Protein AF-0000000086234385 (afdb_homodimer)

Sequence (1162 aa):
MGDHVAEFNRILDYKDMLLQTNPGSTCVVKLKDSESGNGMKQFHSFYICFDAMKKGFQQGCRRCIGLDGCFLKGICRGQLLVAVAKDANNQMYPIAWAVIDTESKLTWKWFMTILKDDLNLGNGSQLTIISDMQKGLIAAVDELFPECEHRMCARHILANWSQNFRGLERRKKFWACARSTFEAQFKYNINALSKLGIGIVESLIKYNKETWCKAFIQTFSKCDSIDNNMAESFNSWILGPRNKTIVTMLEEIRVKVMSRVSKSRAFAETWTDGISPMAMMVFNTNVTRSMQCNIEWNGDVGFEVLEGVYKHTVNLGQQKCSCRSWELKGIPCAHGIAAMNHLNMDASQAISSWYRKDTYMKTYSHFIQPVPNMEMWPESRNPMVEPPEARQMPGRPPKNRRREIGEVRKAGKLPRMGTVMTCSLCKGPNHNKRNCPKNPKTKSTPTPTQESTTGKKRGRGHYERTSTSKTGTRRGAGSGYKKRPKVVGQGVFVADTGYTCINQGLSSRRRVNTGVVSSAHVTGDIGFKPTKGLKWKGKQAMTQRQLQVESVVRRIQTRSKADGIQTRSQAKGKSLSKKTSMGDHVAEFNRILDYKDMLLQTNPGSTCVVKLKDSESGNGMKQFHSFYICFDAMKKGFQQGCRRCIGLDGCFLKGICRGQLLVAVAKDANNQMYPIAWAVIDTESKLTWKWFMTILKDDLNLGNGSQLTIISDMQKGLIAAVDELFPECEHRMCARHILANWSQNFRGLERRKKFWACARSTFEAQFKYNINALSKLGIGIVESLIKYNKETWCKAFIQTFSKCDSIDNNMAESFNSWILGPRNKTIVTMLEEIRVKVMSRVSKSRAFAETWTDGISPMAMMVFNTNVTRSMQCNIEWNGDVGFEVLEGVYKHTVNLGQQKCSCRSWELKGIPCAHGIAAMNHLNMDASQAISSWYRKDTYMKTYSHFIQPVPNMEMWPESRNPMVEPPEARQMPGRPPKNRRREIGEVRKAGKLPRMGTVMTCSLCKGPNHNKRNCPKNPKTKSTPTPTQESTTGKKRGRGHYERTSTSKTGTRRGAGSGYKKRPKVVGQGVFVADTGYTCINQGLSSRRRVNTGVVSSAHVTGDIGFKPTKGLKWKGKQAMTQRQLQVESVVRRIQTRSKADGIQTRSQAKGKSLSKKTS

Foldseek 3Di:
DDDQQVCLQCVVLVQVLQCVQQPPKDKDWDWDPDADPVRFTAGFKIKTFGRLQLQLCLQFFFQEWEWDKDFQDADLGFIKIWIWTAALLRAIRTGMMMTGHYDALVVLLVRVVVVCVSNVCALAALHEYEYAPDPSNVVSCCVRRVRHQYAHALVNLCVVLCVVPPDDVLSVLSVQLLEQQADVSNVVSLVVNCVVDPCSSVSSCVVPSLRRHNRNDDQSRLASHRHSVNVVVVCVVLVPLSHDHDSSSVQVSLVVSQVVLVVLLVVLVVDDPQFHPNLVVQQVVLCVQLVQWDWDDPPDQWIWIDDPPDTKIAGNVVRDINSCNCSRNQARGNVRVNVCVVVPHDRVVSRDPSGGSVSNCSSSVDGRGDGDDPVPRDDDPDGTHGRDDDDPDPPDDPPPPPQDPPNPPPVVVPPPVVPQPQAPCVRHGDDHVVVPPPNPPPPCVVDDDDPDDDDDDDDPDDDDDDDDDDDDDDDYDYDDDDDDDDDDDDDDDDDPDDDDDDDDDDDDDDPPPPDPDPDDDPPDDPCPPPDDDDPCVPDDDPDPVVVVVVVVVVVVVVVVVVVVPPVVPPPVPPPPPPVPD/DDDQFVCLQCVVLVQVLQCVQQPLKDKDWDWDPDADPFRFTAGFKIKTFGRLQLQLCLQFFFQEWEWDKDFQDADQGFIKIWIWTAALLRAIRTGMMMTGHDDALVVLLVRVVVVCVSNVCALAALHEYEYAPDPSNVVSCCVRRVRHQYAHALVNLCVVLCVVPPDDVLSVLSVQLQAQQADVSNVVSLVVNCVVDPCSSVSSVVVPSLRRHNRNDDQSRLASHRHSVNVVVVCVVLVPLSHDHDSSSVQVSLVVSQVVLVVLLVVLVPDDPQFHPNLVVQLVVLCVQLVQWDWDDPPPQWIWIDDVPDIWIAGNVVRDINSCNCSNNQARGSRRVNVCVVVPHDRVVSRDPSGGSVSNCSSSVDGRGDGDDPVPRDDDPDGTHGRDDDDPDPPDPPPPPPDDPPNPPPCVVVPPPPDQDQAPCVRHGPDHVVVPPVNPPPPPPPPDPPPPPDPPDPDDDDDDDDDDDDDDDDDDDDDDDDPDCPPPCPPPPDDDDGDPDDDDDDDDDDDPPPPPPDDPPPVPVPDDDPDDDDDPPDDDPDDPVVVVVVVVVVVVVVVVVVVPVPPPVPVPDDDPPPPPD

Radius of gyration: 48.61 Å; Cα contacts (8 Å, |Δi|>4): 1582; chains: 2; bounding box: 159×156×109 Å

Secondary structure (DSSP, 8-state):
---HHHHHHTHHHHHHHHHHHSTT-EEEEEEEEEEPTTSPEEEEEEEEE-HHHHHHHHHHS-SEEEEEEEE--STT-SEEEEEEEE-TTS-EEEEEEEEESS--HHHHHHHHHHHHHHHT-TT-TT-EEEE---HHHHHHHHHH-TTSEEEEPHHHHHHHHTTTS--HHHHHHHHHHHT--SHHHHHHHHHHHHTTSTTHHHHHHTT-HHHH-GGGS-STT-----S-HHHHHHHHHTTTGGGS-HHHHHHHHHHHHHHHHHHHHHHHHT-SSSB-HHHHHHHHHHHHHHTT-EEEE-SSSEEEEEETTEEEEEETTTTEETT-HHHHHSS--HHHHHHHHHTT--GGGGS-GGGBHHHHHHHTSS-PPP---GGGSPPP-SPPEEPPP---------------TT----TTS--TTS---B-TTT--BT--GGG-TTS-----------------------------------------------------PPP-S----------------------------------S-----------HHHHHHHHHHHHHHHHHHHHHHHHHHHTTSGGGSTT--/---HHHHHHTHHHHHHHHHHHSTT-EEEEEEEEEEPTTSPEEEEEEEEE-HHHHHHHHHHS-SEEEEEEEE--SSS-SEEEEEEEE-TTS-EEEEEEEEESS--HHHHHHHHHHHHHHHT-TT-TT-EEEE---HHHHHHHHHH-TTSEEEEPHHHHHHHHTTTS--HHHHHHHHHHHT--SHHHHHHHHHHHHTTSTTHHHHHHTS-GGGT-GGGS-STT-----S-HHHHHHHHHTTTGGGS-HHHHHHHHHHHHHHHHHHHHHHHHT-SSSB-HHHHHHHHHHHHHHTT-EEEE-SSSEEEEEETTEEEEEETTTTEETT-HHHHHTS--HHHHHHHHHTT--GGGGS-GGGBHHHHHHHT-S-PPP---GGGSPPP-SPPEEPPP---------------TT----TTS--------B-TTT--BT--GGG-TTS--------------------------------------------------------SS----------------------------------------------HHHHHHHHHHHHHHHHHHHHHTSGGGGTTSSSTT-TT-

InterPro domains:
  IPR006564 Zinc finger, PMZ-type [SM00575] (319-346)
  IPR007527 Zinc finger, SWIM-type [PF04434] (312-344)
  IPR007527 Zinc finger, SWIM-type [PS50966] (312-344)
  IPR018289 MULE transposase domain [PF10551] (65-160)

pLDDT: mean 72.42, std 31.71, range [14.02, 98.69]

Organism: Solanum pennellii (NCBI:txid28526)

Structure (mmCIF, N/CA/C/O backbone):
data_AF-0000000086234385-model_v1
#
loop_
_entity.id
_entity.type
_entity.pdbx_description
1 polymer 'Uncharacterized protein LOC114078325'
#
loop_
_atom_site.group_PDB
_atom_site.id
_atom_site.type_symbol
_atom_site.label_atom_id
_atom_site.label_alt_id
_atom_site.label_comp_id
_atom_site.label_asym_id
_atom_site.label_entity_id
_atom_site.label_seq_id
_atom_site.pdbx_PDB_ins_code
_atom_site.Cartn_x
_atom_site.Cartn_y
_atom_site.Cartn_z
_atom_site.occupancy
_atom_site.B_iso_or_equiv
_atom_site.auth_seq_id
_atom_site.auth_comp_id
_atom_site.auth_asym_id
_atom_site.auth_atom_id
_atom_site.pdbx_PDB_model_num
ATOM 1 N N . MET A 1 1 ? -2.98 -50.375 -37.406 1 59.19 1 MET A N 1
ATOM 2 C CA . MET A 1 1 ? -3.236 -51 -36.094 1 59.19 1 MET A CA 1
ATOM 3 C C . MET A 1 1 ? -2.264 -52.156 -35.844 1 59.19 1 MET A C 1
ATOM 5 O O . MET A 1 1 ? -1.931 -52.906 -36.781 1 59.19 1 MET A O 1
ATOM 9 N N . GLY A 1 2 ? -1.442 -51.938 -34.875 1 65.94 2 GLY A N 1
ATOM 10 C CA . GLY A 1 2 ? -0.486 -53 -34.562 1 65.94 2 GLY A CA 1
ATOM 11 C C . GLY A 1 2 ? -1.134 -54.25 -34.031 1 65.94 2 GLY A C 1
ATOM 12 O O . GLY A 1 2 ? -2.361 -54.344 -33.969 1 65.94 2 GLY A O 1
ATOM 13 N N . ASP A 1 3 ? -0.429 -55.281 -33.969 1 78.75 3 ASP A N 1
ATOM 14 C CA . ASP A 1 3 ? -0.851 -56.531 -33.375 1 78.75 3 ASP A CA 1
ATOM 15 C C . ASP A 1 3 ? -0.828 -56.469 -31.859 1 78.75 3 ASP A C 1
ATOM 17 O O . ASP A 1 3 ? 0.237 -56.312 -31.25 1 78.75 3 ASP A O 1
ATOM 21 N N . HIS A 1 4 ? -2.002 -56.594 -31.266 1 86.25 4 HIS A N 1
ATOM 22 C CA . HIS A 1 4 ? -2.211 -56.406 -29.844 1 86.25 4 HIS A CA 1
ATOM 23 C C . HIS A 1 4 ? -1.374 -57.406 -29.031 1 86.25 4 HIS A C 1
ATOM 25 O O . HIS A 1 4 ? -0.632 -57 -28.125 1 86.25 4 HIS A O 1
ATOM 31 N N . VAL A 1 5 ? -1.44 -58.594 -29.344 1 86.5 5 VAL A N 1
ATOM 32 C CA . VAL A 1 5 ? -0.747 -59.625 -28.578 1 86.5 5 VAL A CA 1
ATOM 33 C C . VAL A 1 5 ? 0.755 -59.531 -28.844 1 86.5 5 VAL A C 1
ATOM 35 O O . VAL A 1 5 ? 1.561 -59.656 -27.922 1 86.5 5 VAL A O 1
ATOM 38 N N . ALA A 1 6 ? 1.081 -59.281 -30.078 1 89.31 6 ALA A N 1
ATOM 39 C CA . ALA A 1 6 ? 2.492 -59.219 -30.453 1 89.31 6 ALA A CA 1
ATOM 40 C C . ALA A 1 6 ? 3.176 -58.031 -29.75 1 89.31 6 ALA A C 1
ATOM 42 O O . ALA A 1 6 ? 4.344 -58.125 -29.359 1 89.31 6 ALA A O 1
ATOM 43 N N . GLU A 1 7 ? 2.506 -57.062 -29.609 1 91.94 7 GLU A N 1
ATOM 44 C CA . GLU A 1 7 ? 3.074 -55.844 -29 1 91.94 7 GLU A CA 1
ATOM 45 C C . GLU A 1 7 ? 3.291 -56.062 -27.5 1 91.94 7 GLU A C 1
ATOM 47 O O . GLU A 1 7 ? 4.305 -55.625 -26.953 1 91.94 7 GLU A O 1
ATOM 52 N N . PHE A 1 8 ? 2.383 -56.656 -26.844 1 91.81 8 PHE A N 1
ATOM 53 C CA . PHE A 1 8 ? 2.568 -56.938 -25.422 1 91.81 8 PHE A CA 1
ATOM 54 C C . PHE A 1 8 ? 3.727 -57.906 -25.203 1 91.81 8 PHE A C 1
ATOM 56 O O . PHE A 1 8 ? 4.465 -57.781 -24.219 1 91.81 8 PHE A O 1
ATOM 63 N N . ASN A 1 9 ? 3.822 -58.75 -26.141 1 92 9 ASN A N 1
ATOM 64 C CA . ASN A 1 9 ? 4.898 -59.75 -26.016 1 92 9 ASN A CA 1
ATOM 65 C C . ASN A 1 9 ? 6.27 -59.062 -26.062 1 92 9 ASN A C 1
ATOM 67 O O . ASN A 1 9 ? 7.23 -59.594 -25.484 1 92 9 ASN A O 1
ATOM 71 N N . ARG A 1 10 ? 6.324 -57.969 -26.656 1 93.88 10 ARG A N 1
ATOM 72 C CA . ARG A 1 10 ? 7.613 -57.312 -26.828 1 93.88 10 ARG A CA 1
ATOM 73 C C . ARG A 1 10 ? 7.664 -56 -26.031 1 93.88 10 ARG A C 1
ATOM 75 O O . ARG A 1 10 ? 8.445 -55.125 -26.359 1 93.88 10 ARG A O 1
ATOM 82 N N . ILE A 1 11 ? 6.863 -55.875 -25.016 1 94.56 11 ILE A N 1
ATOM 83 C CA . ILE A 1 11 ? 6.762 -54.625 -24.266 1 94.56 11 ILE A CA 1
ATOM 84 C C . ILE A 1 11 ? 8.07 -54.375 -23.531 1 94.56 11 ILE A C 1
ATOM 86 O O . ILE A 1 11 ? 8.477 -53.219 -23.391 1 94.56 11 ILE A O 1
ATOM 90 N N . LEU A 1 12 ? 8.719 -55.406 -23.047 1 96 12 LEU A N 1
ATOM 91 C CA . LEU A 1 12 ? 9.992 -55.25 -22.359 1 96 12 LEU A CA 1
ATOM 92 C C . LEU A 1 12 ? 11.094 -54.844 -23.328 1 96 12 LEU A C 1
ATOM 94 O O . LEU A 1 12 ? 12.016 -54.094 -22.969 1 96 12 LEU A O 1
ATOM 98 N N . ASP A 1 13 ? 11.023 -55.312 -24.516 1 96 13 ASP A N 1
ATOM 99 C CA . ASP A 1 13 ? 11.961 -54.875 -25.562 1 96 13 ASP A CA 1
ATOM 100 C C . ASP A 1 13 ? 11.773 -53.406 -25.891 1 96 13 ASP A C 1
ATOM 102 O O . ASP A 1 13 ? 12.742 -52.688 -26.172 1 96 13 ASP A O 1
ATOM 106 N N . TYR A 1 14 ? 10.516 -53.062 -25.938 1 96.25 14 TYR A N 1
ATOM 107 C CA . TYR A 1 14 ? 10.219 -51.656 -26.172 1 96.25 14 TYR A CA 1
ATOM 108 C C . TYR A 1 14 ? 10.852 -50.781 -25.094 1 96.25 14 TYR A C 1
ATOM 110 O O . TYR A 1 14 ? 11.453 -49.75 -25.406 1 96.25 14 TYR A O 1
ATOM 118 N N . LYS A 1 15 ? 10.641 -51.156 -23.859 1 97.06 15 LYS A N 1
ATOM 119 C CA . LYS A 1 15 ? 11.273 -50.469 -22.75 1 97.06 15 LYS A CA 1
ATOM 120 C C . LYS A 1 15 ? 12.773 -50.344 -22.953 1 97.06 15 LYS A C 1
ATOM 122 O O . LYS A 1 15 ? 13.344 -49.25 -22.797 1 97.06 15 LYS A O 1
ATOM 127 N N . ASP A 1 16 ? 13.422 -51.406 -23.297 1 96.12 16 ASP A N 1
ATOM 128 C CA . ASP A 1 16 ? 14.867 -51.406 -23.484 1 96.12 16 ASP A CA 1
ATOM 129 C C . ASP A 1 16 ? 15.281 -50.5 -24.625 1 96.12 16 ASP A C 1
ATOM 131 O O . ASP A 1 16 ? 16.297 -49.812 -24.562 1 96.12 16 ASP A O 1
ATOM 135 N N . MET A 1 17 ? 14.516 -50.531 -25.688 1 96.44 17 MET A N 1
ATOM 136 C CA . MET A 1 17 ? 14.812 -49.688 -26.844 1 96.44 17 MET A CA 1
ATOM 137 C C . MET A 1 17 ? 14.734 -48.188 -26.469 1 96.44 17 MET A C 1
ATOM 139 O O . MET A 1 17 ? 15.555 -47.406 -26.922 1 96.44 17 MET A O 1
ATOM 143 N N . LEU A 1 18 ? 13.711 -47.844 -25.688 1 97.06 18 LEU A N 1
ATOM 144 C CA . LEU A 1 18 ? 13.555 -46.469 -25.266 1 97.06 18 LEU A CA 1
ATOM 145 C C . LEU A 1 18 ? 14.742 -46.031 -24.422 1 97.06 18 LEU A C 1
ATOM 147 O O . LEU A 1 18 ? 15.25 -44.906 -24.594 1 97.06 18 LEU A O 1
ATOM 151 N N . LEU A 1 19 ? 15.172 -46.844 -23.5 1 97.19 19 LEU A N 1
ATOM 152 C CA . LEU A 1 19 ? 16.266 -46.5 -22.594 1 97.19 19 LEU A CA 1
ATOM 153 C C . LEU A 1 19 ? 17.594 -46.438 -23.344 1 97.19 19 LEU A C 1
ATOM 155 O O . LEU A 1 19 ? 18.469 -45.625 -23.016 1 97.19 19 LEU A O 1
ATOM 159 N N . GLN A 1 20 ? 17.734 -47.25 -24.297 1 95.94 20 GLN A N 1
ATOM 160 C CA . GLN A 1 20 ? 18.969 -47.25 -25.094 1 95.94 20 GLN A CA 1
ATOM 161 C C . GLN A 1 20 ? 19.094 -46 -25.953 1 95.94 20 GLN A C 1
ATOM 163 O O . GLN A 1 20 ? 20.172 -45.438 -26.078 1 95.94 20 GLN A O 1
ATOM 168 N N . THR A 1 21 ? 18.031 -45.656 -26.562 1 96.19 21 THR A N 1
ATOM 169 C CA . THR A 1 21 ? 18.047 -44.531 -27.484 1 96.19 21 THR A CA 1
ATOM 170 C C . THR A 1 21 ? 18 -43.219 -26.719 1 96.19 21 THR A C 1
ATOM 172 O O . THR A 1 21 ? 18.5 -42.188 -27.188 1 96.19 21 THR A O 1
ATOM 175 N N . ASN A 1 22 ? 17.328 -43.156 -25.656 1 97.44 22 ASN A N 1
ATOM 176 C CA . ASN A 1 22 ? 17.203 -41.969 -24.812 1 97.44 22 ASN A CA 1
ATOM 177 C C . ASN A 1 22 ? 17.75 -42.219 -23.406 1 97.44 22 ASN A C 1
ATOM 179 O O . ASN A 1 22 ? 17 -42.281 -22.438 1 97.44 22 ASN A O 1
ATOM 183 N N . PRO A 1 23 ? 19.062 -42.156 -23.328 1 96.06 23 PRO A N 1
ATOM 184 C CA . PRO A 1 23 ? 19.656 -42.406 -22.016 1 96.06 23 PRO A CA 1
ATOM 185 C C . PRO A 1 23 ? 19.266 -41.344 -20.969 1 96.06 23 PRO A C 1
ATOM 187 O O . PRO A 1 23 ? 19.141 -40.156 -21.297 1 96.06 23 PRO A O 1
ATOM 190 N N . GLY A 1 24 ? 19.047 -41.812 -19.766 1 95.62 24 GLY A N 1
ATOM 191 C CA . GLY A 1 24 ? 18.625 -40.906 -18.703 1 95.62 24 GLY A CA 1
ATOM 192 C C . GLY A 1 24 ? 17.125 -40.938 -18.469 1 95.62 24 GLY A C 1
ATOM 193 O O . GLY A 1 24 ? 16.641 -40.438 -17.453 1 95.62 24 GLY A O 1
ATOM 194 N N . SER A 1 25 ? 16.438 -41.438 -19.422 1 97.69 25 SER A N 1
ATOM 195 C CA . SER A 1 25 ? 15 -41.594 -19.297 1 97.69 25 SER A CA 1
ATOM 196 C C . SER A 1 25 ? 14.641 -42.656 -18.266 1 97.69 25 SER A C 1
ATOM 198 O O . SER A 1 25 ? 15.5 -43.438 -17.859 1 97.69 25 SER A O 1
ATOM 200 N N . THR A 1 26 ? 13.477 -42.594 -17.75 1 98.38 26 THR A N 1
ATOM 201 C CA . THR A 1 26 ? 12.969 -43.594 -16.812 1 98.38 26 THR A CA 1
ATOM 202 C C . THR A 1 26 ? 11.781 -44.344 -17.422 1 98.38 26 THR A C 1
ATOM 204 O O . THR A 1 26 ? 10.773 -43.719 -17.781 1 98.38 26 THR A O 1
ATOM 207 N N . CYS A 1 27 ? 11.93 -45.562 -17.578 1 97.81 27 CYS A N 1
ATOM 208 C CA . CYS A 1 27 ? 10.883 -46.5 -18.047 1 97.81 27 CYS A CA 1
ATOM 209 C C . CYS A 1 27 ? 10.734 -47.656 -17.094 1 97.81 27 CYS A C 1
ATOM 211 O O . CYS A 1 27 ? 11.672 -48.438 -16.922 1 97.81 27 CYS A O 1
ATOM 213 N N . VAL A 1 28 ? 9.531 -47.844 -16.531 1 97.62 28 VAL A N 1
ATOM 214 C CA . VAL A 1 28 ? 9.305 -48.906 -15.562 1 97.62 28 VAL A CA 1
ATOM 215 C C . VAL A 1 28 ? 8.07 -49.688 -15.953 1 97.62 28 VAL A C 1
ATOM 217 O O . VAL A 1 28 ? 6.973 -49.156 -16.078 1 97.62 28 VAL A O 1
ATOM 220 N N . VAL A 1 29 ? 8.281 -51 -16.141 1 95.75 29 VAL A N 1
ATOM 221 C CA . VAL A 1 29 ? 7.176 -51.906 -16.422 1 95.75 29 VAL A CA 1
ATOM 222 C C . VAL A 1 29 ? 6.914 -52.781 -15.195 1 95.75 29 VAL A C 1
ATOM 224 O O . VAL A 1 29 ? 7.84 -53.406 -14.641 1 95.75 29 VAL A O 1
ATOM 227 N N . LYS A 1 30 ? 5.707 -52.781 -14.797 1 93.44 30 LYS A N 1
ATOM 228 C CA . LYS A 1 30 ? 5.289 -53.688 -13.719 1 93.44 30 LYS A CA 1
ATOM 229 C C . LYS A 1 30 ? 4.41 -54.812 -14.242 1 93.44 30 LYS A C 1
ATOM 231 O O . LYS A 1 30 ? 3.484 -54.562 -15.016 1 93.44 30 LYS A O 1
ATOM 236 N N . LEU A 1 31 ? 4.781 -56 -13.82 1 91.75 31 LEU A N 1
ATOM 237 C CA . LEU A 1 31 ? 4.02 -57.188 -14.211 1 91.75 31 LEU A CA 1
ATOM 238 C C . LEU A 1 31 ? 3.25 -57.75 -13.016 1 91.75 31 LEU A C 1
ATOM 240 O O . LEU A 1 31 ? 3.652 -57.562 -11.867 1 91.75 31 LEU A O 1
ATOM 244 N N . LYS A 1 32 ? 2.205 -58.375 -13.328 1 88.12 32 LYS A N 1
ATOM 245 C CA . LYS A 1 32 ? 1.436 -59 -12.266 1 88.12 32 LYS A CA 1
ATOM 246 C C . LYS A 1 32 ? 2.164 -60.219 -11.719 1 88.12 32 LYS A C 1
ATOM 248 O O . LYS A 1 32 ? 2.889 -60.906 -12.453 1 88.12 32 LYS A O 1
ATOM 253 N N . ASP A 1 33 ? 2.031 -60.5 -10.445 1 80.69 33 ASP A N 1
ATOM 254 C CA . ASP A 1 33 ? 2.717 -61.625 -9.812 1 80.69 33 ASP A CA 1
ATOM 255 C C . ASP A 1 33 ? 2.129 -62.969 -10.266 1 80.69 33 ASP A C 1
ATOM 257 O O . ASP A 1 33 ? 2.838 -63.969 -10.336 1 80.69 33 ASP A O 1
ATOM 261 N N . SER A 1 34 ? 0.874 -62.969 -10.609 1 73.75 34 SER A N 1
ATOM 262 C CA . SER A 1 34 ? 0.233 -64.25 -10.969 1 73.75 34 SER A CA 1
ATOM 263 C C . SER A 1 34 ? 0.581 -64.688 -12.391 1 73.75 34 SER A C 1
ATOM 265 O O . SER A 1 34 ? 0.567 -63.844 -13.305 1 73.75 34 SER A O 1
ATOM 267 N N . GLU A 1 35 ? 1.198 -65.75 -12.578 1 70.19 35 GLU A N 1
ATOM 268 C CA . GLU A 1 35 ? 1.502 -66.312 -13.906 1 70.19 35 GLU A CA 1
ATOM 269 C C . GLU A 1 35 ? 0.248 -66.812 -14.578 1 70.19 35 GLU A C 1
ATOM 271 O O . GLU A 1 35 ? -0.635 -67.375 -13.914 1 70.19 35 GLU A O 1
ATOM 276 N N . SER A 1 36 ? 0.123 -66.375 -15.719 1 68.31 36 SER A N 1
ATOM 277 C CA . SER A 1 36 ? -0.973 -67 -16.484 1 68.31 36 SER A CA 1
ATOM 278 C C . SER A 1 36 ? -0.75 -68.438 -16.703 1 68.31 36 SER A C 1
ATOM 280 O O . SER A 1 36 ? 0.323 -69 -16.406 1 68.31 36 SER A O 1
ATOM 282 N N . GLY A 1 37 ? -1.761 -69.25 -17.062 1 61.47 37 GLY A N 1
ATOM 283 C CA . GLY A 1 37 ? -1.72 -70.688 -17.297 1 61.47 37 GLY A CA 1
ATOM 284 C C . GLY A 1 37 ? -0.572 -71.062 -18.203 1 61.47 37 GLY A C 1
ATOM 285 O O . GLY A 1 37 ? -0.07 -72.188 -18.094 1 61.47 37 GLY A O 1
ATOM 286 N N . ASN A 1 38 ? -0.065 -70.25 -19.016 1 68.69 38 ASN A N 1
ATOM 287 C CA . ASN A 1 38 ? 0.964 -70.562 -19.984 1 68.69 38 ASN A CA 1
ATOM 288 C C . ASN A 1 38 ? 2.357 -70.188 -19.484 1 68.69 38 ASN A C 1
ATOM 290 O O . ASN A 1 38 ? 3.32 -70.25 -20.266 1 68.69 38 ASN A O 1
ATOM 294 N N . GLY A 1 39 ? 2.479 -69.75 -18.219 1 74.06 39 GLY A N 1
ATOM 295 C CA . GLY A 1 39 ? 3.777 -69.438 -17.641 1 74.06 39 GLY A CA 1
ATOM 296 C C . GLY A 1 39 ? 4.234 -68.062 -17.906 1 74.06 39 GLY A C 1
ATOM 297 O O . GLY A 1 39 ? 5.328 -67.625 -17.484 1 74.06 39 GLY A O 1
ATOM 298 N N . MET A 1 40 ? 3.375 -67.375 -18.562 1 83 40 MET A N 1
ATOM 299 C CA . MET A 1 40 ? 3.746 -66 -18.891 1 83 40 MET A CA 1
ATOM 300 C C . MET A 1 40 ? 3.152 -65 -17.875 1 83 40 MET A C 1
ATOM 302 O O . MET A 1 40 ? 2.092 -65.25 -17.297 1 83 40 MET A O 1
ATOM 306 N N . LYS A 1 41 ? 3.934 -63.969 -17.609 1 88.81 41 LYS A N 1
ATOM 307 C CA . LYS A 1 41 ? 3.447 -62.938 -16.703 1 88.81 41 LYS A CA 1
ATOM 308 C C . LYS A 1 41 ? 2.535 -61.969 -17.438 1 88.81 41 LYS A C 1
ATOM 310 O O . LYS A 1 41 ? 2.709 -61.719 -18.625 1 88.81 41 LYS A O 1
ATOM 315 N N . GLN A 1 42 ? 1.656 -61.406 -16.688 1 89.94 42 GLN A N 1
ATOM 316 C CA . GLN A 1 42 ? 0.682 -60.469 -17.266 1 89.94 42 GLN A CA 1
ATOM 317 C C . GLN A 1 42 ? 1.1 -59.031 -17.047 1 89.94 42 GLN A C 1
ATOM 319 O O . GLN A 1 42 ? 1.685 -58.688 -16.016 1 89.94 42 GLN A O 1
ATOM 324 N N . PHE A 1 43 ? 0.696 -58.219 -17.969 1 91.62 43 PHE A N 1
ATOM 325 C CA . PHE A 1 43 ? 1.009 -56.812 -17.922 1 91.62 43 PHE A CA 1
ATOM 326 C C . PHE A 1 43 ? 0.202 -56.125 -16.828 1 91.62 43 PHE A C 1
ATOM 328 O O . PHE A 1 43 ? -0.981 -56.406 -16.641 1 91.62 43 PHE A O 1
ATOM 335 N N . HIS A 1 44 ? 0.88 -55.156 -16.109 1 91.94 44 HIS A N 1
ATOM 336 C CA . HIS A 1 44 ? 0.18 -54.375 -15.086 1 91.94 44 HIS A CA 1
ATOM 337 C C . HIS A 1 44 ? 0.28 -52.875 -15.375 1 91.94 44 HIS A C 1
ATOM 339 O O . HIS A 1 44 ? -0.738 -52.188 -15.469 1 91.94 44 HIS A O 1
ATOM 345 N N . SER A 1 45 ? 1.447 -52.438 -15.5 1 94.88 45 SER A N 1
ATOM 346 C CA . SER A 1 45 ? 1.612 -51 -15.711 1 94.88 45 SER A CA 1
ATOM 347 C C . SER A 1 45 ? 2.93 -50.688 -16.406 1 94.88 45 SER A C 1
ATOM 349 O O . SER A 1 45 ? 3.85 -51.5 -16.406 1 94.88 45 SER A O 1
ATOM 351 N N . PHE A 1 46 ? 3.008 -49.5 -17.078 1 97 46 PHE A N 1
ATOM 352 C CA . PHE A 1 46 ? 4.188 -49.031 -17.797 1 97 46 PHE A CA 1
ATOM 353 C C . PHE A 1 46 ? 4.348 -47.531 -17.672 1 97 46 PHE A C 1
ATOM 355 O O . PHE A 1 46 ? 3.557 -46.75 -18.234 1 97 46 PHE A O 1
ATOM 362 N N . TYR A 1 47 ? 5.383 -47.062 -16.953 1 98.31 47 TYR A N 1
ATOM 363 C CA . TYR A 1 47 ? 5.711 -45.688 -16.719 1 98.31 47 TYR A CA 1
ATOM 364 C C . TYR A 1 47 ? 6.801 -45.188 -17.672 1 98.31 47 TYR A C 1
ATOM 366 O O . TYR A 1 47 ? 7.82 -45.875 -17.844 1 98.31 47 TYR A O 1
ATOM 374 N N . ILE A 1 48 ? 6.566 -44 -18.281 1 98.44 48 ILE A N 1
ATOM 375 C CA . ILE A 1 48 ? 7.547 -43.438 -19.203 1 98.44 48 ILE A CA 1
ATOM 376 C C . ILE A 1 48 ? 7.781 -41.969 -18.875 1 98.44 48 ILE A C 1
ATOM 378 O O . ILE A 1 48 ? 6.832 -41.188 -18.766 1 98.44 48 ILE A O 1
ATOM 382 N N . CYS A 1 49 ? 8.938 -41.594 -18.656 1 98.56 49 CYS A N 1
ATOM 383 C CA . CYS A 1 49 ? 9.406 -40.219 -18.531 1 98.56 49 CYS A CA 1
ATOM 384 C C . CYS A 1 49 ? 10.742 -40.031 -19.234 1 98.56 49 CYS A C 1
ATOM 386 O O . CYS A 1 49 ? 11.758 -40.562 -18.797 1 98.56 49 CYS A O 1
ATOM 388 N N . PHE A 1 50 ? 10.742 -39.281 -20.281 1 98.19 50 PHE A N 1
ATOM 389 C CA . PHE A 1 50 ? 11.953 -39.062 -21.062 1 98.19 50 PHE A CA 1
ATOM 390 C C . PHE A 1 50 ? 12.875 -38.062 -20.359 1 98.19 50 PHE A C 1
ATOM 392 O O . PHE A 1 50 ? 12.398 -37.125 -19.734 1 98.19 50 PHE A O 1
ATOM 399 N N . ASP A 1 51 ? 14.102 -38.25 -20.562 1 97.69 51 ASP A N 1
ATOM 400 C CA . ASP A 1 51 ? 15.102 -37.375 -19.953 1 97.69 51 ASP A CA 1
ATOM 401 C C . ASP A 1 51 ? 14.93 -35.938 -20.406 1 97.69 51 ASP A C 1
ATOM 403 O O . ASP A 1 51 ? 15.094 -35 -19.625 1 97.69 51 ASP A O 1
ATOM 407 N N . ALA A 1 52 ? 14.664 -35.75 -21.641 1 97.38 52 ALA A N 1
ATOM 408 C CA . ALA A 1 52 ? 14.469 -34.406 -22.188 1 97.38 52 ALA A CA 1
ATOM 409 C C . ALA A 1 52 ? 13.336 -33.656 -21.469 1 97.38 52 ALA A C 1
ATOM 411 O O . ALA A 1 52 ? 13.445 -32.469 -21.203 1 97.38 52 ALA A O 1
ATOM 412 N N . MET A 1 53 ? 12.305 -34.375 -21.156 1 97.56 53 MET A N 1
ATOM 413 C CA . MET A 1 53 ? 11.148 -33.75 -20.5 1 97.56 53 MET A CA 1
ATOM 414 C C . MET A 1 53 ? 11.445 -33.5 -19.031 1 97.56 53 MET A C 1
ATOM 416 O O . MET A 1 53 ? 10.977 -32.5 -18.469 1 97.56 53 MET A O 1
ATOM 420 N N . LYS A 1 54 ? 12.25 -34.375 -18.406 1 96.88 54 LYS A N 1
ATOM 421 C CA . LYS A 1 54 ? 12.68 -34.156 -17.016 1 96.88 54 LYS A CA 1
ATOM 422 C C . LYS A 1 54 ? 13.469 -32.875 -16.875 1 96.88 54 LYS A C 1
ATOM 424 O O . LYS A 1 54 ? 13.141 -32.031 -16.031 1 96.88 54 LYS A O 1
ATOM 429 N N . LYS A 1 55 ? 14.359 -32.75 -17.688 1 97 55 LYS A N 1
ATOM 430 C CA . LYS A 1 55 ? 15.258 -31.594 -17.625 1 97 55 LYS A CA 1
ATOM 431 C C . LYS A 1 55 ? 14.516 -30.312 -18 1 97 55 LYS A C 1
ATOM 433 O O . LYS A 1 55 ? 14.781 -29.25 -17.438 1 97 55 LYS A O 1
ATOM 438 N N . GLY A 1 56 ? 13.656 -30.438 -18.969 1 97.38 56 GLY A N 1
ATOM 439 C CA . GLY A 1 56 ? 12.867 -29.281 -19.344 1 97.38 56 GLY A CA 1
ATOM 440 C C . GLY A 1 56 ? 12.016 -28.75 -18.203 1 97.38 56 GLY A C 1
ATOM 441 O O . GLY A 1 56 ? 11.922 -27.531 -18 1 97.38 56 GLY A O 1
ATOM 442 N N . PHE A 1 57 ? 11.383 -29.594 -17.516 1 97.5 57 PHE A N 1
ATOM 443 C CA . PHE A 1 57 ? 10.578 -29.188 -16.375 1 97.5 57 PHE A CA 1
ATOM 444 C C . PHE A 1 57 ? 11.438 -28.547 -15.305 1 97.5 57 PHE A C 1
ATOM 446 O O . PHE A 1 57 ? 11.094 -27.484 -14.773 1 97.5 57 PHE A O 1
ATOM 453 N N . GLN A 1 58 ? 12.539 -29.109 -14.969 1 95.81 58 GLN A N 1
ATOM 454 C CA . GLN A 1 58 ? 13.414 -28.672 -13.891 1 95.81 58 GLN A CA 1
ATOM 455 C C . GLN A 1 58 ? 14.039 -27.312 -14.203 1 95.81 58 GLN A C 1
ATOM 457 O O . GLN A 1 58 ? 14.242 -26.484 -13.305 1 95.81 58 GLN A O 1
ATOM 462 N N . GLN A 1 59 ? 14.18 -27.078 -15.469 1 94.88 59 GLN A N 1
ATOM 463 C CA . GLN A 1 59 ? 14.945 -25.891 -15.844 1 94.88 59 GLN A CA 1
ATOM 464 C C . GLN A 1 59 ? 14.016 -24.734 -16.203 1 94.88 59 GLN A C 1
ATOM 466 O O . GLN A 1 59 ? 14.375 -23.562 -16.031 1 94.88 59 GLN A O 1
ATOM 471 N N . GLY A 1 60 ? 12.859 -25.125 -16.609 1 95.25 60 GLY A N 1
ATOM 472 C CA . GLY A 1 60 ? 12.141 -24.016 -17.203 1 95.25 60 GLY A CA 1
ATOM 473 C C . GLY A 1 60 ? 10.68 -23.953 -16.797 1 95.25 60 GLY A C 1
ATOM 474 O O . GLY A 1 60 ? 9.992 -22.969 -17.094 1 95.25 60 GLY A O 1
ATOM 475 N N . CYS A 1 61 ? 10.164 -24.922 -16.234 1 96 61 CYS A N 1
ATOM 476 C CA . CYS A 1 61 ? 8.742 -24.906 -15.883 1 96 61 CYS A CA 1
ATOM 477 C C . CYS A 1 61 ? 8.539 -24.5 -14.43 1 96 61 CYS A C 1
ATOM 479 O O . CYS A 1 61 ? 9.383 -24.781 -13.578 1 96 61 CYS A O 1
ATOM 481 N N . ARG A 1 62 ? 7.449 -23.859 -14.297 1 94.5 62 ARG A N 1
ATOM 482 C CA . ARG A 1 62 ? 7.031 -23.578 -12.922 1 94.5 62 ARG A CA 1
ATOM 483 C C . ARG A 1 62 ? 6.633 -24.875 -12.203 1 94.5 62 ARG A C 1
ATOM 485 O O . ARG A 1 62 ? 6.23 -25.844 -12.844 1 94.5 62 ARG A O 1
ATOM 492 N N . ARG A 1 63 ? 6.691 -24.797 -10.922 1 94.81 63 ARG A N 1
ATOM 493 C CA . ARG A 1 63 ? 6.445 -26 -10.133 1 94.81 63 ARG A CA 1
ATOM 494 C C . ARG A 1 63 ? 4.953 -26.203 -9.891 1 94.81 63 ARG A C 1
ATOM 496 O O . ARG A 1 63 ? 4.492 -26.188 -8.75 1 94.81 63 ARG A O 1
ATOM 503 N N . CYS A 1 64 ? 4.27 -26.328 -10.93 1 96.44 64 CYS A N 1
ATOM 504 C CA . CYS A 1 64 ? 2.844 -26.625 -10.977 1 96.44 64 CYS A CA 1
ATOM 505 C C . CYS A 1 64 ? 2.559 -27.812 -11.891 1 96.44 64 CYS A C 1
ATOM 507 O O . CYS A 1 64 ? 2.865 -27.766 -13.086 1 96.44 64 CYS A O 1
ATOM 509 N N . ILE A 1 65 ? 1.972 -28.828 -11.305 1 97.69 65 ILE A N 1
ATOM 510 C CA . ILE A 1 65 ? 1.772 -30.047 -12.055 1 97.69 65 ILE A CA 1
ATOM 511 C C . ILE A 1 65 ? 0.295 -30.438 -12.031 1 97.69 65 ILE A C 1
ATOM 513 O O . ILE A 1 65 ? -0.335 -30.438 -10.977 1 97.69 65 ILE A O 1
ATOM 517 N N . GLY A 1 66 ? -0.202 -30.688 -13.164 1 97.12 66 GLY A N 1
ATOM 518 C CA . GLY A 1 66 ? -1.536 -31.25 -13.289 1 97.12 66 GLY A CA 1
ATOM 519 C C . GLY A 1 66 ? -1.533 -32.75 -13.438 1 97.12 66 GLY A C 1
ATOM 520 O O . GLY A 1 66 ? -0.741 -33.312 -14.203 1 97.12 66 GLY A O 1
ATOM 521 N N . LEU A 1 67 ? -2.375 -33.438 -12.664 1 96.94 67 LEU A N 1
ATOM 522 C CA . LEU A 1 67 ? -2.51 -34.906 -12.734 1 96.94 67 LEU A CA 1
ATOM 523 C C . LEU A 1 67 ? -3.916 -35.312 -13.164 1 96.94 67 LEU A C 1
ATOM 525 O O . LEU A 1 67 ? -4.902 -34.719 -12.703 1 96.94 67 LEU A O 1
ATOM 529 N N . ASP A 1 68 ? -3.928 -36.156 -14.102 1 94.56 68 ASP A N 1
ATOM 530 C CA . ASP A 1 68 ? -5.223 -36.656 -14.562 1 94.56 68 ASP A CA 1
ATOM 531 C C . ASP A 1 68 ? -5.09 -38.031 -15.18 1 94.56 68 ASP A C 1
ATOM 533 O O . ASP A 1 68 ? -3.986 -38.469 -15.5 1 94.56 68 ASP A O 1
ATOM 537 N N . GLY A 1 69 ? -6.172 -38.781 -15.148 1 92.19 69 GLY A N 1
ATOM 538 C CA . GLY A 1 69 ? -6.277 -40.062 -15.82 1 92.19 69 GLY A CA 1
ATOM 539 C C . GLY A 1 69 ? -7.379 -40.094 -16.859 1 92.19 69 GLY A C 1
ATOM 540 O O . GLY A 1 69 ? -8.445 -39.5 -16.672 1 92.19 69 GLY A O 1
ATOM 541 N N . CYS A 1 70 ? -7.047 -40.781 -17.969 1 90.56 70 CYS A N 1
ATOM 542 C CA . CYS A 1 70 ? -8.078 -40.938 -19 1 90.56 70 CYS A CA 1
ATOM 543 C C . CYS A 1 70 ? -8.219 -42.375 -19.422 1 90.56 70 CYS A C 1
ATOM 545 O O . CYS A 1 70 ? -7.258 -43.156 -19.359 1 90.56 70 CYS A O 1
ATOM 547 N N . PHE A 1 71 ? -9.352 -42.719 -19.906 1 89.31 71 PHE A N 1
ATOM 548 C CA . PHE A 1 71 ? -9.633 -44.062 -20.344 1 89.31 71 PHE A CA 1
ATOM 549 C C . PHE A 1 71 ? -9.07 -44.312 -21.734 1 89.31 71 PHE A C 1
ATOM 551 O O . PHE A 1 71 ? -9.125 -43.438 -22.594 1 89.31 71 PHE A O 1
ATOM 558 N N . LEU A 1 72 ? -8.594 -45.5 -21.828 1 89.88 72 LEU A N 1
ATOM 559 C CA . LEU A 1 72 ? -8.164 -45.906 -23.156 1 89.88 72 LEU A CA 1
ATOM 560 C C . LEU A 1 72 ? -9.32 -46.531 -23.922 1 89.88 72 LEU A C 1
ATOM 562 O O . LEU A 1 72 ? -10.109 -47.312 -23.359 1 89.88 72 LEU A O 1
ATOM 566 N N . LYS A 1 73 ? -9.781 -46.188 -25.141 1 79.12 73 LYS A N 1
ATOM 567 C CA . LYS A 1 73 ? -10.992 -46.562 -25.875 1 79.12 73 LYS A CA 1
ATOM 568 C C . LYS A 1 73 ? -10.734 -47.75 -26.812 1 79.12 73 LYS A C 1
ATOM 570 O O . LYS A 1 73 ? -11.648 -48.531 -27.094 1 79.12 73 LYS A O 1
ATOM 575 N N . GLY A 1 74 ? -9.656 -48.344 -27.078 1 74.31 74 GLY A N 1
ATOM 576 C CA . GLY A 1 74 ? -9.328 -49.375 -28.047 1 74.31 74 GLY A CA 1
ATOM 577 C C . GLY A 1 74 ? -9.133 -50.75 -27.391 1 74.31 74 GLY A C 1
ATOM 578 O O . GLY A 1 74 ? -9.805 -51.094 -26.422 1 74.31 74 GLY A O 1
ATOM 579 N N . ILE A 1 75 ? -8.414 -51.469 -28.062 1 74.38 75 ILE A N 1
ATOM 580 C CA . ILE A 1 75 ? -8.18 -52.875 -27.703 1 74.38 75 ILE A CA 1
ATOM 581 C C . ILE A 1 75 ? -7.395 -52.938 -26.391 1 74.38 75 ILE A C 1
ATOM 583 O O . ILE A 1 75 ? -7.523 -53.906 -25.641 1 74.38 75 ILE A O 1
ATOM 587 N N . CYS A 1 76 ? -6.449 -52.094 -26.109 1 71.56 76 CYS A N 1
ATOM 588 C CA . CYS A 1 76 ? -5.582 -52.094 -24.938 1 71.56 76 CYS A CA 1
ATOM 589 C C . CYS A 1 76 ? -6.391 -51.906 -23.656 1 71.56 76 CYS A C 1
ATOM 591 O O . CYS A 1 76 ? -6.008 -52.406 -22.594 1 71.56 76 CYS A O 1
ATOM 593 N N . ARG A 1 77 ? -7.574 -51.812 -23.594 1 77.44 77 ARG A N 1
ATOM 594 C CA . ARG A 1 77 ? -8.406 -51.531 -22.422 1 77.44 77 ARG A CA 1
ATOM 595 C C . ARG A 1 77 ? -7.566 -51 -21.266 1 77.44 77 ARG A C 1
ATOM 597 O O . ARG A 1 77 ? -6.348 -51.188 -21.234 1 77.44 77 ARG A O 1
ATOM 604 N N . GLY A 1 78 ? -7.941 -50.062 -20.391 1 88.12 78 GLY A N 1
ATOM 605 C CA . GLY A 1 78 ? -7.215 -49.469 -19.281 1 88.12 78 GLY A CA 1
ATOM 606 C C . GLY A 1 78 ? -7.301 -47.969 -19.234 1 88.12 78 GLY A C 1
ATOM 607 O O . GLY A 1 78 ? -8.258 -47.375 -19.75 1 88.12 78 GLY A O 1
ATOM 608 N N . GLN A 1 79 ? -6.246 -47.5 -18.422 1 93.38 79 GLN A N 1
ATOM 609 C CA . GLN A 1 79 ? -6.238 -46.062 -18.25 1 93.38 79 GLN A CA 1
ATOM 610 C C . GLN A 1 79 ? -4.832 -45.5 -18.422 1 93.38 79 GLN A C 1
ATOM 612 O O . GLN A 1 79 ? -3.844 -46.219 -18.312 1 93.38 79 GLN A O 1
ATOM 617 N N . LEU A 1 80 ? -4.809 -44.312 -18.859 1 95.56 80 LEU A N 1
ATOM 618 C CA . LEU A 1 80 ? -3.549 -43.594 -19.016 1 95.56 80 LEU A CA 1
ATOM 619 C C . LEU A 1 80 ? -3.449 -42.438 -18 1 95.56 80 LEU A C 1
ATOM 621 O O . LEU A 1 80 ? -4.309 -41.562 -17.953 1 95.56 80 LEU A O 1
ATOM 625 N N . LEU A 1 81 ? -2.443 -42.5 -17.094 1 96.19 81 LEU A N 1
ATOM 626 C CA . LEU A 1 81 ? -2.139 -41.438 -16.172 1 96.19 81 LEU A CA 1
ATOM 627 C C . LEU A 1 81 ? -1.141 -40.438 -16.781 1 96.19 81 LEU A C 1
ATOM 629 O O . LEU A 1 81 ? -0.234 -40.875 -17.516 1 96.19 81 LEU A O 1
ATOM 633 N N . VAL A 1 82 ? -1.39 -39.188 -16.453 1 96.88 82 VAL A N 1
ATOM 634 C CA . VAL A 1 82 ? -0.48 -38.219 -17.062 1 96.88 82 VAL A CA 1
ATOM 635 C C . VAL A 1 82 ? -0.132 -37.125 -16.031 1 96.88 82 VAL A C 1
ATOM 637 O O . VAL A 1 82 ? -0.948 -36.812 -15.172 1 96.88 82 VAL A O 1
ATOM 640 N N . ALA A 1 83 ? 1.089 -36.656 -16.031 1 97.94 83 ALA A N 1
ATOM 641 C CA . ALA A 1 83 ? 1.572 -35.469 -15.344 1 97.94 83 ALA A CA 1
ATOM 642 C C . ALA A 1 83 ? 1.954 -34.375 -16.344 1 97.94 83 ALA A C 1
ATOM 644 O O . ALA A 1 83 ? 2.799 -34.594 -17.219 1 97.94 83 ALA A O 1
ATOM 645 N N . VAL A 1 84 ? 1.261 -33.281 -16.203 1 97.94 84 VAL A N 1
ATOM 646 C CA . VAL A 1 84 ? 1.455 -32.219 -17.172 1 97.94 84 VAL A CA 1
ATOM 647 C C . VAL A 1 84 ? 1.792 -30.906 -16.453 1 97.94 84 VAL A C 1
ATOM 649 O O . VAL A 1 84 ? 1.213 -30.594 -15.398 1 97.94 84 VAL A O 1
ATOM 652 N N . ALA A 1 85 ? 2.752 -30.172 -16.984 1 97.25 85 ALA A N 1
ATOM 653 C CA . ALA A 1 85 ? 3.115 -28.859 -16.453 1 97.25 85 ALA A CA 1
ATOM 654 C C . ALA A 1 85 ? 2.781 -27.75 -17.469 1 97.25 85 ALA A C 1
ATOM 656 O O . ALA A 1 85 ? 2.104 -28 -18.469 1 97.25 85 ALA A O 1
ATOM 657 N N . LYS A 1 86 ? 3.125 -26.531 -17.078 1 95.19 86 LYS A N 1
ATOM 658 C CA . LYS A 1 86 ? 2.953 -25.375 -17.953 1 95.19 86 LYS A CA 1
ATOM 659 C C . LYS A 1 86 ? 4.301 -24.75 -18.312 1 95.19 86 LYS A C 1
ATOM 661 O O . LYS A 1 86 ? 5.168 -24.609 -17.453 1 95.19 86 LYS A O 1
ATOM 666 N N . ASP A 1 87 ? 4.398 -24.484 -19.562 1 95.81 87 ASP A N 1
ATOM 667 C CA . ASP A 1 87 ? 5.621 -23.812 -19.984 1 95.81 87 ASP A CA 1
ATOM 668 C C . ASP A 1 87 ? 5.512 -22.297 -19.797 1 95.81 87 ASP A C 1
ATOM 670 O O . ASP A 1 87 ? 4.551 -21.812 -19.188 1 95.81 87 ASP A O 1
ATOM 674 N N . ALA A 1 88 ? 6.434 -21.578 -20.281 1 95.69 88 ALA A N 1
ATOM 675 C CA . ALA A 1 88 ? 6.516 -20.141 -20.047 1 95.69 88 ALA A CA 1
ATOM 676 C C . ALA A 1 88 ? 5.402 -19.406 -20.797 1 95.69 88 ALA A C 1
ATOM 678 O O . ALA A 1 88 ? 5.129 -18.234 -20.5 1 95.69 88 ALA A O 1
ATOM 679 N N . ASN A 1 89 ? 4.844 -20 -21.781 1 95.31 89 ASN A N 1
ATOM 680 C CA . ASN A 1 89 ? 3.711 -19.406 -22.484 1 95.31 89 ASN A CA 1
ATOM 681 C C . ASN A 1 89 ? 2.385 -20 -22.016 1 95.31 89 ASN A C 1
ATOM 683 O O . ASN A 1 89 ? 1.374 -19.906 -22.719 1 95.31 89 ASN A O 1
ATOM 687 N N . ASN A 1 90 ? 2.375 -20.703 -20.922 1 94.25 90 ASN A N 1
ATOM 688 C CA . ASN A 1 90 ? 1.205 -21.297 -20.281 1 94.25 90 ASN A CA 1
ATOM 689 C C . ASN A 1 90 ? 0.566 -22.359 -21.156 1 94.25 90 ASN A C 1
ATOM 691 O O . ASN A 1 90 ? -0.653 -22.531 -21.141 1 94.25 90 ASN A O 1
ATOM 695 N N . GLN A 1 91 ? 1.317 -22.938 -21.922 1 93.88 91 GLN A N 1
ATOM 696 C CA . GLN A 1 91 ? 0.874 -24.109 -22.672 1 93.88 91 GLN A CA 1
ATOM 697 C C . GLN A 1 91 ? 1.273 -25.406 -21.969 1 93.88 91 GLN A C 1
ATOM 699 O O . GLN A 1 91 ? 2.18 -25.406 -21.141 1 93.88 91 GLN A O 1
ATOM 704 N N . MET A 1 92 ? 0.591 -26.422 -22.344 1 95.25 92 MET A N 1
ATOM 705 C CA . MET A 1 92 ? 0.822 -27.688 -21.656 1 95.25 92 MET A CA 1
ATOM 706 C C . MET A 1 92 ? 2.205 -28.234 -21.969 1 95.25 92 MET A C 1
ATOM 708 O O . MET A 1 92 ? 2.686 -28.094 -23.094 1 95.25 92 MET A O 1
ATOM 712 N N . TYR A 1 93 ? 2.859 -28.766 -21.047 1 97.56 93 TYR A N 1
ATOM 713 C CA . TYR A 1 93 ? 4.137 -29.469 -21.125 1 97.56 93 TYR A CA 1
ATOM 714 C C . TYR A 1 93 ? 4.035 -30.859 -20.5 1 97.56 93 TYR A C 1
ATOM 716 O O . TYR A 1 93 ? 4.09 -31 -19.281 1 97.56 93 TYR A O 1
ATOM 724 N N . PRO A 1 94 ? 3.891 -31.891 -21.344 1 97.69 94 PRO A N 1
ATOM 725 C CA . PRO A 1 94 ? 3.801 -33.25 -20.797 1 97.69 94 PRO A CA 1
ATOM 726 C C . PRO A 1 94 ? 5.109 -33.719 -20.156 1 97.69 94 PRO A C 1
ATOM 728 O O . PRO A 1 94 ? 6.156 -33.719 -20.812 1 97.69 94 PRO A O 1
ATOM 731 N N . ILE A 1 95 ? 5.02 -34.156 -18.969 1 98.06 95 ILE A N 1
ATOM 732 C CA . ILE A 1 95 ? 6.211 -34.562 -18.234 1 98.06 95 ILE A CA 1
ATOM 733 C C . ILE A 1 95 ? 6.355 -36.094 -18.328 1 98.06 95 ILE A C 1
ATOM 735 O O . ILE A 1 95 ? 7.395 -36.594 -18.766 1 98.06 95 ILE A O 1
ATOM 739 N N . ALA A 1 96 ? 5.352 -36.75 -17.875 1 98.38 96 ALA A N 1
ATOM 740 C CA . ALA A 1 96 ? 5.363 -38.219 -17.797 1 98.38 96 ALA A CA 1
ATOM 741 C C . ALA A 1 96 ? 3.961 -38.781 -17.984 1 98.38 96 ALA A C 1
ATOM 743 O O . ALA A 1 96 ? 2.967 -38.094 -17.766 1 98.38 96 ALA A O 1
ATOM 744 N N . TRP A 1 97 ? 3.904 -40 -18.438 1 98 97 TRP A N 1
ATOM 745 C CA . TRP A 1 97 ? 2.633 -40.719 -18.562 1 98 97 TRP A CA 1
ATOM 746 C C . TRP A 1 97 ? 2.805 -42.188 -18.266 1 98 97 TRP A C 1
ATOM 748 O O . TRP A 1 97 ? 3.92 -42.719 -18.312 1 98 97 TRP A O 1
ATOM 758 N N . ALA A 1 98 ? 1.714 -42.844 -17.906 1 97.5 98 ALA A N 1
ATOM 759 C CA . ALA A 1 98 ? 1.759 -44.25 -17.547 1 97.5 98 ALA A CA 1
ATOM 760 C C . ALA A 1 98 ? 0.463 -44.969 -17.938 1 97.5 98 ALA A C 1
ATOM 762 O O . ALA A 1 98 ? -0.629 -44.438 -17.719 1 97.5 98 ALA A O 1
ATOM 763 N N . VAL A 1 99 ? 0.654 -46.094 -18.516 1 95.88 99 VAL A N 1
ATOM 764 C CA . VAL A 1 99 ? -0.488 -46.969 -18.797 1 95.88 99 VAL A CA 1
ATOM 765 C C . VAL A 1 99 ? -0.727 -47.906 -17.594 1 95.88 99 VAL A C 1
ATOM 767 O O . VAL A 1 99 ? 0.205 -48.531 -17.109 1 95.88 99 VAL A O 1
ATOM 770 N N . ILE A 1 100 ? -1.972 -47.875 -17.188 1 93.69 100 ILE A N 1
ATOM 771 C CA . ILE A 1 100 ? -2.322 -48.75 -16.062 1 93.69 100 ILE A CA 1
ATOM 772 C C . ILE A 1 100 ? -3.615 -49.5 -16.359 1 93.69 100 ILE A C 1
ATOM 774 O O . ILE A 1 100 ? -4.332 -49.156 -17.312 1 93.69 100 ILE A O 1
ATOM 778 N N . ASP A 1 101 ? -3.824 -50.438 -15.492 1 86.25 101 ASP A N 1
ATOM 779 C CA . ASP A 1 101 ? -5.055 -51.219 -15.648 1 86.25 101 ASP A CA 1
ATOM 780 C C . ASP A 1 101 ? -6.254 -50.438 -15.086 1 86.25 101 ASP A C 1
ATOM 782 O O . ASP A 1 101 ? -7.203 -50.156 -15.812 1 86.25 101 ASP A O 1
ATOM 786 N N . THR A 1 102 ? -6.129 -50.125 -13.805 1 86.19 102 THR A N 1
ATOM 787 C CA . THR A 1 102 ? -7.207 -49.375 -13.148 1 86.19 102 THR A CA 1
ATOM 788 C C . THR A 1 102 ? -6.645 -48.312 -12.211 1 86.19 102 THR A C 1
ATOM 790 O O . THR A 1 102 ? -5.656 -48.562 -11.516 1 86.19 102 THR A O 1
ATOM 793 N N . GLU A 1 103 ? -7.441 -47.25 -12.281 1 87.25 103 GLU A N 1
ATOM 794 C CA . GLU A 1 103 ? -7.055 -46.156 -11.391 1 87.25 103 GLU A CA 1
ATOM 795 C C . GLU A 1 103 ? -7.391 -46.5 -9.938 1 87.25 103 GLU A C 1
ATOM 797 O O . GLU A 1 103 ? -8.539 -46.781 -9.609 1 87.25 103 GLU A O 1
ATOM 802 N N . SER A 1 104 ? -6.41 -46.531 -9.141 1 89.81 104 SER A N 1
ATOM 803 C CA . SER A 1 104 ? -6.547 -46.781 -7.711 1 89.81 104 SER A CA 1
ATOM 804 C C . SER A 1 104 ? -5.496 -46 -6.918 1 89.81 104 SER A C 1
ATOM 806 O O . SER A 1 104 ? -4.605 -45.375 -7.5 1 89.81 104 SER A O 1
ATOM 808 N N . LYS A 1 105 ? -5.742 -46.031 -5.645 1 93 105 LYS A N 1
ATOM 809 C CA . LYS A 1 105 ? -4.75 -45.375 -4.781 1 93 105 LYS A CA 1
ATOM 810 C C . LYS A 1 105 ? -3.369 -46 -4.988 1 93 105 LYS A C 1
ATOM 812 O O . LYS A 1 105 ? -2.367 -45.281 -5.039 1 93 105 LYS A O 1
ATOM 817 N N . LEU A 1 106 ? -3.344 -47.219 -5.215 1 93 106 LEU A N 1
ATOM 818 C CA . LEU A 1 106 ? -2.08 -47.938 -5.348 1 93 106 LEU A CA 1
ATOM 819 C C . LEU A 1 106 ? -1.378 -47.562 -6.652 1 93 106 LEU A C 1
ATOM 821 O O . LEU A 1 106 ? -0.162 -47.375 -6.668 1 93 106 LEU A O 1
ATOM 825 N N . THR A 1 107 ? -2.158 -47.531 -7.691 1 94.06 107 THR A N 1
ATOM 826 C CA . THR A 1 107 ? -1.556 -47.219 -8.984 1 94.06 107 THR A CA 1
ATOM 827 C C . THR A 1 107 ? -1.078 -45.75 -9.016 1 94.06 107 THR A C 1
ATOM 829 O O . THR A 1 107 ? -0.022 -45.469 -9.578 1 94.06 107 THR A O 1
ATOM 832 N N . TRP A 1 108 ? -1.863 -44.906 -8.391 1 95.94 108 TRP A N 1
ATOM 833 C CA . TRP A 1 108 ? -1.443 -43.5 -8.305 1 95.94 108 TRP A CA 1
ATOM 834 C C . TRP A 1 108 ? -0.198 -43.375 -7.438 1 95.94 108 TRP A C 1
ATOM 836 O O . TRP A 1 108 ? 0.72 -42.625 -7.777 1 95.94 108 TRP A O 1
ATOM 846 N N . LYS A 1 109 ? -0.209 -44.062 -6.324 1 96.44 109 LYS A N 1
ATOM 847 C CA . LYS A 1 109 ? 0.963 -44.031 -5.453 1 96.44 109 LYS A CA 1
ATOM 848 C C . LYS A 1 109 ? 2.209 -44.5 -6.191 1 96.44 109 LYS A C 1
ATOM 850 O O . LYS A 1 109 ? 3.279 -43.906 -6.066 1 96.44 109 LYS A O 1
ATOM 855 N N . TRP A 1 110 ? 2.004 -45.562 -6.922 1 96.81 110 TRP A N 1
ATOM 856 C CA . TRP A 1 110 ? 3.105 -46.094 -7.723 1 96.81 110 TRP A CA 1
ATOM 857 C C . TRP A 1 110 ? 3.598 -45.031 -8.719 1 96.81 110 TRP A C 1
ATOM 859 O O . TRP A 1 110 ? 4.797 -44.75 -8.797 1 96.81 110 TRP A O 1
ATOM 869 N N . PHE A 1 111 ? 2.748 -44.438 -9.453 1 97.12 111 PHE A N 1
ATOM 870 C CA . PHE A 1 111 ? 3.059 -43.438 -10.469 1 97.12 111 PHE A CA 1
ATOM 871 C C . PHE A 1 111 ? 3.77 -42.25 -9.844 1 97.12 111 PHE A C 1
ATOM 873 O O . PHE A 1 111 ? 4.812 -41.812 -10.336 1 97.12 111 PHE A O 1
ATOM 880 N N . MET A 1 112 ? 3.264 -41.781 -8.75 1 97.25 112 MET A N 1
ATOM 881 C CA . MET A 1 112 ? 3.756 -40.562 -8.125 1 97.25 112 MET A CA 1
ATOM 882 C C . MET A 1 112 ? 5.078 -40.812 -7.406 1 97.25 112 MET A C 1
ATOM 884 O O . MET A 1 112 ? 5.914 -39.906 -7.309 1 97.25 112 MET A O 1
ATOM 888 N N . THR A 1 113 ? 5.246 -42.031 -6.93 1 97.56 113 THR A N 1
ATOM 889 C CA . THR A 1 113 ? 6.52 -42.344 -6.297 1 97.56 113 THR A CA 1
ATOM 890 C C . THR A 1 113 ? 7.664 -42.25 -7.301 1 97.56 113 THR A C 1
ATOM 892 O O . THR A 1 113 ? 8.719 -41.688 -6.996 1 97.56 113 THR A O 1
ATOM 895 N N . ILE A 1 114 ? 7.434 -42.781 -8.484 1 97.5 114 ILE A N 1
ATOM 896 C CA . ILE A 1 114 ? 8.453 -42.719 -9.523 1 97.5 114 ILE A CA 1
ATOM 897 C C . ILE A 1 114 ? 8.656 -41.281 -9.969 1 97.5 114 ILE A C 1
ATOM 899 O O . ILE A 1 114 ? 9.797 -40.812 -10.125 1 97.5 114 ILE A O 1
ATOM 903 N N . LEU A 1 115 ? 7.555 -40.594 -10.125 1 97.56 115 LEU A N 1
ATOM 904 C CA . LEU A 1 115 ? 7.598 -39.219 -10.547 1 97.56 115 LEU A CA 1
ATOM 905 C C . LEU A 1 115 ? 8.375 -38.375 -9.539 1 97.56 115 LEU A C 1
ATOM 907 O O . LEU A 1 115 ? 9.164 -37.5 -9.93 1 97.56 115 LEU A O 1
ATOM 911 N N . LYS A 1 116 ? 8.102 -38.562 -8.289 1 97.19 116 LYS A N 1
ATOM 912 C CA . LYS A 1 116 ? 8.766 -37.844 -7.195 1 97.19 116 LYS A CA 1
ATOM 913 C C . LYS A 1 116 ? 10.281 -38 -7.293 1 97.19 116 LYS A C 1
ATOM 915 O O . LYS A 1 116 ? 11.023 -37.031 -7.152 1 97.19 116 LYS A O 1
ATOM 920 N N . ASP A 1 117 ? 10.719 -39.156 -7.598 1 95.81 117 ASP A N 1
ATOM 921 C CA . ASP A 1 117 ? 12.148 -39.438 -7.699 1 95.81 117 ASP A CA 1
ATOM 922 C C . ASP A 1 117 ? 12.727 -38.844 -8.984 1 95.81 117 ASP A C 1
ATOM 924 O O . ASP A 1 117 ? 13.844 -38.312 -8.984 1 95.81 117 ASP A O 1
ATOM 928 N N . ASP A 1 118 ? 12.008 -38.969 -10.016 1 95.44 118 ASP A N 1
ATOM 929 C CA . ASP A 1 118 ? 12.461 -38.469 -11.32 1 95.44 118 ASP A CA 1
ATOM 930 C C . ASP A 1 118 ? 12.68 -36.969 -11.305 1 95.44 118 ASP A C 1
ATOM 932 O O . ASP A 1 118 ? 13.648 -36.469 -11.883 1 95.44 118 ASP A O 1
ATOM 936 N N . LEU A 1 119 ? 11.734 -36.281 -10.641 1 96.19 119 LEU A N 1
ATOM 937 C CA . LEU A 1 119 ? 11.758 -34.812 -10.688 1 96.19 119 LEU A CA 1
ATOM 938 C C . LEU A 1 119 ? 12.344 -34.25 -9.406 1 96.19 119 LEU A C 1
ATOM 940 O O . LEU A 1 119 ? 12.422 -33 -9.258 1 96.19 119 LEU A O 1
ATOM 944 N N . ASN A 1 120 ? 12.734 -35.031 -8.523 1 93.81 120 ASN A N 1
ATOM 945 C CA . ASN A 1 120 ? 13.281 -34.594 -7.25 1 93.81 120 ASN A CA 1
ATOM 946 C C . ASN A 1 120 ? 12.344 -33.594 -6.555 1 93.81 120 ASN A C 1
ATOM 948 O O . ASN A 1 120 ? 12.758 -32.5 -6.188 1 93.81 120 ASN A O 1
ATOM 952 N N . LEU A 1 121 ? 11.164 -33.969 -6.344 1 95.56 121 LEU A N 1
ATOM 953 C CA . LEU A 1 121 ? 10.133 -33.094 -5.805 1 95.56 121 LEU A CA 1
ATOM 954 C C . LEU A 1 121 ? 10.164 -33.094 -4.281 1 95.56 121 LEU A C 1
ATOM 956 O O . LEU A 1 121 ? 9.523 -32.25 -3.645 1 95.56 121 LEU A O 1
ATOM 960 N N . GLY A 1 122 ? 10.883 -33.938 -3.664 1 93.44 122 GLY A N 1
ATOM 961 C CA . GLY A 1 122 ? 10.945 -33.969 -2.211 1 93.44 122 GLY A CA 1
ATOM 962 C C . GLY A 1 122 ? 9.594 -34.188 -1.563 1 93.44 122 GLY A C 1
ATOM 963 O O . GLY A 1 122 ? 8.797 -35.031 -2.029 1 93.44 122 GLY A O 1
ATOM 964 N N . ASN A 1 123 ? 9.305 -33.438 -0.521 1 94.25 123 ASN A N 1
ATOM 965 C CA . ASN A 1 123 ? 8.039 -33.562 0.185 1 94.25 123 ASN A CA 1
ATOM 966 C C . ASN A 1 123 ? 6.957 -32.688 -0.424 1 94.25 123 ASN A C 1
ATOM 968 O O . ASN A 1 123 ? 5.852 -32.594 0.112 1 94.25 123 ASN A O 1
ATOM 972 N N . GLY A 1 124 ? 7.332 -32.062 -1.478 1 94.81 124 GLY A N 1
ATOM 973 C CA . GLY A 1 124 ? 6.363 -31.25 -2.182 1 94.81 124 GLY A CA 1
ATOM 974 C C . GLY A 1 124 ? 6.363 -29.812 -1.728 1 94.81 124 GLY A C 1
ATOM 975 O O . GLY A 1 124 ? 5.367 -29.094 -1.886 1 94.81 124 GLY A O 1
ATOM 976 N N . SER A 1 125 ? 7.449 -29.344 -1.136 1 94.88 125 SER A N 1
ATOM 977 C CA . SER A 1 125 ? 7.555 -27.953 -0.718 1 94.88 125 SER A CA 1
ATOM 978 C C . SER A 1 125 ? 7.555 -27.016 -1.92 1 94.88 125 SER A C 1
ATOM 980 O O . SER A 1 125 ? 8.273 -27.25 -2.895 1 94.88 125 SER A O 1
ATOM 982 N N . GLN A 1 126 ? 6.703 -26.047 -1.901 1 94.81 126 GLN A N 1
ATOM 983 C CA . GLN A 1 126 ? 6.562 -25.062 -2.967 1 94.81 126 GLN A CA 1
ATOM 984 C C . GLN A 1 126 ? 6.117 -25.719 -4.27 1 94.81 126 GLN A C 1
ATOM 986 O O . GLN A 1 126 ? 6.594 -25.359 -5.348 1 94.81 126 GLN A O 1
ATOM 991 N N . LEU A 1 127 ? 5.398 -26.766 -4.121 1 97 127 LEU A N 1
ATOM 992 C CA . LEU A 1 127 ? 4.836 -27.484 -5.262 1 97 127 LEU A CA 1
ATOM 993 C C . LEU A 1 127 ? 3.316 -27.375 -5.27 1 97 127 LEU A C 1
ATOM 995 O O . LEU A 1 127 ? 2.674 -27.5 -4.227 1 97 127 LEU A O 1
ATOM 999 N N . THR A 1 128 ? 2.818 -27.062 -6.422 1 97.38 128 THR A N 1
ATOM 1000 C CA . THR A 1 128 ? 1.371 -27.062 -6.602 1 97.38 128 THR A CA 1
ATOM 1001 C C . THR A 1 128 ? 0.924 -28.234 -7.473 1 97.38 128 THR A C 1
ATOM 1003 O O . THR A 1 128 ? 1.45 -28.438 -8.57 1 97.38 128 THR A O 1
ATOM 1006 N N . ILE A 1 129 ? 0.027 -28.984 -6.961 1 97.5 129 ILE A N 1
ATOM 1007 C CA . ILE A 1 129 ? -0.561 -30.094 -7.707 1 97.5 129 ILE A CA 1
ATOM 1008 C C . ILE A 1 129 ? -2.051 -29.828 -7.922 1 97.5 129 ILE A C 1
ATOM 1010 O O . ILE A 1 129 ? -2.768 -29.484 -6.98 1 97.5 129 ILE A O 1
ATOM 1014 N N . ILE A 1 130 ? -2.451 -29.922 -9.117 1 96.94 130 ILE A N 1
ATOM 1015 C CA . ILE A 1 130 ? -3.863 -29.766 -9.453 1 96.94 130 ILE A CA 1
ATOM 1016 C C . ILE A 1 130 ? -4.426 -31.094 -9.953 1 96.94 130 ILE A C 1
ATOM 1018 O O . ILE A 1 130 ? -3.844 -31.719 -10.836 1 96.94 130 ILE A O 1
ATOM 1022 N N . SER A 1 131 ? -5.461 -31.547 -9.375 1 95 131 SER A N 1
ATOM 1023 C CA . SER A 1 131 ? -6.051 -32.844 -9.766 1 95 131 SER A CA 1
ATOM 1024 C C . SER A 1 131 ? -7.574 -32.781 -9.719 1 95 131 SER A C 1
ATOM 1026 O O . SER A 1 131 ? -8.148 -31.734 -9.391 1 95 131 SER A O 1
ATOM 1028 N N . ASP A 1 132 ? -8.078 -33.844 -10.164 1 90 132 ASP A N 1
ATOM 1029 C CA . ASP A 1 132 ? -9.523 -34 -10.016 1 90 132 ASP A CA 1
ATOM 1030 C C . ASP A 1 132 ? -9.891 -34.531 -8.641 1 90 132 ASP A C 1
ATOM 1032 O O . ASP A 1 132 ? -9.016 -34.812 -7.82 1 90 132 ASP A O 1
ATOM 1036 N N . MET A 1 133 ? -10.992 -34.656 -8.18 1 85.75 133 MET A N 1
ATOM 1037 C CA . MET A 1 133 ? -11.453 -34.969 -6.836 1 85.75 133 MET A CA 1
ATOM 1038 C C . MET A 1 133 ? -11.555 -36.5 -6.664 1 85.75 133 MET A C 1
ATOM 1040 O O . MET A 1 133 ? -12.406 -37 -5.926 1 85.75 133 MET A O 1
ATOM 1044 N N . GLN A 1 134 ? -10.578 -37.156 -7.316 1 87.88 134 GLN A N 1
ATOM 1045 C CA . GLN A 1 134 ? -10.617 -38.625 -7.117 1 87.88 134 GLN A CA 1
ATOM 1046 C C . GLN A 1 134 ? -10.008 -39 -5.773 1 87.88 134 GLN A C 1
ATOM 1048 O O . GLN A 1 134 ? -8.914 -38.562 -5.43 1 87.88 134 GLN A O 1
ATOM 1053 N N . LYS A 1 135 ? -10.648 -39.781 -5.035 1 87.38 135 LYS A N 1
ATOM 1054 C CA . LYS A 1 135 ? -10.273 -40.125 -3.67 1 87.38 135 LYS A CA 1
ATOM 1055 C C . LYS A 1 135 ? -8.898 -40.812 -3.629 1 87.38 135 LYS A C 1
ATOM 1057 O O . LYS A 1 135 ? -8.078 -40.469 -2.77 1 87.38 135 LYS A O 1
ATOM 1062 N N . GLY A 1 136 ? -8.711 -41.781 -4.547 1 89.44 136 GLY A N 1
ATOM 1063 C CA . GLY A 1 136 ? -7.422 -42.438 -4.586 1 89.44 136 GLY A CA 1
ATOM 1064 C C . GLY A 1 136 ? -6.262 -41.5 -4.867 1 89.44 136 GLY A C 1
ATOM 1065 O O . GLY A 1 136 ? -5.188 -41.656 -4.281 1 89.44 136 GLY A O 1
ATOM 1066 N N . LEU A 1 137 ? -6.508 -40.594 -5.68 1 92.38 137 LEU A N 1
ATOM 1067 C CA . LEU A 1 137 ? -5.492 -39.625 -6.051 1 92.38 137 LEU A CA 1
ATOM 1068 C C . LEU A 1 137 ? -5.195 -38.688 -4.887 1 92.38 137 LEU A C 1
ATOM 1070 O O . LEU A 1 137 ? -4.031 -38.375 -4.602 1 92.38 137 LEU A O 1
ATOM 1074 N N . ILE A 1 138 ? -6.184 -38.219 -4.172 1 92.81 138 ILE A N 1
ATOM 1075 C CA . ILE A 1 138 ? -6.043 -37.281 -3.045 1 92.81 138 ILE A CA 1
ATOM 1076 C C . ILE A 1 138 ? -5.227 -37.969 -1.938 1 92.81 138 ILE A C 1
ATOM 1078 O O . ILE A 1 138 ? -4.305 -37.344 -1.389 1 92.81 138 ILE A O 1
ATOM 1082 N N . ALA A 1 139 ? -5.543 -39.188 -1.721 1 94.44 139 ALA A N 1
ATOM 1083 C CA . ALA A 1 139 ? -4.852 -39.938 -0.673 1 94.44 139 ALA A CA 1
ATOM 1084 C C . ALA A 1 139 ? -3.377 -40.125 -1.023 1 94.44 139 ALA A C 1
ATOM 1086 O O . ALA A 1 139 ? -2.508 -40.031 -0.155 1 94.44 139 ALA A O 1
ATOM 1087 N N . ALA A 1 140 ? -3.172 -40.438 -2.242 1 95.88 140 ALA A N 1
ATOM 1088 C CA . ALA A 1 140 ? -1.797 -40.625 -2.691 1 95.88 140 ALA A CA 1
ATOM 1089 C C . ALA A 1 140 ? -0.983 -39.344 -2.57 1 95.88 140 ALA A C 1
ATOM 1091 O O . ALA A 1 140 ? 0.17 -39.375 -2.131 1 95.88 140 ALA A O 1
ATOM 1092 N N . VAL A 1 141 ? -1.573 -38.219 -2.889 1 96.19 141 VAL A N 1
ATOM 1093 C CA . VAL A 1 141 ? -0.885 -36.938 -2.818 1 96.19 141 VAL A CA 1
ATOM 1094 C C . VAL A 1 141 ? -0.592 -36.594 -1.362 1 96.19 141 VAL A C 1
ATOM 1096 O O . VAL A 1 141 ? 0.503 -36.125 -1.036 1 96.19 141 VAL A O 1
ATOM 1099 N N . ASP A 1 142 ? -1.504 -36.781 -0.516 1 95 142 ASP A N 1
ATOM 1100 C CA . ASP A 1 142 ? -1.35 -36.469 0.9 1 95 142 ASP A CA 1
ATOM 1101 C C . ASP A 1 142 ? -0.221 -37.281 1.525 1 95 142 ASP A C 1
ATOM 1103 O O . ASP A 1 142 ? 0.494 -36.812 2.402 1 95 142 ASP A O 1
ATOM 1107 N N . GLU A 1 143 ? -0.119 -38.438 1.036 1 96.19 143 GLU A N 1
ATOM 1108 C CA . GLU A 1 143 ? 0.893 -39.344 1.589 1 96.19 143 GLU A CA 1
ATOM 1109 C C . GLU A 1 143 ? 2.281 -39 1.055 1 96.19 143 GLU A C 1
ATOM 1111 O O . GLU A 1 143 ? 3.25 -38.969 1.814 1 96.19 143 GLU A O 1
ATOM 1116 N N . LEU A 1 144 ? 2.377 -38.75 -0.155 1 96.81 144 LEU A N 1
ATOM 1117 C CA . LEU A 1 144 ? 3.68 -38.594 -0.797 1 96.81 144 LEU A CA 1
ATOM 1118 C C . LEU A 1 144 ? 4.152 -37.156 -0.767 1 96.81 144 LEU A C 1
ATOM 1120 O O . LEU A 1 144 ? 5.355 -36.875 -0.746 1 96.81 144 LEU A O 1
ATOM 1124 N N . PHE A 1 145 ? 3.217 -36.219 -0.812 1 97.25 145 PHE A N 1
ATOM 1125 C CA . PHE A 1 145 ? 3.539 -34.781 -0.857 1 97.25 145 PHE A CA 1
ATOM 1126 C C . PHE A 1 145 ? 2.793 -34.031 0.233 1 97.25 145 PHE A C 1
ATOM 1128 O O . PHE A 1 145 ? 1.979 -33.156 -0.061 1 97.25 145 PHE A O 1
ATOM 1135 N N . PRO A 1 146 ? 3.156 -34.125 1.406 1 95.75 146 PRO A N 1
ATOM 1136 C CA . PRO A 1 146 ? 2.404 -33.531 2.504 1 95.75 146 PRO A CA 1
ATOM 1137 C C . PRO A 1 146 ? 2.527 -32 2.531 1 95.75 146 PRO A C 1
ATOM 1139 O O . PRO A 1 146 ? 1.636 -31.312 3.037 1 95.75 146 PRO A O 1
ATOM 1142 N N . GLU A 1 147 ? 3.529 -31.453 1.933 1 96 147 GLU A N 1
ATOM 1143 C CA . GLU A 1 147 ? 3.758 -30 2.018 1 96 147 GLU A CA 1
ATOM 1144 C C . GLU A 1 147 ? 3.303 -29.297 0.744 1 96 147 GLU A C 1
ATOM 1146 O O . GLU A 1 147 ? 3.408 -28.078 0.635 1 96 147 GLU A O 1
ATOM 1151 N N . CYS A 1 148 ? 2.789 -30.062 -0.138 1 96.56 148 CYS A N 1
ATOM 1152 C CA . CYS A 1 148 ? 2.396 -29.438 -1.401 1 96.56 148 CYS A CA 1
ATOM 1153 C C . CYS A 1 148 ? 1.052 -28.734 -1.271 1 96.56 148 CYS A C 1
ATOM 1155 O O . CYS A 1 148 ? 0.293 -29 -0.339 1 96.56 148 CYS A O 1
ATOM 1157 N N . GLU A 1 149 ? 0.835 -27.734 -2.076 1 96.81 149 GLU A N 1
ATOM 1158 C CA . GLU A 1 149 ? -0.511 -27.203 -2.254 1 96.81 149 GLU A CA 1
ATOM 1159 C C . GLU A 1 149 ? -1.318 -28.047 -3.232 1 96.81 149 GLU A C 1
ATOM 1161 O O . GLU A 1 149 ? -0.998 -28.109 -4.422 1 96.81 149 GLU A O 1
ATOM 1166 N N . HIS A 1 150 ? -2.275 -28.688 -2.715 1 96.69 150 HIS A N 1
ATOM 1167 C CA . HIS A 1 150 ? -3.109 -29.531 -3.557 1 96.69 150 HIS A CA 1
ATOM 1168 C C . HIS A 1 150 ? -4.422 -28.844 -3.91 1 96.69 150 HIS A C 1
ATOM 1170 O O . HIS A 1 150 ? -5.258 -28.609 -3.037 1 96.69 150 HIS A O 1
ATOM 1176 N N . ARG A 1 151 ? -4.574 -28.594 -5.152 1 96.75 151 ARG A N 1
ATOM 1177 C CA . ARG A 1 151 ? -5.785 -27.938 -5.633 1 96.75 151 ARG A CA 1
ATOM 1178 C C . ARG A 1 151 ? -6.723 -28.938 -6.301 1 96.75 151 ARG A C 1
ATOM 1180 O O . ARG A 1 151 ? -6.27 -29.859 -6.965 1 96.75 151 ARG A O 1
ATOM 1187 N N . MET A 1 152 ? -7.949 -28.656 -6.082 1 95.56 152 MET A N 1
ATOM 1188 C CA . MET A 1 152 ? -8.984 -29.438 -6.75 1 95.56 152 MET A CA 1
ATOM 1189 C C . MET A 1 152 ? -9.555 -28.688 -7.945 1 95.56 152 MET A C 1
ATOM 1191 O O . MET A 1 152 ? -9.836 -27.484 -7.855 1 95.56 152 MET A O 1
ATOM 1195 N N . CYS A 1 153 ? -9.633 -29.359 -9.031 1 95.31 153 CYS A N 1
ATOM 1196 C CA . CYS A 1 153 ? -10.125 -28.734 -10.258 1 95.31 153 CYS A CA 1
ATOM 1197 C C . CYS A 1 153 ? -11.523 -28.172 -10.055 1 95.31 153 CYS A C 1
ATOM 1199 O O . CYS A 1 153 ? -12.469 -28.922 -9.789 1 95.31 153 CYS A O 1
ATOM 1201 N N . ALA A 1 154 ? -11.648 -26.906 -10.305 1 95.38 154 ALA A N 1
ATOM 1202 C CA . ALA A 1 154 ? -12.914 -26.219 -10.086 1 95.38 154 ALA A CA 1
ATOM 1203 C C . ALA A 1 154 ? -13.984 -26.719 -11.055 1 95.38 154 ALA A C 1
ATOM 1205 O O . ALA A 1 154 ? -15.172 -26.75 -10.711 1 95.38 154 ALA A O 1
ATOM 1206 N N . ARG A 1 155 ? -13.625 -27.109 -12.211 1 92.88 155 ARG A N 1
ATOM 1207 C CA . ARG A 1 155 ? -14.586 -27.625 -13.18 1 92.88 155 ARG A CA 1
ATOM 1208 C C . ARG A 1 155 ? -15.258 -28.891 -12.672 1 92.88 155 ARG A C 1
ATOM 1210 O O . ARG A 1 155 ? -16.469 -29.078 -12.859 1 92.88 155 ARG A O 1
ATOM 1217 N N . HIS A 1 156 ? -14.5 -29.719 -12.055 1 91.38 156 HIS A N 1
ATOM 1218 C CA . HIS A 1 156 ? -15.039 -30.953 -11.508 1 91.38 156 HIS A CA 1
ATOM 1219 C C . HIS A 1 156 ? -15.914 -30.672 -10.289 1 91.38 156 HIS A C 1
ATOM 1221 O O . HIS A 1 156 ? -16.938 -31.328 -10.086 1 91.38 156 HIS A O 1
ATOM 1227 N N . ILE A 1 157 ? -15.492 -29.734 -9.516 1 93.69 157 ILE A N 1
ATOM 1228 C CA . ILE A 1 157 ? -16.312 -29.344 -8.383 1 93.69 157 ILE A CA 1
ATOM 1229 C C . ILE A 1 157 ? -17.656 -28.797 -8.875 1 93.69 157 ILE A C 1
ATOM 1231 O O . ILE A 1 157 ? -18.703 -29.156 -8.344 1 93.69 157 ILE A O 1
ATOM 1235 N N . LEU A 1 158 ? -17.547 -27.969 -9.859 1 93.75 158 LEU A N 1
ATOM 1236 C CA . LEU A 1 158 ? -18.766 -27.422 -10.445 1 93.75 158 LEU A CA 1
ATOM 1237 C C . LEU A 1 158 ? -19.672 -28.531 -10.945 1 93.75 158 LEU A C 1
ATOM 1239 O O . LEU A 1 158 ? -20.891 -28.5 -10.719 1 93.75 158 LEU A O 1
ATOM 1243 N N . ALA A 1 159 ? -19.094 -29.531 -11.648 1 91.12 159 ALA A N 1
ATOM 1244 C CA . ALA A 1 159 ? -19.891 -30.625 -12.195 1 91.12 159 ALA A CA 1
ATOM 1245 C C . ALA A 1 159 ? -20.594 -31.391 -11.086 1 91.12 159 ALA A C 1
ATOM 1247 O O . ALA A 1 159 ? -21.766 -31.75 -11.219 1 91.12 159 ALA A O 1
ATOM 1248 N N . ASN A 1 160 ? -19.922 -31.594 -9.969 1 89.19 160 ASN A N 1
ATOM 1249 C CA . ASN A 1 160 ? -20.516 -32.312 -8.836 1 89.19 160 ASN A CA 1
ATOM 1250 C C . ASN A 1 160 ? -21.531 -31.453 -8.109 1 89.19 160 ASN A C 1
ATOM 1252 O O . ASN A 1 160 ? -22.609 -31.922 -7.738 1 89.19 160 ASN A O 1
ATOM 1256 N N . TRP A 1 161 ? -21.141 -30.25 -7.934 1 91.31 161 TRP A N 1
ATOM 1257 C CA . TRP A 1 161 ? -21.984 -29.297 -7.211 1 91.31 161 TRP A CA 1
ATOM 1258 C C . TRP A 1 161 ? -23.25 -28.969 -8.008 1 91.31 161 TRP A C 1
ATOM 1260 O O . TRP A 1 161 ? -24.344 -28.844 -7.434 1 91.31 161 TRP A O 1
ATOM 1270 N N . SER A 1 162 ? -23.156 -28.969 -9.297 1 90.31 162 SER A N 1
ATOM 1271 C CA . SER A 1 162 ? -24.266 -28.594 -10.164 1 90.31 162 SER A CA 1
ATOM 1272 C C . SER A 1 162 ? -25.297 -29.719 -10.281 1 90.31 162 SER A C 1
ATOM 1274 O O . SER A 1 162 ? -26.375 -29.516 -10.836 1 90.31 162 SER A O 1
ATOM 1276 N N . GLN A 1 163 ? -24.922 -30.859 -9.852 1 89.25 163 GLN A N 1
ATOM 1277 C CA . GLN A 1 163 ? -25.906 -31.938 -9.836 1 89.25 163 GLN A CA 1
ATOM 1278 C C . GLN A 1 163 ? -27.094 -31.578 -8.953 1 89.25 163 GLN A C 1
ATOM 1280 O O . GLN A 1 163 ? -28.234 -31.953 -9.258 1 89.25 163 GLN A O 1
ATOM 1285 N N . ASN A 1 164 ? -26.875 -30.812 -7.961 1 86.62 164 ASN A N 1
ATOM 1286 C CA . ASN A 1 164 ? -27.922 -30.406 -7.023 1 86.62 164 ASN A CA 1
ATOM 1287 C C . ASN A 1 164 ? -28.422 -28.984 -7.316 1 86.62 164 ASN A C 1
ATOM 1289 O O . ASN A 1 164 ? -29.547 -28.641 -6.949 1 86.62 164 ASN A O 1
ATOM 1293 N N . PHE A 1 165 ? -27.578 -28.234 -7.84 1 88.5 165 PHE A N 1
ATOM 1294 C CA . PHE A 1 165 ? -27.906 -26.844 -8.102 1 88.5 165 PHE A CA 1
ATOM 1295 C C . PHE A 1 165 ? -27.688 -26.5 -9.57 1 88.5 165 PHE A C 1
ATOM 1297 O O . PHE A 1 165 ? -26.656 -25.922 -9.93 1 88.5 165 PHE A O 1
ATOM 1304 N N . ARG A 1 166 ? -28.688 -26.672 -10.305 1 85.31 166 ARG A N 1
ATOM 1305 C CA . ARG A 1 166 ? -28.594 -26.469 -11.75 1 85.31 166 ARG A CA 1
ATOM 1306 C C . ARG A 1 166 ? -28.969 -25.047 -12.133 1 85.31 166 ARG A C 1
ATOM 1308 O O . ARG A 1 166 ? -29.656 -24.359 -11.375 1 85.31 166 ARG A O 1
ATOM 1315 N N . GLY A 1 167 ? -28.359 -24.516 -13.266 1 89.19 167 GLY A N 1
ATOM 1316 C CA . GLY A 1 167 ? -28.688 -23.188 -13.758 1 89.19 167 GLY A CA 1
ATOM 1317 C C . GLY A 1 167 ? -27.469 -22.391 -14.203 1 89.19 167 GLY A C 1
ATOM 1318 O O . GLY A 1 167 ? -26.391 -22.516 -13.609 1 89.19 167 GLY A O 1
ATOM 1319 N N . LEU A 1 168 ? -27.719 -21.641 -15.133 1 90.5 168 LEU A N 1
ATOM 1320 C CA . LEU A 1 168 ? -26.641 -20.859 -15.727 1 90.5 168 LEU A CA 1
ATOM 1321 C C . LEU A 1 168 ? -26.172 -19.766 -14.766 1 90.5 168 LEU A C 1
ATOM 1323 O O . LEU A 1 168 ? -24.969 -19.5 -14.664 1 90.5 168 LEU A O 1
ATOM 1327 N N . GLU A 1 169 ? -27.094 -19.141 -14.133 1 92.31 169 GLU A N 1
ATOM 1328 C CA . GLU A 1 169 ? -26.734 -18.062 -13.211 1 92.31 169 GLU A CA 1
ATOM 1329 C C . GLU A 1 169 ? -25.922 -18.594 -12.031 1 92.31 169 GLU A C 1
ATOM 1331 O O . GLU A 1 169 ? -24.984 -17.922 -11.57 1 92.31 169 GLU A O 1
ATOM 1336 N N . ARG A 1 170 ? -26.328 -19.688 -11.578 1 93.19 170 ARG A N 1
ATOM 1337 C CA . ARG A 1 170 ? -25.594 -20.312 -10.484 1 93.19 170 ARG A CA 1
ATOM 1338 C C . ARG A 1 170 ? -24.188 -20.688 -10.914 1 93.19 170 ARG A C 1
ATOM 1340 O O . ARG A 1 170 ? -23.234 -20.531 -10.148 1 93.19 170 ARG A O 1
ATOM 1347 N N . ARG A 1 171 ? -24.047 -21.172 -12.133 1 94.38 171 ARG A N 1
ATOM 1348 C CA . ARG A 1 171 ? -22.734 -21.516 -12.672 1 94.38 171 ARG A CA 1
ATOM 1349 C C . ARG A 1 171 ? -21.844 -20.297 -12.781 1 94.38 171 ARG A C 1
ATOM 1351 O O . ARG A 1 171 ? -20.672 -20.344 -12.43 1 94.38 171 ARG A O 1
ATOM 1358 N N . LYS A 1 172 ? -22.422 -19.266 -13.273 1 95.44 172 LYS A N 1
ATOM 1359 C CA . LYS A 1 172 ? -21.672 -18.016 -13.406 1 95.44 172 LYS A CA 1
ATOM 1360 C C . LYS A 1 172 ? -21.188 -17.516 -12.047 1 95.44 172 LYS A C 1
ATOM 1362 O O . LYS A 1 172 ? -20.031 -17.094 -11.914 1 95.44 172 LYS A O 1
ATOM 1367 N N . LYS A 1 173 ? -22.047 -17.578 -11.102 1 95.31 173 LYS A N 1
ATOM 1368 C CA . LYS A 1 173 ? -21.688 -17.109 -9.766 1 95.31 173 LYS A CA 1
ATOM 1369 C C . LYS A 1 173 ? -20.672 -18.031 -9.109 1 95.31 173 LYS A C 1
ATOM 1371 O O . LYS A 1 173 ? -19.812 -17.578 -8.344 1 95.31 173 LYS A O 1
ATOM 1376 N N . PHE A 1 174 ? -20.797 -19.328 -9.414 1 95.88 174 PHE A N 1
ATOM 1377 C CA . PHE A 1 174 ? -19.781 -20.25 -8.93 1 95.88 174 PHE A CA 1
ATOM 1378 C C . PHE A 1 174 ? -18.391 -19.844 -9.422 1 95.88 174 PHE A C 1
ATOM 1380 O O . PHE A 1 174 ? -17.453 -19.734 -8.633 1 95.88 174 PHE A O 1
ATOM 1387 N N . TRP A 1 175 ? -18.344 -19.594 -10.688 1 96.62 175 TRP A N 1
ATOM 1388 C CA . TRP A 1 175 ? -17.062 -19.219 -11.266 1 96.62 175 TRP A CA 1
ATOM 1389 C C . TRP A 1 175 ? -16.594 -17.859 -10.734 1 96.62 175 TRP A C 1
ATOM 1391 O O . TRP A 1 175 ? -15.391 -17.656 -10.547 1 96.62 175 TRP A O 1
ATOM 1401 N N . ALA A 1 176 ? -17.484 -16.984 -10.539 1 96.88 176 ALA A N 1
ATOM 1402 C CA . ALA A 1 176 ? -17.109 -15.703 -9.93 1 96.88 176 ALA A CA 1
ATOM 1403 C C . ALA A 1 176 ? -16.5 -15.906 -8.555 1 96.88 176 ALA A C 1
ATOM 1405 O O . ALA A 1 176 ? -15.523 -15.242 -8.195 1 96.88 176 ALA A O 1
ATOM 1406 N N . CYS A 1 177 ? -17.047 -16.812 -7.832 1 96.56 177 CYS A N 1
ATOM 1407 C CA . CYS A 1 177 ? -16.484 -17.141 -6.523 1 96.56 177 CYS A CA 1
ATOM 1408 C C . CYS A 1 177 ? -15.109 -17.781 -6.656 1 96.56 177 CYS A C 1
ATOM 1410 O O . CYS A 1 177 ? -14.164 -17.375 -5.977 1 96.56 177 CYS A O 1
ATOM 1412 N N . ALA A 1 178 ? -15.039 -18.703 -7.594 1 96.88 178 ALA A N 1
ATOM 1413 C CA . ALA A 1 178 ? -13.789 -19.438 -7.773 1 96.88 178 ALA A CA 1
ATOM 1414 C C . ALA A 1 178 ? -12.672 -18.531 -8.258 1 96.88 178 ALA A C 1
ATOM 1416 O O . ALA A 1 178 ? -11.508 -18.703 -7.895 1 96.88 178 ALA A O 1
ATOM 1417 N N . ARG A 1 179 ? -13.047 -17.562 -9.039 1 97 179 ARG A N 1
ATOM 1418 C CA . ARG A 1 179 ? -12.055 -16.703 -9.688 1 97 179 ARG A CA 1
ATOM 1419 C C . ARG A 1 179 ? -11.781 -15.453 -8.867 1 97 179 ARG A C 1
ATOM 1421 O O . ARG A 1 179 ? -10.977 -14.609 -9.258 1 97 179 ARG A O 1
ATOM 1428 N N . SER A 1 180 ? -12.398 -15.297 -7.734 1 97 180 SER A N 1
ATOM 1429 C CA . SER A 1 180 ? -12.086 -14.18 -6.844 1 97 180 SER A CA 1
ATOM 1430 C C . SER A 1 180 ? -10.648 -14.25 -6.348 1 97 180 SER A C 1
ATOM 1432 O O . SER A 1 180 ? -10.195 -15.289 -5.875 1 97 180 SER A O 1
ATOM 1434 N N . THR A 1 181 ? -9.922 -13.172 -6.438 1 96.94 181 THR A N 1
ATOM 1435 C CA . THR A 1 181 ? -8.5 -13.188 -6.113 1 96.94 181 THR A CA 1
ATOM 1436 C C . THR A 1 181 ? -8.273 -12.719 -4.68 1 96.94 181 THR A C 1
ATOM 1438 O O . THR A 1 181 ? -7.195 -12.938 -4.117 1 96.94 181 THR A O 1
ATOM 1441 N N . PHE A 1 182 ? -9.141 -12.023 -4.082 1 95.38 182 PHE A N 1
ATOM 1442 C CA . PHE A 1 182 ? -9.008 -11.57 -2.705 1 95.38 182 PHE A CA 1
ATOM 1443 C C . PHE A 1 182 ? -10.297 -11.805 -1.926 1 95.38 182 PHE A C 1
ATOM 1445 O O . PHE A 1 182 ? -11.352 -12.016 -2.52 1 95.38 182 PHE A O 1
ATOM 1452 N N . GLU A 1 183 ? -10.273 -11.766 -0.681 1 94.75 183 GLU A N 1
ATOM 1453 C CA . GLU A 1 183 ? -11.328 -12.25 0.206 1 94.75 183 GLU A CA 1
ATOM 1454 C C . GLU A 1 183 ? -12.586 -11.391 0.094 1 94.75 183 GLU A C 1
ATOM 1456 O O . GLU A 1 183 ? -13.703 -11.914 0.092 1 94.75 183 GLU A O 1
ATOM 1461 N N . ALA A 1 184 ? -12.43 -10.078 0.019 1 94.06 184 ALA A N 1
ATOM 1462 C CA . ALA A 1 184 ? -13.586 -9.195 -0.08 1 94.06 184 ALA A CA 1
ATOM 1463 C C . ALA A 1 184 ? -14.414 -9.508 -1.325 1 94.06 184 ALA A C 1
ATOM 1465 O O . ALA A 1 184 ? -15.648 -9.516 -1.273 1 94.06 184 ALA A O 1
ATOM 1466 N N . GLN A 1 185 ? -13.742 -9.742 -2.369 1 95.06 185 GLN A N 1
ATOM 1467 C CA . GLN A 1 185 ? -14.43 -10.094 -3.607 1 95.06 185 GLN A CA 1
ATOM 1468 C C . GLN A 1 185 ? -15.133 -11.445 -3.477 1 95.06 185 GLN A C 1
ATOM 1470 O O . GLN A 1 185 ? -16.25 -11.609 -3.959 1 95.06 185 GLN A O 1
ATOM 1475 N N . PHE A 1 186 ? -14.477 -12.414 -2.805 1 96.19 186 PHE A N 1
ATOM 1476 C CA . PHE A 1 186 ? -15.078 -13.719 -2.564 1 96.19 186 PHE A CA 1
ATOM 1477 C C . PHE A 1 186 ? -16.344 -13.578 -1.732 1 96.19 186 PHE A C 1
ATOM 1479 O O . PHE A 1 186 ? -17.375 -14.164 -2.064 1 96.19 186 PHE A O 1
ATOM 1486 N N . LYS A 1 187 ? -16.281 -12.797 -0.731 1 93.31 187 LYS A N 1
ATOM 1487 C CA . LYS A 1 187 ? -17.438 -12.578 0.138 1 93.31 187 LYS A CA 1
ATOM 1488 C C . LYS A 1 187 ? -18.594 -11.938 -0.629 1 93.31 187 LYS A C 1
ATOM 1490 O O . LYS A 1 187 ? -19.75 -12.336 -0.46 1 93.31 187 LYS A O 1
ATOM 1495 N N . TYR A 1 188 ? -18.25 -11.008 -1.43 1 93.75 188 TYR A N 1
ATOM 1496 C CA . TYR A 1 188 ? -19.266 -10.359 -2.25 1 93.75 188 TYR A CA 1
ATOM 1497 C C . TYR A 1 188 ? -19.953 -11.367 -3.16 1 93.75 188 TYR A C 1
ATOM 1499 O O . TYR A 1 188 ? -21.188 -11.406 -3.234 1 93.75 188 TYR A O 1
ATOM 1507 N N . ASN A 1 189 ? -19.156 -12.211 -3.783 1 95.56 189 ASN A N 1
ATOM 1508 C CA . ASN A 1 189 ? -19.703 -13.18 -4.734 1 95.56 189 ASN A CA 1
ATOM 1509 C C . ASN A 1 189 ? -20.453 -14.305 -4.023 1 95.56 189 ASN A C 1
ATOM 1511 O O . ASN A 1 189 ? -21.453 -14.805 -4.531 1 95.56 189 ASN A O 1
ATOM 1515 N N . ILE A 1 190 ? -19.969 -14.703 -2.9 1 94.38 190 ILE A N 1
ATOM 1516 C CA . ILE A 1 190 ? -20.641 -15.75 -2.127 1 94.38 190 ILE A CA 1
ATOM 1517 C C . ILE A 1 190 ? -22 -15.25 -1.65 1 94.38 190 ILE A C 1
ATOM 1519 O O . ILE A 1 190 ? -22.969 -16.016 -1.627 1 94.38 190 ILE A O 1
ATOM 1523 N N . ASN A 1 191 ? -22.062 -13.961 -1.2 1 93.25 191 ASN A N 1
ATOM 1524 C CA . ASN A 1 191 ? -23.328 -13.367 -0.794 1 93.25 191 ASN A CA 1
ATOM 1525 C C . ASN A 1 191 ? -24.312 -13.297 -1.96 1 93.25 191 ASN A C 1
ATOM 1527 O O . ASN A 1 191 ? -25.5 -13.547 -1.786 1 93.25 191 ASN A O 1
ATOM 1531 N N . ALA A 1 192 ? -23.781 -12.984 -3.084 1 94.19 192 ALA A N 1
ATOM 1532 C CA . ALA A 1 192 ? -24.625 -12.969 -4.277 1 94.19 192 ALA A CA 1
ATOM 1533 C C . ALA A 1 192 ? -25.141 -14.367 -4.598 1 94.19 192 ALA A C 1
ATOM 1535 O O . ALA A 1 192 ? -26.281 -14.523 -5.031 1 94.19 192 ALA A O 1
ATOM 1536 N N . LEU A 1 193 ? -24.281 -15.406 -4.375 1 94.06 193 LEU A N 1
ATOM 1537 C CA . LEU A 1 193 ? -24.672 -16.797 -4.609 1 94.06 193 LEU A CA 1
ATOM 1538 C C . LEU A 1 193 ? -25.719 -17.25 -3.604 1 94.06 193 LEU A C 1
ATOM 1540 O O . LEU A 1 193 ? -26.641 -18 -3.947 1 94.06 193 LEU A O 1
ATOM 1544 N N . SER A 1 194 ? -25.609 -16.719 -2.389 1 93.12 194 SER A N 1
ATOM 1545 C CA . SER A 1 194 ? -26.547 -17.094 -1.331 1 93.12 194 SER A CA 1
ATOM 1546 C C . SER A 1 194 ? -27.969 -16.656 -1.676 1 93.12 194 SER A C 1
ATOM 1548 O O . SER A 1 194 ? -28.938 -17.297 -1.253 1 93.12 194 SER A O 1
ATOM 1550 N N . LYS A 1 195 ? -28.109 -15.672 -2.445 1 92.5 195 LYS A N 1
ATOM 1551 C CA . LYS A 1 195 ? -29.422 -15.141 -2.814 1 92.5 195 LYS A CA 1
ATOM 1552 C C . LYS A 1 195 ? -30.094 -16.031 -3.859 1 92.5 195 LYS A C 1
ATOM 1554 O O . LYS A 1 195 ? -31.297 -15.906 -4.09 1 92.5 195 LYS A O 1
ATOM 1559 N N . LEU A 1 196 ? -29.391 -16.938 -4.41 1 91.56 196 LEU A N 1
ATOM 1560 C CA . LEU A 1 196 ? -29.922 -17.734 -5.512 1 91.56 196 LEU A CA 1
ATOM 1561 C C . LEU A 1 196 ? -30.516 -19.047 -5 1 91.56 196 LEU A C 1
ATOM 1563 O O . LEU A 1 196 ? -31.141 -19.781 -5.762 1 91.56 196 LEU A O 1
ATOM 1567 N N . GLY A 1 197 ? -30.328 -19.359 -3.771 1 88.19 197 GLY A N 1
ATOM 1568 C CA . GLY A 1 197 ? -30.906 -20.609 -3.271 1 88.19 197 GLY A CA 1
ATOM 1569 C C . GLY A 1 197 ? -30.578 -20.859 -1.812 1 88.19 197 GLY A C 1
ATOM 1570 O O . GLY A 1 197 ? -29.547 -20.422 -1.31 1 88.19 197 GLY A O 1
ATOM 1571 N N . ILE A 1 198 ? -31.453 -21.609 -1.204 1 87.81 198 ILE A N 1
ATOM 1572 C CA . ILE A 1 198 ? -31.281 -21.953 0.203 1 87.81 198 ILE A CA 1
ATOM 1573 C C . ILE A 1 198 ? -30.25 -23.062 0.339 1 87.81 198 ILE A C 1
ATOM 1575 O O . ILE A 1 198 ? -30.328 -24.094 -0.352 1 87.81 198 ILE A O 1
ATOM 1579 N N . GLY A 1 199 ? -29.234 -22.938 1.077 1 89.38 199 GLY A N 1
ATOM 1580 C CA . GLY A 1 199 ? -28.234 -23.953 1.357 1 89.38 199 GLY A CA 1
ATOM 1581 C C . GLY A 1 199 ? -27.172 -24.047 0.287 1 89.38 199 GLY A C 1
ATOM 1582 O O . GLY A 1 199 ? -26.344 -24.969 0.306 1 89.38 199 GLY A O 1
ATOM 1583 N N . ILE A 1 200 ? -27.266 -23.188 -0.692 1 91.56 200 ILE A N 1
ATOM 1584 C CA . ILE A 1 200 ? -26.375 -23.234 -1.837 1 91.56 200 ILE A CA 1
ATOM 1585 C C . ILE A 1 200 ? -24.938 -22.969 -1.378 1 91.56 200 ILE A C 1
ATOM 1587 O O . ILE A 1 200 ? -24 -23.672 -1.792 1 91.56 200 ILE A O 1
ATOM 1591 N N . VAL A 1 201 ? -24.766 -22.031 -0.48 1 91.75 201 VAL A N 1
ATOM 1592 C CA . VAL A 1 201 ? -23.438 -21.672 -0.005 1 91.75 201 VAL A CA 1
ATOM 1593 C C . VAL A 1 201 ? -22.906 -22.75 0.917 1 91.75 201 VAL A C 1
ATOM 1595 O O . VAL A 1 201 ? -21.719 -23.109 0.837 1 91.75 201 VAL A O 1
ATOM 1598 N N . GLU A 1 202 ? -23.688 -23.297 1.708 1 90.5 202 GLU A N 1
ATOM 1599 C CA . GLU A 1 202 ? -23.266 -24.359 2.615 1 90.5 202 GLU A CA 1
ATOM 1600 C C . GLU A 1 202 ? -22.781 -25.594 1.845 1 90.5 202 GLU A C 1
ATOM 1602 O O . GLU A 1 202 ? -21.812 -26.234 2.242 1 90.5 202 GLU A O 1
ATOM 1607 N N . SER A 1 203 ? -23.438 -25.906 0.803 1 91.38 203 SER A N 1
ATOM 1608 C CA . SER A 1 203 ? -23.047 -27.047 -0.024 1 91.38 203 SER A CA 1
ATOM 1609 C C . SER A 1 203 ? -21.703 -26.797 -0.708 1 91.38 203 SER A C 1
ATOM 1611 O O . SER A 1 203 ? -20.922 -27.734 -0.901 1 91.38 203 SER A O 1
ATOM 1613 N N . LEU A 1 204 ? -21.484 -25.609 -1.045 1 91.25 204 LEU A N 1
ATOM 1614 C CA . LEU A 1 204 ? -20.25 -25.266 -1.736 1 91.25 204 LEU A CA 1
ATOM 1615 C C . LEU A 1 204 ? -19.078 -25.234 -0.765 1 91.25 204 LEU A C 1
ATOM 1617 O O . LEU A 1 204 ? -17.969 -25.656 -1.113 1 91.25 204 LEU A O 1
ATOM 1621 N N . ILE A 1 205 ? -19.281 -24.781 0.385 1 87.25 205 ILE A N 1
ATOM 1622 C CA . ILE A 1 205 ? -18.234 -24.641 1.389 1 87.25 205 ILE A CA 1
ATOM 1623 C C . ILE A 1 205 ? -17.734 -26.016 1.812 1 87.25 205 ILE A C 1
ATOM 1625 O O . ILE A 1 205 ? -16.609 -26.172 2.264 1 87.25 205 ILE A O 1
ATOM 1629 N N . LYS A 1 206 ? -18.516 -27 1.549 1 88 206 LYS A N 1
ATOM 1630 C CA . LYS A 1 206 ? -18.109 -28.375 1.859 1 88 206 LYS A CA 1
ATOM 1631 C C . LYS A 1 206 ? -16.891 -28.797 1.044 1 88 206 LYS A C 1
ATOM 1633 O O . LYS A 1 206 ? -16.141 -29.688 1.449 1 88 206 LYS A O 1
ATOM 1638 N N . TYR A 1 207 ? -16.688 -28.203 -0.144 1 89.88 207 TYR A N 1
ATOM 1639 C CA . TYR A 1 207 ? -15.547 -28.5 -0.992 1 89.88 207 TYR A CA 1
ATOM 1640 C C . TYR A 1 207 ? -14.312 -27.719 -0.54 1 89.88 207 TYR A C 1
ATOM 1642 O O . TYR A 1 207 ? -13.281 -27.734 -1.209 1 89.88 207 TYR A O 1
ATOM 1650 N N . ASN A 1 208 ? -14.148 -27.297 0.571 1 90.5 208 ASN A N 1
ATOM 1651 C CA . ASN A 1 208 ? -13.023 -26.547 1.115 1 90.5 208 ASN A CA 1
ATOM 1652 C C . ASN A 1 208 ? -12.609 -25.391 0.194 1 90.5 208 ASN A C 1
ATOM 1654 O O . ASN A 1 208 ? -11.867 -25.594 -0.766 1 90.5 208 ASN A O 1
ATOM 1658 N N . LYS A 1 209 ? -12.836 -24.312 0.42 1 91.5 209 LYS A N 1
ATOM 1659 C CA . LYS A 1 209 ? -12.633 -23.125 -0.411 1 91.5 209 LYS A CA 1
ATOM 1660 C C . LYS A 1 209 ? -11.148 -22.875 -0.648 1 91.5 209 LYS A C 1
ATOM 1662 O O . LYS A 1 209 ? -10.773 -22.219 -1.626 1 91.5 209 LYS A O 1
ATOM 1667 N N . GLU A 1 210 ? -10.242 -23.375 0.114 1 93.38 210 GLU A N 1
ATOM 1668 C CA . GLU A 1 210 ? -8.805 -23.172 0.017 1 93.38 210 GLU A CA 1
ATOM 1669 C C . GLU A 1 210 ? -8.211 -23.938 -1.154 1 93.38 210 GLU A C 1
ATOM 1671 O O . GLU A 1 210 ? -7.082 -23.672 -1.579 1 93.38 210 GLU A O 1
ATOM 1676 N N . THR A 1 211 ? -9.008 -24.828 -1.715 1 93.75 211 THR A N 1
ATOM 1677 C CA . THR A 1 211 ? -8.453 -25.703 -2.744 1 93.75 211 THR A CA 1
ATOM 1678 C C . THR A 1 211 ? -8.922 -25.281 -4.129 1 93.75 211 THR A C 1
ATOM 1680 O O . THR A 1 211 ? -8.359 -25.703 -5.141 1 93.75 211 THR A O 1
ATOM 1683 N N . TRP A 1 212 ? -9.969 -24.453 -4.156 1 94.75 212 TRP A N 1
ATOM 1684 C CA . TRP A 1 212 ? -10.492 -24.219 -5.496 1 94.75 212 TRP A CA 1
ATOM 1685 C C . TRP A 1 212 ? -10.734 -22.734 -5.734 1 94.75 212 TRP A C 1
ATOM 1687 O O . TRP A 1 212 ? -11.18 -22.328 -6.812 1 94.75 212 TRP A O 1
ATOM 1697 N N . CYS A 1 213 ? -10.453 -21.891 -4.766 1 96.44 213 CYS A N 1
ATOM 1698 C CA . CYS A 1 213 ? -10.641 -20.453 -4.91 1 96.44 213 CYS A CA 1
ATOM 1699 C C . CYS A 1 213 ? -9.305 -19.734 -4.938 1 96.44 213 CYS A C 1
ATOM 1701 O O . CYS A 1 213 ? -8.461 -19.938 -4.07 1 96.44 213 CYS A O 1
ATOM 1703 N N . LYS A 1 214 ? -9.203 -18.766 -5.867 1 97.5 214 LYS A N 1
ATOM 1704 C CA . LYS A 1 214 ? -7.938 -18.047 -6.078 1 97.5 214 LYS A CA 1
ATOM 1705 C C . LYS A 1 214 ? -7.578 -17.188 -4.871 1 97.5 214 LYS A C 1
ATOM 1707 O O . LYS A 1 214 ? -6.402 -16.938 -4.617 1 97.5 214 LYS A O 1
ATOM 1712 N N . ALA A 1 215 ? -8.555 -16.734 -4.141 1 96.31 215 ALA A N 1
ATOM 1713 C CA . ALA A 1 215 ? -8.328 -15.844 -3 1 96.31 215 ALA A CA 1
ATOM 1714 C C . ALA A 1 215 ? -7.539 -16.547 -1.902 1 96.31 215 ALA A C 1
ATOM 1716 O O . ALA A 1 215 ? -6.902 -15.906 -1.067 1 96.31 215 ALA A O 1
ATOM 1717 N N . PHE A 1 216 ? -7.523 -17.891 -1.929 1 96.06 216 PHE A N 1
ATOM 1718 C CA . PHE A 1 216 ? -6.973 -18.609 -0.783 1 96.06 216 PHE A CA 1
ATOM 1719 C C . PHE A 1 216 ? -5.809 -19.5 -1.206 1 96.06 216 PHE A C 1
ATOM 1721 O O . PHE A 1 216 ? -5.25 -20.234 -0.387 1 96.06 216 PHE A O 1
ATOM 1728 N N . ILE A 1 217 ? -5.445 -19.469 -2.447 1 96.25 217 ILE A N 1
ATOM 1729 C CA . ILE A 1 217 ? -4.332 -20.297 -2.896 1 96.25 217 ILE A CA 1
ATOM 1730 C C . ILE A 1 217 ? -3.016 -19.547 -2.684 1 96.25 217 ILE A C 1
ATOM 1732 O O . ILE A 1 217 ? -3.002 -18.328 -2.537 1 96.25 217 ILE A O 1
ATOM 1736 N N . GLN A 1 218 ? -1.996 -20.266 -2.715 1 95.94 218 GLN A N 1
ATOM 1737 C CA . GLN A 1 218 ? -0.671 -19.703 -2.469 1 95.94 218 GLN A CA 1
ATOM 1738 C C . GLN A 1 218 ? -0.096 -19.078 -3.734 1 95.94 218 GLN A C 1
ATOM 1740 O O . GLN A 1 218 ? -0.583 -19.328 -4.836 1 95.94 218 GLN A O 1
ATOM 1745 N N . THR A 1 219 ? 0.976 -18.281 -3.508 1 95.25 219 THR A N 1
ATOM 1746 C CA . THR A 1 219 ? 1.444 -17.469 -4.629 1 95.25 219 THR A CA 1
ATOM 1747 C C . THR A 1 219 ? 2.85 -17.891 -5.051 1 95.25 219 THR A C 1
ATOM 1749 O O . THR A 1 219 ? 3.43 -17.312 -5.969 1 95.25 219 THR A O 1
ATOM 1752 N N . PHE A 1 220 ? 3.412 -18.953 -4.547 1 94.25 220 PHE A N 1
ATOM 1753 C CA . PHE A 1 220 ? 4.809 -19.281 -4.805 1 94.25 220 PHE A CA 1
ATOM 1754 C C . PHE A 1 220 ? 4.984 -19.844 -6.207 1 94.25 220 PHE A C 1
ATOM 1756 O O . PHE A 1 220 ? 6.043 -19.688 -6.82 1 94.25 220 PHE A O 1
ATOM 1763 N N . SER A 1 221 ? 3.949 -20.484 -6.777 1 93.25 221 SER A N 1
ATOM 1764 C CA . SER A 1 221 ? 4.09 -21.141 -8.07 1 93.25 221 SER A CA 1
ATOM 1765 C C . SER A 1 221 ? 3.816 -20.188 -9.219 1 93.25 221 SER A C 1
ATOM 1767 O O . SER A 1 221 ? 4.027 -20.516 -10.383 1 93.25 221 SER A O 1
ATOM 1769 N N . LYS A 1 222 ? 3.369 -18.969 -8.977 1 94.88 222 LYS A N 1
ATOM 1770 C CA . LYS A 1 222 ? 3.035 -17.969 -9.992 1 94.88 222 LYS A CA 1
ATOM 1771 C C . LYS A 1 222 ? 2.072 -18.547 -11.023 1 94.88 222 LYS A C 1
ATOM 1773 O O . LYS A 1 222 ? 2.24 -18.312 -12.227 1 94.88 222 LYS A O 1
ATOM 1778 N N . CYS A 1 223 ? 1.213 -19.375 -10.531 1 94.31 223 CYS A N 1
ATOM 1779 C CA . CYS A 1 223 ? 0.157 -20 -11.328 1 94.31 223 CYS A CA 1
ATOM 1780 C C . CYS A 1 223 ? -1.202 -19.812 -10.664 1 94.31 223 CYS A C 1
ATOM 1782 O O . CYS A 1 223 ? -1.425 -20.312 -9.555 1 94.31 223 CYS A O 1
ATOM 1784 N N . ASP A 1 224 ? -2.074 -19.141 -11.328 1 94.5 224 ASP A N 1
ATOM 1785 C CA . ASP A 1 224 ? -3.375 -18.891 -10.711 1 94.5 224 ASP A CA 1
ATOM 1786 C C . ASP A 1 224 ? -4.43 -19.859 -11.242 1 94.5 224 ASP A C 1
ATOM 1788 O O . ASP A 1 224 ? -5.629 -19.625 -11.07 1 94.5 224 ASP A O 1
ATOM 1792 N N . SER A 1 225 ? -4.016 -20.906 -11.852 1 94.31 225 SER A N 1
ATOM 1793 C CA . SER A 1 225 ? -4.965 -21.875 -12.406 1 94.31 225 SER A CA 1
ATOM 1794 C C . SER A 1 225 ? -5.723 -22.609 -11.305 1 94.31 225 SER A C 1
ATOM 1796 O O . SER A 1 225 ? -5.125 -23.047 -10.312 1 94.31 225 SER A O 1
ATOM 1798 N N . ILE A 1 226 ? -6.984 -22.656 -11.484 1 94.88 226 ILE A N 1
ATOM 1799 C CA . ILE A 1 226 ? -7.816 -23.406 -10.547 1 94.88 226 ILE A CA 1
ATOM 1800 C C . ILE A 1 226 ? -8.5 -24.547 -11.273 1 94.88 226 ILE A C 1
ATOM 1802 O O . ILE A 1 226 ? -9.242 -25.328 -10.656 1 94.88 226 ILE A O 1
ATOM 1806 N N . ASP A 1 227 ? -8.258 -24.578 -12.516 1 93.12 227 ASP A N 1
ATOM 1807 C CA . ASP A 1 227 ? -8.727 -25.719 -13.297 1 93.12 227 ASP A CA 1
ATOM 1808 C C . ASP A 1 227 ? -7.555 -26.547 -13.82 1 93.12 227 ASP A C 1
ATOM 1810 O O . ASP A 1 227 ? -6.41 -26.078 -13.805 1 93.12 227 ASP A O 1
ATOM 1814 N N . ASN A 1 228 ? -7.805 -27.781 -14.094 1 93.94 228 ASN A N 1
ATOM 1815 C CA . ASN A 1 228 ? -6.789 -28.688 -14.617 1 93.94 228 ASN A CA 1
ATOM 1816 C C . ASN A 1 228 ? -6.785 -28.703 -16.141 1 93.94 228 ASN A C 1
ATOM 1818 O O . ASN A 1 228 ? -6.785 -29.766 -16.766 1 93.94 228 ASN A O 1
ATOM 1822 N N . ASN A 1 229 ? -6.777 -27.531 -16.672 1 88.75 229 ASN A N 1
ATOM 1823 C CA . ASN A 1 229 ? -6.863 -27.375 -18.109 1 88.75 229 ASN A CA 1
ATOM 1824 C C . ASN A 1 229 ? -5.656 -27.969 -18.812 1 88.75 229 ASN A C 1
ATOM 1826 O O . ASN A 1 229 ? -5.762 -28.438 -19.953 1 88.75 229 ASN A O 1
ATOM 1830 N N . MET A 1 230 ? -4.559 -28 -18.219 1 91.25 230 MET A N 1
ATOM 1831 C CA . MET A 1 230 ? -3.359 -28.547 -18.844 1 91.25 230 ME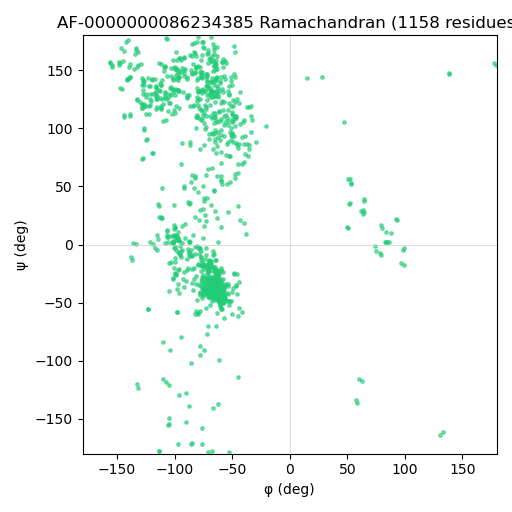T A CA 1
ATOM 1832 C C . MET A 1 230 ? -3.498 -30.031 -19.094 1 91.25 230 MET A C 1
ATOM 1834 O O . MET A 1 230 ? -3.199 -30.516 -20.188 1 91.25 230 MET A O 1
ATOM 1838 N N . ALA A 1 231 ? -3.996 -30.703 -18.125 1 92 231 ALA A N 1
ATOM 1839 C CA . ALA A 1 231 ? -4.184 -32.125 -18.297 1 92 231 ALA A CA 1
ATOM 1840 C C . ALA A 1 231 ? -5.301 -32.438 -19.281 1 92 231 ALA A C 1
ATOM 1842 O O . ALA A 1 231 ? -5.199 -33.375 -20.078 1 92 231 ALA A O 1
ATOM 1843 N N . GLU A 1 232 ? -6.312 -31.625 -19.234 1 88.88 232 GLU A N 1
ATOM 1844 C CA . GLU A 1 232 ? -7.418 -31.781 -20.172 1 88.88 232 GLU A CA 1
ATOM 1845 C C . GLU A 1 232 ? -6.957 -31.531 -21.609 1 88.88 232 GLU A C 1
ATOM 1847 O O . GLU A 1 232 ? -7.398 -32.219 -22.531 1 88.88 232 GLU A O 1
ATOM 1852 N N . SER A 1 233 ? -6.172 -30.609 -21.766 1 91.94 233 SER A N 1
ATOM 1853 C CA . SER A 1 233 ? -5.617 -30.312 -23.094 1 91.94 233 SER A CA 1
ATOM 1854 C C . SER A 1 233 ? -4.785 -31.484 -23.609 1 91.94 233 SER A C 1
ATOM 1856 O O . SER A 1 233 ? -4.867 -31.844 -24.781 1 91.94 233 SER A O 1
ATOM 1858 N N . PHE A 1 234 ? -3.992 -32.031 -22.766 1 95 234 PHE A N 1
ATOM 1859 C CA . PHE A 1 234 ? -3.195 -33.188 -23.141 1 95 234 PHE A CA 1
ATOM 1860 C C . PHE A 1 234 ? -4.094 -34.375 -23.562 1 95 234 PHE A C 1
ATOM 1862 O O . PHE A 1 234 ? -3.869 -35 -24.594 1 95 234 PHE A O 1
ATOM 1869 N N . ASN A 1 235 ? -5.082 -34.625 -22.75 1 91.44 235 ASN A N 1
ATOM 1870 C CA . ASN A 1 235 ? -5.988 -35.719 -23.031 1 91.44 235 ASN A CA 1
ATOM 1871 C C . ASN A 1 235 ? -6.688 -35.562 -24.375 1 91.44 235 ASN A C 1
ATOM 1873 O O . ASN A 1 235 ? -6.93 -36.531 -25.094 1 91.44 235 ASN A O 1
ATOM 1877 N N . SER A 1 236 ? -7.027 -34.344 -24.656 1 91.75 236 SER A N 1
ATOM 1878 C CA . SER A 1 236 ? -7.625 -34.031 -25.953 1 91.75 236 SER A CA 1
ATOM 1879 C C . SER A 1 236 ? -6.613 -34.188 -27.078 1 91.75 236 SER A C 1
ATOM 1881 O O . SER A 1 236 ? -6.969 -34.625 -28.188 1 91.75 236 SER A O 1
ATOM 1883 N N . TRP A 1 237 ? -5.43 -33.906 -26.75 1 92.94 237 TRP A N 1
ATOM 1884 C CA . TRP A 1 237 ? -4.328 -33.938 -27.703 1 92.94 237 TRP A CA 1
ATOM 1885 C C . TRP A 1 237 ? -3.98 -35.375 -28.109 1 92.94 237 TRP A C 1
ATOM 1887 O O . TRP A 1 237 ? -3.496 -35.594 -29.219 1 92.94 237 TRP A O 1
ATOM 1897 N N . ILE A 1 238 ? -4.293 -36.344 -27.266 1 93.75 238 ILE A N 1
ATOM 1898 C CA . ILE A 1 238 ? -3.898 -37.719 -27.547 1 93.75 238 ILE A CA 1
ATOM 1899 C C . ILE A 1 238 ? -5.137 -38.562 -27.844 1 93.75 238 ILE A C 1
ATOM 1901 O O . ILE A 1 238 ? -5.117 -39.781 -27.688 1 93.75 238 ILE A O 1
ATOM 1905 N N . LEU A 1 239 ? -6.168 -38.031 -28.234 1 90.62 239 LEU A N 1
ATOM 1906 C CA . LEU A 1 239 ? -7.398 -38.75 -28.531 1 90.62 239 LEU A CA 1
ATOM 1907 C C . LEU A 1 239 ? -7.16 -39.781 -29.625 1 90.62 239 LEU A C 1
ATOM 1909 O O . LEU A 1 239 ? -7.656 -40.906 -29.531 1 90.62 239 LEU A O 1
ATOM 1913 N N . GLY A 1 240 ? -6.438 -39.438 -30.688 1 88.75 240 GLY A N 1
ATOM 1914 C CA . GLY A 1 240 ? -6.113 -40.375 -31.766 1 88.75 240 GLY A CA 1
ATOM 1915 C C . GLY A 1 240 ? -5.34 -41.594 -31.297 1 88.75 240 GLY A C 1
ATOM 1916 O O . GLY A 1 240 ? -5.816 -42.719 -31.422 1 88.75 240 GLY A O 1
ATOM 1917 N N . PRO A 1 241 ? -4.266 -41.312 -30.672 1 91.88 241 PRO A N 1
ATOM 1918 C CA . PRO A 1 241 ? -3.43 -42.406 -30.188 1 91.88 241 PRO A CA 1
ATOM 1919 C C . PRO A 1 241 ? -4.16 -43.312 -29.188 1 91.88 241 PRO A C 1
ATOM 1921 O O . PRO A 1 241 ? -3.867 -44.5 -29.109 1 91.88 241 PRO A O 1
ATOM 1924 N N . ARG A 1 242 ? -5.055 -42.938 -28.422 1 89.81 242 ARG A N 1
ATOM 1925 C CA . ARG A 1 242 ? -5.719 -43.656 -27.359 1 89.81 242 ARG A CA 1
ATOM 1926 C C . ARG A 1 242 ? -6.523 -44.844 -27.922 1 89.81 242 ARG A C 1
ATOM 1928 O O . ARG A 1 242 ? -6.93 -45.719 -27.172 1 89.81 242 ARG A O 1
ATOM 1935 N N . ASN A 1 243 ? -6.715 -44.875 -29.188 1 88.5 243 ASN A N 1
ATOM 1936 C CA . ASN A 1 243 ? -7.508 -45.906 -29.812 1 88.5 243 ASN A CA 1
ATOM 1937 C C . ASN A 1 243 ? -6.621 -47 -30.406 1 88.5 243 ASN A C 1
ATOM 1939 O O . ASN A 1 243 ? -7.121 -47.969 -31 1 88.5 243 ASN A O 1
ATOM 1943 N N . LYS A 1 244 ? -5.414 -46.938 -30.203 1 91.31 244 LYS A N 1
ATOM 1944 C CA . LYS A 1 244 ? -4.477 -47.875 -30.844 1 91.31 244 LYS A CA 1
ATOM 1945 C C . LYS A 1 244 ? -3.93 -48.875 -29.828 1 91.31 244 LYS A C 1
ATOM 1947 O O . LYS A 1 244 ? -4.312 -48.844 -28.656 1 91.31 244 LYS A O 1
ATOM 1952 N N . THR A 1 245 ? -3.131 -49.75 -30.406 1 91.88 245 THR A N 1
ATOM 1953 C CA . THR A 1 245 ? -2.496 -50.781 -29.562 1 91.88 245 THR A CA 1
ATOM 1954 C C . THR A 1 245 ? -1.414 -50.156 -28.688 1 91.88 245 THR A C 1
ATOM 1956 O O . THR A 1 245 ? -0.993 -49 -28.938 1 91.88 245 THR A O 1
ATOM 1959 N N . ILE A 1 246 ? -0.978 -50.781 -27.703 1 92.38 246 ILE A N 1
ATOM 1960 C CA . ILE A 1 246 ? -0.213 -50.219 -26.594 1 92.38 246 ILE A CA 1
ATOM 1961 C C . ILE A 1 246 ? 1.081 -49.594 -27.141 1 92.38 246 ILE A C 1
ATOM 1963 O O . ILE A 1 246 ? 1.393 -48.438 -26.844 1 92.38 246 ILE A O 1
ATOM 1967 N N . VAL A 1 247 ? 1.883 -50.344 -27.875 1 94.38 247 VAL A N 1
ATOM 1968 C CA . VAL A 1 247 ? 3.162 -49.812 -28.359 1 94.38 247 VAL A CA 1
ATOM 1969 C C . VAL A 1 247 ? 2.926 -48.719 -29.406 1 94.38 247 VAL A C 1
ATOM 1971 O O . VAL A 1 247 ? 3.605 -47.719 -29.406 1 94.38 247 VAL A O 1
ATOM 1974 N N . THR A 1 248 ? 1.989 -49 -30.281 1 93.88 248 THR A N 1
ATOM 1975 C CA . THR A 1 248 ? 1.658 -48.031 -31.297 1 93.88 248 THR A CA 1
ATOM 1976 C C . THR A 1 248 ? 1.173 -46.719 -30.672 1 93.88 248 THR A C 1
ATOM 1978 O O . THR A 1 248 ? 1.529 -45.625 -31.125 1 93.88 248 THR A O 1
ATOM 1981 N N . MET A 1 249 ? 0.355 -46.844 -29.672 1 94.69 249 MET A N 1
ATOM 1982 C CA . MET A 1 249 ? -0.141 -45.688 -28.953 1 94.69 249 MET A CA 1
ATOM 1983 C C . MET A 1 249 ? 1.008 -44.906 -28.312 1 94.69 249 MET A C 1
ATOM 1985 O O . MET A 1 249 ? 1.122 -43.688 -28.5 1 94.69 249 MET A O 1
ATOM 1989 N N . LEU A 1 250 ? 1.846 -45.594 -27.609 1 96.38 250 LEU A N 1
ATOM 1990 C CA . LEU A 1 250 ? 2.945 -44.969 -26.891 1 96.38 250 LEU A CA 1
ATOM 1991 C C . LEU A 1 250 ? 3.943 -44.344 -27.859 1 96.38 250 LEU A C 1
ATOM 1993 O O . LEU A 1 250 ? 4.504 -43.281 -27.578 1 96.38 250 LEU A O 1
ATOM 1997 N N . GLU A 1 251 ? 4.145 -44.938 -29 1 96.06 251 GLU A N 1
ATOM 1998 C CA . GLU A 1 251 ? 5.035 -44.406 -30.016 1 96.06 251 GLU A CA 1
ATOM 1999 C C . GLU A 1 251 ? 4.457 -43.125 -30.625 1 96.06 251 GLU A C 1
ATOM 2001 O O . GLU A 1 251 ? 5.188 -42.188 -30.891 1 96.06 251 GLU A O 1
ATOM 2006 N N . GLU A 1 252 ? 3.242 -43.156 -30.828 1 96 252 GLU A N 1
ATOM 2007 C CA . GLU A 1 252 ? 2.619 -41.969 -31.375 1 96 252 GLU A CA 1
ATOM 2008 C C . GLU A 1 252 ? 2.684 -40.812 -30.391 1 96 252 GLU A C 1
ATOM 2010 O O . GLU A 1 252 ? 2.885 -39.656 -30.797 1 96 252 GLU A O 1
ATOM 2015 N N . ILE A 1 253 ? 2.426 -41.094 -29.125 1 96.88 253 ILE A N 1
ATOM 2016 C CA . ILE A 1 253 ? 2.539 -40.062 -28.094 1 96.88 253 ILE A CA 1
ATOM 2017 C C . ILE A 1 253 ? 3.971 -39.531 -28.062 1 96.88 253 ILE A C 1
ATOM 2019 O O . ILE A 1 253 ? 4.191 -38.344 -28.016 1 96.88 253 ILE A O 1
ATOM 2023 N N . ARG A 1 254 ? 4.93 -40.438 -28.094 1 97.5 254 ARG A N 1
ATOM 2024 C CA . ARG A 1 254 ? 6.336 -40.062 -28.078 1 97.5 254 ARG A CA 1
ATOM 2025 C C . ARG A 1 254 ? 6.66 -39.156 -29.25 1 97.5 254 ARG A C 1
ATOM 2027 O O . ARG A 1 254 ? 7.324 -38.125 -29.094 1 97.5 254 ARG A O 1
ATOM 2034 N N . VAL A 1 255 ? 6.246 -39.5 -30.391 1 97.38 255 VAL A N 1
ATOM 2035 C CA . VAL A 1 255 ? 6.535 -38.75 -31.609 1 97.38 255 VAL A CA 1
ATOM 2036 C C . VAL A 1 255 ? 5.879 -37.375 -31.516 1 97.38 255 VAL A C 1
ATOM 2038 O O . VAL A 1 255 ? 6.469 -36.375 -31.938 1 97.38 255 VAL A O 1
ATOM 2041 N N . LYS A 1 256 ? 4.668 -37.375 -31.062 1 97.12 256 LYS A N 1
ATOM 2042 C CA . LYS A 1 256 ? 3.98 -36.094 -30.891 1 97.12 256 LYS A CA 1
ATOM 2043 C C . LYS A 1 256 ? 4.758 -35.188 -29.938 1 97.12 256 LYS A C 1
ATOM 2045 O O . LYS A 1 256 ? 4.914 -34 -30.219 1 97.12 256 LYS A O 1
ATOM 2050 N N . VAL A 1 257 ? 5.234 -35.719 -28.859 1 97.5 257 VAL A N 1
ATOM 2051 C CA . VAL A 1 257 ? 5.984 -34.938 -27.891 1 97.5 257 VAL A CA 1
ATOM 2052 C C . VAL A 1 257 ? 7.324 -34.5 -28.484 1 97.5 257 VAL A C 1
ATOM 2054 O O . VAL A 1 257 ? 7.762 -33.375 -28.312 1 97.5 257 VAL A O 1
ATOM 2057 N N . MET A 1 258 ? 7.973 -35.406 -29.188 1 97.62 258 MET A N 1
ATOM 2058 C CA . MET A 1 258 ? 9.234 -35.125 -29.859 1 97.62 258 MET A CA 1
ATOM 2059 C C . MET A 1 258 ? 9.07 -33.969 -30.844 1 97.62 258 MET A C 1
ATOM 2061 O O . MET A 1 258 ? 9.867 -33.031 -30.844 1 97.62 258 MET A O 1
ATOM 2065 N N . SER A 1 259 ? 8.008 -34.031 -31.625 1 96.75 259 SER A N 1
ATOM 2066 C CA . SER A 1 259 ? 7.746 -32.969 -32.625 1 96.75 259 SER A CA 1
ATOM 2067 C C . SER A 1 259 ? 7.398 -31.656 -31.938 1 96.75 259 SER A C 1
ATOM 2069 O O . SER A 1 259 ? 7.703 -30.578 -32.469 1 96.75 259 SER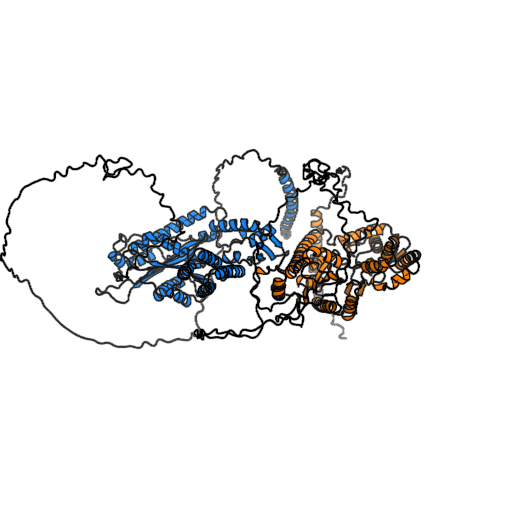 A O 1
ATOM 2071 N N . ARG A 1 260 ? 6.727 -31.734 -30.844 1 95.81 260 ARG A N 1
ATOM 2072 C CA . ARG A 1 260 ? 6.328 -30.531 -30.109 1 95.81 260 ARG A CA 1
ATOM 2073 C C . ARG A 1 260 ? 7.547 -29.75 -29.656 1 95.81 260 ARG A C 1
ATOM 2075 O O . ARG A 1 260 ? 7.523 -28.516 -29.625 1 95.81 260 ARG A O 1
ATOM 2082 N N . VAL A 1 261 ? 8.609 -30.375 -29.328 1 96.31 261 VAL A N 1
ATOM 2083 C CA . VAL A 1 261 ? 9.828 -29.703 -28.875 1 96.31 261 VAL A CA 1
ATOM 2084 C C . VAL A 1 261 ? 10.383 -28.828 -29.984 1 96.31 261 VAL A C 1
ATOM 2086 O O . VAL A 1 261 ? 10.695 -27.656 -29.75 1 96.31 261 VAL A O 1
ATOM 2089 N N . SER A 1 262 ? 10.453 -29.375 -31.156 1 95 262 SER A N 1
ATOM 2090 C CA . SER A 1 262 ? 10.977 -28.609 -32.281 1 95 262 SER A CA 1
ATOM 2091 C C . SER A 1 262 ? 10.039 -27.453 -32.656 1 95 262 SER A C 1
ATOM 2093 O O . SER A 1 262 ? 10.5 -26.344 -32.938 1 95 262 SER A O 1
ATOM 2095 N N . LYS A 1 263 ? 8.812 -27.719 -32.656 1 95.69 263 LYS A N 1
ATOM 2096 C CA . LYS A 1 263 ? 7.828 -26.703 -33 1 95.69 263 LYS A CA 1
ATOM 2097 C C . LYS A 1 263 ? 7.852 -25.562 -31.953 1 95.69 263 LYS A C 1
ATOM 2099 O O . LYS A 1 263 ? 7.699 -24.391 -32.312 1 95.69 263 LYS A O 1
ATOM 2104 N N . SER A 1 264 ? 8.016 -25.922 -30.688 1 96.5 264 SER A N 1
ATOM 2105 C CA . SER A 1 264 ? 8.039 -24.938 -29.609 1 96.5 264 SER A CA 1
ATOM 2106 C C . SER A 1 264 ? 9.281 -24.062 -29.703 1 96.5 264 SER A C 1
ATOM 2108 O O . SER A 1 264 ? 9.219 -22.859 -29.438 1 96.5 264 SER A O 1
ATOM 2110 N N . ARG A 1 265 ? 10.375 -24.578 -30.062 1 95.69 265 ARG A N 1
ATOM 2111 C CA . ARG A 1 265 ? 11.594 -23.797 -30.25 1 95.69 265 ARG A CA 1
ATOM 2112 C C . ARG A 1 265 ? 11.445 -22.812 -31.406 1 95.69 265 ARG A C 1
ATOM 2114 O O . ARG A 1 265 ? 11.852 -21.656 -31.297 1 95.69 265 ARG A O 1
ATOM 2121 N N . ALA A 1 266 ? 10.867 -23.297 -32.469 1 95.38 266 ALA A N 1
ATOM 2122 C CA . ALA A 1 266 ? 10.602 -22.422 -33.625 1 95.38 266 ALA A CA 1
ATOM 2123 C C . ALA A 1 266 ? 9.641 -21.297 -33.219 1 95.38 266 ALA A C 1
ATOM 2125 O O . ALA A 1 266 ? 9.789 -20.172 -33.688 1 95.38 266 ALA A O 1
ATOM 2126 N N . PHE A 1 267 ? 8.695 -21.656 -32.438 1 95.69 267 PHE A N 1
ATOM 2127 C CA . PHE A 1 267 ? 7.719 -20.688 -31.938 1 95.69 267 PHE A CA 1
ATOM 2128 C C . PHE A 1 267 ? 8.398 -19.594 -31.125 1 95.69 267 PHE A C 1
ATOM 2130 O O . PHE A 1 267 ? 8.039 -18.422 -31.234 1 95.69 267 PHE A O 1
ATOM 2137 N N . ALA A 1 268 ? 9.359 -19.906 -30.359 1 94.94 268 ALA A N 1
ATOM 2138 C CA . ALA A 1 268 ? 10.07 -18.953 -29.516 1 94.94 268 ALA A CA 1
ATOM 2139 C C . ALA A 1 268 ? 10.812 -17.922 -30.359 1 94.94 268 ALA A C 1
ATOM 2141 O O . ALA A 1 268 ? 10.992 -16.781 -29.922 1 94.94 268 ALA A O 1
ATOM 2142 N N . GLU A 1 269 ? 11.195 -18.297 -31.484 1 92.38 269 GLU A N 1
ATOM 2143 C CA . GLU A 1 269 ? 11.93 -17.406 -32.375 1 92.38 269 GLU A CA 1
ATOM 2144 C C . GLU A 1 269 ? 11.039 -16.297 -32.906 1 92.38 269 GLU A C 1
ATOM 2146 O O . GLU A 1 269 ? 11.531 -15.234 -33.312 1 92.38 269 GLU A O 1
ATOM 2151 N N . THR A 1 270 ? 9.836 -16.5 -32.844 1 92.88 270 THR A N 1
ATOM 2152 C CA . THR A 1 270 ? 8.891 -15.516 -33.375 1 92.88 270 THR A CA 1
ATOM 2153 C C . THR A 1 270 ? 8.617 -14.438 -32.312 1 92.88 270 THR A C 1
ATOM 2155 O O . THR A 1 270 ? 7.984 -13.422 -32.625 1 92.88 270 THR A O 1
ATOM 2158 N N . TRP A 1 271 ? 9.109 -14.695 -31.094 1 93.12 271 TRP A N 1
ATOM 2159 C CA . TRP A 1 271 ? 8.852 -13.727 -30.031 1 93.12 271 TRP A CA 1
ATOM 2160 C C . TRP A 1 271 ? 9.602 -12.422 -30.297 1 93.12 271 TRP A C 1
ATOM 2162 O O . TRP A 1 271 ? 10.797 -12.438 -30.609 1 93.12 271 TRP A O 1
ATOM 2172 N N . THR A 1 272 ? 8.969 -11.25 -30.172 1 86.25 272 THR A N 1
ATOM 2173 C CA . THR A 1 272 ? 9.594 -9.969 -30.469 1 86.25 272 THR A CA 1
ATOM 2174 C C . THR A 1 272 ? 10.102 -9.297 -29.203 1 86.25 272 THR A C 1
ATOM 2176 O O . THR A 1 272 ? 11.18 -8.703 -29.203 1 86.25 272 THR A O 1
ATOM 2179 N N . ASP A 1 273 ? 9.477 -9.328 -28.062 1 84.19 273 ASP A N 1
ATOM 2180 C CA . ASP A 1 273 ? 9.789 -8.539 -26.875 1 84.19 273 ASP A CA 1
ATOM 2181 C C . ASP A 1 273 ? 10.453 -9.398 -25.812 1 84.19 273 ASP A C 1
ATOM 2183 O O . ASP A 1 273 ? 10.672 -8.938 -24.688 1 84.19 273 ASP A O 1
ATOM 2187 N N . GLY A 1 274 ? 10.781 -10.68 -26.109 1 92.88 274 GLY A N 1
ATOM 2188 C CA . GLY A 1 274 ? 11.414 -11.562 -25.141 1 92.88 274 GLY A CA 1
ATOM 2189 C C . GLY A 1 274 ? 10.461 -12.047 -24.062 1 92.88 274 GLY A C 1
ATOM 2190 O O . GLY A 1 274 ? 10.883 -12.688 -23.109 1 92.88 274 GLY A O 1
ATOM 2191 N N . ILE A 1 275 ? 9.266 -11.609 -24.141 1 96.19 275 ILE A N 1
ATOM 2192 C CA . ILE A 1 275 ? 8.211 -12.047 -23.219 1 96.19 275 ILE A CA 1
ATOM 2193 C C . ILE A 1 275 ? 7.195 -12.898 -23.984 1 96.19 275 ILE A C 1
ATOM 2195 O O . ILE A 1 275 ? 6.922 -12.648 -25.156 1 96.19 275 ILE A O 1
ATOM 2199 N N . SER A 1 276 ? 6.727 -13.898 -23.359 1 96.19 276 SER A N 1
ATOM 2200 C CA . SER A 1 276 ? 5.785 -14.82 -24 1 96.19 276 SER A CA 1
ATOM 2201 C C . SER A 1 276 ? 4.527 -14.086 -24.453 1 96.19 276 SER A C 1
ATOM 2203 O O . SER A 1 276 ? 4.047 -13.18 -23.781 1 96.19 276 SER A O 1
ATOM 2205 N N . PRO A 1 277 ? 3.961 -14.461 -25.547 1 95.12 277 PRO A N 1
ATOM 2206 C CA . PRO A 1 277 ? 2.771 -13.797 -26.094 1 95.12 277 PRO A CA 1
ATOM 2207 C C . PRO A 1 277 ? 1.575 -13.867 -25.156 1 95.12 277 PRO A C 1
ATOM 2209 O O . PRO A 1 277 ? 0.821 -12.898 -25.031 1 95.12 277 PRO A O 1
ATOM 2212 N N . MET A 1 278 ? 1.378 -14.953 -24.516 1 95 278 MET A N 1
ATOM 2213 C CA . MET A 1 278 ? 0.248 -15.078 -23.594 1 95 278 MET A CA 1
ATOM 2214 C C . MET A 1 278 ? 0.413 -14.141 -22.406 1 95 278 MET A C 1
ATOM 2216 O O . MET A 1 278 ? -0.556 -13.531 -21.953 1 95 278 MET A O 1
ATOM 2220 N N . ALA A 1 279 ? 1.567 -14.102 -21.859 1 96.06 279 ALA A N 1
ATOM 2221 C CA . ALA A 1 279 ? 1.84 -13.18 -20.766 1 96.06 279 ALA A CA 1
ATOM 2222 C C . ALA A 1 279 ? 1.645 -11.734 -21.203 1 96.06 279 ALA A C 1
ATOM 2224 O O . ALA A 1 279 ? 1.12 -10.906 -20.453 1 96.06 279 ALA A O 1
ATOM 2225 N N . MET A 1 280 ? 2.041 -11.414 -22.453 1 96.12 280 MET A N 1
ATOM 2226 C CA . MET A 1 280 ? 1.889 -10.07 -23 1 96.12 280 MET A CA 1
ATOM 2227 C C . MET A 1 280 ? 0.415 -9.719 -23.172 1 96.12 280 MET A C 1
ATOM 2229 O O . MET A 1 280 ? 0.02 -8.562 -22.984 1 96.12 280 MET A O 1
ATOM 2233 N N . MET A 1 281 ? -0.28 -10.68 -23.547 1 96.06 281 MET A N 1
ATOM 2234 C CA . MET A 1 281 ? -1.716 -10.453 -23.688 1 96.06 281 MET A CA 1
ATOM 2235 C C . MET A 1 281 ? -2.34 -10.07 -22.359 1 96.06 281 MET A C 1
ATOM 2237 O O . MET A 1 281 ? -3.113 -9.117 -22.266 1 96.06 281 MET A O 1
ATOM 2241 N N . VAL A 1 282 ? -2.012 -10.82 -21.359 1 97.06 282 VAL A N 1
ATOM 2242 C CA . VAL A 1 282 ? -2.514 -10.516 -20.031 1 97.06 282 VAL A CA 1
ATOM 2243 C C . VAL A 1 282 ? -2.012 -9.148 -19.578 1 97.06 282 VAL A C 1
ATOM 2245 O O . VAL A 1 282 ? -2.779 -8.344 -19.047 1 97.06 282 VAL A O 1
ATOM 2248 N N . PHE A 1 283 ? -0.786 -8.891 -19.797 1 97.69 283 PHE A N 1
ATOM 2249 C CA . PHE A 1 283 ? -0.164 -7.625 -19.438 1 97.69 283 PHE A CA 1
ATOM 2250 C C . PHE A 1 283 ? -0.885 -6.461 -20.109 1 97.69 283 PHE A C 1
ATOM 2252 O O . PHE A 1 283 ? -1.221 -5.473 -19.453 1 97.69 283 PHE A O 1
ATOM 2259 N N . ASN A 1 284 ? -1.161 -6.586 -21.375 1 96.94 284 ASN A N 1
ATOM 2260 C CA . ASN A 1 284 ? -1.818 -5.52 -22.125 1 96.94 284 ASN A CA 1
ATOM 2261 C C . ASN A 1 284 ? -3.246 -5.289 -21.641 1 96.94 284 ASN A C 1
ATOM 2263 O O . ASN A 1 284 ? -3.723 -4.152 -21.609 1 96.94 284 ASN A O 1
ATOM 2267 N N . THR A 1 285 ? -3.834 -6.34 -21.344 1 97.31 285 THR A N 1
ATOM 2268 C CA . THR A 1 285 ? -5.172 -6.203 -20.781 1 97.31 285 THR A CA 1
ATOM 2269 C C . THR A 1 285 ? -5.121 -5.422 -19.469 1 97.31 285 THR A C 1
ATOM 2271 O O . THR A 1 285 ? -5.977 -4.566 -19.219 1 97.31 285 THR A O 1
ATOM 2274 N N . ASN A 1 286 ? -4.152 -5.707 -18.656 1 97.94 286 ASN A N 1
ATOM 2275 C CA . ASN A 1 286 ? -3.992 -5.004 -17.375 1 97.94 286 ASN A CA 1
ATOM 2276 C C . ASN A 1 286 ? -3.629 -3.539 -17.594 1 97.94 286 ASN A C 1
ATOM 2278 O O . ASN A 1 286 ? -4.016 -2.678 -16.797 1 97.94 286 ASN A O 1
ATOM 2282 N N . VAL A 1 287 ? -2.904 -3.252 -18.641 1 97.44 287 VAL A N 1
ATOM 2283 C CA . VAL A 1 287 ? -2.551 -1.875 -18.969 1 97.44 287 VAL A CA 1
ATOM 2284 C C . VAL A 1 287 ? -3.814 -1.078 -19.281 1 97.44 287 VAL A C 1
ATOM 2286 O O . VAL A 1 287 ? -3.984 0.044 -18.797 1 97.44 287 VAL A O 1
ATOM 2289 N N . THR A 1 288 ? -4.656 -1.698 -20.047 1 96.62 288 THR A N 1
ATOM 2290 C CA . THR A 1 288 ? -5.906 -1.032 -20.406 1 96.62 288 THR A CA 1
ATOM 2291 C C . THR A 1 288 ? -6.742 -0.767 -19.156 1 96.62 288 THR A C 1
ATOM 2293 O O . THR A 1 288 ? -7.301 0.321 -18.984 1 96.62 288 THR A O 1
ATOM 2296 N N . ARG A 1 289 ? -6.77 -1.667 -18.266 1 96.31 289 ARG A N 1
ATOM 2297 C CA . ARG A 1 289 ? -7.523 -1.532 -17.031 1 96.31 289 ARG A CA 1
ATOM 2298 C C . ARG A 1 289 ? -6.891 -0.489 -16.109 1 96.31 289 ARG A C 1
ATOM 2300 O O . ARG A 1 289 ? -7.59 0.181 -15.344 1 96.31 289 ARG A O 1
ATOM 2307 N N . SER A 1 290 ? -5.609 -0.402 -16.125 1 96.94 290 SER A N 1
ATOM 2308 C CA . SER A 1 290 ? -4.879 0.517 -15.258 1 96.94 290 SER A CA 1
ATOM 2309 C C . SER A 1 290 ? -5.227 1.968 -15.578 1 96.94 290 SER A C 1
ATOM 2311 O O . SER A 1 290 ? -5.113 2.842 -14.711 1 96.94 290 SER A O 1
ATOM 2313 N N . MET A 1 291 ? -5.68 2.199 -16.75 1 94.12 291 MET A N 1
ATOM 2314 C CA . MET A 1 291 ? -6 3.557 -17.188 1 94.12 291 MET A CA 1
ATOM 2315 C C . MET A 1 291 ? -7.254 4.07 -16.484 1 94.12 291 MET A C 1
ATOM 2317 O O . MET A 1 291 ? -7.488 5.277 -16.438 1 94.12 291 MET A O 1
ATOM 2321 N N . GLN A 1 292 ? -7.98 3.164 -15.953 1 92.75 292 GLN A N 1
ATOM 2322 C CA . GLN A 1 292 ? -9.227 3.541 -15.289 1 92.75 292 GLN A CA 1
ATOM 2323 C C . GLN A 1 292 ? -9.039 3.66 -13.781 1 92.75 292 GLN A C 1
ATOM 2325 O O . GLN A 1 292 ? -9.992 3.912 -13.047 1 92.75 292 GLN A O 1
ATOM 2330 N N . CYS A 1 293 ? -7.859 3.572 -13.336 1 94.81 293 CYS A N 1
ATOM 2331 C CA . CYS A 1 293 ? -7.605 3.564 -11.898 1 94.81 293 CYS A CA 1
ATOM 2332 C C . CYS A 1 293 ? -7.223 4.953 -11.406 1 94.81 293 CYS A C 1
ATOM 2334 O O . CYS A 1 293 ? -6.566 5.711 -12.117 1 94.81 293 CYS A O 1
ATOM 2336 N N . ASN A 1 294 ? -7.73 5.309 -10.18 1 94.69 294 ASN A N 1
ATOM 2337 C CA . ASN A 1 294 ? -7.293 6.512 -9.477 1 94.69 294 ASN A CA 1
ATOM 2338 C C . ASN A 1 294 ? -6.223 6.199 -8.438 1 94.69 294 ASN A C 1
ATOM 2340 O O . ASN A 1 294 ? -6.383 5.273 -7.637 1 94.69 294 ASN A O 1
ATOM 2344 N N . ILE A 1 295 ? -5.215 7.008 -8.484 1 95 295 ILE A N 1
ATOM 2345 C CA . ILE A 1 295 ? -4.047 6.637 -7.695 1 95 295 ILE A CA 1
ATOM 2346 C C . ILE A 1 295 ? -3.734 7.746 -6.691 1 95 295 ILE A C 1
ATOM 2348 O O . ILE A 1 295 ? -3.863 8.93 -7.004 1 95 295 ILE A O 1
ATOM 2352 N N . GLU A 1 296 ? -3.43 7.336 -5.449 1 95.25 296 GLU A N 1
ATOM 2353 C CA . GLU A 1 296 ? -2.852 8.188 -4.418 1 95.25 296 GLU A CA 1
ATOM 2354 C C . GLU A 1 296 ? -1.51 7.645 -3.938 1 95.25 296 GLU A C 1
ATOM 2356 O O . GLU A 1 296 ? -1.422 6.496 -3.496 1 95.25 296 GLU A O 1
ATOM 2361 N N . TRP A 1 297 ? -0.533 8.508 -4.051 1 95.75 297 TRP A N 1
ATOM 2362 C CA . TRP A 1 297 ? 0.839 8.102 -3.764 1 95.75 297 TRP A CA 1
ATOM 2363 C C . TRP A 1 297 ? 1.282 8.609 -2.398 1 95.75 297 TRP A C 1
ATOM 2365 O O . TRP A 1 297 ? 1.01 9.758 -2.039 1 95.75 297 TRP A O 1
ATOM 2375 N N . ASN A 1 298 ? 1.934 7.777 -1.591 1 94.19 298 ASN A N 1
ATOM 2376 C CA . ASN A 1 298 ? 2.336 8.172 -0.245 1 94.19 298 ASN A CA 1
ATOM 2377 C C . ASN A 1 298 ? 3.713 8.828 -0.241 1 94.19 298 ASN A C 1
ATOM 2379 O O . ASN A 1 298 ? 4.199 9.258 0.808 1 94.19 298 ASN A O 1
ATOM 2383 N N . GLY A 1 299 ? 4.406 8.875 -1.449 1 92.12 299 GLY A N 1
ATOM 2384 C CA . GLY A 1 299 ? 5.711 9.516 -1.54 1 92.12 299 GLY A CA 1
ATOM 2385 C C . GLY A 1 299 ? 6.863 8.531 -1.48 1 92.12 299 GLY A C 1
ATOM 2386 O O . GLY A 1 299 ? 8.023 8.922 -1.614 1 92.12 299 GLY A O 1
ATOM 2387 N N . ASP A 1 300 ? 6.539 7.281 -1.265 1 93.56 300 ASP A N 1
ATOM 2388 C CA . ASP A 1 300 ? 7.535 6.223 -1.18 1 93.56 300 ASP A CA 1
ATOM 2389 C C . ASP A 1 300 ? 7.137 5.023 -2.037 1 93.56 300 ASP A C 1
ATOM 2391 O O . ASP A 1 300 ? 6.906 5.164 -3.24 1 93.56 300 ASP A O 1
ATOM 2395 N N . VAL A 1 301 ? 7.066 3.904 -1.409 1 93.75 301 VAL A N 1
ATOM 2396 C CA . VAL A 1 301 ? 6.805 2.695 -2.182 1 93.75 301 VAL A CA 1
ATOM 2397 C C . VAL A 1 301 ? 5.32 2.354 -2.121 1 93.75 301 VAL A C 1
ATOM 2399 O O . VAL A 1 301 ? 4.84 1.497 -2.869 1 93.75 301 VAL A O 1
ATOM 2402 N N . GLY A 1 302 ? 4.566 3.072 -1.318 1 95.94 302 GLY A N 1
ATOM 2403 C CA . GLY A 1 302 ? 3.176 2.721 -1.087 1 95.94 302 GLY A CA 1
ATOM 2404 C C . GLY A 1 302 ? 2.207 3.529 -1.929 1 95.94 302 GLY A C 1
ATOM 2405 O O . GLY A 1 302 ? 2.416 4.727 -2.148 1 95.94 302 GLY A O 1
ATOM 2406 N N . PHE A 1 303 ? 1.118 2.885 -2.406 1 97.38 303 PHE A N 1
ATOM 2407 C CA . PHE A 1 303 ? 0.09 3.516 -3.227 1 97.38 303 PHE A CA 1
ATOM 2408 C C . PHE A 1 303 ? -1.299 3.049 -2.805 1 97.38 303 PHE A C 1
ATOM 2410 O O . PHE A 1 303 ? -1.469 1.916 -2.352 1 97.38 303 PHE A O 1
ATOM 2417 N N . GLU A 1 304 ? -2.219 3.906 -2.857 1 97.25 304 GLU A N 1
ATOM 2418 C CA . GLU A 1 304 ? -3.639 3.566 -2.84 1 97.25 304 GLU A CA 1
ATOM 2419 C C . GLU A 1 304 ? -4.254 3.686 -4.23 1 97.25 304 GLU A C 1
ATOM 2421 O O . GLU A 1 304 ? -4.172 4.742 -4.863 1 97.25 304 GLU A O 1
ATOM 2426 N N . VAL A 1 305 ? -4.805 2.602 -4.711 1 97.5 305 VAL A N 1
ATOM 2427 C CA . VAL A 1 305 ? -5.359 2.576 -6.059 1 97.5 305 VAL A CA 1
ATOM 2428 C C . VAL A 1 305 ? -6.84 2.195 -6 1 97.5 305 VAL A C 1
ATOM 2430 O O . VAL A 1 305 ? -7.188 1.105 -5.543 1 97.5 305 VAL A O 1
ATOM 2433 N N . LEU A 1 306 ? -7.648 3.086 -6.457 1 95.75 306 LEU A N 1
ATOM 2434 C CA . LEU A 1 306 ? -9.086 2.867 -6.465 1 95.75 306 LEU A CA 1
ATOM 2435 C C . LEU A 1 306 ? -9.555 2.357 -7.824 1 95.75 306 LEU A C 1
ATOM 2437 O O . LEU A 1 306 ? -9.336 3.012 -8.844 1 95.75 306 LEU A O 1
ATOM 2441 N N . GLU A 1 307 ? -10.086 1.198 -7.848 1 93.62 307 GLU A N 1
ATOM 2442 C CA . GLU A 1 307 ? -10.734 0.611 -9.016 1 93.62 307 GLU A CA 1
ATOM 2443 C C . GLU A 1 307 ? -12.18 0.231 -8.703 1 93.62 307 GLU A C 1
ATOM 2445 O O . GLU A 1 307 ? -12.438 -0.719 -7.961 1 93.62 307 GLU A O 1
ATOM 2450 N N . GLY A 1 308 ? -13.062 0.916 -9.297 1 90.44 308 GLY A N 1
ATOM 2451 C CA . GLY A 1 308 ? -14.445 0.648 -8.945 1 90.44 308 GLY A CA 1
ATOM 2452 C C . GLY A 1 308 ? -14.766 0.944 -7.488 1 90.44 308 GLY A C 1
ATOM 2453 O O . GLY A 1 308 ? -14.547 2.062 -7.02 1 90.44 308 GLY A O 1
ATOM 2454 N N . VAL A 1 309 ? -15.148 -0.129 -6.777 1 90.94 309 VAL A N 1
ATOM 2455 C CA . VAL A 1 309 ? -15.555 0.052 -5.387 1 90.94 309 VAL A CA 1
ATOM 2456 C C . VAL A 1 309 ? -14.398 -0.32 -4.457 1 90.94 309 VAL A C 1
ATOM 2458 O O . VAL A 1 309 ? -14.391 0.054 -3.283 1 90.94 309 VAL A O 1
ATOM 2461 N N . TYR A 1 310 ? -13.43 -0.989 -5.023 1 94.44 310 TYR A N 1
ATOM 2462 C CA . TYR A 1 310 ? -12.352 -1.503 -4.188 1 94.44 310 TYR A CA 1
ATOM 2463 C C . TYR A 1 310 ? -11.133 -0.592 -4.25 1 94.44 310 TYR A C 1
ATOM 2465 O O . TYR A 1 310 ? -10.703 -0.192 -5.336 1 94.44 310 TYR A O 1
ATOM 2473 N N . LYS A 1 311 ? -10.633 -0.208 -3.078 1 96.06 311 LYS A N 1
ATOM 2474 C CA . LYS A 1 311 ? -9.367 0.512 -2.977 1 96.06 311 LYS A CA 1
ATOM 2475 C C . LYS A 1 311 ? -8.242 -0.417 -2.537 1 96.06 311 LYS A C 1
ATOM 2477 O O . LYS A 1 311 ? -8.195 -0.838 -1.38 1 96.06 311 LYS A O 1
ATOM 2482 N N . HIS A 1 312 ? -7.355 -0.61 -3.467 1 97.25 312 HIS A N 1
ATOM 2483 C CA . HIS A 1 312 ? -6.266 -1.544 -3.209 1 97.25 312 HIS A CA 1
ATOM 2484 C C . HIS A 1 312 ? -5 -0.809 -2.777 1 97.25 312 HIS A C 1
ATOM 2486 O O . HIS A 1 312 ? -4.828 0.374 -3.082 1 97.25 312 HIS A O 1
ATOM 2492 N N . THR A 1 313 ? -4.199 -1.476 -1.997 1 97.62 313 THR A N 1
ATOM 2493 C CA . THR A 1 313 ? -2.883 -0.979 -1.617 1 97.62 313 THR A CA 1
ATOM 2494 C C . THR A 1 313 ? -1.788 -1.698 -2.402 1 97.62 313 THR A C 1
ATOM 2496 O O . THR A 1 313 ? -1.826 -2.922 -2.551 1 97.62 313 THR A O 1
ATOM 2499 N N . VAL A 1 314 ? -0.941 -0.918 -2.982 1 98.06 314 VAL A N 1
ATOM 2500 C CA . VAL A 1 314 ? 0.164 -1.468 -3.76 1 98.06 314 VAL A CA 1
ATOM 2501 C C . VAL A 1 314 ? 1.492 -1.102 -3.102 1 98.06 314 VAL A C 1
ATOM 2503 O O . VAL A 1 314 ? 1.694 0.044 -2.691 1 98.06 314 VAL A O 1
ATOM 2506 N N . ASN A 1 315 ? 2.303 -2.031 -2.875 1 97.5 315 ASN A N 1
ATOM 2507 C CA . ASN A 1 315 ? 3.676 -1.836 -2.424 1 97.5 315 ASN A CA 1
ATOM 2508 C C . ASN A 1 315 ? 4.68 -2.188 -3.518 1 97.5 315 ASN A C 1
ATOM 2510 O O . ASN A 1 315 ? 4.902 -3.363 -3.807 1 97.5 315 ASN A O 1
ATOM 2514 N N . LEU A 1 316 ? 5.309 -1.247 -4.137 1 96.12 316 LEU A N 1
ATOM 2515 C CA . LEU A 1 316 ? 6.199 -1.459 -5.273 1 96.12 316 LEU A CA 1
ATOM 2516 C C . LEU A 1 316 ? 7.512 -2.094 -4.82 1 96.12 316 LEU A C 1
ATOM 2518 O O . LEU A 1 316 ? 8.148 -2.82 -5.586 1 96.12 316 LEU A O 1
ATOM 2522 N N . GLY A 1 317 ? 7.898 -1.826 -3.594 1 93.56 317 GLY A N 1
ATOM 2523 C CA . GLY A 1 317 ? 9.117 -2.426 -3.082 1 93.56 317 GLY A CA 1
ATOM 2524 C C . GLY A 1 317 ? 9.047 -3.938 -2.984 1 93.56 317 GLY A C 1
ATOM 2525 O O . GLY A 1 317 ? 10 -4.633 -3.34 1 93.56 317 GLY A O 1
ATOM 2526 N N . GLN A 1 318 ? 7.945 -4.434 -2.6 1 94.5 318 GLN A N 1
ATOM 2527 C CA . GLN A 1 318 ? 7.746 -5.871 -2.438 1 94.5 318 GLN A CA 1
ATOM 2528 C C . GLN A 1 318 ? 7.02 -6.469 -3.639 1 94.5 318 GLN A C 1
ATOM 2530 O O . GLN A 1 318 ? 6.82 -7.68 -3.709 1 94.5 318 GLN A O 1
ATOM 2535 N N . GLN A 1 319 ? 6.652 -5.672 -4.566 1 95.44 319 GLN A N 1
ATOM 2536 C CA . GLN A 1 319 ? 5.879 -6.094 -5.73 1 95.44 319 GLN A CA 1
ATOM 2537 C C . GLN A 1 319 ? 4.621 -6.852 -5.312 1 95.44 319 GLN A C 1
ATOM 2539 O O . GLN A 1 319 ? 4.371 -7.957 -5.797 1 95.44 319 GLN A O 1
ATOM 2544 N N . LYS A 1 320 ? 3.881 -6.195 -4.414 1 96.69 320 LYS A N 1
ATOM 2545 C CA . LYS A 1 320 ? 2.666 -6.797 -3.871 1 96.69 320 LYS A CA 1
ATOM 2546 C C . LYS A 1 320 ? 1.471 -5.863 -4.027 1 96.69 320 LYS A C 1
ATOM 2548 O O . LYS A 1 320 ? 1.616 -4.641 -3.949 1 96.69 320 LYS A O 1
ATOM 2553 N N . CYS A 1 321 ? 0.414 -6.391 -4.324 1 97.75 321 CYS A N 1
ATOM 2554 C CA . CYS A 1 321 ? -0.867 -5.699 -4.414 1 97.75 321 CYS A CA 1
ATOM 2555 C C . CYS A 1 321 ? -1.935 -6.418 -3.6 1 97.75 321 CYS A C 1
ATOM 2557 O O . CYS A 1 321 ? -1.971 -7.648 -3.568 1 97.75 321 CYS A O 1
ATOM 2559 N N . SER A 1 322 ? -2.818 -5.703 -2.979 1 96.69 322 SER A N 1
ATOM 2560 C CA . SER A 1 322 ? -3.848 -6.309 -2.141 1 96.69 322 SER A CA 1
ATOM 2561 C C . SER A 1 322 ? -4.859 -7.082 -2.982 1 96.69 322 SER A C 1
ATOM 2563 O O . SER A 1 322 ? -5.648 -7.863 -2.449 1 96.69 322 SER A O 1
ATOM 2565 N N . CYS A 1 323 ? -4.855 -6.875 -4.312 1 96.94 323 CYS A N 1
ATOM 2566 C CA . CYS A 1 323 ? -5.727 -7.676 -5.168 1 96.94 323 CYS A CA 1
ATOM 2567 C C . CYS A 1 323 ? -5.152 -9.07 -5.375 1 96.94 323 CYS A C 1
ATOM 2569 O O . CYS A 1 323 ? -5.863 -9.977 -5.82 1 96.94 323 CYS A O 1
ATOM 2571 N N . ARG A 1 324 ? -3.861 -9.305 -5.215 1 97.56 324 ARG A N 1
ATOM 2572 C CA . ARG A 1 324 ? -3.131 -10.57 -5.184 1 97.56 324 ARG A CA 1
ATOM 2573 C C . ARG A 1 324 ? -2.895 -11.102 -6.594 1 97.56 324 ARG A C 1
ATOM 2575 O O . ARG A 1 324 ? -2.174 -12.086 -6.777 1 97.56 324 ARG A O 1
ATOM 2582 N N . SER A 1 325 ? -3.502 -10.5 -7.605 1 97.38 325 SER A N 1
ATOM 2583 C CA . SER A 1 325 ? -3.348 -10.984 -8.977 1 97.38 325 SER A CA 1
ATOM 2584 C C . SER A 1 325 ? -1.89 -10.93 -9.414 1 97.38 325 SER A C 1
ATOM 2586 O O . SER A 1 325 ? -1.419 -11.82 -10.125 1 97.38 325 SER A O 1
ATOM 2588 N N . TRP A 1 326 ? -1.241 -9.891 -8.984 1 97.69 326 TRP A N 1
ATOM 2589 C CA . TRP A 1 326 ? 0.167 -9.719 -9.328 1 97.69 326 TRP A CA 1
ATOM 2590 C C . TRP A 1 326 ? 1 -10.875 -8.789 1 97.69 326 TRP A C 1
ATOM 2592 O O . TRP A 1 326 ? 1.747 -11.516 -9.531 1 97.69 326 TRP A O 1
ATOM 2602 N N . GLU A 1 327 ? 0.807 -11.258 -7.562 1 96.94 327 GLU A N 1
ATOM 2603 C CA . GLU A 1 327 ? 1.571 -12.32 -6.91 1 96.94 327 GLU A CA 1
ATOM 2604 C C . GLU A 1 327 ? 1.155 -13.695 -7.418 1 96.94 327 GLU A C 1
ATOM 2606 O O . GLU A 1 327 ? 1.981 -14.609 -7.508 1 96.94 327 GLU A O 1
ATOM 2611 N N . LEU A 1 328 ? -0.064 -13.812 -7.742 1 97.38 328 LEU A N 1
ATOM 2612 C CA . LEU A 1 328 ? -0.594 -15.094 -8.18 1 97.38 328 LEU A CA 1
ATOM 2613 C C . LEU A 1 328 ? -0.045 -15.477 -9.547 1 97.38 328 LEU A C 1
ATOM 2615 O O . LEU A 1 328 ? 0.348 -16.625 -9.773 1 97.38 328 LEU A O 1
ATOM 2619 N N . LYS A 1 329 ? 0.02 -14.555 -10.461 1 96.56 329 LYS A N 1
ATOM 2620 C CA . LYS A 1 329 ? 0.397 -14.844 -11.844 1 96.56 329 LYS A CA 1
ATOM 2621 C C . LYS A 1 329 ? 1.867 -14.516 -12.094 1 96.56 329 LYS A C 1
ATOM 2623 O O . LYS A 1 329 ? 2.475 -15.039 -13.031 1 96.56 329 LYS A O 1
ATOM 2628 N N . GLY A 1 330 ? 2.418 -13.648 -11.367 1 96.94 330 GLY A N 1
ATOM 2629 C CA . GLY A 1 330 ? 3.752 -13.141 -11.641 1 96.94 330 GLY A CA 1
ATOM 2630 C C . GLY A 1 330 ? 3.773 -12.086 -12.727 1 96.94 330 GLY A C 1
ATOM 2631 O O . GLY A 1 330 ? 4.812 -11.844 -13.344 1 96.94 330 GLY A O 1
ATOM 2632 N N . ILE A 1 331 ? 2.654 -11.578 -13.055 1 97.94 331 ILE A N 1
ATOM 2633 C CA . ILE A 1 331 ? 2.461 -10.492 -14.008 1 97.94 331 ILE A CA 1
ATOM 2634 C C . ILE A 1 331 ? 1.825 -9.297 -13.312 1 97.94 331 ILE A C 1
ATOM 2636 O O . ILE A 1 331 ? 0.824 -9.438 -12.602 1 97.94 331 ILE A O 1
ATOM 2640 N N . PRO A 1 332 ? 2.422 -8.156 -13.492 1 98 332 PRO A N 1
ATOM 2641 C CA . PRO A 1 332 ? 1.861 -6.992 -12.805 1 98 332 PRO A CA 1
ATOM 2642 C C . PRO A 1 332 ? 0.37 -6.805 -13.07 1 98 332 PRO A C 1
ATOM 2644 O O . PRO A 1 332 ? -0.067 -6.891 -14.227 1 98 332 PRO A O 1
ATOM 2647 N N . CYS A 1 333 ? -0.353 -6.648 -12.016 1 98.12 333 CYS A N 1
ATOM 2648 C CA . CYS A 1 333 ? -1.784 -6.395 -12.148 1 98.12 333 CYS A CA 1
ATOM 2649 C C . CYS A 1 333 ? -2.047 -4.961 -12.586 1 98.12 333 CYS A C 1
ATOM 2651 O O . CYS A 1 333 ? -1.117 -4.16 -12.688 1 98.12 333 CYS A O 1
ATOM 2653 N N . ALA A 1 334 ? -3.297 -4.625 -12.852 1 98.19 334 ALA A N 1
ATOM 2654 C CA . ALA A 1 334 ? -3.672 -3.277 -13.281 1 98.19 334 ALA A CA 1
ATOM 2655 C C . ALA A 1 334 ? -3.268 -2.238 -12.242 1 98.19 334 ALA A C 1
ATOM 2657 O O . ALA A 1 334 ? -2.807 -1.148 -12.586 1 98.19 334 ALA A O 1
ATOM 2658 N N . HIS A 1 335 ? -3.414 -2.516 -10.969 1 98.44 335 HIS A N 1
ATOM 2659 C CA . HIS A 1 335 ? -3.074 -1.606 -9.875 1 98.44 335 HIS A CA 1
ATOM 2660 C C . HIS A 1 335 ? -1.572 -1.354 -9.82 1 98.44 335 HIS A C 1
ATOM 2662 O O . HIS A 1 335 ? -1.137 -0.207 -9.695 1 98.44 335 HIS A O 1
ATOM 2668 N N . GLY A 1 336 ? -0.818 -2.473 -9.945 1 98.25 336 GLY A N 1
ATOM 2669 C CA . GLY A 1 336 ? 0.629 -2.33 -9.977 1 98.25 336 GLY A CA 1
ATOM 2670 C C . GLY A 1 336 ? 1.124 -1.514 -11.156 1 98.25 336 GLY A C 1
ATOM 2671 O O . GLY A 1 336 ? 2.031 -0.691 -11.008 1 98.25 336 GLY A O 1
ATOM 2672 N N . ILE A 1 337 ? 0.544 -1.729 -12.281 1 98.44 337 ILE A N 1
ATOM 2673 C CA . ILE A 1 337 ? 0.934 -1.006 -13.484 1 98.44 337 ILE A CA 1
ATOM 2674 C C . ILE A 1 337 ? 0.617 0.479 -13.32 1 98.44 337 ILE A C 1
ATOM 2676 O O . ILE A 1 337 ? 1.428 1.336 -13.68 1 98.44 337 ILE A O 1
ATOM 2680 N N . ALA A 1 338 ? -0.56 0.789 -12.781 1 98 338 ALA A N 1
ATOM 2681 C CA . ALA A 1 338 ? -0.932 2.18 -12.531 1 98 338 ALA A CA 1
ATOM 2682 C C . ALA A 1 338 ? 0.086 2.865 -11.625 1 98 338 ALA A C 1
ATOM 2684 O O . ALA A 1 338 ? 0.487 4.004 -11.875 1 98 338 ALA A O 1
ATOM 2685 N N . ALA A 1 339 ? 0.456 2.209 -10.602 1 97.81 339 ALA A N 1
ATOM 2686 C CA . ALA A 1 339 ? 1.436 2.748 -9.664 1 97.81 339 ALA A CA 1
ATOM 2687 C C . ALA A 1 339 ? 2.781 2.98 -10.344 1 97.81 339 ALA A C 1
ATOM 2689 O O . ALA A 1 339 ? 3.395 4.039 -10.18 1 97.81 339 ALA A O 1
ATOM 2690 N N . MET A 1 340 ? 3.25 1.977 -11.109 1 97.5 340 MET A N 1
ATOM 2691 C CA . MET A 1 340 ? 4.539 2.086 -11.789 1 97.5 340 MET A CA 1
ATOM 2692 C C . MET A 1 340 ? 4.512 3.186 -12.844 1 97.5 340 MET A C 1
ATOM 2694 O O . MET A 1 340 ? 5.488 3.916 -13.016 1 97.5 340 MET A O 1
ATOM 2698 N N . ASN A 1 341 ? 3.416 3.287 -13.523 1 96 341 ASN A N 1
ATOM 2699 C CA . ASN A 1 341 ? 3.275 4.352 -14.508 1 96 341 ASN A CA 1
ATOM 2700 C C . ASN A 1 341 ? 3.359 5.73 -13.859 1 96 341 ASN A C 1
ATOM 2702 O O . ASN A 1 341 ? 3.91 6.664 -14.453 1 96 341 ASN A O 1
ATOM 2706 N N . HIS A 1 342 ? 2.74 5.836 -12.688 1 94.94 342 HIS A N 1
ATOM 2707 C CA . HIS A 1 342 ? 2.793 7.098 -11.961 1 94.94 342 HIS A CA 1
ATOM 2708 C C . HIS A 1 342 ? 4.234 7.539 -11.727 1 94.94 342 HIS A C 1
ATOM 2710 O O . HIS A 1 342 ? 4.531 8.734 -11.75 1 94.94 342 HIS A O 1
ATOM 2716 N N . LEU A 1 343 ? 5.086 6.676 -11.547 1 94.56 343 LEU A N 1
ATOM 2717 C CA . LEU A 1 343 ? 6.492 6.973 -11.305 1 94.56 343 LEU A CA 1
ATOM 2718 C C . LEU A 1 343 ? 7.301 6.895 -12.594 1 94.56 343 LEU A C 1
ATOM 2720 O O . LEU A 1 343 ? 8.531 6.875 -12.562 1 94.56 343 LEU A O 1
ATOM 2724 N N . ASN A 1 344 ? 6.68 6.637 -13.742 1 94.06 344 ASN A N 1
ATOM 2725 C CA . ASN A 1 344 ? 7.301 6.535 -15.062 1 94.06 344 ASN A CA 1
ATOM 2726 C C . ASN A 1 344 ? 8.266 5.355 -15.141 1 94.06 344 ASN A C 1
ATOM 2728 O O . ASN A 1 344 ? 9.359 5.477 -15.688 1 94.06 344 ASN A O 1
ATOM 2732 N N . MET A 1 345 ? 7.855 4.293 -14.516 1 94.88 345 MET A N 1
ATOM 2733 C CA . MET A 1 345 ? 8.609 3.043 -14.57 1 94.88 345 MET A CA 1
ATOM 2734 C C . MET A 1 345 ? 8.047 2.121 -15.656 1 94.88 345 MET A C 1
ATOM 2736 O O . MET A 1 345 ? 6.844 2.119 -15.914 1 94.88 345 MET A O 1
ATOM 2740 N N . ASP A 1 346 ? 8.891 1.331 -16.219 1 94.81 346 ASP A N 1
ATOM 2741 C CA . ASP A 1 346 ? 8.445 0.341 -17.188 1 94.81 346 ASP A CA 1
ATOM 2742 C C . ASP A 1 346 ? 7.887 -0.899 -16.5 1 94.81 346 ASP A C 1
ATOM 2744 O O . ASP A 1 346 ? 8.641 -1.731 -15.992 1 94.81 346 ASP A O 1
ATOM 2748 N N . ALA A 1 347 ? 6.66 -1.059 -16.594 1 96.5 347 ALA A N 1
ATOM 2749 C CA . ALA A 1 347 ? 5.969 -2.123 -15.875 1 96.5 347 ALA A CA 1
ATOM 2750 C C . ALA A 1 347 ? 6.305 -3.492 -16.453 1 96.5 347 ALA A C 1
ATOM 2752 O O . ALA A 1 347 ? 6.145 -4.516 -15.789 1 96.5 347 ALA A O 1
ATOM 2753 N N . SER A 1 348 ? 6.742 -3.635 -17.703 1 94.88 348 SER A N 1
ATOM 2754 C CA . SER A 1 348 ? 7.059 -4.902 -18.344 1 94.88 348 SER A CA 1
ATOM 2755 C C . SER A 1 348 ? 8.273 -5.566 -17.688 1 94.88 348 SER A C 1
ATOM 2757 O O . SER A 1 348 ? 8.422 -6.785 -17.75 1 94.88 348 SER A O 1
ATOM 2759 N N . GLN A 1 349 ? 9.039 -4.781 -17.062 1 94.5 349 GLN A N 1
ATOM 2760 C CA . GLN A 1 349 ? 10.234 -5.305 -16.406 1 94.5 349 GLN A CA 1
ATOM 2761 C C . GLN A 1 349 ? 9.883 -6.062 -15.125 1 94.5 349 GLN A C 1
ATOM 2763 O O . GLN A 1 349 ? 10.68 -6.848 -14.625 1 94.5 349 GLN A O 1
ATOM 2768 N N . ALA A 1 350 ? 8.711 -5.785 -14.664 1 96.62 350 ALA A N 1
ATOM 2769 C CA . ALA A 1 350 ? 8.297 -6.43 -13.422 1 96.62 350 ALA A CA 1
ATOM 2770 C C . ALA A 1 350 ? 7.641 -7.781 -13.695 1 96.62 350 ALA A C 1
ATOM 2772 O O . ALA A 1 350 ? 7.23 -8.477 -12.766 1 96.62 350 ALA A O 1
ATOM 2773 N N . ILE A 1 351 ? 7.574 -8.203 -14.945 1 97.12 351 ILE A N 1
ATOM 2774 C CA . ILE A 1 351 ? 7.059 -9.523 -15.297 1 97.12 351 ILE A CA 1
ATOM 2775 C C . ILE A 1 351 ? 8.055 -10.602 -14.852 1 97.12 351 ILE A C 1
ATOM 2777 O O . ILE A 1 351 ? 9.258 -10.461 -15.062 1 97.12 351 ILE A O 1
ATOM 2781 N N . SER A 1 352 ? 7.586 -11.633 -14.289 1 96.5 352 SER A N 1
ATOM 2782 C CA . SER A 1 352 ? 8.414 -12.695 -13.727 1 96.5 352 SER A CA 1
ATOM 2783 C C . SER A 1 352 ? 9.312 -13.312 -14.789 1 96.5 352 SER A C 1
ATOM 2785 O O . SER A 1 352 ? 8.977 -13.32 -15.969 1 96.5 352 SER A O 1
ATOM 2787 N N . SER A 1 353 ? 10.391 -13.922 -14.367 1 95.62 353 SER A N 1
ATOM 2788 C CA . SER A 1 353 ? 11.352 -14.57 -15.25 1 95.62 353 SER A CA 1
ATOM 2789 C C . SER A 1 353 ? 10.766 -15.836 -15.867 1 95.62 353 SER A C 1
ATOM 2791 O O . SER A 1 353 ? 11.227 -16.297 -16.906 1 95.62 353 SER A O 1
ATOM 2793 N N . TRP A 1 354 ? 9.695 -16.281 -15.32 1 96.19 354 TRP A N 1
ATOM 2794 C CA . TRP A 1 354 ? 9.07 -17.516 -15.789 1 96.19 354 TRP A CA 1
ATOM 2795 C C . TRP A 1 354 ? 8.445 -17.328 -17.172 1 96.19 354 TRP A C 1
ATOM 2797 O O . TRP A 1 354 ? 8.18 -18.297 -17.875 1 96.19 354 TRP A O 1
ATOM 2807 N N . TYR A 1 355 ? 8.242 -16.094 -17.516 1 96.94 355 TYR A N 1
ATOM 2808 C CA . TYR A 1 355 ? 7.547 -15.82 -18.766 1 96.94 355 TYR A CA 1
ATOM 2809 C C . TYR A 1 355 ? 8.508 -15.312 -19.828 1 96.94 355 TYR A C 1
ATOM 2811 O O . TYR A 1 355 ? 8.086 -14.883 -20.906 1 96.94 355 TYR A O 1
ATOM 2819 N N . ARG A 1 356 ? 9.758 -15.398 -19.609 1 96.62 356 ARG A N 1
ATOM 2820 C CA . ARG A 1 356 ? 10.758 -14.852 -20.531 1 96.62 356 ARG A CA 1
ATOM 2821 C C . ARG A 1 356 ? 11.203 -15.898 -21.531 1 96.62 356 ARG A C 1
ATOM 2823 O O . ARG A 1 356 ? 11.086 -17.109 -21.281 1 96.62 356 ARG A O 1
ATOM 2830 N N . LYS A 1 357 ? 11.781 -15.453 -22.594 1 96.44 357 LYS A N 1
ATOM 2831 C CA . LYS A 1 357 ? 12.211 -16.312 -23.688 1 96.44 357 LYS A CA 1
ATOM 2832 C C . LYS A 1 357 ? 13.328 -17.25 -23.25 1 96.44 357 LYS A C 1
ATOM 2834 O O . LYS A 1 357 ? 13.352 -18.422 -23.641 1 96.44 357 LYS A O 1
ATOM 2839 N N . ASP A 1 358 ? 14.188 -16.703 -22.484 1 95.19 358 ASP A N 1
ATOM 2840 C CA . ASP A 1 358 ? 15.281 -17.531 -22 1 95.19 358 ASP A CA 1
ATOM 2841 C C . ASP A 1 358 ? 14.758 -18.75 -21.234 1 95.19 358 ASP A C 1
ATOM 2843 O O . ASP A 1 358 ? 15.25 -19.859 -21.422 1 95.19 358 ASP A O 1
ATOM 2847 N N . THR A 1 359 ? 13.812 -18.547 -20.406 1 96.62 359 THR A N 1
ATOM 2848 C CA . THR A 1 359 ? 13.211 -19.625 -19.625 1 96.62 359 THR A CA 1
ATOM 2849 C C . THR A 1 359 ? 12.484 -20.609 -20.531 1 96.62 359 THR A C 1
ATOM 2851 O O . THR A 1 359 ? 12.562 -21.828 -20.344 1 96.62 359 THR A O 1
ATOM 2854 N N . TYR A 1 360 ? 11.773 -20.078 -21.484 1 97.5 360 TYR A N 1
ATOM 2855 C CA . TYR A 1 360 ? 11.078 -20.906 -22.469 1 97.5 360 TYR A CA 1
ATOM 2856 C C . TYR A 1 360 ? 12.062 -21.797 -23.234 1 97.5 360 TYR A C 1
ATOM 2858 O O . TYR A 1 360 ? 11.805 -22.984 -23.438 1 97.5 360 TYR A O 1
ATOM 2866 N N . MET A 1 361 ? 13.141 -21.25 -23.578 1 96.62 361 MET A N 1
ATOM 2867 C CA . MET A 1 361 ? 14.148 -21.984 -24.344 1 96.62 361 MET A CA 1
ATOM 2868 C C . MET A 1 361 ? 14.828 -23.031 -23.484 1 96.62 361 MET A C 1
ATOM 2870 O O . MET A 1 361 ? 15.203 -24.094 -23.984 1 96.62 361 MET A O 1
ATOM 2874 N N . LYS A 1 362 ? 14.914 -22.781 -22.25 1 96.69 362 LYS A N 1
ATOM 2875 C CA . LYS A 1 362 ? 15.469 -23.781 -21.344 1 96.69 362 LYS A CA 1
ATOM 2876 C C . LYS A 1 362 ? 14.547 -24.984 -21.234 1 96.69 362 LYS A C 1
ATOM 2878 O O . LYS A 1 362 ? 15.023 -26.125 -21.094 1 96.69 362 LYS A O 1
ATOM 2883 N N . THR A 1 363 ? 13.281 -24.75 -21.25 1 97.5 363 THR A N 1
ATOM 2884 C CA . THR A 1 363 ? 12.297 -25.828 -21.172 1 97.5 363 THR A CA 1
ATOM 2885 C C . THR A 1 363 ? 12.477 -26.797 -22.344 1 97.5 363 THR A C 1
ATOM 2887 O O . THR A 1 363 ? 12.305 -28.016 -22.188 1 97.5 363 THR A O 1
ATOM 2890 N N . TYR A 1 364 ? 12.836 -26.25 -23.484 1 97.38 364 TYR A N 1
ATOM 2891 C CA . TYR A 1 364 ? 12.906 -27.062 -24.688 1 97.38 364 TYR A CA 1
ATOM 2892 C C . TYR A 1 364 ? 14.344 -27.172 -25.188 1 97.38 364 TYR A C 1
ATOM 2894 O O . TYR A 1 364 ? 14.586 -27.219 -26.391 1 97.38 364 TYR A O 1
ATOM 2902 N N . SER A 1 365 ? 15.266 -27.219 -24.328 1 95.81 365 SER A N 1
ATOM 2903 C CA . SER A 1 365 ? 16.672 -27.266 -24.688 1 95.81 365 SER A CA 1
ATOM 2904 C C . SER A 1 365 ? 17.125 -28.688 -24.969 1 95.81 365 SER A C 1
ATOM 2906 O O . SER A 1 365 ? 18.156 -28.906 -25.609 1 95.81 365 SER A O 1
ATOM 2908 N N . HIS A 1 366 ? 16.422 -29.672 -24.484 1 96.44 366 HIS A N 1
ATOM 2909 C CA . HIS A 1 366 ? 16.781 -31.078 -24.672 1 96.44 366 HIS A CA 1
ATOM 2910 C C . HIS A 1 366 ? 15.805 -31.766 -25.641 1 96.44 366 HIS A C 1
ATOM 2912 O O . HIS A 1 366 ? 14.625 -31.391 -25.703 1 96.44 366 HIS A O 1
ATOM 2918 N N . PHE A 1 367 ? 16.312 -32.812 -26.328 1 96.56 367 PHE A N 1
ATOM 2919 C CA . PHE A 1 367 ? 15.531 -33.406 -27.406 1 96.56 367 PHE A CA 1
ATOM 2920 C C . PHE A 1 367 ? 15.312 -34.906 -27.141 1 96.56 367 PHE A C 1
ATOM 2922 O O . PHE A 1 367 ? 16.188 -35.562 -26.594 1 96.56 367 PHE A O 1
ATOM 2929 N N . ILE A 1 368 ? 14.148 -35.312 -27.516 1 97.31 368 ILE A N 1
ATOM 2930 C CA . ILE A 1 368 ? 13.859 -36.75 -27.531 1 97.31 368 ILE A CA 1
ATOM 2931 C C . ILE A 1 368 ? 14.453 -37.375 -28.797 1 97.31 368 ILE A C 1
ATOM 2933 O O . ILE A 1 368 ? 14.258 -36.875 -29.906 1 97.31 368 ILE A O 1
ATOM 2937 N N . GLN A 1 369 ? 15.141 -38.469 -28.562 1 96.81 369 GLN A N 1
ATOM 2938 C CA . GLN A 1 369 ? 15.789 -39.125 -29.688 1 96.81 369 GLN A CA 1
ATOM 2939 C C . GLN A 1 369 ? 14.82 -40.062 -30.406 1 96.81 369 GLN A C 1
ATOM 2941 O O . GLN A 1 369 ? 13.961 -40.688 -29.781 1 96.81 369 GLN A O 1
ATOM 2946 N N . PRO A 1 370 ? 14.977 -40.188 -31.734 1 95.88 370 PRO A N 1
ATOM 2947 C CA . PRO A 1 370 ? 14.117 -41.094 -32.5 1 95.88 370 PRO A CA 1
ATOM 2948 C C . PRO A 1 370 ? 14.312 -42.562 -32.094 1 95.88 370 PRO A C 1
ATOM 2950 O O . PRO A 1 370 ? 15.391 -42.938 -31.625 1 95.88 370 PRO A O 1
ATOM 2953 N N . VAL A 1 371 ? 13.273 -43.344 -32.281 1 96.19 371 VAL A N 1
ATOM 2954 C CA . VAL A 1 371 ? 13.266 -44.781 -31.953 1 96.19 371 VAL A CA 1
ATOM 2955 C C . VAL A 1 371 ? 12.82 -45.594 -33.156 1 96.19 371 VAL A C 1
ATOM 2957 O O . VAL A 1 371 ? 11.852 -45.219 -33.844 1 96.19 371 VAL A O 1
ATOM 2960 N N . PRO A 1 372 ? 13.531 -46.656 -33.469 1 94.5 372 PRO A N 1
ATOM 2961 C CA . PRO A 1 372 ? 13.094 -47.5 -34.562 1 94.5 372 PRO A CA 1
ATOM 2962 C C . PRO A 1 372 ? 11.82 -48.281 -34.25 1 94.5 372 PRO A C 1
ATOM 2964 O O . PRO A 1 372 ? 11.445 -48.406 -33.094 1 94.5 372 PRO A O 1
ATOM 2967 N N . ASN A 1 373 ? 11.195 -48.719 -35.312 1 91.75 373 ASN A N 1
ATOM 2968 C CA . ASN A 1 373 ? 9.969 -49.5 -35.125 1 91.75 373 ASN A CA 1
ATOM 2969 C C . ASN A 1 373 ? 10.266 -50.906 -34.656 1 91.75 373 ASN A C 1
ATOM 2971 O O . ASN A 1 373 ? 11.422 -51.344 -34.625 1 91.75 373 ASN A O 1
ATOM 2975 N N . MET A 1 374 ? 9.242 -51.562 -34.281 1 90.69 374 MET A N 1
ATOM 2976 C CA . MET A 1 374 ? 9.336 -52.875 -33.688 1 90.69 374 MET A CA 1
ATOM 2977 C C . MET A 1 374 ? 10.016 -53.875 -34.594 1 90.69 374 MET A C 1
ATOM 2979 O O . MET A 1 374 ? 10.758 -54.75 -34.156 1 90.69 374 MET A O 1
ATOM 2983 N N . GLU A 1 375 ? 9.805 -53.688 -35.906 1 89.31 375 GLU A N 1
ATOM 2984 C CA . GLU A 1 375 ? 10.367 -54.594 -36.906 1 89.31 375 GLU A CA 1
ATOM 2985 C C . GLU A 1 375 ? 11.891 -54.531 -36.906 1 89.31 375 GLU A C 1
ATOM 2987 O O . GLU A 1 375 ? 12.555 -55.5 -37.312 1 89.31 375 GLU A O 1
ATOM 2992 N N . MET A 1 376 ? 12.344 -53.469 -36.469 1 93.25 376 MET A N 1
ATOM 2993 C CA . MET A 1 376 ? 13.781 -53.25 -36.531 1 93.25 376 MET A CA 1
ATOM 2994 C C . MET A 1 376 ? 14.453 -53.594 -35.219 1 93.25 376 MET A C 1
ATOM 2996 O O . MET A 1 376 ? 15.68 -53.5 -35.094 1 93.25 376 MET A O 1
ATOM 3000 N N . TRP A 1 377 ? 13.703 -54.125 -34.219 1 93.19 377 TRP A N 1
ATOM 3001 C CA . TRP A 1 377 ? 14.273 -54.406 -32.906 1 93.19 377 TRP A CA 1
ATOM 3002 C C . TRP A 1 377 ? 15.086 -55.688 -32.938 1 93.19 377 TRP A C 1
ATOM 3004 O O . TRP A 1 377 ? 14.789 -56.594 -33.719 1 93.19 377 TRP A O 1
ATOM 3014 N N . PRO A 1 378 ? 16.078 -55.812 -32.188 1 91.12 378 PRO A N 1
ATOM 3015 C CA . PRO A 1 378 ? 16.844 -57.062 -32.125 1 91.12 378 PRO A CA 1
ATOM 3016 C C . PRO A 1 378 ? 16.016 -58.219 -31.547 1 91.12 378 PRO A C 1
ATOM 3018 O O . PRO A 1 378 ? 14.922 -58 -31.031 1 91.12 378 PRO A O 1
ATOM 3021 N N . GLU A 1 379 ? 16.625 -59.406 -31.688 1 90.06 379 GLU A N 1
ATOM 3022 C CA . GLU A 1 379 ? 15.953 -60.562 -31.125 1 90.06 379 GLU A CA 1
ATOM 3023 C C . GLU A 1 379 ? 15.781 -60.406 -29.609 1 90.06 379 GLU A C 1
ATOM 3025 O O . GLU A 1 379 ? 16.688 -59.938 -28.922 1 90.06 379 GLU A O 1
ATOM 3030 N N . SER A 1 380 ? 14.648 -60.812 -29.234 1 87.44 380 SER A N 1
ATOM 3031 C CA . SER A 1 380 ? 14.273 -60.562 -27.844 1 87.44 380 SER A CA 1
ATOM 3032 C C . SER A 1 380 ? 15.023 -61.5 -26.891 1 87.44 380 SER A C 1
ATOM 3034 O O . SER A 1 380 ? 15.156 -62.688 -27.172 1 87.44 380 SER A O 1
ATOM 3036 N N . ARG A 1 381 ? 15.562 -60.969 -25.891 1 89.5 381 ARG A N 1
ATOM 3037 C CA . ARG A 1 381 ? 16.156 -61.719 -24.797 1 89.5 381 ARG A CA 1
ATOM 3038 C C . ARG A 1 381 ? 15.273 -61.688 -23.547 1 89.5 381 ARG A C 1
ATOM 3040 O O . ARG A 1 381 ? 15.609 -62.281 -22.531 1 89.5 381 ARG A O 1
ATOM 3047 N N . ASN A 1 382 ? 14.141 -61.031 -23.734 1 91.94 382 ASN A N 1
ATOM 3048 C CA . ASN A 1 382 ? 13.227 -60.812 -22.609 1 91.94 382 ASN A CA 1
ATOM 3049 C C . ASN A 1 382 ? 12.07 -61.812 -22.656 1 91.94 382 ASN A C 1
ATOM 3051 O O . ASN A 1 382 ? 11.711 -62.312 -23.719 1 91.94 382 ASN A O 1
ATOM 3055 N N . PRO A 1 383 ? 11.555 -62.094 -21.453 1 90.62 383 PRO A N 1
ATOM 3056 C CA . PRO A 1 383 ? 10.367 -62.938 -21.438 1 90.62 383 PRO A CA 1
ATOM 3057 C C . PRO A 1 383 ? 9.156 -62.281 -22.094 1 90.62 383 PRO A C 1
ATOM 3059 O O . PRO A 1 383 ? 9.008 -61.062 -22.031 1 90.62 383 PRO A O 1
ATOM 3062 N N . MET A 1 384 ? 8.336 -63.125 -22.641 1 90.75 384 MET A N 1
ATOM 3063 C CA . MET A 1 384 ? 7.113 -62.594 -23.25 1 90.75 384 MET A CA 1
ATOM 3064 C C . MET A 1 384 ? 6.098 -62.219 -22.172 1 90.75 384 MET A C 1
ATOM 3066 O O . MET A 1 384 ? 6.008 -62.844 -21.125 1 90.75 384 MET A O 1
ATOM 3070 N N . VAL A 1 385 ? 5.406 -61.125 -22.469 1 91.38 385 VAL A N 1
ATOM 3071 C CA . VAL A 1 385 ? 4.406 -60.625 -21.531 1 91.38 385 VAL A CA 1
ATOM 3072 C C . VAL A 1 385 ? 3.014 -60.781 -22.141 1 91.38 385 VAL A C 1
ATOM 3074 O O . VAL A 1 385 ? 2.809 -60.469 -23.312 1 91.38 385 VAL A O 1
ATOM 3077 N N . GLU A 1 386 ? 2.035 -61.188 -21.328 1 89.25 386 GLU A N 1
ATOM 3078 C CA . GLU A 1 386 ? 0.655 -61.344 -21.766 1 89.25 386 GLU A CA 1
ATOM 3079 C C . GLU A 1 386 ? -0.154 -60.062 -21.531 1 89.25 386 GLU A C 1
ATOM 3081 O O . GLU A 1 386 ? 0.042 -59.406 -20.516 1 89.25 386 GLU A O 1
ATOM 3086 N N . PRO A 1 387 ? -1.095 -59.812 -22.469 1 87.69 387 PRO A N 1
ATOM 3087 C CA . PRO A 1 387 ? -1.979 -58.688 -22.25 1 87.69 387 PRO A CA 1
ATOM 3088 C C . PRO A 1 387 ? -2.867 -58.844 -21.016 1 87.69 387 PRO A C 1
ATOM 3090 O O . PRO A 1 387 ? -3.098 -59.969 -20.562 1 87.69 387 PRO A O 1
ATOM 3093 N N . PRO A 1 388 ? -3.277 -57.719 -20.516 1 82.19 388 PRO A N 1
ATOM 3094 C CA . PRO A 1 388 ? -4.164 -57.812 -19.359 1 82.19 388 PRO A CA 1
ATOM 3095 C C . PRO A 1 388 ? -5.508 -58.469 -19.688 1 82.19 388 PRO A C 1
ATOM 3097 O O . PRO A 1 388 ? -5.941 -58.438 -20.844 1 82.19 388 PRO A O 1
ATOM 3100 N N . GLU A 1 389 ? -6.141 -59.031 -18.625 1 72.81 389 GLU A N 1
ATOM 3101 C CA . GLU A 1 389 ? -7.418 -59.719 -18.812 1 72.81 389 GLU A CA 1
ATOM 3102 C C . GLU A 1 389 ? -8.547 -58.719 -19.062 1 72.81 389 GLU A C 1
ATOM 3104 O O . GLU A 1 389 ? -8.562 -57.625 -18.484 1 72.81 389 GLU A O 1
ATOM 3109 N N . ALA A 1 390 ? -9.133 -58.75 -20.141 1 58.75 390 ALA A N 1
ATOM 3110 C CA . ALA A 1 390 ? -10.219 -57.844 -20.516 1 58.75 390 ALA A CA 1
ATOM 3111 C C . ALA A 1 390 ? -11.305 -57.812 -19.453 1 58.75 390 ALA A C 1
ATOM 3113 O O . ALA A 1 390 ? -11.891 -58.844 -19.109 1 58.75 390 ALA A O 1
ATOM 3114 N N . ARG A 1 391 ? -11.219 -56.906 -18.609 1 54.19 391 ARG A N 1
ATOM 3115 C CA . ARG A 1 391 ? -12.383 -56.781 -17.75 1 54.19 391 ARG A CA 1
ATOM 3116 C C . ARG A 1 391 ? -13.547 -56.125 -18.484 1 54.19 391 ARG A C 1
ATOM 3118 O O . ARG A 1 391 ? -13.367 -55.125 -19.172 1 54.19 391 ARG A O 1
ATOM 3125 N N . GLN A 1 392 ? -14.602 -56.875 -18.75 1 45.91 392 GLN A N 1
ATOM 3126 C CA . GLN A 1 392 ? -15.836 -56.344 -19.312 1 45.91 392 GLN A CA 1
ATOM 3127 C C . GLN A 1 392 ? -16.438 -55.281 -18.391 1 45.91 392 GLN A C 1
ATOM 3129 O O . GLN A 1 392 ? -16.844 -55.562 -17.266 1 45.91 392 GLN A O 1
ATOM 3134 N N . MET A 1 393 ? -15.953 -54.156 -18.438 1 49.03 393 MET A N 1
ATOM 3135 C CA . MET A 1 393 ? -16.656 -53.188 -17.625 1 49.03 393 MET A CA 1
ATOM 3136 C C . MET A 1 393 ? -18.094 -53 -18.094 1 49.03 393 MET A C 1
ATOM 3138 O O . MET A 1 393 ? -18.375 -53.062 -19.281 1 49.03 393 MET A O 1
ATOM 3142 N N . PRO A 1 394 ? -19.156 -53.094 -17.234 1 42.88 394 PRO A N 1
ATOM 3143 C CA . PRO A 1 394 ? -20.5 -52.781 -17.688 1 42.88 394 PRO A CA 1
ATOM 3144 C C . PRO A 1 394 ? -20.594 -51.438 -18.422 1 42.88 394 PRO A C 1
ATOM 3146 O O . PRO A 1 394 ? -19.891 -50.5 -18.062 1 42.88 394 PRO A O 1
ATOM 3149 N N . GLY A 1 395 ? -20.75 -51.469 -19.75 1 40.91 395 GLY A N 1
ATOM 3150 C CA . GLY A 1 395 ? -20.922 -50.25 -20.531 1 40.91 395 GLY A CA 1
ATOM 3151 C C . GLY A 1 395 ? -21.719 -49.188 -19.812 1 40.91 395 GLY A C 1
ATOM 3152 O O . GLY A 1 395 ? -22.609 -49.5 -19.016 1 40.91 395 GLY A O 1
ATOM 3153 N N . ARG A 1 396 ? -21.188 -48.125 -19.562 1 40.91 396 ARG A N 1
ATOM 3154 C CA . ARG A 1 396 ? -22.016 -47.031 -19.078 1 40.91 396 ARG A CA 1
ATOM 3155 C C . ARG A 1 396 ? -23.25 -46.844 -19.953 1 40.91 396 ARG A C 1
ATOM 3157 O O . ARG A 1 396 ? -23.141 -46.906 -21.188 1 40.91 396 ARG A O 1
ATOM 3164 N N . PRO A 1 397 ? -24.406 -46.969 -19.5 1 41.44 397 PRO A N 1
ATOM 3165 C CA . PRO A 1 397 ? -25.547 -46.625 -20.359 1 41.44 397 PRO A CA 1
ATOM 3166 C C . PRO A 1 397 ? -25.344 -45.312 -21.125 1 41.44 397 PRO A C 1
ATOM 3168 O O . PRO A 1 397 ? -24.656 -44.406 -20.641 1 41.44 397 PRO A O 1
ATOM 3171 N N . PRO A 1 398 ? -25.406 -45.312 -22.5 1 35.31 398 PRO A N 1
ATOM 3172 C CA . PRO A 1 398 ? -25.203 -44.125 -23.297 1 35.31 398 PRO A CA 1
ATOM 3173 C C . PRO A 1 398 ? -25.844 -42.875 -22.672 1 35.31 398 PRO A C 1
ATOM 3175 O O . PRO A 1 398 ? -27.031 -42.906 -22.344 1 35.31 398 PRO A O 1
ATOM 3178 N N . LYS A 1 399 ? -25.172 -42.188 -21.797 1 38.25 399 LYS A N 1
ATOM 3179 C CA . LYS A 1 399 ? -25.797 -40.906 -21.391 1 38.25 399 LYS A CA 1
ATOM 3180 C C . LYS A 1 399 ? -25.859 -39.938 -22.562 1 38.25 399 LYS A C 1
ATOM 3182 O O . LYS A 1 399 ? -24.859 -39.688 -23.234 1 38.25 399 LYS A O 1
ATOM 3187 N N . ASN A 1 400 ? -27.016 -39.969 -23.359 1 34.72 400 ASN A N 1
ATOM 3188 C CA . ASN A 1 400 ? -27.281 -38.906 -24.312 1 34.72 400 ASN A CA 1
ATOM 3189 C C . ASN A 1 400 ? -26.891 -37.531 -23.75 1 34.72 400 ASN A C 1
ATOM 3191 O O . ASN A 1 400 ? -27.297 -37.188 -22.641 1 34.72 400 ASN A O 1
ATOM 3195 N N . ARG A 1 401 ? -25.781 -37.188 -24.047 1 36.44 401 ARG A N 1
ATOM 3196 C CA . ARG A 1 401 ? -25.391 -35.812 -23.672 1 36.44 401 ARG A CA 1
ATOM 3197 C C . ARG A 1 401 ? -26.562 -34.875 -23.844 1 36.44 401 ARG A C 1
ATOM 3199 O O . ARG A 1 401 ? -27.031 -34.656 -24.969 1 36.44 401 ARG A O 1
ATOM 3206 N N . ARG A 1 402 ? -27.406 -34.719 -22.922 1 36.34 402 ARG A N 1
ATOM 3207 C CA . ARG A 1 402 ? -28.375 -33.625 -22.984 1 36.34 402 ARG A CA 1
ATOM 3208 C C . ARG A 1 402 ? -27.672 -32.281 -23.047 1 36.34 402 ARG A C 1
ATOM 3210 O O . ARG A 1 402 ? -26.828 -31.969 -22.203 1 36.34 402 ARG A O 1
ATOM 3217 N N . ARG A 1 403 ? -27.562 -31.75 -24.25 1 38.44 403 ARG A N 1
ATOM 3218 C CA . ARG A 1 403 ? -27.078 -30.406 -24.516 1 38.44 403 ARG A CA 1
ATOM 3219 C C . ARG A 1 403 ? -27.766 -29.391 -23.594 1 38.44 403 ARG A C 1
ATOM 3221 O O . ARG A 1 403 ? -28.953 -29.531 -23.281 1 38.44 403 ARG A O 1
ATOM 3228 N N . GLU A 1 404 ? -27.078 -28.891 -22.703 1 33.62 404 GLU A N 1
ATOM 3229 C CA . GLU A 1 404 ? -27.75 -27.844 -21.938 1 33.62 404 GLU A CA 1
ATOM 3230 C C . GLU A 1 404 ? -28.438 -26.844 -22.875 1 33.62 404 GLU A C 1
ATOM 3232 O O . GLU A 1 404 ? -28.016 -26.672 -24.016 1 33.62 404 GLU A O 1
ATOM 3237 N N . ILE A 1 405 ? -29.531 -26.312 -22.594 1 35.09 405 ILE A N 1
ATOM 3238 C CA . ILE A 1 405 ? -30.391 -25.484 -23.438 1 35.09 405 ILE A CA 1
ATOM 3239 C C . ILE A 1 405 ? -29.547 -24.469 -24.188 1 35.09 405 ILE A C 1
ATOM 3241 O O . ILE A 1 405 ? -29.75 -24.234 -25.375 1 35.09 405 ILE A O 1
ATOM 3245 N N . GLY A 1 406 ? -28.75 -23.672 -23.438 1 35.66 406 GLY A N 1
ATOM 3246 C CA . GLY A 1 406 ? -28.078 -22.531 -24.016 1 35.66 406 GLY A CA 1
ATOM 3247 C C . GLY A 1 406 ? -26.828 -22.891 -24.781 1 35.66 406 GLY A C 1
ATOM 3248 O O . GLY A 1 406 ? -26.078 -22.016 -25.219 1 35.66 406 GLY A O 1
ATOM 3249 N N . GLU A 1 407 ? -26.422 -24.062 -24.453 1 38.78 407 GLU A N 1
ATOM 3250 C CA . GLU A 1 407 ? -25.234 -24.438 -25.203 1 38.78 407 GLU A CA 1
ATOM 3251 C C . GLU A 1 407 ? -25.516 -24.469 -26.703 1 38.78 407 GLU A C 1
ATOM 3253 O O . GLU A 1 407 ? -26.344 -25.25 -27.172 1 38.78 407 GLU A O 1
ATOM 3258 N N . VAL A 1 408 ? -25.281 -23.266 -27.234 1 34.75 408 VAL A N 1
ATOM 3259 C CA . VAL A 1 408 ? -25.422 -23.156 -28.688 1 34.75 408 VAL A CA 1
ATOM 3260 C C . VAL A 1 408 ? -24.641 -24.266 -29.375 1 34.75 408 VAL A C 1
ATOM 3262 O O . VAL A 1 408 ? -23.547 -24.625 -28.922 1 34.75 408 VAL A O 1
ATOM 3265 N N . ARG A 1 409 ? -25.172 -25.125 -29.953 1 33.5 409 ARG A N 1
ATOM 3266 C CA . ARG A 1 409 ? -24.531 -26.031 -30.906 1 33.5 409 ARG A CA 1
ATOM 3267 C C . ARG A 1 409 ? -23.359 -25.359 -31.609 1 33.5 409 ARG A C 1
ATOM 3269 O O . ARG A 1 409 ? -23.484 -24.25 -32.125 1 33.5 409 ARG A O 1
ATOM 3276 N N . LYS A 1 410 ? -22.156 -25.453 -30.984 1 32.38 410 LYS A N 1
ATOM 3277 C CA . LYS A 1 410 ? -21.172 -24.984 -31.938 1 32.38 410 LYS A CA 1
ATOM 3278 C C . LYS A 1 410 ? -21.547 -25.375 -33.375 1 32.38 410 LYS A C 1
ATOM 3280 O O . LYS A 1 410 ? -21.75 -26.562 -33.656 1 32.38 410 LYS A O 1
ATOM 3285 N N . ALA A 1 411 ? -22.453 -24.516 -33.969 1 33.16 411 ALA A N 1
ATOM 3286 C CA . ALA A 1 411 ? -22.891 -24.609 -35.344 1 33.16 411 ALA A CA 1
ATOM 3287 C C . ALA A 1 411 ? -21.734 -24.969 -36.281 1 33.16 411 ALA A C 1
ATOM 3289 O O . ALA A 1 411 ? -21.125 -24.094 -36.875 1 33.16 411 ALA A O 1
ATOM 3290 N N . GLY A 1 412 ? -20.641 -25.516 -35.688 1 31.53 412 GLY A N 1
ATOM 3291 C CA . GLY A 1 412 ? -19.688 -25.672 -36.75 1 31.53 412 GLY A CA 1
ATOM 3292 C C . GLY A 1 412 ? -20.281 -26.281 -38 1 31.53 412 GLY A C 1
ATOM 3293 O O . GLY A 1 412 ? -19.609 -26.422 -39.031 1 31.53 412 GLY A O 1
ATOM 3294 N N . LYS A 1 413 ? -21.109 -27.312 -37.688 1 33 413 LYS A N 1
ATOM 3295 C CA . LYS A 1 413 ? -21.484 -27.859 -39 1 33 413 LYS A CA 1
ATOM 3296 C C . LYS A 1 413 ? -22.391 -26.906 -39.75 1 33 413 LYS A C 1
ATOM 3298 O O . LYS A 1 413 ? -23.375 -26.391 -39.188 1 33 413 LYS A O 1
ATOM 3303 N N . LEU A 1 414 ? -21.766 -26.078 -40.625 1 33.28 414 LEU A N 1
ATOM 3304 C CA . LEU A 1 414 ? -22.453 -25.234 -41.594 1 33.28 414 LEU A CA 1
ATOM 3305 C C . LEU A 1 414 ? -23.734 -25.906 -42.094 1 33.28 414 LEU A C 1
ATOM 3307 O O . LEU A 1 414 ? -23.734 -27.094 -42.375 1 33.28 414 LEU A O 1
ATOM 3311 N N . PRO A 1 415 ? -24.844 -25.453 -41.688 1 32.69 415 PRO A N 1
ATOM 3312 C CA . PRO A 1 415 ? -26.016 -26.047 -42.344 1 32.69 415 PRO A CA 1
ATOM 3313 C C . PRO A 1 415 ? -25.812 -26.281 -43.844 1 32.69 415 PRO A C 1
ATOM 3315 O O . PRO A 1 415 ? -25.172 -25.469 -44.5 1 32.69 415 PRO A O 1
ATOM 3318 N N . ARG A 1 416 ? -25.641 -27.531 -44.281 1 37.84 416 ARG A N 1
ATOM 3319 C CA . ARG A 1 416 ? -25.578 -27.984 -45.656 1 37.84 416 ARG A CA 1
ATOM 3320 C C . ARG A 1 416 ? -26.641 -27.312 -46.5 1 37.84 416 ARG A C 1
ATOM 3322 O O . ARG A 1 416 ? -27.625 -27.953 -46.906 1 37.84 416 ARG A O 1
ATOM 3329 N N . MET A 1 417 ? -27.172 -26.234 -46.156 1 36.12 417 MET A N 1
ATOM 3330 C CA . MET A 1 417 ? -28.266 -25.75 -47 1 36.12 417 MET A CA 1
ATOM 3331 C C . MET A 1 417 ? -27.844 -25.719 -48.469 1 36.12 417 MET A C 1
ATOM 3333 O O . MET A 1 417 ? -28.703 -25.812 -49.344 1 36.12 417 MET A O 1
ATOM 3337 N N . GLY A 1 418 ? -26.766 -25.188 -48.781 1 38.78 418 GLY A N 1
ATOM 3338 C CA . GLY A 1 418 ? -26.578 -24.859 -50.219 1 38.78 418 GLY A CA 1
ATOM 3339 C C . GLY A 1 418 ? -26.234 -26.078 -51.062 1 38.78 418 GLY A C 1
ATOM 3340 O O . GLY A 1 418 ? -25.781 -25.938 -52.188 1 38.78 418 GLY A O 1
ATOM 3341 N N . THR A 1 419 ? -26.047 -27.172 -50.375 1 39.03 419 THR A N 1
ATOM 3342 C CA . THR A 1 419 ? -25.562 -28.25 -51.25 1 39.03 419 THR A CA 1
ATOM 3343 C C . THR A 1 419 ? -26.703 -28.797 -52.125 1 39.03 419 THR A C 1
ATOM 3345 O O . THR A 1 419 ? -27.781 -29.109 -51.594 1 39.03 419 THR A O 1
ATOM 3348 N N . VAL A 1 420 ? -26.688 -28.406 -53.469 1 49.16 420 VAL A N 1
ATOM 3349 C CA . VAL A 1 420 ? -27.547 -28.922 -54.5 1 49.16 420 VAL A CA 1
ATOM 3350 C C . VAL A 1 420 ? -27.516 -30.453 -54.5 1 49.16 420 VAL A C 1
ATOM 3352 O O . VAL A 1 420 ? -26.453 -31.062 -54.562 1 49.16 420 VAL A O 1
ATOM 3355 N N . MET A 1 421 ? -28.359 -31.047 -53.781 1 52.28 421 MET A N 1
ATOM 3356 C CA . MET A 1 421 ? -28.438 -32.5 -53.75 1 52.28 421 MET A CA 1
ATOM 3357 C C . MET A 1 421 ? -28.438 -33.094 -55.156 1 52.28 421 MET A C 1
ATOM 3359 O O . MET A 1 421 ? -29.188 -32.625 -56 1 52.28 421 MET A O 1
ATOM 3363 N N . THR A 1 422 ? -27.406 -33.594 -55.625 1 61.19 422 THR A N 1
ATOM 3364 C CA . THR A 1 422 ? -27.312 -34.219 -56.938 1 61.19 422 THR A CA 1
ATOM 3365 C C . THR A 1 422 ? -27.766 -35.656 -56.906 1 61.19 422 THR A C 1
ATOM 3367 O O . THR A 1 422 ? -27.453 -36.375 -55.969 1 61.19 422 THR A O 1
ATOM 3370 N N . CYS A 1 423 ? -28.734 -36.062 -57.594 1 62.66 423 CYS A N 1
ATOM 3371 C CA . CYS A 1 423 ? -29.266 -37.438 -57.719 1 62.66 423 CYS A CA 1
ATOM 3372 C C . CYS A 1 423 ? -28.156 -38.438 -58.031 1 62.66 423 CYS A C 1
ATOM 3374 O O . CYS A 1 423 ? -27.312 -38.156 -58.875 1 62.66 423 CYS A O 1
ATOM 3376 N N . SER A 1 424 ? -27.859 -39.312 -57.188 1 71.5 424 SER A N 1
ATOM 3377 C CA . SER A 1 424 ? -26.766 -40.25 -57.344 1 71.5 424 SER A CA 1
ATOM 3378 C C . SER A 1 424 ? -26.953 -41.094 -58.594 1 71.5 424 SER A C 1
ATOM 3380 O O . SER A 1 424 ? -25.984 -41.688 -59.094 1 71.5 424 SER A O 1
ATOM 3382 N N . LEU A 1 425 ? -28.188 -41.219 -59.062 1 68.88 425 LEU A N 1
ATOM 3383 C CA . LEU A 1 425 ? -28.484 -42.031 -60.25 1 68.88 425 LEU A CA 1
ATOM 3384 C C . LEU A 1 425 ? -28.203 -41.219 -61.531 1 68.88 425 LEU A C 1
ATOM 3386 O O . LEU A 1 425 ? -27.5 -41.688 -62.406 1 68.88 425 LEU A O 1
ATOM 3390 N N . CYS A 1 426 ? -28.844 -40.062 -61.781 1 67 426 CYS A N 1
ATOM 3391 C CA . CYS A 1 426 ? -28.719 -39.281 -62.969 1 67 426 CYS A CA 1
ATOM 3392 C C . CYS A 1 426 ? -27.797 -38.094 -62.781 1 67 426 CYS A C 1
ATOM 3394 O O . CYS A 1 426 ? -27.547 -37.312 -63.688 1 67 426 CYS A O 1
ATOM 3396 N N . LYS A 1 427 ? -27.031 -37.938 -61.594 1 72.19 427 LYS A N 1
ATOM 3397 C CA . LYS A 1 427 ? -26.078 -36.938 -61.156 1 72.19 427 LYS A CA 1
ATOM 3398 C C . LYS A 1 427 ? -26.656 -35.531 -61.344 1 72.19 427 LYS A C 1
ATOM 3400 O O . LYS A 1 427 ? -25.906 -34.531 -61.344 1 72.19 427 LYS A O 1
ATOM 3405 N N . GLY A 1 428 ? -27.953 -35.375 -61.562 1 66.19 428 GLY A N 1
ATOM 3406 C CA . GLY A 1 428 ? -28.609 -34.094 -61.719 1 66.19 428 GLY A CA 1
ATOM 3407 C C . GLY A 1 428 ? -28.938 -33.406 -60.406 1 66.19 428 GLY A C 1
ATOM 3408 O O . GLY A 1 428 ? -29 -34.094 -59.344 1 66.19 428 GLY A O 1
ATOM 3409 N N . PRO A 1 429 ? -28.938 -32.094 -60.281 1 71.06 429 PRO A N 1
ATOM 3410 C CA . PRO A 1 429 ? -29.125 -31.375 -59 1 71.06 429 PRO A CA 1
ATOM 3411 C C . PRO A 1 429 ? -30.578 -31.359 -58.562 1 71.06 429 PRO A C 1
ATOM 3413 O O . PRO A 1 429 ? -31.5 -31.516 -59.375 1 71.06 429 PRO A O 1
ATOM 3416 N N . ASN A 1 430 ? -30.891 -31.453 -57.25 1 68.94 430 ASN A N 1
ATOM 3417 C CA . ASN A 1 430 ? -32.156 -31.125 -56.594 1 68.94 430 ASN A CA 1
ATOM 3418 C C . ASN A 1 430 ? -33.094 -32.312 -56.594 1 68.94 430 ASN A C 1
ATOM 3420 O O . ASN A 1 430 ? -34.312 -32.125 -56.5 1 68.94 430 ASN A O 1
ATOM 3424 N N . HIS A 1 431 ? -32.531 -33.5 -57 1 70.75 431 HIS A N 1
ATOM 3425 C CA . HIS A 1 431 ? -33.375 -34.688 -56.812 1 70.75 431 HIS A CA 1
ATOM 3426 C C . HIS A 1 431 ? -32.594 -35.875 -56.312 1 70.75 431 HIS A C 1
ATOM 3428 O O . HIS A 1 431 ? -31.344 -35.875 -56.375 1 70.75 431 HIS A O 1
ATOM 3434 N N . ASN A 1 432 ? -33.125 -36.906 -55.625 1 70.44 432 ASN A N 1
ATOM 3435 C CA . ASN A 1 432 ? -32.469 -38.094 -55.125 1 70.44 432 ASN A CA 1
ATOM 3436 C C . ASN A 1 432 ? -32.75 -39.312 -56.031 1 70.44 432 ASN A C 1
ATOM 3438 O O . ASN A 1 432 ? -33.656 -39.25 -56.875 1 70.44 432 ASN A O 1
ATOM 3442 N N . LYS A 1 433 ? -31.938 -40.344 -56 1 70.25 433 LYS A N 1
ATOM 3443 C CA . LYS A 1 433 ? -31.969 -41.562 -56.812 1 70.25 433 LYS A CA 1
ATOM 3444 C C . LYS A 1 433 ? -33.375 -42.156 -56.875 1 70.25 433 LYS A C 1
ATOM 3446 O O . LYS A 1 433 ? -33.781 -42.656 -57.906 1 70.25 433 LYS A O 1
ATOM 3451 N N . ARG A 1 434 ? -34.188 -42.062 -55.75 1 72.25 434 ARG A N 1
ATOM 3452 C CA . ARG A 1 434 ? -35.5 -42.688 -55.656 1 72.25 434 ARG A CA 1
ATOM 3453 C C . ARG A 1 434 ? -36.5 -42 -56.562 1 72.25 434 ARG A C 1
ATOM 3455 O O . ARG A 1 434 ? -37.375 -42.625 -57.156 1 72.25 434 ARG A O 1
ATOM 3462 N N . ASN A 1 435 ? -36.344 -40.656 -56.656 1 67.88 435 ASN A N 1
ATOM 3463 C CA . ASN A 1 435 ? -37.281 -39.906 -57.469 1 67.88 435 ASN A CA 1
ATOM 3464 C C . ASN A 1 435 ? -36.625 -39.438 -58.781 1 67.88 435 ASN A C 1
ATOM 3466 O O . ASN A 1 435 ? -37.094 -38.469 -59.406 1 67.88 435 ASN A O 1
ATOM 3470 N N . CYS A 1 436 ? -35.344 -39.906 -59.125 1 62.88 436 CYS A N 1
ATOM 3471 C CA . CYS A 1 436 ? -34.594 -39.594 -60.344 1 62.88 436 CYS A CA 1
ATOM 3472 C C . CYS A 1 436 ? -35.344 -40.062 -61.594 1 62.88 436 CYS A C 1
ATOM 3474 O O . CYS A 1 436 ? -35.75 -41.219 -61.656 1 62.88 436 CYS A O 1
ATOM 3476 N N . PRO A 1 437 ? -35.906 -39.094 -62.312 1 68.12 437 PRO A N 1
ATOM 3477 C CA . PRO A 1 437 ? -36.719 -39.469 -63.469 1 68.12 437 PRO A CA 1
ATOM 3478 C C . PRO A 1 437 ? -36.062 -40.562 -64.312 1 68.12 437 PRO A C 1
ATOM 3480 O O . PRO A 1 437 ? -36.688 -41.188 -65.188 1 68.12 437 PRO A O 1
ATOM 3483 N N . LYS A 1 438 ? -34.594 -40.5 -64.312 1 58.41 438 LYS A N 1
ATOM 3484 C CA . LYS A 1 438 ? -33.938 -41.5 -65.125 1 58.41 438 LYS A CA 1
ATOM 3485 C C . LYS A 1 438 ? -33.875 -42.844 -64.438 1 58.41 438 LYS A C 1
ATOM 3487 O O . LYS A 1 438 ? -33.062 -43.719 -64.812 1 58.41 438 LYS A O 1
ATOM 3492 N N . ASN A 1 439 ? -34.344 -42.875 -63.188 1 53.5 439 ASN A N 1
ATOM 3493 C CA . ASN A 1 439 ? -34.438 -44.156 -62.5 1 53.5 439 ASN A CA 1
ATOM 3494 C C . ASN A 1 439 ? -35.156 -45.188 -63.344 1 53.5 439 ASN A C 1
ATOM 3496 O O . ASN A 1 439 ? -36.312 -45 -63.719 1 53.5 439 ASN A O 1
ATOM 3500 N N . PRO A 1 440 ? -34.344 -46 -64.062 1 48.44 440 PRO A N 1
ATOM 3501 C CA . PRO A 1 440 ? -35.062 -47 -64.938 1 48.44 440 PRO A CA 1
ATOM 3502 C C . PRO A 1 440 ? -36.125 -47.75 -64.188 1 48.44 440 PRO A C 1
ATOM 3504 O O . PRO A 1 440 ? -35.875 -48.281 -63.094 1 48.44 440 PRO A O 1
ATOM 3507 N N . LYS A 1 441 ? -37.344 -47.125 -64.188 1 40.34 441 LYS A N 1
ATOM 3508 C CA . LYS A 1 441 ? -38.469 -47.875 -63.656 1 40.34 441 LYS A CA 1
ATOM 3509 C C . LYS A 1 441 ? -38.406 -49.344 -64.125 1 40.34 441 LYS A C 1
ATOM 3511 O O . LYS A 1 441 ? -38.531 -49.625 -65.312 1 40.34 441 LYS A O 1
ATOM 3516 N N . THR A 1 442 ? -37.375 -50.031 -63.562 1 31.44 442 THR A N 1
ATOM 3517 C CA . THR A 1 442 ? -37.406 -51.438 -64 1 31.44 442 THR A CA 1
ATOM 3518 C C . THR A 1 442 ? -38.812 -52 -63.844 1 31.44 442 THR A C 1
ATOM 3520 O O . THR A 1 442 ? -39.438 -51.906 -62.812 1 31.44 442 THR A O 1
ATOM 3523 N N . LYS A 1 443 ? -39.531 -51.875 -65 1 29.62 443 LYS A N 1
ATOM 3524 C CA . LYS A 1 443 ? -40.781 -52.594 -65.188 1 29.62 443 LYS A CA 1
ATOM 3525 C C . LYS A 1 443 ? -40.75 -53.969 -64.562 1 29.62 443 LYS A C 1
ATOM 3527 O O . LYS A 1 443 ? -39.938 -54.812 -64.938 1 29.62 443 LYS A O 1
ATOM 3532 N N . SER A 1 444 ? -40.875 -54.062 -63.125 1 25.77 444 SER A N 1
ATOM 3533 C CA . SER A 1 444 ? -40.938 -55.406 -62.562 1 25.77 444 SER A CA 1
ATOM 3534 C C . SER A 1 444 ? -41.875 -56.312 -63.344 1 25.77 444 SER A C 1
ATOM 3536 O O . SER A 1 444 ? -43.062 -56.031 -63.406 1 25.77 444 SER A O 1
ATOM 3538 N N . THR A 1 445 ? -41.562 -56.531 -64.625 1 24.72 445 THR A N 1
ATOM 3539 C CA . THR A 1 445 ? -42.5 -57.469 -65.25 1 24.72 445 THR A CA 1
ATOM 3540 C C . THR A 1 445 ? -42.781 -58.656 -64.375 1 24.72 445 THR A C 1
ATOM 3542 O O . THR A 1 445 ? -41.875 -59.406 -64 1 24.72 445 THR A O 1
ATOM 3545 N N . PRO A 1 446 ? -43.719 -58.375 -63.469 1 27.83 446 PRO A N 1
ATOM 3546 C CA . PRO A 1 446 ? -43.969 -59.531 -62.594 1 27.83 446 PRO A CA 1
ATOM 3547 C C . PRO A 1 446 ? -44.25 -60.812 -63.344 1 27.83 446 PRO A C 1
ATOM 3549 O O . PRO A 1 446 ? -45.094 -60.844 -64.25 1 27.83 446 PRO A O 1
ATOM 3552 N N . THR A 1 447 ? -43.188 -61.406 -63.875 1 24.19 447 THR A N 1
ATOM 3553 C CA . THR A 1 447 ? -43.188 -62.719 -64.562 1 24.19 447 THR A CA 1
ATOM 3554 C C . THR A 1 447 ? -44.156 -63.688 -63.875 1 24.19 447 THR A C 1
ATOM 3556 O O . THR A 1 447 ? -44.125 -63.844 -62.656 1 24.19 447 THR A O 1
ATOM 3559 N N . PRO A 1 448 ? -45.188 -64.125 -64.688 1 22.22 448 PRO A N 1
ATOM 3560 C CA . PRO A 1 448 ? -46.375 -64.938 -64.438 1 22.22 448 PRO A CA 1
ATOM 3561 C C . PRO A 1 448 ? -46.062 -66.188 -63.594 1 22.22 448 PRO A C 1
ATOM 3563 O O . PRO A 1 448 ? -46.719 -66.375 -62.594 1 22.22 448 PRO A O 1
ATOM 3566 N N . THR A 1 449 ? -46.25 -67.375 -64.312 1 20.25 449 THR A N 1
ATOM 3567 C CA . THR A 1 449 ? -47.094 -68.562 -64.312 1 20.25 449 THR A CA 1
ATOM 3568 C C . THR A 1 449 ? -46.438 -69.688 -63.562 1 20.25 449 THR A C 1
ATOM 3570 O O . THR A 1 449 ? -47.125 -70.375 -62.781 1 20.25 449 THR A O 1
ATOM 3573 N N . GLN A 1 450 ? -45.438 -70.438 -64.188 1 19.98 450 GLN A N 1
ATOM 3574 C CA . GLN A 1 450 ? -45.594 -71.875 -64.188 1 19.98 450 GLN A CA 1
ATOM 3575 C C . GLN A 1 450 ? -45.531 -72.5 -62.812 1 19.98 450 GLN A C 1
ATOM 3577 O O . GLN A 1 450 ? -44.875 -71.875 -61.938 1 19.98 450 GLN A O 1
ATOM 3582 N N . GLU A 1 451 ? -46.438 -73.625 -62.438 1 19.75 451 GLU A N 1
ATOM 3583 C CA . GLU A 1 451 ? -47.031 -74.562 -61.5 1 19.75 451 GLU A CA 1
ATOM 3584 C C . GLU A 1 451 ? -46 -75.5 -60.906 1 19.75 451 GLU A C 1
ATOM 3586 O O . GLU A 1 451 ? -46.281 -76.188 -59.938 1 19.75 451 GLU A O 1
ATOM 3591 N N . SER A 1 452 ? -44.906 -75.625 -61.625 1 18.36 452 SER A N 1
ATOM 3592 C CA . SER A 1 452 ? -44.188 -76.875 -61.75 1 18.36 452 SER A CA 1
ATOM 3593 C C . SER A 1 452 ? -43.906 -77.5 -60.406 1 18.36 452 SER A C 1
ATOM 3595 O O . SER A 1 452 ? -43.594 -76.75 -59.438 1 18.36 452 SER A O 1
ATOM 3597 N N . THR A 1 453 ? -44.094 -78.938 -60.219 1 18.09 453 THR A N 1
ATOM 3598 C CA . THR A 1 453 ? -44.594 -80.062 -59.438 1 18.09 453 THR A CA 1
ATOM 3599 C C . THR A 1 453 ? -43.594 -80.375 -58.312 1 18.09 453 THR A C 1
ATOM 3601 O O . THR A 1 453 ? -44 -80.938 -57.281 1 18.09 453 THR A O 1
ATOM 3604 N N . THR A 1 454 ? -42.344 -80.438 -58.75 1 17.62 454 THR A N 1
ATOM 3605 C CA . THR A 1 454 ? -41.469 -81.562 -58.594 1 17.62 454 THR A CA 1
ATOM 3606 C C . THR A 1 454 ? -41.188 -81.812 -57.094 1 17.62 454 THR A C 1
ATOM 3608 O O . THR A 1 454 ? -41.062 -80.875 -56.312 1 17.62 454 THR A O 1
ATOM 3611 N N . GLY A 1 455 ? -41.062 -83.188 -56.562 1 16.44 455 GLY A N 1
ATOM 3612 C CA . GLY A 1 455 ? -41.375 -84.125 -55.531 1 16.44 455 GLY A CA 1
ATOM 3613 C C . GLY A 1 455 ? -40.531 -83.938 -54.281 1 16.44 455 GLY A C 1
ATOM 3614 O O . GLY A 1 455 ? -39.531 -83.25 -54.281 1 16.44 455 GLY A O 1
ATOM 3615 N N . LYS A 1 456 ? -41.062 -84.5 -53.031 1 19.72 456 LYS A N 1
ATOM 3616 C CA . LYS A 1 456 ? -40.969 -84.5 -51.562 1 19.72 456 LYS A CA 1
ATOM 3617 C C . LYS A 1 456 ? -39.781 -85.25 -51.094 1 19.72 456 LYS A C 1
ATOM 3619 O O . LYS A 1 456 ? -39.531 -85.375 -49.875 1 19.72 456 LYS A O 1
ATOM 3624 N N . LYS A 1 457 ? -39.062 -86.188 -51.969 1 16.31 457 LYS A N 1
ATOM 3625 C CA . LYS A 1 457 ? -38.625 -87.438 -51.438 1 16.31 457 LYS A CA 1
ATOM 3626 C C . LYS A 1 457 ? -37.688 -87.25 -50.25 1 16.31 457 LYS A C 1
ATOM 3628 O O . LYS A 1 457 ? -37.031 -86.188 -50.125 1 16.31 457 LYS A O 1
ATOM 3633 N N . ARG A 1 458 ? -37.531 -88.375 -49.219 1 18.25 458 ARG A N 1
ATOM 3634 C CA . ARG A 1 458 ? -37.469 -89.062 -47.938 1 18.25 458 ARG A CA 1
ATOM 3635 C C . ARG A 1 458 ? -36.031 -89.375 -47.562 1 18.25 458 ARG A C 1
ATOM 3637 O O . ARG A 1 458 ? -35.719 -89.625 -46.406 1 18.25 458 ARG A O 1
ATOM 3644 N N . GLY A 1 459 ? -35.188 -89.812 -48.594 1 15.55 459 GLY A N 1
ATOM 3645 C CA . GLY A 1 459 ? -34.375 -91 -48.438 1 15.55 459 GLY A CA 1
ATOM 3646 C C . GLY A 1 459 ? -33.344 -90.938 -47.344 1 15.55 459 GLY A C 1
ATOM 3647 O O . GLY A 1 459 ? -32.75 -89.875 -47.156 1 15.55 459 GLY A O 1
ATOM 3648 N N . ARG A 1 460 ? -33.25 -91.938 -46.344 1 18.41 460 ARG A N 1
ATOM 3649 C CA . ARG A 1 460 ? -32.812 -92.438 -45.062 1 18.41 460 ARG A CA 1
ATOM 3650 C C . ARG A 1 460 ? -31.344 -92.875 -45.125 1 18.41 460 ARG A C 1
ATOM 3652 O O . ARG A 1 460 ? -30.75 -93.25 -44.125 1 18.41 460 ARG A O 1
ATOM 3659 N N . GLY A 1 461 ? -30.859 -93.062 -46.344 1 15.52 461 GLY A N 1
ATOM 3660 C CA . GLY A 1 461 ? -29.922 -94.125 -46.469 1 15.52 461 GLY A CA 1
ATOM 3661 C C . GLY A 1 461 ? -28.828 -94.125 -45.406 1 15.52 461 GLY A C 1
ATOM 3662 O O . GLY A 1 461 ? -28.594 -93.062 -44.781 1 15.52 461 GLY A O 1
ATOM 3663 N N . HIS A 1 462 ? -28.078 -95.312 -45.312 1 16.31 462 HIS A N 1
ATOM 3664 C CA . HIS A 1 462 ? -27.281 -96.188 -44.438 1 16.31 462 HIS A CA 1
ATOM 3665 C C . HIS A 1 462 ? -25.938 -95.562 -44.125 1 16.31 462 HIS A C 1
ATOM 3667 O O . HIS A 1 462 ? -25.531 -95.438 -42.969 1 16.31 462 HIS A O 1
ATOM 3673 N N . TYR A 1 463 ? -24.969 -95.625 -45.125 1 15.45 463 TYR A N 1
ATOM 3674 C CA . TYR A 1 463 ? -23.953 -96.625 -45 1 15.45 463 TYR A CA 1
ATOM 3675 C C . TYR A 1 463 ? -23.047 -96.375 -43.812 1 15.45 463 TYR A C 1
ATOM 3677 O O . TYR A 1 463 ? -23.094 -95.312 -43.219 1 15.45 463 TYR A O 1
ATOM 3685 N N . GLU A 1 464 ? -21.656 -96.688 -44.125 1 16.5 464 GLU A N 1
ATOM 3686 C CA . GLU A 1 464 ? -20.484 -97.375 -43.594 1 16.5 464 GLU A CA 1
ATOM 3687 C C . GLU A 1 464 ? -19.75 -96.562 -42.594 1 16.5 464 GLU A C 1
ATOM 3689 O O . GLU A 1 464 ? -19.594 -95.312 -42.75 1 16.5 464 GLU A O 1
ATOM 3694 N N . ARG A 1 465 ? -19.359 -97.188 -41.438 1 17.14 465 ARG A N 1
ATOM 3695 C CA . ARG A 1 465 ? -19.094 -97 -40.031 1 17.14 465 ARG A CA 1
ATOM 3696 C C . ARG A 1 465 ? -17.703 -96.438 -39.781 1 17.14 465 ARG A C 1
ATOM 3698 O O . ARG A 1 465 ? -17.359 -96.062 -38.688 1 17.14 465 ARG A O 1
ATOM 3705 N N . THR A 1 466 ? -16.953 -96.375 -40.812 1 15.58 466 THR A N 1
ATOM 3706 C CA . THR A 1 466 ? -15.602 -96.875 -40.688 1 15.58 466 THR A CA 1
ATOM 3707 C C . THR A 1 466 ? -14.883 -96.25 -39.5 1 15.58 466 THR A C 1
ATOM 3709 O O . THR A 1 466 ? -15.016 -95.062 -39.25 1 15.58 466 THR A O 1
ATOM 3712 N N . SER A 1 467 ? -14.117 -97.188 -38.719 1 15.17 467 SER A N 1
ATOM 3713 C CA . SER A 1 467 ? -13.469 -97.625 -37.469 1 15.17 467 SER A CA 1
ATOM 3714 C C . SER A 1 467 ? -12.172 -96.875 -37.219 1 15.17 467 SER A C 1
ATOM 3716 O O . SER A 1 467 ? -11.836 -96.562 -36.062 1 15.17 467 SER A O 1
ATOM 3718 N N . THR A 1 468 ? -11.398 -96.812 -38.312 1 15.41 468 THR A N 1
ATOM 3719 C CA . THR A 1 468 ? -10.117 -97.375 -37.875 1 15.41 468 THR A CA 1
ATOM 3720 C C . THR A 1 468 ? -9.594 -96.688 -36.625 1 15.41 468 THR A C 1
ATOM 3722 O O . THR A 1 468 ? -10.008 -95.562 -36.344 1 15.41 468 THR A O 1
ATOM 3725 N N . SER A 1 469 ? -8.391 -97.188 -36.25 1 14.93 469 SER A N 1
ATOM 3726 C CA . SER A 1 469 ? -7.52 -97.625 -35.188 1 14.93 469 SER A CA 1
ATOM 3727 C C . SER A 1 469 ? -6.777 -96.5 -34.531 1 14.93 469 SER A C 1
ATOM 3729 O O . SER A 1 469 ? -6.363 -96.562 -33.375 1 14.93 469 SER A O 1
ATOM 3731 N N . LYS A 1 470 ? -6.391 -95.625 -35.344 1 16.03 470 LYS A N 1
ATOM 3732 C CA . LYS A 1 470 ? -4.977 -95.562 -34.969 1 16.03 470 LYS A CA 1
ATOM 3733 C C . LYS A 1 470 ? -4.793 -95.438 -33.469 1 16.03 470 LYS A C 1
ATOM 3735 O O . LYS A 1 470 ? -5.68 -94.938 -32.781 1 16.03 470 LYS A O 1
ATOM 3740 N N . THR A 1 471 ? -3.641 -95.562 -33.094 1 15.13 471 THR A N 1
ATOM 3741 C CA . THR A 1 471 ? -2.674 -96 -32.062 1 15.13 471 THR A CA 1
ATOM 3742 C C . THR A 1 471 ? -2.777 -95.125 -30.828 1 15.13 471 THR A C 1
ATOM 3744 O O . THR A 1 471 ? -3.266 -94 -30.891 1 15.13 471 THR A O 1
ATOM 3747 N N . GLY A 1 472 ? -1.981 -95.5 -29.922 1 14.16 472 GLY A N 1
ATOM 3748 C CA . GLY A 1 472 ? -2.014 -95.938 -28.531 1 14.16 472 GLY A CA 1
ATOM 3749 C C . GLY A 1 472 ? -2.168 -94.75 -27.547 1 14.16 472 GLY A C 1
ATOM 3750 O O . GLY A 1 472 ? -3.121 -94.75 -26.766 1 14.16 472 GLY A O 1
ATOM 3751 N N . THR A 1 473 ? -0.938 -94.312 -27.062 1 15.27 473 THR A N 1
ATOM 3752 C CA . THR A 1 473 ? -0.305 -94.562 -25.781 1 15.27 473 THR A CA 1
ATOM 3753 C C . THR A 1 473 ? -0.763 -93.562 -24.734 1 15.27 473 THR A C 1
ATOM 3755 O O . THR A 1 473 ? -1.084 -92.438 -25.062 1 15.27 473 THR A O 1
ATOM 3758 N N . ARG A 1 474 ? -0.796 -94 -23.391 1 14.98 474 ARG A N 1
ATOM 3759 C CA . ARG A 1 474 ? -1.463 -94 -22.094 1 14.98 474 ARG A CA 1
ATOM 3760 C C . ARG A 1 474 ? -1.17 -92.688 -21.328 1 14.98 474 ARG A C 1
ATOM 3762 O O . ARG A 1 474 ? -2.088 -92.062 -20.828 1 14.98 474 ARG A O 1
ATOM 3769 N N . ARG A 1 475 ? 0.059 -92.75 -20.531 1 14.96 475 ARG A N 1
ATOM 3770 C CA . ARG A 1 475 ? 0.213 -93.25 -19.172 1 14.96 475 ARG A CA 1
ATOM 3771 C C . ARG A 1 475 ? -0.055 -92.125 -18.156 1 14.96 475 ARG A C 1
ATOM 3773 O O . ARG A 1 475 ? -0.168 -90.938 -18.5 1 14.96 475 ARG A O 1
ATOM 3780 N N . GLY A 1 476 ? 0.911 -92.125 -17 1 14.02 476 GLY A N 1
ATOM 3781 C CA . GLY A 1 476 ? 1.015 -92.312 -15.562 1 14.02 476 GLY A CA 1
ATOM 3782 C C . GLY A 1 476 ? 0.833 -91 -14.789 1 14.02 476 GLY A C 1
ATOM 3783 O O . GLY A 1 476 ? 0.812 -89.938 -15.375 1 14.02 476 GLY A O 1
ATOM 3784 N N . ALA A 1 477 ? 1.492 -90.875 -13.445 1 15.08 477 ALA A N 1
ATOM 3785 C CA . ALA A 1 477 ? 1.271 -90.938 -12.008 1 15.08 477 ALA A CA 1
ATOM 3786 C C . ALA A 1 477 ? 1.303 -89.562 -11.352 1 15.08 477 ALA A C 1
ATOM 3788 O O . ALA A 1 477 ? 0.314 -89.125 -10.758 1 15.08 477 ALA A O 1
ATOM 3789 N N . GLY A 1 478 ? 2.363 -89.375 -10.344 1 14.31 478 GLY A N 1
ATOM 3790 C CA . GLY A 1 478 ? 2.471 -89.375 -8.891 1 14.31 478 GLY A CA 1
ATOM 3791 C C . GLY A 1 478 ? 2.412 -88 -8.305 1 14.31 478 GLY A C 1
ATOM 3792 O O . GLY A 1 478 ? 1.929 -87.062 -8.945 1 14.31 478 GLY A O 1
ATOM 3793 N N . SER A 1 479 ? 3.48 -87.5 -7.293 1 15.13 479 SER A N 1
ATOM 3794 C CA . SER A 1 479 ? 3.6 -87.5 -5.84 1 15.13 479 SER A CA 1
ATOM 3795 C C . SER A 1 479 ? 3.471 -86.125 -5.281 1 15.13 479 SER A C 1
ATOM 3797 O O . SER A 1 479 ? 2.555 -85.812 -4.508 1 15.13 479 SER A O 1
ATOM 3799 N N . GLY A 1 480 ? 4.648 -85.438 -4.551 1 14.69 480 GLY A N 1
ATOM 3800 C CA . GLY A 1 480 ? 4.977 -85.188 -3.164 1 14.69 480 GLY A CA 1
ATOM 3801 C C . GLY A 1 480 ? 4.738 -83.688 -2.787 1 14.69 480 GLY A C 1
ATOM 3802 O O . GLY A 1 480 ? 3.73 -83.375 -2.154 1 14.69 480 GLY A O 1
ATOM 3803 N N . TYR A 1 481 ? 5.91 -82.812 -2.262 1 15.58 481 TYR A N 1
ATOM 3804 C CA . TYR A 1 481 ? 6.23 -82.312 -0.918 1 15.58 481 TYR A CA 1
ATOM 3805 C C . TYR A 1 481 ? 5.711 -80.938 -0.702 1 15.58 481 TYR A C 1
ATOM 3807 O O . TYR A 1 481 ? 5.551 -80.125 -1.658 1 15.58 481 TYR A O 1
ATOM 3815 N N . LYS A 1 482 ? 5.52 -80.375 0.614 1 15.34 482 LYS A N 1
ATOM 3816 C CA . LYS A 1 482 ? 4.832 -79.625 1.694 1 15.34 482 LYS A CA 1
ATOM 3817 C C . LYS A 1 482 ? 5.328 -78.188 1.811 1 15.34 482 LYS A C 1
ATOM 3819 O O . LYS A 1 482 ? 4.59 -77.312 2.258 1 15.34 482 LYS A O 1
ATOM 3824 N N . LYS A 1 483 ? 6.68 -77.688 1.569 1 15.34 483 LYS A N 1
ATOM 3825 C CA . LYS A 1 483 ? 7.309 -77.062 2.729 1 15.34 483 LYS A CA 1
ATOM 3826 C C . LYS A 1 483 ? 6.648 -75.688 3.053 1 15.34 483 LYS A C 1
ATOM 3828 O O . LYS A 1 483 ? 6.051 -75.062 2.18 1 15.34 483 LYS A O 1
ATOM 3833 N N . ARG A 1 484 ? 7.312 -75 4.234 1 17.42 484 ARG A N 1
ATOM 3834 C CA . ARG A 1 484 ? 7 -74.375 5.512 1 17.42 484 ARG A CA 1
ATOM 3835 C C . ARG A 1 484 ? 6.91 -72.875 5.375 1 17.42 484 ARG A C 1
ATOM 3837 O O . ARG A 1 484 ? 7.465 -72.312 4.438 1 17.42 484 ARG A O 1
ATOM 3844 N N . PRO A 1 485 ? 6.793 -72.125 6.492 1 17.16 485 PRO A N 1
ATOM 3845 C CA . PRO A 1 485 ? 6.086 -71 7.117 1 17.16 485 PRO A CA 1
ATOM 3846 C C . PRO A 1 485 ? 6.895 -69.75 7.094 1 17.16 485 PRO A C 1
ATOM 3848 O O . PRO A 1 485 ? 6.316 -68.625 7.066 1 17.16 485 PRO A O 1
ATOM 3851 N N . LYS A 1 486 ? 8.391 -69.5 6.922 1 16.62 486 LYS A N 1
ATOM 3852 C CA . LYS A 1 486 ? 9.125 -68.875 8 1 16.62 486 LYS A CA 1
ATOM 3853 C C . LYS A 1 486 ? 8.93 -67.312 7.957 1 16.62 486 LYS A C 1
ATOM 3855 O O . LYS A 1 486 ? 8.711 -66.75 6.891 1 16.62 486 LYS A O 1
ATOM 3860 N N . VAL A 1 487 ? 9.25 -66.562 9.141 1 17.45 487 VAL A N 1
ATOM 3861 C CA . VAL A 1 487 ? 9.031 -65.5 10.086 1 17.45 487 VAL A CA 1
ATOM 3862 C C . VAL A 1 487 ? 10 -64.312 9.805 1 17.45 487 VAL A C 1
ATOM 3864 O O . VAL A 1 487 ? 10.016 -63.312 10.508 1 17.45 487 VAL A O 1
ATOM 3867 N N . VAL A 1 488 ? 10.492 -63.844 8.68 1 16.03 488 VAL A N 1
ATOM 3868 C CA . VAL A 1 488 ? 11.766 -63.156 8.719 1 16.03 488 VAL A CA 1
ATOM 3869 C C . VAL A 1 488 ? 11.57 -61.781 9.391 1 16.03 488 VAL A C 1
ATOM 3871 O O . VAL A 1 488 ? 10.695 -61 9 1 16.03 488 VAL A O 1
ATOM 3874 N N . GLY A 1 489 ? 12.336 -61.312 10.594 1 16.08 489 GLY A N 1
ATOM 3875 C CA . GLY A 1 489 ? 12.57 -60.406 11.703 1 16.08 489 GLY A CA 1
ATOM 3876 C C . GLY A 1 489 ? 13.344 -59.156 11.312 1 16.08 489 GLY A C 1
ATOM 3877 O O . GLY A 1 489 ? 13.688 -58.344 12.164 1 16.08 489 GLY A O 1
ATOM 3878 N N . GLN A 1 490 ? 13.742 -58.625 10.188 1 16.86 490 GLN A N 1
ATOM 3879 C CA . GLN A 1 490 ? 14.961 -57.812 10.07 1 16.86 490 GLN A CA 1
ATOM 3880 C C . GLN A 1 490 ? 14.797 -56.438 10.703 1 16.86 490 GLN A C 1
ATOM 3882 O O . GLN A 1 490 ? 13.75 -55.812 10.547 1 16.86 490 GLN A O 1
ATOM 3887 N N . GLY A 1 491 ? 15.859 -55.781 11.586 1 17.92 491 GLY A N 1
ATOM 3888 C CA . GLY A 1 491 ? 16.328 -54.906 12.656 1 17.92 491 GLY A CA 1
ATOM 3889 C C . GLY A 1 491 ? 16.766 -53.531 12.172 1 17.92 491 GLY A C 1
ATOM 3890 O O . GLY A 1 491 ? 17.109 -53.375 10.992 1 17.92 491 GLY A O 1
ATOM 3891 N N . VAL A 1 492 ? 16.594 -52.219 12.867 1 19.77 492 VAL A N 1
ATOM 3892 C CA . VAL A 1 492 ? 16.609 -50.781 13.062 1 19.77 492 VAL A CA 1
ATOM 3893 C C . VAL A 1 492 ? 18 -50.344 13.523 1 19.77 492 VAL A C 1
ATOM 3895 O O . VAL A 1 492 ? 18.141 -49.312 14.188 1 19.77 492 VAL A O 1
ATOM 3898 N N . PHE A 1 493 ? 19.375 -50.531 13 1 18.52 493 PHE A N 1
ATOM 3899 C CA . PHE A 1 493 ? 20.594 -50.156 13.703 1 18.52 493 PHE A CA 1
ATOM 3900 C C . PHE A 1 493 ? 20.922 -48.688 13.477 1 18.52 493 PHE A C 1
ATOM 3902 O O . PHE A 1 493 ? 20.516 -48.094 12.469 1 18.52 493 PHE A O 1
ATOM 3909 N N . VAL A 1 494 ? 21.844 -47.844 14.578 1 21.91 494 VAL A N 1
ATOM 3910 C CA . VAL A 1 494 ? 22.578 -46.812 15.273 1 21.91 494 VAL A CA 1
ATOM 3911 C C . VAL A 1 494 ? 23.922 -46.594 14.578 1 21.91 494 VAL A C 1
ATOM 3913 O O . VAL A 1 494 ? 24.719 -47.5 14.43 1 21.91 494 VAL A O 1
ATOM 3916 N N . ALA A 1 495 ? 24.234 -45.375 13.969 1 21.66 495 ALA A N 1
ATOM 3917 C CA . ALA A 1 495 ? 25.438 -45.25 13.141 1 21.66 495 ALA A CA 1
ATOM 3918 C C . ALA A 1 495 ? 26.656 -44.906 13.992 1 21.66 495 ALA A C 1
ATOM 3920 O O . ALA A 1 495 ? 26.547 -44.156 14.969 1 21.66 495 ALA A O 1
ATOM 3921 N N . ASP A 1 496 ? 27.688 -45.594 14.117 1 21.34 496 ASP A N 1
ATOM 3922 C CA . ASP A 1 496 ? 28.984 -45.25 14.695 1 21.34 496 ASP A CA 1
ATOM 3923 C C . ASP A 1 496 ? 29.641 -44.125 13.914 1 21.34 496 ASP A C 1
ATOM 3925 O O . ASP A 1 496 ? 29.234 -43.812 12.789 1 21.34 496 ASP A O 1
ATOM 3929 N N . THR A 1 497 ? 30.984 -43.875 13.453 1 22.66 497 THR A N 1
ATOM 3930 C CA . THR A 1 497 ? 31.891 -42.75 13.289 1 22.66 497 THR A CA 1
ATOM 3931 C C . THR A 1 497 ? 31.781 -42.156 11.891 1 22.66 497 THR A C 1
ATOM 3933 O O . THR A 1 497 ? 32.312 -41.094 11.609 1 22.66 497 THR A O 1
ATOM 3936 N N . GLY A 1 498 ? 31.375 -42.594 10.68 1 16.62 498 GLY A N 1
ATOM 3937 C CA . GLY A 1 498 ? 32.25 -42.75 9.523 1 16.62 498 GLY A CA 1
ATOM 3938 C C . GLY A 1 498 ? 32.406 -41.469 8.719 1 16.62 498 GLY A C 1
ATOM 3939 O O . GLY A 1 498 ? 33.375 -40.719 8.898 1 16.62 498 GLY A O 1
ATOM 3940 N N . TYR A 1 499 ? 31.703 -41.125 7.402 1 18.91 499 TYR A N 1
ATOM 3941 C CA . TYR A 1 499 ? 32.375 -41 6.113 1 18.91 499 TYR A CA 1
ATOM 3942 C C . TYR A 1 499 ? 32.688 -39.562 5.777 1 18.91 499 TYR A C 1
ATOM 3944 O O . TYR A 1 499 ? 31.891 -38.656 6.086 1 18.91 499 TYR A O 1
ATOM 3952 N N . THR A 1 500 ? 33.906 -39.062 5.32 1 20.2 500 THR A N 1
ATOM 3953 C CA . THR A 1 500 ? 34.75 -37.875 5.133 1 20.2 500 THR A CA 1
ATOM 3954 C C . THR A 1 500 ? 34.5 -37.281 3.758 1 20.2 500 THR A C 1
ATOM 3956 O O . THR A 1 500 ? 34.781 -36.094 3.543 1 20.2 500 THR A O 1
ATOM 3959 N N . CYS A 1 501 ? 33.625 -37.312 2.809 1 19.17 501 CYS A N 1
ATOM 3960 C CA . CYS A 1 501 ? 34.094 -37.094 1.448 1 19.17 501 CYS A CA 1
ATOM 3961 C C . CYS A 1 501 ? 34.281 -35.625 1.181 1 19.17 501 CYS A C 1
ATOM 3963 O O . CYS A 1 501 ? 33.406 -34.812 1.47 1 19.17 501 CYS A O 1
ATOM 3965 N N . ILE A 1 502 ? 35.562 -35.094 0.647 1 19.47 502 ILE A N 1
ATOM 3966 C CA . ILE A 1 502 ? 36.344 -33.875 0.52 1 19.47 502 ILE A CA 1
ATOM 3967 C C . ILE A 1 502 ? 36.125 -33.25 -0.844 1 19.47 502 ILE A C 1
ATOM 3969 O O . ILE A 1 502 ? 36.469 -32.094 -1.068 1 19.47 502 ILE A O 1
ATOM 3973 N N . ASN A 1 503 ? 35.25 -33.5 -1.799 1 18.81 503 ASN A N 1
ATOM 3974 C CA . ASN A 1 503 ? 35.688 -33.188 -3.152 1 18.81 503 ASN A CA 1
ATOM 3975 C C . ASN A 1 503 ? 35.812 -31.672 -3.363 1 18.81 503 ASN A C 1
ATOM 3977 O O . ASN A 1 503 ? 35 -30.891 -2.873 1 18.81 503 ASN A O 1
ATOM 3981 N N . GLN A 1 504 ? 37 -31.141 -4.043 1 18.45 504 GLN A N 1
ATOM 3982 C CA . GLN A 1 504 ? 37.875 -30 -4.355 1 18.45 504 GLN A CA 1
ATOM 3983 C C . GLN A 1 504 ? 37.375 -29.25 -5.586 1 18.45 504 GLN A C 1
ATOM 3985 O O . GLN A 1 504 ? 37.781 -29.547 -6.711 1 18.45 504 GLN A O 1
ATOM 3990 N N . GLY A 1 505 ? 36.188 -29.078 -5.91 1 18.64 505 GLY A N 1
ATOM 3991 C CA . GLY A 1 505 ? 35.844 -28.641 -7.254 1 18.64 505 GLY A CA 1
ATOM 3992 C C . GLY A 1 505 ? 36.469 -27.328 -7.645 1 18.64 505 GLY A C 1
ATOM 3993 O O . GLY A 1 505 ? 36.562 -26.391 -6.836 1 18.64 505 GLY A O 1
ATOM 3994 N N . LEU A 1 506 ? 37.406 -27.375 -8.719 1 18.05 506 LEU A N 1
ATOM 3995 C CA . LEU A 1 506 ? 38.344 -26.484 -9.367 1 18.05 506 LEU A CA 1
ATOM 3996 C C . LEU A 1 506 ? 37.625 -25.359 -10.109 1 18.05 506 LEU A C 1
ATOM 3998 O O . LEU A 1 506 ? 36.5 -25.516 -10.523 1 18.05 506 LEU A O 1
ATOM 4002 N N . SER A 1 507 ? 38.156 -24.016 -10.156 1 17.75 507 SER A N 1
ATOM 4003 C CA . SER A 1 507 ? 37.906 -22.609 -10.461 1 17.75 507 SER A CA 1
ATOM 4004 C C . SER A 1 507 ? 37.969 -22.344 -11.961 1 17.75 507 SER A C 1
ATOM 4006 O O . SER A 1 507 ? 37.875 -21.203 -12.398 1 17.75 507 SER A O 1
ATOM 4008 N N . SER A 1 508 ? 37.812 -23.281 -12.938 1 17.42 508 SER A N 1
ATOM 4009 C CA . SER A 1 508 ? 38.438 -22.875 -14.203 1 17.42 508 SER A CA 1
ATOM 4010 C C . SER A 1 508 ? 37.656 -21.75 -14.867 1 17.42 508 SER A C 1
ATOM 4012 O O . SER A 1 508 ? 36.438 -21.688 -14.734 1 17.42 508 SER A O 1
ATOM 4014 N N . ARG A 1 509 ? 38.375 -20.625 -15.469 1 18.88 509 ARG A N 1
ATOM 4015 C CA . ARG A 1 509 ? 38.312 -19.297 -16.062 1 18.88 509 ARG A CA 1
ATOM 4016 C C . ARG A 1 509 ? 37.781 -19.359 -17.484 1 18.88 509 ARG A C 1
ATOM 4018 O O . ARG A 1 509 ? 38.031 -18.453 -18.281 1 18.88 509 ARG A O 1
ATOM 4025 N N . ARG A 1 510 ? 36.938 -20.219 -17.984 1 17.58 510 ARG A N 1
ATOM 4026 C CA . ARG A 1 510 ? 36.969 -20.297 -19.438 1 17.58 510 ARG A CA 1
ATOM 4027 C C . ARG A 1 510 ? 36.438 -19.016 -20.078 1 17.58 510 ARG A C 1
ATOM 4029 O O . ARG A 1 510 ? 35.5 -18.422 -19.594 1 17.58 510 ARG A O 1
ATOM 4036 N N . ARG A 1 511 ? 37.219 -18.469 -21.047 1 19.7 511 ARG A N 1
ATOM 4037 C CA . ARG A 1 511 ? 37.344 -17.297 -21.922 1 19.7 511 ARG A CA 1
ATOM 4038 C C . ARG A 1 511 ? 36.312 -17.359 -23.062 1 19.7 511 ARG A C 1
ATOM 4040 O O . ARG A 1 511 ? 36.281 -16.469 -23.906 1 19.7 511 ARG A O 1
ATOM 4047 N N . VAL A 1 512 ? 35.094 -17.797 -22.953 1 17.98 512 VAL A N 1
ATOM 4048 C CA . VAL A 1 512 ? 34.469 -18.062 -24.234 1 17.98 512 VAL A CA 1
ATOM 4049 C C . VAL A 1 512 ? 34.25 -16.75 -25 1 17.98 512 VAL A C 1
ATOM 4051 O O . VAL A 1 512 ? 33.656 -15.812 -24.453 1 17.98 512 VAL A O 1
ATOM 4054 N N . ASN A 1 513 ? 35.031 -16.516 -26.094 1 18.75 513 ASN A N 1
ATOM 4055 C CA . ASN A 1 513 ? 35.156 -15.492 -27.125 1 18.75 513 ASN A CA 1
ATOM 4056 C C . ASN A 1 513 ? 33.938 -15.422 -28.016 1 18.75 513 ASN A C 1
ATOM 4058 O O . ASN A 1 513 ? 33.75 -16.266 -28.906 1 18.75 513 ASN A O 1
ATOM 4062 N N . THR A 1 514 ? 32.75 -15.43 -27.484 1 18.34 514 THR A N 1
ATOM 4063 C CA . THR A 1 514 ? 31.656 -15.656 -28.406 1 18.34 514 THR A CA 1
ATOM 4064 C C . THR A 1 514 ? 31.594 -14.555 -29.453 1 18.34 514 THR A C 1
ATOM 4066 O O . THR A 1 514 ? 31.734 -13.367 -29.141 1 18.34 514 THR A O 1
ATOM 4069 N N . GLY A 1 515 ? 31.828 -14.914 -30.75 1 18.52 515 GLY A N 1
ATOM 4070 C CA . GLY A 1 515 ? 31.859 -14.328 -32.094 1 18.52 515 GLY A CA 1
ATOM 4071 C C . GLY A 1 515 ? 30.562 -13.633 -32.469 1 18.52 515 GLY A C 1
ATOM 4072 O O . GLY A 1 515 ? 29.484 -14.117 -32.156 1 18.52 515 GLY A O 1
ATOM 4073 N N . VAL A 1 516 ? 30.562 -12.297 -32.594 1 20.09 516 VAL A N 1
ATOM 4074 C CA . VAL A 1 516 ? 29.656 -11.18 -32.875 1 20.09 516 VAL A CA 1
ATOM 4075 C C . VAL A 1 516 ? 29 -11.375 -34.25 1 20.09 516 VAL A C 1
ATOM 4077 O O . VAL A 1 516 ? 29.656 -11.227 -35.281 1 20.09 516 VAL A O 1
ATOM 4080 N N . VAL A 1 517 ? 28.375 -12.57 -34.5 1 18.42 517 VAL A N 1
ATOM 4081 C CA . VAL A 1 517 ? 27.969 -12.672 -35.906 1 18.42 517 VAL A CA 1
ATOM 4082 C C . VAL A 1 517 ? 26.938 -11.594 -36.219 1 18.42 517 VAL A C 1
ATOM 4084 O O . VAL A 1 517 ? 26.094 -11.266 -35.375 1 18.42 517 VAL A O 1
ATOM 4087 N N . SER A 1 518 ? 27.016 -10.859 -37.406 1 19.09 518 SER A N 1
ATOM 4088 C CA . SER A 1 518 ? 26.578 -9.695 -38.156 1 19.09 518 SER A CA 1
ATOM 4089 C C . SER A 1 518 ? 25.156 -9.891 -38.688 1 19.09 518 SER A C 1
ATOM 4091 O O . SER A 1 518 ? 24.812 -9.359 -39.75 1 19.09 518 SER A O 1
ATOM 4093 N N . SER A 1 519 ? 24.172 -10.297 -37.875 1 18 519 SER A N 1
ATOM 4094 C CA . SER A 1 519 ? 22.953 -10.742 -38.562 1 18 519 SER A CA 1
ATOM 4095 C C . SER A 1 519 ? 22.375 -9.648 -39.438 1 18 519 SER A C 1
ATOM 4097 O O . SER A 1 519 ? 22.672 -8.469 -39.25 1 18 519 SER A O 1
ATOM 4099 N N . ALA A 1 520 ? 21.453 -10.07 -40.531 1 19.16 520 ALA A N 1
ATOM 4100 C CA . ALA A 1 520 ? 20.906 -9.734 -41.844 1 19.16 520 ALA A CA 1
ATOM 4101 C C . ALA A 1 520 ? 19.859 -8.633 -41.719 1 19.16 520 ALA A C 1
ATOM 4103 O O . ALA A 1 520 ? 19.219 -8.469 -40.688 1 19.16 520 ALA A O 1
ATOM 4104 N N . HIS A 1 521 ? 19.734 -7.676 -42.75 1 19.39 521 HIS A N 1
ATOM 4105 C CA . HIS A 1 521 ? 19.188 -6.391 -43.188 1 19.39 521 HIS A CA 1
ATOM 4106 C C . HIS A 1 521 ? 17.703 -6.5 -43.469 1 19.39 521 HIS A C 1
ATOM 4108 O O . HIS A 1 521 ? 17.109 -5.574 -44.031 1 19.39 521 HIS A O 1
ATOM 4114 N N . VAL A 1 522 ? 16.812 -7.188 -42.75 1 18.91 522 VAL A N 1
ATOM 4115 C CA . VAL A 1 522 ? 15.492 -7.406 -43.375 1 18.91 522 VAL A CA 1
ATOM 4116 C C . VAL A 1 522 ? 14.781 -6.066 -43.531 1 18.91 522 VAL A C 1
ATOM 4118 O O . VAL A 1 522 ? 14.539 -5.344 -42.562 1 18.91 522 VAL A O 1
ATOM 4121 N N . THR A 1 523 ? 14.664 -5.418 -44.781 1 19.03 523 THR A N 1
ATOM 4122 C CA . THR A 1 523 ? 14.266 -4.141 -45.375 1 19.03 523 THR A CA 1
ATOM 4123 C C . THR A 1 523 ? 12.742 -4.031 -45.438 1 19.03 523 THR A C 1
ATOM 4125 O O . THR A 1 523 ? 12.211 -3.043 -45.969 1 19.03 523 THR A O 1
ATOM 4128 N N . GLY A 1 524 ? 11.836 -4.98 -45.062 1 20.3 524 GLY A N 1
ATOM 4129 C CA . GLY A 1 524 ? 10.578 -4.941 -45.781 1 20.3 524 GLY A CA 1
ATOM 4130 C C . GLY A 1 524 ? 9.781 -3.678 -45.531 1 20.3 524 GLY A C 1
ATOM 4131 O O . GLY A 1 524 ? 9.781 -3.15 -44.406 1 20.3 524 GLY A O 1
ATOM 4132 N N . ASP A 1 525 ? 9.422 -2.887 -46.562 1 19.67 525 ASP A N 1
ATOM 4133 C CA . ASP A 1 525 ? 8.867 -1.573 -46.875 1 19.67 525 ASP A CA 1
ATOM 4134 C C . ASP A 1 525 ? 7.387 -1.506 -46.5 1 19.67 525 ASP A C 1
ATOM 4136 O O . ASP A 1 525 ? 6.555 -2.154 -47.125 1 19.67 525 ASP A O 1
ATOM 4140 N N . ILE A 1 526 ? 6.977 -1.603 -45.25 1 20.45 526 ILE A N 1
ATOM 4141 C CA . ILE A 1 526 ? 5.566 -1.592 -44.875 1 20.45 526 ILE A CA 1
ATOM 4142 C C . ILE A 1 526 ? 4.938 -0.261 -45.281 1 20.45 526 ILE A C 1
ATOM 4144 O O . ILE A 1 526 ? 5.363 0.801 -44.812 1 20.45 526 ILE A O 1
ATOM 4148 N N . GLY A 1 527 ? 4.344 -0.132 -46.469 1 20.2 527 GLY A N 1
ATOM 4149 C CA . GLY A 1 527 ? 3.744 0.957 -47.219 1 20.2 527 GLY A CA 1
ATOM 4150 C C . GLY A 1 527 ? 2.578 1.608 -46.5 1 20.2 527 GLY A C 1
ATOM 4151 O O . GLY A 1 527 ? 1.455 1.104 -46.531 1 20.2 527 GLY A O 1
ATOM 4152 N N . PHE A 1 528 ? 2.758 2.098 -45.25 1 20.88 528 PHE A N 1
ATOM 4153 C CA . PHE A 1 528 ? 1.685 2.738 -44.5 1 20.88 528 PHE A CA 1
ATOM 4154 C C . PHE A 1 528 ? 1.265 4.043 -45.156 1 20.88 528 PHE A C 1
ATOM 4156 O O . PHE A 1 528 ? 2.041 5.004 -45.188 1 20.88 528 PHE A O 1
ATOM 4163 N N . LYS A 1 529 ? 0.447 4.078 -46.156 1 22.91 529 LYS A N 1
ATOM 4164 C CA . LYS A 1 529 ? 0.077 5.348 -46.781 1 22.91 529 LYS A CA 1
ATOM 4165 C C . LYS A 1 529 ? -0.695 6.23 -45.812 1 22.91 529 LYS A C 1
ATOM 4167 O O . LYS A 1 529 ? -1.665 5.781 -45.188 1 22.91 529 LYS A O 1
ATOM 4172 N N . PRO A 1 530 ? -0.132 7.383 -45.312 1 23.78 530 PRO A N 1
ATOM 4173 C CA . PRO A 1 530 ? -0.603 8.336 -44.312 1 23.78 530 PRO A CA 1
ATOM 4174 C C . PRO A 1 530 ? -1.89 9.047 -44.719 1 23.78 530 PRO A C 1
ATOM 4176 O O . PRO A 1 530 ? -1.963 9.602 -45.812 1 23.78 530 PRO A O 1
ATOM 4179 N N . THR A 1 531 ? -3.039 8.508 -44.5 1 23.94 531 THR A N 1
ATOM 4180 C CA . THR A 1 531 ? -4.191 9.281 -44.938 1 23.94 531 THR A CA 1
ATOM 4181 C C . THR A 1 531 ? -4.078 10.727 -44.469 1 23.94 531 THR A C 1
ATOM 4183 O O . THR A 1 531 ? -3.498 11.008 -43.438 1 23.94 531 THR A O 1
ATOM 4186 N N . LYS A 1 532 ? -4.57 11.766 -45.219 1 24.61 532 LYS A N 1
ATOM 4187 C CA . LYS A 1 532 ? -4.375 13.195 -45.438 1 24.61 532 LYS A CA 1
ATOM 4188 C C . LYS A 1 532 ? -4.699 14 -44.188 1 24.61 532 LYS A C 1
ATOM 4190 O O . LYS A 1 532 ? -3.971 14.93 -43.844 1 24.61 532 LYS A O 1
ATOM 4195 N N . GLY A 1 533 ? -5.941 14.125 -43.75 1 26.61 533 GLY A N 1
ATOM 4196 C CA . GLY A 1 533 ? -6.52 15.438 -43.469 1 26.61 533 GLY A CA 1
ATOM 4197 C C . GLY A 1 533 ? -6.199 15.953 -42.094 1 26.61 533 GLY A C 1
ATOM 4198 O O . GLY A 1 533 ? -6.633 17.047 -41.688 1 26.61 533 GLY A O 1
ATOM 4199 N N . LEU A 1 534 ? -6.074 15.008 -41.094 1 26.5 534 LEU A N 1
ATOM 4200 C CA . LEU A 1 534 ? -6.359 15.539 -39.75 1 26.5 534 LEU A CA 1
ATOM 4201 C C . LEU A 1 534 ? -5.223 16.438 -39.281 1 26.5 534 LEU A C 1
ATOM 4203 O O . LEU A 1 534 ? -4.062 16.016 -39.25 1 26.5 534 LEU A O 1
ATOM 4207 N N . LYS A 1 535 ? -5.434 17.781 -39.375 1 27.5 535 LYS A N 1
ATOM 4208 C CA . LYS A 1 535 ? -4.523 18.906 -39.125 1 27.5 535 LYS A CA 1
ATOM 4209 C C . LYS A 1 535 ? -3.916 18.828 -37.75 1 27.5 535 LYS A C 1
ATOM 4211 O O . LYS A 1 535 ? -4.641 18.812 -36.75 1 27.5 535 LYS A O 1
ATOM 4216 N N . TRP A 1 536 ? -2.762 18.078 -37.625 1 25.88 536 TRP A N 1
ATOM 4217 C CA . TRP A 1 536 ? -2.006 17.859 -36.406 1 25.88 536 TRP A CA 1
ATOM 4218 C C . TRP A 1 536 ? -1.499 19.172 -35.812 1 25.88 536 TRP A C 1
ATOM 4220 O O . TRP A 1 536 ? -0.714 19.875 -36.469 1 25.88 536 TRP A O 1
ATOM 4230 N N . LYS A 1 537 ? -2.322 20.016 -35.281 1 29.33 537 LYS A N 1
ATOM 4231 C CA . LYS A 1 537 ? -1.864 21.328 -34.844 1 29.33 537 LYS A CA 1
ATOM 4232 C C . LYS A 1 537 ? -0.763 21.188 -33.781 1 29.33 537 LYS A C 1
ATOM 4234 O O . LYS A 1 537 ? -0.762 21.906 -32.781 1 29.33 537 LYS A O 1
ATOM 4239 N N . GLY A 1 538 ? -0.18 19.953 -33.656 1 24.61 538 GLY A N 1
ATOM 4240 C CA . GLY A 1 538 ? 0.709 19.75 -32.531 1 24.61 538 GLY A CA 1
ATOM 4241 C C . GLY A 1 538 ? 1.964 20.594 -32.594 1 24.61 538 GLY A C 1
ATOM 4242 O O . GLY A 1 538 ? 2.295 21.141 -33.656 1 24.61 538 GLY A O 1
ATOM 4243 N N . LYS A 1 539 ? 2.352 21.172 -31.469 1 31.84 539 LYS A N 1
ATOM 4244 C CA . LYS A 1 539 ? 3.541 22 -31.438 1 31.84 539 LYS A CA 1
ATOM 4245 C C . LYS A 1 539 ? 4.691 21.375 -32.219 1 31.84 539 LYS A C 1
ATOM 4247 O O . LYS A 1 539 ? 4.758 20.156 -32.344 1 31.84 539 LYS A O 1
ATOM 4252 N N . GLN A 1 540 ? 5.348 22.109 -33.094 1 30.02 540 GLN A N 1
ATOM 4253 C CA . GLN A 1 540 ? 6.367 21.781 -34.094 1 30.02 540 GLN A CA 1
ATOM 4254 C C . GLN A 1 540 ? 7.48 20.938 -33.469 1 30.02 540 GLN A C 1
ATOM 4256 O O . GLN A 1 540 ? 7.809 21.078 -32.312 1 30.02 540 GLN A O 1
ATOM 4261 N N . ALA A 1 541 ? 7.773 19.766 -34 1 30.2 541 ALA A N 1
ATOM 4262 C CA . ALA A 1 541 ? 8.781 18.766 -33.656 1 30.2 541 ALA A CA 1
ATOM 4263 C C . ALA A 1 541 ? 10.18 19.391 -33.625 1 30.2 541 ALA A C 1
ATOM 4265 O O . ALA A 1 541 ? 10.547 20.141 -34.531 1 30.2 541 ALA A O 1
ATOM 4266 N N . MET A 1 542 ? 10.766 19.547 -32.406 1 32.72 542 MET A N 1
ATOM 4267 C CA . MET A 1 542 ? 12.109 20.109 -32.281 1 32.72 542 MET A CA 1
ATOM 4268 C C . MET A 1 542 ? 13.07 19.469 -33.281 1 32.72 542 MET A C 1
ATOM 4270 O O . MET A 1 542 ? 13.016 18.266 -33.5 1 32.72 542 MET A O 1
ATOM 4274 N N . THR A 1 543 ? 13.5 20.172 -34.25 1 33.31 543 THR A N 1
ATOM 4275 C CA . THR A 1 543 ? 14.281 19.688 -35.406 1 33.31 543 THR A CA 1
ATOM 4276 C C . THR A 1 543 ? 15.547 18.969 -34.938 1 33.31 543 THR A C 1
ATOM 4278 O O . THR A 1 543 ? 15.953 19.125 -33.781 1 33.31 543 THR A O 1
ATOM 4281 N N . GLN A 1 544 ? 16.125 18.109 -35.75 1 29.84 544 GLN A N 1
ATOM 4282 C CA . GLN A 1 544 ? 17.328 17.312 -35.531 1 29.84 544 GLN A CA 1
ATOM 4283 C C . GLN A 1 544 ? 18.484 18.172 -35.031 1 29.84 544 GLN A C 1
ATOM 4285 O O . GLN A 1 544 ? 19.234 17.766 -34.156 1 29.84 544 GLN A O 1
ATOM 4290 N N . ARG A 1 545 ? 18.578 19.375 -35.656 1 35.62 545 ARG A N 1
ATOM 4291 C CA . ARG A 1 545 ? 19.734 20.219 -35.406 1 35.62 545 ARG A CA 1
ATOM 4292 C C . ARG A 1 545 ? 19.75 20.703 -33.938 1 35.62 545 ARG A C 1
ATOM 4294 O O . ARG A 1 545 ? 20.812 20.797 -33.344 1 35.62 545 ARG A O 1
ATOM 4301 N N . GLN A 1 546 ? 18.531 21.062 -33.469 1 37.91 546 GLN A N 1
ATOM 4302 C CA . GLN A 1 546 ? 18.469 21.656 -32.156 1 37.91 546 GLN A CA 1
ATOM 4303 C C . GLN A 1 546 ? 18.797 20.625 -31.062 1 37.91 546 GLN A C 1
ATOM 4305 O O . GLN A 1 546 ? 19.359 20.969 -30.031 1 37.91 546 GLN A O 1
ATOM 4310 N N . LEU A 1 547 ? 18.422 19.375 -31.422 1 35.03 547 LEU A N 1
ATOM 4311 C CA . LEU A 1 547 ? 18.797 18.281 -30.562 1 35.03 547 LEU A CA 1
ATOM 4312 C C . LEU A 1 547 ? 20.312 18.078 -30.531 1 35.03 547 LEU A C 1
ATOM 4314 O O . LEU A 1 547 ? 20.891 17.781 -29.484 1 35.03 547 LEU A O 1
ATOM 4318 N N . GLN A 1 548 ? 20.938 18.266 -31.672 1 38.16 548 GLN A N 1
ATOM 4319 C CA . GLN A 1 548 ? 22.391 18.062 -31.781 1 38.16 548 GLN A CA 1
ATOM 4320 C C . GLN A 1 548 ? 23.141 19.094 -30.922 1 38.16 548 GLN A C 1
ATOM 4322 O O . GLN A 1 548 ? 24.141 18.75 -30.281 1 38.16 548 GLN A O 1
ATOM 4327 N N . VAL A 1 549 ? 22.672 20.359 -30.969 1 41.03 549 VAL A N 1
ATOM 4328 C CA . VAL A 1 549 ? 23.375 21.391 -30.219 1 41.03 549 VAL A CA 1
ATOM 4329 C C . VAL A 1 549 ? 23.328 21.062 -28.719 1 41.03 549 VAL A C 1
ATOM 4331 O O . VAL A 1 549 ? 24.328 21.219 -28.016 1 41.03 549 VAL A O 1
ATOM 4334 N N . GLU A 1 550 ? 22.125 20.531 -28.328 1 36.56 550 GLU A N 1
ATOM 4335 C CA . GLU A 1 550 ? 22.031 20.297 -26.891 1 36.56 550 GLU A CA 1
ATOM 4336 C C . GLU A 1 550 ? 22.922 19.125 -26.469 1 36.56 550 GLU A C 1
ATOM 4338 O O . GLU A 1 550 ? 23.453 19.109 -25.359 1 36.56 550 GLU A O 1
ATOM 4343 N N . SER A 1 551 ? 23.109 18.172 -27.391 1 35.09 551 SER A N 1
ATOM 4344 C CA . SER A 1 551 ? 24 17.047 -27.141 1 35.09 551 SER A CA 1
ATOM 4345 C C . SER A 1 551 ? 25.453 17.531 -26.984 1 35.09 551 SER A C 1
ATOM 4347 O O . SER A 1 551 ? 26.203 16.984 -26.172 1 35.09 551 SER A O 1
ATOM 4349 N N . VAL A 1 552 ? 25.844 18.469 -27.906 1 38.53 552 VAL A N 1
ATOM 4350 C CA . VAL A 1 552 ? 27.219 18.938 -27.844 1 38.53 552 VAL A CA 1
ATOM 4351 C C . VAL A 1 552 ? 27.5 19.625 -26.516 1 38.53 552 VAL A C 1
ATOM 4353 O O . VAL A 1 552 ? 28.547 19.406 -25.906 1 38.53 552 VAL A O 1
ATOM 4356 N N . VAL A 1 553 ? 26.469 20.375 -26 1 40.34 553 VAL A N 1
ATOM 4357 C CA . VAL A 1 553 ? 26.719 21.094 -24.766 1 40.34 553 VAL A CA 1
ATOM 4358 C C . VAL A 1 553 ? 26.859 20.109 -23.609 1 40.34 553 VAL A C 1
ATOM 4360 O O . VAL A 1 553 ? 27.734 20.281 -22.75 1 40.34 553 VAL A O 1
ATOM 4363 N N . ARG A 1 554 ? 26.125 19 -23.75 1 35.84 554 ARG A N 1
ATOM 4364 C CA . ARG A 1 554 ? 26.281 17.984 -22.719 1 35.84 554 ARG A CA 1
ATOM 4365 C C . ARG A 1 554 ? 27.625 17.281 -22.844 1 35.84 554 ARG A C 1
ATOM 4367 O O . ARG A 1 554 ? 28.234 16.938 -21.828 1 35.84 554 ARG A O 1
ATOM 4374 N N . ARG A 1 555 ? 27.969 17.031 -24.047 1 36.94 555 ARG A N 1
ATOM 4375 C CA . ARG A 1 555 ? 29.25 16.359 -24.234 1 36.94 555 ARG A CA 1
ATOM 4376 C C . ARG A 1 555 ? 30.406 17.219 -23.719 1 36.94 555 ARG A C 1
ATOM 4378 O O . ARG A 1 555 ? 31.375 16.688 -23.172 1 36.94 555 ARG A O 1
ATOM 4385 N N . ILE A 1 556 ? 30.219 18.594 -24.047 1 36.5 556 ILE A N 1
ATOM 4386 C CA . ILE A 1 556 ? 31.312 19.438 -23.562 1 36.5 556 ILE A CA 1
ATOM 4387 C C . ILE A 1 556 ? 31.406 19.312 -22.047 1 36.5 556 ILE A C 1
ATOM 4389 O O . ILE A 1 556 ? 32.5 19.219 -21.484 1 36.5 556 ILE A O 1
ATOM 4393 N N . GLN A 1 557 ? 30.125 19.172 -21.453 1 34.62 557 GLN A N 1
ATOM 4394 C CA . GLN A 1 557 ? 30.203 19.156 -20 1 34.62 557 GLN A CA 1
ATOM 4395 C C . GLN A 1 557 ? 30.75 17.828 -19.484 1 34.62 557 GLN A C 1
ATOM 4397 O O . GLN A 1 557 ? 31.453 17.781 -18.469 1 34.62 557 GLN A O 1
ATOM 4402 N N . THR A 1 558 ? 30.484 16.766 -20.297 1 30.58 558 THR A N 1
ATOM 4403 C CA . THR A 1 558 ? 31.016 15.477 -19.875 1 30.58 558 THR A CA 1
ATOM 4404 C C . THR A 1 558 ? 32.5 15.391 -20.125 1 30.58 558 THR A C 1
ATOM 4406 O O . THR A 1 558 ? 33.219 14.711 -19.391 1 30.58 558 THR A O 1
ATOM 4409 N N . ARG A 1 559 ? 32.906 15.875 -21.328 1 32.72 559 ARG A N 1
ATOM 4410 C CA . ARG A 1 559 ? 34.312 15.695 -21.625 1 32.72 559 ARG A CA 1
ATOM 4411 C C . ARG A 1 559 ? 35.188 16.422 -20.609 1 32.72 559 ARG A C 1
ATOM 4413 O O . ARG A 1 559 ? 36.344 16.031 -20.359 1 32.72 559 ARG A O 1
ATOM 4420 N N 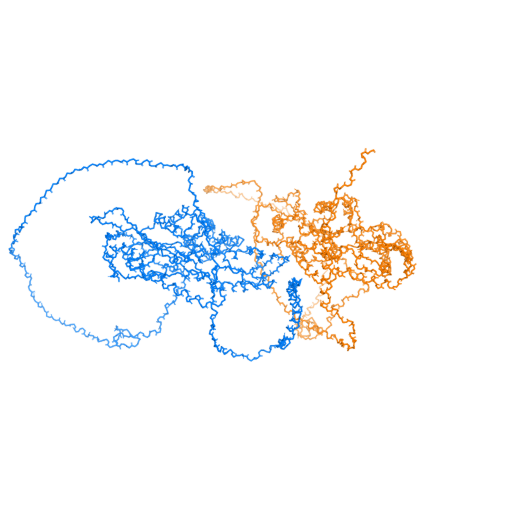. SER A 1 560 ? 34.688 17.578 -20.109 1 32.78 560 SER A N 1
ATOM 4421 C CA . SER A 1 560 ? 35.562 18.297 -19.172 1 32.78 560 SER A CA 1
ATOM 4422 C C . SER A 1 560 ? 35.812 17.453 -17.922 1 32.78 560 SER A C 1
ATOM 4424 O O . SER A 1 560 ? 36.844 17.609 -17.281 1 32.78 560 SER A O 1
ATOM 4426 N N . LYS A 1 561 ? 34.781 16.531 -17.688 1 31.52 561 LYS A N 1
ATOM 4427 C CA . LYS A 1 561 ? 35.125 15.75 -16.516 1 31.52 561 LYS A CA 1
ATOM 4428 C C . LYS A 1 561 ? 36.062 14.602 -16.875 1 31.52 561 LYS A C 1
ATOM 4430 O O . LYS A 1 561 ? 36.781 14.07 -16 1 31.52 561 LYS A O 1
ATOM 4435 N N . ALA A 1 562 ? 35.938 14.102 -18.094 1 28.61 562 ALA A N 1
ATOM 4436 C CA . ALA A 1 562 ? 36.719 12.906 -18.359 1 28.61 562 ALA A CA 1
ATOM 4437 C C . ALA A 1 562 ? 38.219 13.234 -18.391 1 28.61 562 ALA A C 1
ATOM 4439 O O . ALA A 1 562 ? 39.062 12.414 -18 1 28.61 562 ALA A O 1
ATOM 4440 N N . ASP A 1 563 ? 38.531 14.414 -19.031 1 29.33 563 ASP A N 1
ATOM 4441 C CA . ASP A 1 563 ? 39.938 14.695 -19.141 1 29.33 563 ASP A CA 1
ATOM 4442 C C . ASP A 1 563 ? 40.594 14.773 -17.766 1 29.33 563 ASP A C 1
ATOM 4444 O O . ASP A 1 563 ? 41.844 14.703 -17.656 1 29.33 563 ASP A O 1
ATOM 4448 N N . GLY A 1 564 ? 39.812 15.031 -16.734 1 28.2 564 GLY A N 1
ATOM 4449 C CA . GLY A 1 564 ? 40.594 15.203 -15.508 1 28.2 564 GLY A CA 1
ATOM 4450 C C . GLY A 1 564 ? 41.125 13.898 -14.961 1 28.2 564 GLY A C 1
ATOM 4451 O O . GLY A 1 564 ? 41.906 13.898 -13.984 1 28.2 564 GLY A O 1
ATOM 4452 N N . ILE A 1 565 ? 40.469 12.812 -15.469 1 26.44 565 ILE A N 1
ATOM 4453 C CA . ILE A 1 565 ? 40.969 11.578 -14.867 1 26.44 565 ILE A CA 1
ATOM 4454 C C . ILE A 1 565 ? 42.312 11.195 -15.5 1 26.44 565 ILE A C 1
ATOM 4456 O O . ILE A 1 565 ? 43.156 10.562 -14.852 1 26.44 565 ILE A O 1
ATOM 4460 N N . GLN A 1 566 ? 42.406 11.367 -16.812 1 25.28 566 GLN A N 1
ATOM 4461 C CA . GLN A 1 566 ? 43.562 10.711 -17.422 1 25.28 566 GLN A CA 1
ATOM 4462 C C . GLN A 1 566 ? 44.875 11.266 -16.875 1 25.28 566 GLN A C 1
ATOM 4464 O O . GLN A 1 566 ? 45.906 10.586 -16.906 1 25.28 566 GLN A O 1
ATOM 4469 N N . THR A 1 567 ? 44.906 12.539 -16.547 1 23.42 567 THR A N 1
ATOM 4470 C CA . THR A 1 567 ? 46.281 13.055 -16.312 1 23.42 567 THR A CA 1
ATOM 4471 C C . THR A 1 567 ? 46.906 12.367 -15.109 1 23.42 567 THR A C 1
ATOM 4473 O O . THR A 1 567 ? 48.125 12.414 -14.938 1 23.42 567 THR A O 1
ATOM 4476 N N . ARG A 1 568 ? 46.125 11.773 -14.164 1 26.52 568 ARG A N 1
ATOM 4477 C CA . ARG A 1 568 ? 46.969 11.336 -13.055 1 26.52 568 ARG A CA 1
ATOM 4478 C C . ARG A 1 568 ? 47.656 10.008 -13.375 1 26.52 568 ARG A C 1
ATOM 4480 O O . ARG A 1 568 ? 48.312 9.422 -12.508 1 26.52 568 ARG A O 1
ATOM 4487 N N . SER A 1 569 ? 47.375 9.445 -14.547 1 22.05 569 SER A N 1
ATOM 4488 C CA . SER A 1 569 ? 48.031 8.172 -14.766 1 22.05 569 SER A CA 1
ATOM 4489 C C . SER A 1 569 ? 49.562 8.375 -14.906 1 22.05 569 SER A C 1
ATOM 4491 O O . SER A 1 569 ? 50.344 7.5 -14.523 1 22.05 569 SER A O 1
ATOM 4493 N N . GLN A 1 570 ? 49.938 9.344 -15.758 1 21.81 570 GLN A N 1
ATOM 4494 C CA . GLN A 1 570 ? 51.312 9.297 -16.281 1 21.81 570 GLN A CA 1
ATOM 4495 C C . GLN A 1 570 ? 52.312 9.531 -15.164 1 21.81 570 GLN A C 1
ATOM 4497 O O . GLN A 1 570 ? 53.5 9.211 -15.312 1 21.81 570 GLN A O 1
ATOM 4502 N N . ALA A 1 571 ? 52.031 10.359 -14.195 1 22 571 ALA A N 1
ATOM 4503 C CA . ALA A 1 571 ? 53.219 10.812 -13.492 1 22 571 ALA A CA 1
ATOM 4504 C C . ALA A 1 571 ? 53.875 9.664 -12.734 1 22 571 ALA A C 1
ATOM 4506 O O . ALA A 1 571 ? 54.844 9.867 -12.008 1 22 571 ALA A O 1
ATOM 4507 N N . LYS A 1 572 ? 53.281 8.492 -12.688 1 23.22 572 LYS A N 1
ATOM 4508 C CA . LYS A 1 572 ? 54.031 7.512 -11.914 1 23.22 572 LYS A CA 1
ATOM 4509 C C . LYS A 1 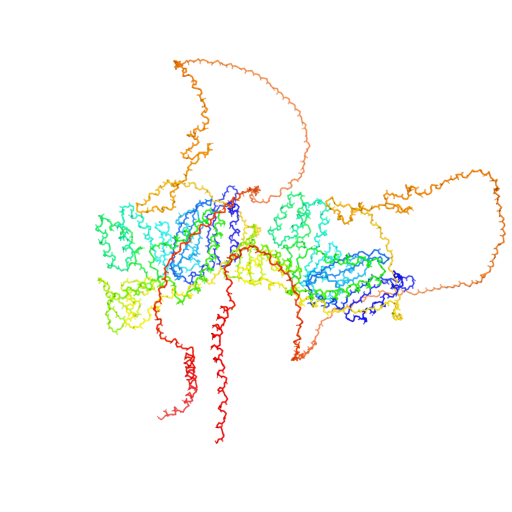572 ? 55.281 7.07 -12.664 1 23.22 572 LYS A C 1
ATOM 4511 O O . LYS A 1 572 ? 56.062 6.266 -12.148 1 23.22 572 LYS A O 1
ATOM 4516 N N . GLY A 1 573 ? 55.344 7.301 -13.969 1 19.84 573 GLY A N 1
ATOM 4517 C CA . GLY A 1 573 ? 56.469 6.609 -14.531 1 19.84 573 GLY A CA 1
ATOM 4518 C C . GLY A 1 573 ? 57.812 7.195 -14.094 1 19.84 573 GLY A C 1
ATOM 4519 O O . GLY A 1 573 ? 58.844 6.57 -14.273 1 19.84 573 GLY A O 1
ATOM 4520 N N . LYS A 1 574 ? 57.969 8.508 -13.961 1 22.41 574 LYS A N 1
ATOM 4521 C CA . LYS A 1 574 ? 59.344 9.016 -14.141 1 22.41 574 LYS A CA 1
ATOM 4522 C C . LYS A 1 574 ? 60.25 8.508 -13.031 1 22.41 574 LYS A C 1
ATOM 4524 O O . LYS A 1 574 ? 61.5 8.578 -13.156 1 22.41 574 LYS A O 1
ATOM 4529 N N . SER A 1 575 ? 59.875 8.422 -11.711 1 21.41 575 SER A N 1
ATOM 4530 C CA . SER A 1 575 ? 61.031 8.484 -10.82 1 21.41 575 SER A CA 1
ATOM 4531 C C . SER A 1 575 ? 61.812 7.184 -10.859 1 21.41 575 SER A C 1
ATOM 4533 O O . SER A 1 575 ? 62.5 6.836 -9.891 1 21.41 575 SER A O 1
ATOM 4535 N N . LEU A 1 576 ? 61.75 6.426 -11.906 1 21.09 576 LEU A N 1
ATOM 4536 C CA . LEU A 1 576 ? 62.688 5.305 -11.961 1 21.09 576 LEU A CA 1
ATOM 4537 C C . LEU A 1 576 ? 64.125 5.797 -12 1 21.09 576 LEU A C 1
ATOM 4539 O O . LEU A 1 576 ? 65 5.164 -11.438 1 21.09 576 LEU A O 1
ATOM 4543 N N . SER A 1 577 ? 64.438 6.574 -12.992 1 20.34 577 SER A N 1
ATOM 4544 C CA . SER A 1 577 ? 65.75 6.41 -13.578 1 20.34 577 SER A CA 1
ATOM 4545 C C . SER A 1 577 ? 66.875 7.012 -12.68 1 20.34 577 SER A C 1
ATOM 4547 O O . SER A 1 577 ? 68.062 6.832 -12.938 1 20.34 577 SER A O 1
ATOM 4549 N N . LYS A 1 578 ? 66.75 8.102 -12.094 1 21.72 578 LYS A N 1
ATOM 4550 C CA . LYS A 1 578 ? 68.062 8.695 -11.75 1 21.72 578 LYS A CA 1
ATOM 4551 C C . LYS A 1 578 ? 68.812 7.812 -10.781 1 21.72 578 LYS A C 1
ATOM 4553 O O . LYS A 1 578 ? 69 8.164 -9.617 1 21.72 578 LYS A O 1
ATOM 4558 N N . LYS A 1 579 ? 68.5 6.406 -10.688 1 21.03 579 LYS A N 1
ATOM 4559 C CA . LYS A 1 579 ? 69.562 5.598 -10.078 1 21.03 579 LYS A CA 1
ATOM 4560 C C . LYS A 1 579 ? 70.75 5.441 -11.016 1 21.03 579 LYS A C 1
ATOM 4562 O O . LYS A 1 579 ? 71.625 4.594 -10.797 1 21.03 579 LYS A O 1
ATOM 4567 N N . THR A 1 580 ? 70.688 5.977 -12.273 1 20.67 580 THR A N 1
ATOM 4568 C CA . THR A 1 580 ? 71.938 5.617 -12.961 1 20.67 580 THR A CA 1
ATOM 4569 C C . THR A 1 580 ? 73.188 6.117 -12.188 1 20.67 580 THR A C 1
ATOM 4571 O O . THR A 1 580 ? 74.188 5.434 -12.117 1 20.67 580 THR A O 1
ATOM 4574 N N . SER A 1 581 ? 73.438 7.395 -11.984 1 20.77 581 SER A N 1
ATOM 4575 C CA . SER A 1 581 ? 74.875 7.652 -11.742 1 20.77 581 SER A CA 1
ATOM 4576 C C . SER A 1 581 ? 75.25 7.367 -10.297 1 20.77 581 SER A C 1
ATOM 4578 O O . SER A 1 581 ? 74.5 7.668 -9.375 1 20.77 581 SER A O 1
ATOM 4580 N N . MET B 1 1 ? -20.5 9.82 -0.688 1 60.69 1 MET B N 1
ATOM 4581 C CA . MET B 1 1 ? -20.891 9.859 0.719 1 60.69 1 MET B CA 1
ATOM 4582 C C . MET B 1 1 ? -21.062 8.453 1.281 1 60.69 1 MET B C 1
ATOM 4584 O O . MET B 1 1 ? -21.453 7.535 0.56 1 60.69 1 MET B O 1
ATOM 4588 N N . GLY B 1 2 ? -20.234 8.195 2.34 1 67.75 2 GLY B N 1
ATOM 4589 C CA . GLY B 1 2 ? -20.344 6.879 2.949 1 67.75 2 GLY B CA 1
ATOM 4590 C C . GLY B 1 2 ? -21.625 6.691 3.736 1 67.75 2 GLY B C 1
ATOM 4591 O O . GLY B 1 2 ? -22.484 7.566 3.74 1 67.75 2 GLY B O 1
ATOM 4592 N N . ASP B 1 3 ? -21.953 5.5 4.117 1 81.94 3 ASP B N 1
ATOM 4593 C CA . ASP B 1 3 ? -23.062 5.148 4.996 1 81.94 3 ASP B CA 1
ATOM 4594 C C . ASP B 1 3 ? -22.75 5.508 6.445 1 81.94 3 ASP B C 1
ATOM 4596 O O . ASP B 1 3 ? -21.875 4.906 7.066 1 81.94 3 ASP B O 1
ATOM 4600 N N . HIS B 1 4 ? -23.531 6.508 6.945 1 87.44 4 HIS B N 1
ATOM 4601 C CA . HIS B 1 4 ? -23.281 7.094 8.258 1 87.44 4 HIS B CA 1
ATOM 4602 C C . HIS B 1 4 ? -23.328 6.031 9.352 1 87.44 4 HIS B C 1
ATOM 4604 O O . HIS B 1 4 ? -22.391 5.91 10.141 1 87.44 4 HIS B O 1
ATOM 4610 N N . VAL B 1 5 ? -24.328 5.242 9.391 1 89.06 5 VAL B N 1
ATOM 4611 C CA . VAL B 1 5 ? -24.5 4.242 10.438 1 89.06 5 VAL B CA 1
ATOM 4612 C C . VAL B 1 5 ? -23.484 3.117 10.258 1 89.06 5 VAL B C 1
ATOM 4614 O O . VAL B 1 5 ? -22.875 2.658 11.227 1 89.06 5 VAL B O 1
ATOM 4617 N N . ALA B 1 6 ? -23.266 2.688 9.016 1 91.19 6 ALA B N 1
ATOM 4618 C CA . ALA B 1 6 ? -22.344 1.603 8.727 1 91.19 6 ALA B CA 1
ATOM 4619 C C . ALA B 1 6 ? -20.922 1.98 9.133 1 91.19 6 ALA B C 1
ATOM 4621 O O . ALA B 1 6 ? -20.156 1.138 9.617 1 91.19 6 ALA B O 1
ATOM 4622 N N . GLU B 1 7 ? -20.594 3.205 8.953 1 93.56 7 GLU B N 1
ATOM 4623 C CA . GLU B 1 7 ? -19.234 3.658 9.273 1 93.56 7 GLU B CA 1
ATOM 4624 C C . GLU B 1 7 ? -19 3.686 10.773 1 93.56 7 GLU B C 1
ATOM 4626 O O . GLU B 1 7 ? -17.922 3.314 11.25 1 93.56 7 GLU B O 1
ATOM 4631 N N . PHE B 1 8 ? -20 4.117 11.508 1 93.56 8 PHE B N 1
ATOM 4632 C CA . PHE B 1 8 ? -19.844 4.113 12.953 1 93.56 8 PHE B CA 1
ATOM 4633 C C . PHE B 1 8 ? -19.766 2.686 13.484 1 93.56 8 PHE B C 1
ATOM 4635 O O . PHE B 1 8 ? -19.031 2.408 14.438 1 93.56 8 PHE B O 1
ATOM 4642 N N . ASN B 1 9 ? -20.484 1.821 12.852 1 93.94 9 ASN B N 1
ATOM 4643 C CA . ASN B 1 9 ? -20.484 0.425 13.273 1 93.94 9 ASN B CA 1
ATOM 4644 C C . ASN B 1 9 ? -19.094 -0.198 13.148 1 93.94 9 ASN B C 1
ATOM 4646 O O . ASN B 1 9 ? -18.75 -1.11 13.898 1 93.94 9 ASN B O 1
ATOM 4650 N N . ARG B 1 10 ? -18.328 0.325 12.227 1 95.25 10 ARG B N 1
ATOM 4651 C CA . ARG B 1 10 ? -17.016 -0.263 11.961 1 95.25 10 ARG B CA 1
ATOM 4652 C C . ARG B 1 10 ? -15.898 0.676 12.391 1 95.25 10 ARG B C 1
ATOM 4654 O O . ARG B 1 10 ? -14.773 0.573 11.906 1 95.25 10 ARG B O 1
ATOM 4661 N N . ILE B 1 11 ? -16.172 1.581 13.312 1 96.06 11 ILE B N 1
ATOM 4662 C CA . ILE B 1 11 ? -15.195 2.592 13.695 1 96.06 11 ILE B CA 1
ATOM 4663 C C . ILE B 1 11 ? -14.023 1.926 14.414 1 96.06 11 ILE B C 1
ATOM 4665 O O . ILE B 1 11 ? -12.875 2.355 14.273 1 96.06 11 ILE B O 1
ATOM 4669 N N . LEU B 1 12 ? -14.344 0.865 15.172 1 97.19 12 LEU B N 1
ATOM 4670 C CA . LEU B 1 12 ? -13.281 0.15 15.867 1 97.19 12 LEU B CA 1
ATOM 4671 C C . LEU B 1 12 ? -12.422 -0.633 14.883 1 97.19 12 LEU B C 1
ATOM 4673 O O . LEU B 1 12 ? -11.211 -0.779 15.086 1 97.19 12 LEU B O 1
ATOM 4677 N N . ASP B 1 13 ? -13 -1.143 13.82 1 96.69 13 ASP B N 1
ATOM 4678 C CA . ASP B 1 13 ? -12.242 -1.801 12.758 1 96.69 13 ASP B CA 1
ATOM 4679 C C . ASP B 1 13 ? -11.328 -0.81 12.039 1 96.69 13 ASP B C 1
ATOM 4681 O O . ASP B 1 13 ? -10.211 -1.161 11.641 1 96.69 13 ASP B O 1
ATOM 4685 N N . TYR B 1 14 ? -11.891 0.348 11.906 1 97.5 14 TYR B N 1
ATOM 4686 C CA . TYR B 1 14 ? -11.086 1.396 11.297 1 97.5 14 TYR B CA 1
ATOM 4687 C C . TYR B 1 14 ? -9.844 1.684 12.125 1 97.5 14 TYR B C 1
ATOM 4689 O O . TYR B 1 14 ? -8.734 1.788 11.586 1 97.5 14 TYR B O 1
ATOM 4697 N N . LYS B 1 15 ? -10.062 1.835 13.383 1 97.88 15 LYS B N 1
ATOM 4698 C CA . LYS B 1 15 ? -8.945 2.029 14.297 1 97.88 15 LYS B CA 1
ATOM 4699 C C . LYS B 1 15 ? -7.91 0.92 14.133 1 97.88 15 LYS B C 1
ATOM 4701 O O . LYS B 1 15 ? -6.711 1.194 14.016 1 97.88 15 LYS B O 1
ATOM 4706 N N . ASP B 1 16 ? -8.352 -0.305 14.133 1 97 16 ASP B N 1
ATOM 4707 C CA . ASP B 1 16 ? -7.453 -1.449 14.023 1 97 16 ASP B CA 1
ATOM 4708 C C . ASP B 1 16 ? -6.707 -1.432 12.688 1 97 16 ASP B C 1
ATOM 4710 O O . ASP B 1 16 ? -5.516 -1.752 12.633 1 97 16 ASP B O 1
ATOM 4714 N N . MET B 1 17 ? -7.414 -1.079 11.648 1 96.88 17 MET B N 1
ATOM 4715 C CA . MET B 1 17 ? -6.801 -1.016 10.328 1 96.88 17 MET B CA 1
ATOM 4716 C C . MET B 1 17 ? -5.688 0.029 10.297 1 96.88 17 MET B C 1
ATOM 4718 O O . MET B 1 17 ? -4.629 -0.204 9.711 1 96.88 17 MET B O 1
ATOM 4722 N N . LEU B 1 18 ? -5.918 1.172 10.914 1 97.5 18 LEU B N 1
ATOM 4723 C CA . LEU B 1 18 ? -4.918 2.236 10.961 1 97.5 18 LEU B CA 1
ATOM 4724 C C . LEU B 1 18 ? -3.678 1.785 11.719 1 97.5 18 LEU B C 1
ATOM 4726 O O . LEU B 1 18 ? -2.551 2.049 11.289 1 97.5 18 LEU B O 1
ATOM 4730 N N . LEU B 1 19 ? -3.9 1.146 12.805 1 97.56 19 LEU B N 1
ATOM 4731 C CA . LEU B 1 19 ? -2.787 0.711 13.641 1 97.56 19 LEU B CA 1
ATOM 4732 C C . LEU B 1 19 ? -2.008 -0.413 12.969 1 97.56 19 LEU B C 1
ATOM 4734 O O . LEU B 1 19 ? -0.783 -0.49 13.102 1 97.56 19 LEU B O 1
ATOM 4738 N N . GLN B 1 20 ? -2.707 -1.266 12.258 1 96 20 GLN B N 1
ATOM 4739 C CA . GLN B 1 20 ? -2.057 -2.373 11.562 1 96 20 GLN B CA 1
ATOM 4740 C C . GLN B 1 20 ? -1.206 -1.871 10.406 1 96 20 GLN B C 1
ATOM 4742 O O . GLN B 1 20 ? -0.1 -2.367 10.18 1 96 20 GLN B O 1
ATOM 4747 N N . THR B 1 21 ? -1.69 -0.952 9.68 1 95.81 21 THR B N 1
ATOM 4748 C CA . THR B 1 21 ? -1.014 -0.456 8.484 1 95.81 21 THR B CA 1
ATOM 4749 C C . THR B 1 21 ? 0.067 0.555 8.859 1 95.81 21 THR B C 1
ATOM 4751 O O . THR B 1 21 ? 1.065 0.695 8.148 1 95.81 21 THR B O 1
ATOM 4754 N N . ASN B 1 22 ? -0.183 1.326 9.898 1 96.94 22 ASN B N 1
ATOM 4755 C CA . ASN B 1 22 ? 0.759 2.332 10.375 1 96.94 22 ASN B CA 1
ATOM 4756 C C . ASN B 1 22 ? 1.185 2.064 11.82 1 96.94 22 ASN B C 1
ATOM 4758 O O . ASN B 1 22 ? 0.799 2.799 12.727 1 96.94 22 ASN B O 1
ATOM 4762 N N . PRO B 1 23 ? 2.1 1.124 11.906 1 95.81 23 PRO B N 1
ATOM 4763 C CA . PRO B 1 23 ? 2.535 0.801 13.266 1 95.81 23 PRO B CA 1
ATOM 4764 C C . PRO B 1 23 ? 3.236 1.97 13.953 1 95.81 23 PRO B C 1
ATOM 4766 O O . PRO B 1 23 ? 3.971 2.721 13.305 1 95.81 23 PRO B O 1
ATOM 4769 N N . GLY B 1 24 ? 3.008 2.117 15.258 1 96.12 24 GLY B N 1
ATOM 4770 C CA . GLY B 1 24 ? 3.568 3.221 16.016 1 96.12 24 GLY B CA 1
ATOM 4771 C C . GLY B 1 24 ? 2.611 4.387 16.172 1 96.12 24 GLY B C 1
ATOM 4772 O O . GLY B 1 24 ? 2.842 5.285 16.984 1 96.12 24 GLY B O 1
ATOM 4773 N N . SER B 1 25 ? 1.601 4.387 15.367 1 97.81 25 SER B N 1
ATOM 4774 C CA . SER B 1 25 ? 0.574 5.422 15.461 1 97.81 25 SER B CA 1
ATOM 4775 C C . SER B 1 25 ? -0.267 5.254 16.719 1 97.81 25 SER B C 1
ATOM 4777 O O . SER B 1 25 ? -0.226 4.203 17.375 1 97.81 25 SER B O 1
ATOM 4779 N N . THR B 1 26 ? -0.913 6.281 17.141 1 98.44 26 THR B N 1
ATOM 4780 C CA . THR B 1 26 ? -1.825 6.25 18.281 1 98.44 26 THR B CA 1
ATOM 4781 C C . THR B 1 26 ? -3.252 6.566 17.828 1 98.44 26 THR B C 1
ATOM 4783 O O . THR B 1 26 ? -3.512 7.629 17.266 1 98.44 26 THR B O 1
ATOM 4786 N N . CYS B 1 27 ? -4.062 5.641 17.984 1 98.19 27 CYS B N 1
ATOM 4787 C CA . CYS B 1 27 ? -5.492 5.77 17.719 1 98.19 27 CYS B CA 1
ATOM 4788 C C . CYS B 1 27 ? -6.309 5.352 18.938 1 98.19 27 CYS B C 1
ATOM 4790 O O . CYS B 1 27 ? -6.25 4.195 19.359 1 98.19 27 CYS B O 1
ATOM 4792 N N . VAL B 1 28 ? -7.117 6.297 19.484 1 97.88 28 VAL B N 1
ATOM 4793 C CA . VAL B 1 28 ? -7.883 6.016 20.688 1 97.88 28 VAL B CA 1
ATOM 4794 C C . VAL B 1 28 ? -9.352 6.371 20.469 1 97.88 28 VAL B C 1
ATOM 4796 O O . VAL B 1 28 ? -9.68 7.52 20.156 1 97.88 28 VAL B O 1
ATOM 4799 N N . VAL B 1 29 ? -10.164 5.348 20.609 1 96.31 29 VAL B N 1
ATOM 4800 C CA . VAL B 1 29 ? -11.602 5.555 20.531 1 96.31 29 VAL B CA 1
ATOM 4801 C C . VAL B 1 29 ? -12.219 5.473 21.922 1 96.31 29 VAL B C 1
ATOM 4803 O O . VAL B 1 29 ? -11.953 4.523 22.672 1 96.31 29 VAL B O 1
ATOM 4806 N N . LYS B 1 30 ? -12.945 6.504 22.234 1 94.5 30 LYS B N 1
ATOM 4807 C CA . LYS B 1 30 ? -13.688 6.504 23.5 1 94.5 30 LYS B CA 1
ATOM 4808 C C . LYS B 1 30 ? -15.188 6.363 23.25 1 94.5 30 LYS B C 1
ATOM 4810 O O . LYS B 1 30 ? -15.75 7.047 22.391 1 94.5 30 LYS B O 1
ATOM 4815 N N . LEU B 1 31 ? -15.75 5.438 23.969 1 92.75 31 LEU B N 1
ATOM 4816 C CA . LEU B 1 31 ? -17.188 5.207 23.875 1 92.75 31 LEU B CA 1
ATOM 4817 C C . LEU B 1 31 ? -17.906 5.695 25.125 1 92.75 31 LEU B C 1
ATOM 4819 O O . LEU B 1 31 ? -17.297 5.758 26.203 1 92.75 31 LEU B O 1
ATOM 4823 N N . LYS B 1 32 ? -19.109 6.02 24.938 1 89.56 32 LYS B N 1
ATOM 4824 C CA . LYS B 1 32 ? -19.906 6.438 26.078 1 89.56 32 LYS B CA 1
ATOM 4825 C C . LYS B 1 32 ? -20.234 5.25 26.984 1 89.56 32 LYS B C 1
ATOM 4827 O O . LYS B 1 32 ? -20.375 4.125 26.5 1 89.56 32 LYS B O 1
ATOM 4832 N N . ASP B 1 33 ? -20.281 5.484 28.281 1 82.19 33 ASP B N 1
ATOM 4833 C CA . ASP B 1 33 ? -20.562 4.426 29.25 1 82.19 33 ASP B CA 1
ATOM 4834 C C . ASP B 1 33 ? -22 3.939 29.141 1 82.19 33 ASP B C 1
ATOM 4836 O O . ASP B 1 33 ? -22.281 2.77 29.406 1 82.19 33 ASP B O 1
ATOM 4840 N N . SER B 1 34 ? -22.844 4.789 28.719 1 76.25 34 SER B N 1
ATOM 4841 C CA . SER B 1 34 ? -24.266 4.41 28.672 1 76.25 34 SER B CA 1
ATOM 4842 C C . SER B 1 34 ? -24.562 3.588 27.422 1 76.25 34 SER B C 1
ATOM 4844 O O . SER B 1 34 ? -24.109 3.918 26.328 1 76.25 34 SER B O 1
ATOM 4846 N N . GLU B 1 35 ? -25.078 2.434 27.594 1 72.75 35 GLU B N 1
ATOM 4847 C CA . GLU B 1 35 ? -25.5 1.597 26.469 1 72.75 35 GLU B CA 1
ATOM 4848 C C . GLU B 1 35 ? -26.828 2.076 25.891 1 72.75 35 GLU B C 1
ATOM 4850 O O . GLU B 1 35 ? -27.688 2.555 26.625 1 72.75 35 GLU B O 1
ATOM 4855 N N . SER B 1 36 ? -26.719 2.133 24.656 1 69.12 36 SER B N 1
ATOM 4856 C CA . SER B 1 36 ? -28 2.445 24.016 1 69.12 36 SER B CA 1
ATOM 4857 C C . SER B 1 36 ? -29 1.325 24.219 1 69.12 36 SER B C 1
ATOM 4859 O O . SER B 1 36 ? -28.672 0.267 24.75 1 69.12 36 SER B O 1
ATOM 4861 N N . GLY B 1 37 ? -30.219 1.614 23.984 1 63.38 37 GLY B N 1
ATOM 4862 C CA . GLY B 1 37 ? -31.312 0.662 24.109 1 63.38 37 GLY B CA 1
ATOM 4863 C C . GLY B 1 37 ? -31.031 -0.659 23.422 1 63.38 37 GLY B C 1
ATOM 4864 O O . GLY B 1 37 ? -31.562 -1.7 23.828 1 63.38 37 GLY B O 1
ATOM 4865 N N . ASN B 1 38 ? -30.219 -0.714 22.469 1 70.25 38 ASN B N 1
ATOM 4866 C CA . ASN B 1 38 ? -29.984 -1.921 21.688 1 70.25 38 ASN B CA 1
ATOM 4867 C C . ASN B 1 38 ? -28.734 -2.656 22.156 1 70.25 38 ASN B C 1
ATOM 4869 O O . ASN B 1 38 ? -28.25 -3.568 21.484 1 70.25 38 ASN B O 1
ATOM 4873 N N . GLY B 1 39 ? -28.156 -2.203 23.297 1 77.94 39 GLY B N 1
ATOM 4874 C CA . GLY B 1 39 ? -27 -2.883 23.859 1 77.94 39 GLY B CA 1
ATOM 4875 C C . GLY B 1 39 ? -25.688 -2.439 23.234 1 77.94 39 GLY B C 1
ATOM 4876 O O . GLY B 1 39 ? -24.625 -2.977 23.562 1 77.94 39 GLY B O 1
ATOM 4877 N N . MET B 1 40 ? -25.891 -1.524 22.375 1 85.56 40 MET B N 1
ATOM 4878 C CA . MET B 1 40 ? -24.688 -1.026 21.719 1 85.56 40 MET B CA 1
ATOM 4879 C C . MET B 1 40 ? -24.172 0.236 22.406 1 85.56 40 MET B C 1
ATOM 4881 O O . MET B 1 40 ? -24.953 0.998 22.969 1 85.56 40 MET B O 1
ATOM 4885 N N . LYS B 1 41 ? -22.859 0.342 22.438 1 90.19 41 LYS B N 1
ATOM 4886 C CA . LYS B 1 41 ? -22.266 1.548 23 1 90.19 41 LYS B CA 1
ATOM 4887 C C . LYS B 1 41 ? -22.25 2.684 21.984 1 90.19 41 LYS B C 1
ATOM 4889 O O . LYS B 1 41 ? -22.188 2.443 20.766 1 90.19 41 LYS B O 1
ATOM 4894 N N . GLN B 1 42 ? -22.297 3.865 22.484 1 91.38 42 GLN B N 1
ATOM 4895 C CA . GLN B 1 42 ? -22.344 5.043 21.625 1 91.38 42 GLN B CA 1
ATOM 4896 C C . GLN B 1 42 ? -20.953 5.68 21.484 1 91.38 42 GLN B C 1
ATOM 4898 O O . GLN B 1 42 ? -20.172 5.668 22.438 1 91.38 42 GLN B O 1
ATOM 4903 N N . PHE B 1 43 ? -20.828 6.266 20.375 1 93.19 43 PHE B N 1
ATOM 4904 C CA . PHE B 1 43 ? -19.562 6.918 20.047 1 93.19 43 PHE B CA 1
ATOM 4905 C C . PHE B 1 43 ? -19.375 8.188 20.875 1 93.19 43 PHE B C 1
ATOM 4907 O O . PHE B 1 43 ? -20.328 8.945 21.078 1 93.19 43 PHE B O 1
ATOM 4914 N N . HIS B 1 44 ? -18.125 8.445 21.344 1 93.12 44 HIS B N 1
ATOM 4915 C CA . HIS B 1 44 ? -17.828 9.68 22.078 1 93.12 44 HIS B CA 1
ATOM 4916 C C . HIS B 1 44 ? -16.703 10.461 21.406 1 93.12 44 HIS B C 1
ATOM 4918 O O . HIS B 1 44 ? -16.875 11.633 21.062 1 93.12 44 HIS B O 1
ATOM 4924 N N . SER B 1 45 ? -15.594 9.828 21.219 1 95.75 45 SER B N 1
ATOM 4925 C CA . SER B 1 45 ? -14.461 10.547 20.656 1 95.75 45 SER B CA 1
ATOM 4926 C C . SER B 1 45 ? -13.492 9.586 19.969 1 95.75 45 SER B C 1
ATOM 4928 O O . SER B 1 45 ? -13.508 8.383 20.234 1 95.75 45 SER B O 1
ATOM 4930 N N . PHE B 1 46 ? -12.711 10.125 19.031 1 97.69 46 PHE B N 1
ATOM 4931 C CA . PHE B 1 46 ? -11.727 9.367 18.281 1 97.69 46 PHE B CA 1
ATOM 4932 C C . PHE B 1 46 ? -10.484 10.203 18 1 97.69 46 PHE B C 1
ATOM 4934 O O . PHE B 1 46 ? -10.531 11.164 17.234 1 97.69 46 PHE B O 1
ATOM 4941 N N . TYR B 1 47 ? -9.336 9.852 18.672 1 98.56 47 TYR B N 1
ATOM 4942 C CA . TYR B 1 47 ? -8.047 10.531 18.531 1 98.56 47 TYR B CA 1
ATOM 4943 C C . TYR B 1 47 ? -7.145 9.797 17.547 1 98.56 47 TYR B C 1
ATOM 4945 O O . TYR B 1 47 ? -7 8.578 17.625 1 98.56 47 TYR B O 1
ATOM 4953 N N . ILE B 1 48 ? -6.535 10.586 16.625 1 98.56 48 ILE B N 1
ATOM 4954 C CA . ILE B 1 48 ? -5.633 9.992 15.641 1 98.56 48 ILE B CA 1
ATOM 4955 C C . ILE B 1 48 ? -4.336 10.797 15.57 1 98.56 48 ILE B C 1
ATOM 4957 O O . ILE B 1 48 ? -4.367 12.016 15.422 1 98.56 48 ILE B O 1
ATOM 4961 N N . CYS B 1 49 ? -3.256 10.188 15.75 1 98.69 49 CYS B N 1
ATOM 4962 C CA . CYS B 1 49 ? -1.912 10.711 15.531 1 98.69 49 CYS B CA 1
ATOM 4963 C C . CYS B 1 49 ? -1.019 9.672 14.875 1 98.69 49 CYS B C 1
ATOM 4965 O O . CYS B 1 49 ? -0.661 8.672 15.5 1 98.69 49 CYS B O 1
ATOM 4967 N N . PHE B 1 50 ? -0.65 9.867 13.656 1 98.38 50 PHE B N 1
ATOM 4968 C CA . PHE B 1 50 ? 0.164 8.906 12.922 1 98.38 50 PHE B CA 1
ATOM 4969 C C . PHE B 1 50 ? 1.619 8.977 13.367 1 98.38 50 PHE B C 1
ATOM 4971 O O . PHE B 1 50 ? 2.129 10.055 13.68 1 98.38 50 PHE B O 1
ATOM 4978 N N . ASP B 1 51 ? 2.256 7.863 13.305 1 98 51 ASP B N 1
ATOM 4979 C CA . ASP B 1 51 ? 3.656 7.758 13.703 1 98 51 ASP B CA 1
ATOM 4980 C C . ASP B 1 51 ? 4.539 8.68 12.859 1 98 51 ASP B C 1
ATOM 4982 O O . ASP B 1 51 ? 5.473 9.289 13.383 1 98 51 ASP B O 1
ATOM 4986 N N . ALA B 1 52 ? 4.246 8.758 11.602 1 97.44 52 ALA B N 1
ATOM 4987 C CA . ALA B 1 52 ? 5.012 9.609 10.688 1 97.44 52 ALA B CA 1
ATOM 4988 C C . ALA B 1 52 ? 4.961 11.062 11.133 1 97.44 52 ALA B C 1
ATOM 4990 O O . ALA B 1 52 ? 5.969 11.773 11.078 1 97.44 52 ALA B O 1
ATOM 4991 N N . MET B 1 53 ? 3.832 11.508 11.609 1 97.81 53 MET B N 1
ATOM 4992 C CA . MET B 1 53 ? 3.66 12.898 12.023 1 97.81 53 MET B CA 1
ATOM 4993 C C . MET B 1 53 ? 4.312 13.141 13.383 1 97.81 53 MET B C 1
ATOM 4995 O O . MET B 1 53 ? 4.855 14.219 13.625 1 97.81 53 MET B O 1
ATOM 4999 N N . LYS B 1 54 ? 4.25 12.117 14.289 1 97.19 54 LYS B N 1
ATOM 5000 C CA . LYS B 1 54 ? 4.93 12.203 15.578 1 97.19 54 LYS B CA 1
ATOM 5001 C C . LYS B 1 54 ? 6.43 12.438 15.391 1 97.19 54 LYS B C 1
ATOM 5003 O O . LYS B 1 54 ? 6.992 13.375 15.969 1 97.19 54 LYS B O 1
ATOM 5008 N N . LYS B 1 55 ? 6.965 11.656 14.609 1 97.44 55 LYS B N 1
ATOM 5009 C CA . LYS B 1 55 ? 8.406 11.695 14.391 1 97.44 55 LYS B CA 1
ATOM 5010 C C . LYS B 1 55 ? 8.82 12.961 13.648 1 97.44 55 LYS B C 1
ATOM 5012 O O . LYS B 1 55 ? 9.875 13.539 13.914 1 97.44 55 LYS B O 1
ATOM 5017 N N . GLY B 1 56 ? 7.977 13.336 12.711 1 97.62 56 GLY B N 1
ATOM 5018 C CA . GLY B 1 56 ? 8.258 14.562 11.992 1 97.62 56 GLY B CA 1
ATOM 5019 C C . GLY B 1 56 ? 8.297 15.781 12.898 1 97.62 56 GLY B C 1
ATOM 5020 O O . GLY B 1 56 ? 9.172 16.641 12.758 1 97.62 56 GLY B O 1
ATOM 5021 N N . PHE B 1 57 ? 7.379 15.883 13.797 1 97.88 57 PHE B N 1
ATOM 5022 C CA . PHE B 1 57 ? 7.355 16.984 14.75 1 97.88 57 PHE B CA 1
ATOM 5023 C C . PHE B 1 57 ? 8.586 16.953 15.648 1 97.88 57 PHE B C 1
ATOM 5025 O O . PHE B 1 57 ? 9.25 17.969 15.844 1 97.88 57 PHE B O 1
ATOM 5032 N N . GLN B 1 58 ? 8.93 15.82 16.125 1 96.06 58 GLN B N 1
ATOM 5033 C CA . GLN B 1 58 ? 10.008 15.656 17.094 1 96.06 58 GLN B CA 1
ATOM 5034 C C . GLN B 1 58 ? 11.367 15.945 16.453 1 96.06 58 GLN B C 1
ATOM 5036 O O . GLN B 1 58 ? 12.266 16.484 17.109 1 96.06 58 GLN B O 1
ATOM 5041 N N . GLN B 1 59 ? 11.414 15.711 15.188 1 95.25 59 GLN B N 1
ATOM 5042 C CA . GLN B 1 59 ? 12.719 15.773 14.547 1 95.25 59 GLN B CA 1
ATOM 5043 C C . GLN B 1 59 ? 12.922 17.125 13.852 1 95.25 59 GLN B C 1
ATOM 5045 O O . GLN B 1 59 ? 14.047 17.594 13.703 1 95.25 59 GLN B O 1
ATOM 5050 N N . GLY B 1 60 ? 11.789 17.672 13.508 1 95.62 60 GLY B N 1
ATOM 5051 C CA . GLY B 1 60 ? 12.062 18.781 12.602 1 95.62 60 GLY B CA 1
ATOM 5052 C C . GLY B 1 60 ? 11.227 20.016 12.891 1 95.62 60 GLY B C 1
ATOM 5053 O O . GLY B 1 60 ? 11.477 21.078 12.336 1 95.62 60 GLY B O 1
ATOM 5054 N N . CYS B 1 61 ? 10.266 19.953 13.695 1 96.44 61 CYS B N 1
ATOM 5055 C CA . CYS B 1 61 ? 9.414 21.109 13.938 1 96.44 61 CYS B CA 1
ATOM 5056 C C . CYS B 1 61 ? 9.828 21.828 15.219 1 96.44 61 CYS B C 1
ATOM 5058 O O . CYS B 1 61 ? 10.305 21.203 16.156 1 96.44 61 CYS B O 1
ATOM 5060 N N . ARG B 1 62 ? 9.672 23.094 15.148 1 94.88 62 ARG B N 1
ATOM 5061 C CA . ARG B 1 62 ? 9.836 23.875 16.375 1 94.88 62 ARG B CA 1
ATOM 5062 C C . ARG B 1 62 ? 8.75 23.547 17.391 1 94.88 62 ARG B C 1
ATOM 5064 O O . ARG B 1 62 ? 7.648 23.125 17 1 94.88 62 ARG B O 1
ATOM 5071 N N . ARG B 1 63 ? 9.039 23.734 18.594 1 95 63 ARG B N 1
ATOM 5072 C CA . ARG B 1 63 ? 8.109 23.344 19.656 1 95 63 ARG B CA 1
ATOM 5073 C C . ARG B 1 63 ? 7.039 24.406 19.859 1 95 63 ARG B C 1
ATOM 5075 O O . ARG B 1 63 ? 6.949 25 20.938 1 95 63 ARG B O 1
ATOM 5082 N N . CYS B 1 64 ? 6.32 24.672 18.859 1 96.69 64 CYS B N 1
ATOM 5083 C CA . CYS B 1 64 ? 5.172 25.562 18.812 1 96.69 64 CYS B CA 1
ATOM 5084 C C . CYS B 1 64 ? 3.949 24.859 18.25 1 96.69 64 CYS B C 1
ATOM 5086 O O . CYS B 1 64 ? 3.975 24.391 17.109 1 96.69 64 CYS B O 1
ATOM 5088 N N . ILE B 1 65 ? 2.908 24.766 19.031 1 97.69 65 ILE B N 1
ATOM 5089 C CA . ILE B 1 65 ? 1.73 24 18.625 1 97.69 65 ILE B CA 1
ATOM 5090 C C . ILE B 1 65 ? 0.495 24.891 18.688 1 97.69 65 ILE B C 1
ATOM 5092 O O . ILE B 1 65 ? 0.276 25.609 19.672 1 97.69 65 ILE B O 1
ATOM 5096 N N . GLY B 1 66 ? -0.194 24.938 17.625 1 97.38 66 GLY B N 1
ATOM 5097 C CA . GLY B 1 66 ? -1.499 25.578 17.594 1 97.38 66 GLY B CA 1
ATOM 5098 C C . GLY B 1 66 ? -2.643 24.625 17.859 1 97.38 66 GLY B C 1
ATOM 5099 O O . GLY B 1 66 ? -2.672 23.516 17.297 1 97.38 66 GLY B O 1
ATOM 5100 N N . LEU B 1 67 ? -3.559 24.984 18.75 1 97.06 67 LEU B N 1
ATOM 5101 C CA . LEU B 1 67 ? -4.734 24.172 19.062 1 97.06 67 LEU B CA 1
ATOM 5102 C C . LEU B 1 67 ? -6.012 24.906 18.672 1 97.06 67 LEU B C 1
ATOM 5104 O O . LEU B 1 67 ? -6.137 26.109 18.906 1 97.06 67 LEU B O 1
ATOM 5108 N N . ASP B 1 68 ? -6.824 24.219 18 1 94.94 68 ASP B N 1
ATOM 5109 C CA . ASP B 1 68 ? -8.109 24.797 17.609 1 94.94 68 ASP B CA 1
ATOM 5110 C C . ASP B 1 68 ? -9.156 23.703 17.391 1 94.94 68 ASP B C 1
ATOM 5112 O O . ASP B 1 68 ? -8.82 22.531 17.25 1 94.94 68 ASP B O 1
ATOM 5116 N N . GLY B 1 69 ? -10.406 24.047 17.578 1 92.81 69 GLY B N 1
ATOM 5117 C CA . GLY B 1 69 ? -11.539 23.203 17.266 1 92.81 69 GLY B CA 1
ATOM 5118 C C . GLY B 1 69 ? -12.445 23.781 16.203 1 92.81 69 GLY B C 1
ATOM 5119 O O . GLY B 1 69 ? -12.648 25 16.156 1 92.81 69 GLY B O 1
ATOM 5120 N N . CYS B 1 70 ? -12.945 22.922 15.367 1 91.44 70 CYS B N 1
ATOM 5121 C CA . CYS B 1 70 ? -13.891 23.391 14.359 1 91.44 70 CYS B CA 1
ATOM 5122 C C . CYS B 1 70 ? -15.133 22.5 14.32 1 91.44 70 CYS B C 1
ATOM 5124 O O . CYS B 1 70 ? -15.062 21.312 14.648 1 91.44 70 CYS B O 1
ATOM 5126 N N . PHE B 1 71 ? -16.172 23.109 13.883 1 90.62 71 PHE B N 1
ATOM 5127 C CA . PHE B 1 71 ? -17.438 22.375 13.805 1 90.62 71 PHE B CA 1
ATOM 5128 C C . PHE B 1 71 ? -17.469 21.5 12.562 1 90.62 71 PHE B C 1
ATOM 5130 O O . PHE B 1 71 ? -16.984 21.891 11.492 1 90.62 71 PHE B O 1
ATOM 5137 N N . LEU B 1 72 ? -18.062 20.391 12.773 1 90.69 72 LEU B N 1
ATOM 5138 C CA . LEU B 1 72 ? -18.328 19.516 11.633 1 90.69 72 LEU B CA 1
ATOM 5139 C C . LEU B 1 72 ? -19.672 19.844 11 1 90.69 72 LEU B C 1
ATOM 5141 O O . LEU B 1 72 ? -20.656 20.109 11.703 1 90.69 72 LEU B O 1
ATOM 5145 N N . LYS B 1 73 ? -19.875 20.109 9.719 1 79.62 73 LYS B N 1
ATOM 5146 C CA . LYS B 1 73 ? -21.031 20.656 9.031 1 79.62 73 LYS B CA 1
ATOM 5147 C C . LYS B 1 73 ? -21.906 19.562 8.453 1 79.62 73 LYS B C 1
ATOM 5149 O O . LYS B 1 73 ? -23.125 19.734 8.297 1 79.62 73 LYS B O 1
ATOM 5154 N N . GLY B 1 74 ? -21.688 18.297 8.398 1 75.25 74 GLY B N 1
ATOM 5155 C CA . GLY B 1 74 ? -22.406 17.203 7.766 1 75.25 74 GLY B CA 1
ATOM 5156 C C . GLY B 1 74 ? -23.172 16.344 8.75 1 75.25 74 GLY B C 1
ATOM 5157 O O . GLY B 1 74 ? -23.703 16.844 9.742 1 75.25 74 GLY B O 1
ATOM 5158 N N . ILE B 1 75 ? -23.359 15.164 8.328 1 76.75 75 ILE B N 1
ATOM 5159 C CA . ILE B 1 75 ? -24.188 14.203 9.047 1 76.75 75 ILE B CA 1
ATOM 5160 C C . ILE B 1 75 ? -23.516 13.828 10.367 1 76.75 75 ILE B C 1
ATOM 5162 O O . ILE B 1 75 ? -24.188 13.477 11.336 1 76.75 75 ILE B O 1
ATOM 5166 N N . CYS B 1 76 ? -22.234 13.781 10.508 1 73.88 76 CYS B N 1
ATOM 5167 C CA . CYS B 1 76 ? -21.5 13.359 11.688 1 73.88 76 CYS B CA 1
ATOM 5168 C C . CYS B 1 76 ? -21.703 14.336 12.844 1 73.88 76 CYS B C 1
ATOM 5170 O O . CYS B 1 76 ? -21.734 13.93 14.008 1 73.88 76 CYS B O 1
ATOM 5172 N N . ARG B 1 77 ? -22.25 15.398 12.711 1 78.06 77 ARG B N 1
ATOM 5173 C CA . ARG B 1 77 ? -22.406 16.406 13.742 1 78.06 77 ARG B CA 1
ATOM 5174 C C . ARG B 1 77 ? -21.281 16.328 14.766 1 78.06 77 ARG B C 1
ATOM 5176 O O . ARG B 1 77 ? -20.594 15.32 14.859 1 78.06 77 ARG B O 1
ATOM 5183 N N . GLY B 1 78 ? -20.75 17.391 15.352 1 88.56 78 GLY B N 1
ATOM 5184 C CA . GLY B 1 78 ? -19.656 17.422 16.312 1 88.56 78 GLY B CA 1
ATOM 5185 C C . GLY B 1 78 ? -18.578 18.422 15.945 1 88.56 78 GLY B C 1
ATOM 5186 O O . GLY B 1 78 ? -18.828 19.406 15.25 1 88.56 78 GLY B O 1
ATOM 5187 N N . GLN B 1 79 ? -17.469 18.094 16.688 1 94.31 79 GLN B N 1
ATOM 5188 C CA . GLN B 1 79 ? -16.359 19.016 16.469 1 94.31 79 GLN B CA 1
ATOM 5189 C C . GLN B 1 79 ? -15.047 18.25 16.234 1 94.31 79 GLN B C 1
ATOM 5191 O O . GLN B 1 79 ? -14.93 17.078 16.594 1 94.31 79 GLN B O 1
ATOM 5196 N N . LEU B 1 80 ? -14.211 18.875 15.539 1 96.19 80 LEU B N 1
ATOM 5197 C CA . LEU B 1 80 ? -12.883 18.344 15.273 1 96.19 80 LEU B CA 1
ATOM 5198 C C . LEU B 1 80 ? -11.805 19.172 15.961 1 96.19 80 LEU B C 1
ATOM 5200 O O . LEU B 1 80 ? -11.711 20.391 15.711 1 96.19 80 LEU B O 1
ATOM 5204 N N . LEU B 1 81 ? -11.094 18.562 16.875 1 96.81 81 LEU B N 1
ATOM 5205 C CA . LEU B 1 81 ? -9.938 19.203 17.5 1 96.81 81 LEU B CA 1
ATOM 5206 C C . LEU B 1 81 ? -8.664 18.922 16.703 1 96.81 81 LEU B C 1
ATOM 5208 O O . LEU B 1 81 ? -8.5 17.828 16.156 1 96.81 81 LEU B O 1
ATOM 5212 N N . VAL B 1 82 ? -7.801 19.922 16.672 1 97.38 82 VAL B N 1
ATOM 5213 C CA . VAL B 1 82 ? -6.594 19.703 15.875 1 97.38 82 VAL B CA 1
ATOM 5214 C C . VAL B 1 82 ? -5.395 20.328 16.594 1 97.38 82 VAL B C 1
ATOM 5216 O O . VAL B 1 82 ? -5.531 21.328 17.297 1 97.38 82 VAL B O 1
ATOM 5219 N N . ALA B 1 83 ? -4.293 19.703 16.547 1 98.19 83 ALA B N 1
ATOM 5220 C CA . ALA B 1 83 ? -2.975 20.219 16.906 1 98.19 83 ALA B CA 1
ATOM 5221 C C . ALA B 1 83 ? -2.094 20.391 15.664 1 98.19 83 ALA B C 1
ATOM 5223 O O . ALA B 1 83 ? -1.849 19.422 14.938 1 98.19 83 ALA B O 1
ATOM 5224 N N . VAL B 1 84 ? -1.669 21.594 15.461 1 98.12 84 VAL B N 1
ATOM 5225 C CA . VAL B 1 84 ? -0.918 21.891 14.25 1 98.12 84 VAL B CA 1
ATOM 5226 C C . VAL B 1 84 ? 0.392 22.594 14.609 1 98.12 84 VAL B C 1
ATOM 5228 O O . VAL B 1 84 ? 0.426 23.438 15.508 1 98.12 84 VAL B O 1
ATOM 5231 N N . ALA B 1 85 ? 1.428 22.188 13.953 1 97.56 85 ALA B N 1
ATOM 5232 C CA . ALA B 1 85 ? 2.732 22.828 14.117 1 97.56 85 ALA B CA 1
ATOM 5233 C C . ALA B 1 85 ? 3.158 23.547 12.836 1 97.56 85 ALA B C 1
ATOM 5235 O O . ALA B 1 85 ? 2.355 23.719 11.922 1 97.56 85 ALA B O 1
ATOM 5236 N N . LYS B 1 86 ? 4.355 24.109 12.898 1 95.81 86 LYS B N 1
ATOM 5237 C CA . LYS B 1 86 ? 4.953 24.766 11.742 1 95.81 86 LYS B CA 1
ATOM 5238 C C . LYS B 1 86 ? 6.227 24.062 11.297 1 95.81 86 LYS B C 1
ATOM 5240 O O . LYS B 1 86 ? 7.047 23.672 12.133 1 95.81 86 LYS B O 1
ATOM 5245 N N . ASP B 1 87 ? 6.293 23.906 10.023 1 96.19 87 ASP B N 1
ATOM 5246 C CA . ASP B 1 87 ? 7.508 23.297 9.5 1 96.19 87 ASP B CA 1
ATOM 5247 C C . ASP B 1 87 ? 8.594 24.344 9.266 1 96.19 87 ASP B C 1
ATOM 5249 O O . ASP B 1 87 ? 8.445 25.5 9.672 1 96.19 87 ASP B O 1
ATOM 5253 N N . ALA B 1 88 ? 9.672 23.984 8.656 1 96.31 88 ALA B N 1
ATOM 5254 C CA . ALA B 1 88 ? 10.836 24.844 8.492 1 96.31 88 ALA B CA 1
ATOM 5255 C C . ALA B 1 88 ? 10.531 26 7.523 1 96.31 88 ALA B C 1
ATOM 5257 O O . ALA B 1 88 ? 11.258 26.984 7.48 1 96.31 88 ALA B O 1
ATOM 5258 N N . ASN B 1 89 ? 9.539 25.844 6.723 1 95.81 89 ASN B N 1
ATOM 5259 C CA . ASN B 1 89 ? 9.117 26.922 5.82 1 95.81 89 ASN B CA 1
ATOM 5260 C C . ASN B 1 89 ? 7.902 27.672 6.367 1 95.81 89 ASN B C 1
ATOM 5262 O O . ASN B 1 89 ? 7.199 28.344 5.621 1 95.81 89 ASN B O 1
ATOM 5266 N N . ASN B 1 90 ? 7.59 27.453 7.633 1 94.75 90 ASN B N 1
ATOM 5267 C CA . ASN B 1 90 ? 6.508 28.109 8.352 1 94.75 90 ASN B CA 1
ATOM 5268 C C . ASN B 1 90 ? 5.145 27.766 7.762 1 94.75 90 ASN B C 1
ATOM 5270 O O . ASN B 1 90 ? 4.223 28.578 7.785 1 94.75 90 ASN B O 1
ATOM 5274 N N . GLN B 1 91 ? 5.066 26.688 7.18 1 94.38 91 GLN B N 1
ATOM 5275 C CA . GLN B 1 91 ? 3.781 26.156 6.746 1 94.38 91 GLN B CA 1
ATOM 5276 C C . GLN B 1 91 ? 3.199 25.203 7.789 1 94.38 91 GLN B C 1
ATOM 5278 O O . GLN B 1 91 ? 3.926 24.688 8.648 1 94.38 91 GLN B O 1
ATOM 5283 N N . MET B 1 92 ? 1.941 25.062 7.672 1 96.06 92 MET B N 1
ATOM 5284 C CA . MET B 1 92 ? 1.278 24.25 8.688 1 96.06 92 MET B CA 1
ATOM 5285 C C . MET B 1 92 ? 1.718 22.781 8.594 1 96.06 92 MET B C 1
ATOM 5287 O O . MET B 1 92 ? 1.939 22.266 7.5 1 96.06 92 MET B O 1
ATOM 5291 N N . TYR B 1 93 ? 1.906 22.125 9.688 1 97.88 93 TYR B N 1
ATOM 5292 C CA . TYR B 1 93 ? 2.201 20.703 9.859 1 97.88 93 TYR B CA 1
ATOM 5293 C C . TYR B 1 93 ? 1.213 20.047 10.82 1 97.88 93 TYR B C 1
ATOM 5295 O O . TYR B 1 93 ? 1.361 20.156 12.039 1 97.88 93 TYR B O 1
ATOM 5303 N N . PRO B 1 94 ? 0.207 19.375 10.258 1 97.94 94 PRO B N 1
ATOM 5304 C CA . PRO B 1 94 ? -0.762 18.719 11.141 1 97.94 94 PRO B CA 1
ATOM 5305 C C . PRO B 1 94 ? -0.149 17.578 11.945 1 97.94 94 PRO B C 1
ATOM 5307 O O . PRO B 1 94 ? 0.437 16.656 11.375 1 97.94 94 PRO B O 1
ATOM 5310 N N . ILE B 1 95 ? -0.341 17.625 13.258 1 98.25 95 ILE B N 1
ATOM 5311 C CA . ILE B 1 95 ? 0.237 16.609 14.133 1 98.25 95 ILE B CA 1
ATOM 5312 C C . ILE B 1 95 ? -0.813 15.547 14.453 1 98.25 95 ILE B C 1
ATOM 5314 O O . ILE B 1 95 ? -0.587 14.359 14.234 1 98.25 95 ILE B O 1
ATOM 5318 N N . ALA B 1 96 ? -1.872 16.016 15.016 1 98.5 96 ALA B N 1
ATOM 5319 C CA . ALA B 1 96 ? -2.93 15.117 15.477 1 98.5 96 ALA B CA 1
ATOM 5320 C C . ALA B 1 96 ? -4.297 15.789 15.375 1 98.5 96 ALA B C 1
ATOM 5322 O O . ALA B 1 96 ? -4.391 17.016 15.328 1 98.5 96 ALA B O 1
ATOM 5323 N N . TRP B 1 97 ? -5.32 15 15.297 1 98.25 97 TRP B N 1
ATOM 5324 C CA . TRP B 1 97 ? -6.691 15.492 15.289 1 98.25 97 TRP B CA 1
ATOM 5325 C C . TRP B 1 97 ? -7.633 14.508 15.977 1 98.25 97 TRP B C 1
ATOM 5327 O O . TRP B 1 97 ? -7.301 13.328 16.125 1 98.25 97 TRP B O 1
ATOM 5337 N N . ALA B 1 98 ? -8.727 15.008 16.453 1 97.94 98 ALA B N 1
ATOM 5338 C CA . ALA B 1 98 ? -9.688 14.172 17.172 1 97.94 98 ALA B CA 1
ATOM 5339 C C . ALA B 1 98 ? -11.117 14.641 16.906 1 97.94 98 ALA B C 1
ATOM 5341 O O . ALA B 1 98 ? -11.398 15.844 16.906 1 97.94 98 ALA B O 1
ATOM 5342 N N . VAL B 1 99 ? -11.93 13.664 16.625 1 96.62 99 VAL B N 1
ATOM 5343 C CA . VAL B 1 99 ? -13.359 13.93 16.531 1 96.62 99 VAL B CA 1
ATOM 5344 C C . VAL B 1 99 ? -14 13.797 17.922 1 96.62 99 VAL B C 1
ATOM 5346 O O . VAL B 1 99 ? -13.781 12.797 18.609 1 96.62 99 VAL B O 1
ATOM 5349 N N . ILE B 1 100 ? -14.727 14.844 18.25 1 94.56 100 ILE B N 1
ATOM 5350 C CA . ILE B 1 100 ? -15.398 14.828 19.547 1 94.56 100 ILE B CA 1
ATOM 5351 C C . ILE B 1 100 ? -16.844 15.273 19.375 1 94.56 100 ILE B C 1
ATOM 5353 O O . ILE B 1 100 ? -17.219 15.836 18.344 1 94.56 100 ILE B O 1
ATOM 5357 N N . ASP B 1 101 ? -17.562 15.023 20.438 1 87.5 101 ASP B N 1
ATOM 5358 C CA . ASP B 1 101 ? -18.953 15.453 20.422 1 87.5 101 ASP B CA 1
ATOM 5359 C C . ASP B 1 101 ? -19.078 16.953 20.688 1 87.5 101 ASP B C 1
ATOM 5361 O O . ASP B 1 101 ? -19.609 17.703 19.859 1 87.5 101 ASP B O 1
ATOM 5365 N N . THR B 1 102 ? -18.531 17.391 21.844 1 87.06 102 THR B N 1
ATOM 5366 C CA . THR B 1 102 ? -18.578 18.797 22.219 1 87.06 102 THR B CA 1
ATOM 5367 C C . THR B 1 102 ? -17.266 19.219 22.875 1 87.06 102 THR B C 1
ATOM 5369 O O . THR B 1 102 ? -16.703 18.469 23.672 1 87.06 102 THR B O 1
ATOM 5372 N N . GLU B 1 103 ? -17 20.469 22.469 1 87.88 103 GLU B N 1
ATOM 5373 C CA . GLU B 1 103 ? -15.789 21.031 23.078 1 87.88 103 GLU B CA 1
ATOM 5374 C C . GLU B 1 103 ? -16.016 21.375 24.547 1 87.88 103 GLU B C 1
ATOM 5376 O O . GLU B 1 103 ? -16.953 22.125 24.875 1 87.88 103 GLU B O 1
ATOM 5381 N N . SER B 1 104 ? -15.297 20.766 25.391 1 89.94 104 SER B N 1
ATOM 5382 C CA . SER B 1 104 ? -15.328 21.016 26.828 1 89.94 104 SER B CA 1
ATOM 5383 C C . SER B 1 104 ? -13.938 20.891 27.438 1 89.94 104 SER B C 1
ATOM 5385 O O . SER B 1 104 ? -12.992 20.469 26.766 1 89.94 104 SER B O 1
ATOM 5387 N N . LYS B 1 105 ? -13.906 21.375 28.641 1 93.12 105 LYS B N 1
ATOM 5388 C CA . LYS B 1 105 ? -12.648 21.203 29.344 1 93.12 105 LYS B CA 1
ATOM 5389 C C . LYS B 1 105 ? -12.242 19.734 29.406 1 93.12 105 LYS B C 1
ATOM 5391 O O . LYS B 1 105 ? -11.062 19.406 29.219 1 93.12 105 LYS B O 1
ATOM 5396 N N . LEU B 1 106 ? -13.188 18.906 29.531 1 93.38 106 LEU B N 1
ATOM 5397 C CA . LEU B 1 106 ? -12.922 17.484 29.672 1 93.38 106 LEU B CA 1
ATOM 5398 C C . LEU B 1 106 ? -12.398 16.906 28.359 1 93.38 106 LEU B C 1
ATOM 5400 O O . LEU B 1 106 ? -11.461 16.094 28.359 1 93.38 106 LEU B O 1
ATOM 5404 N N . THR B 1 107 ? -13.031 17.266 27.281 1 94.25 107 THR B N 1
ATOM 5405 C CA . THR B 1 107 ? -12.617 16.719 25.984 1 94.25 107 THR B CA 1
ATOM 5406 C C . THR B 1 107 ? -11.242 17.25 25.594 1 94.25 107 THR B C 1
ATOM 5408 O O . THR B 1 107 ? -10.43 16.516 25.016 1 94.25 107 THR B O 1
ATOM 5411 N N . TRP B 1 108 ? -11 18.516 25.891 1 96.25 108 TRP B N 1
ATOM 5412 C CA . TRP B 1 108 ? -9.68 19.078 25.625 1 96.25 108 TRP B CA 1
ATOM 5413 C C . TRP B 1 108 ? -8.625 18.391 26.5 1 96.25 108 TRP B C 1
ATOM 5415 O O . TRP B 1 108 ? -7.523 18.094 26.031 1 96.25 108 TRP B O 1
ATOM 5425 N N . LYS B 1 109 ? -8.984 18.234 27.797 1 96.62 109 LYS B N 1
ATOM 5426 C CA . LYS B 1 109 ? -8.055 17.562 28.688 1 96.62 109 LYS B CA 1
ATOM 5427 C C . LYS B 1 109 ? -7.727 16.156 28.188 1 96.62 109 LYS B C 1
ATOM 5429 O O . LYS B 1 109 ? -6.57 15.734 28.203 1 96.62 109 LYS B O 1
ATOM 5434 N N . TRP B 1 110 ? -8.781 15.492 27.719 1 97.06 110 TRP B N 1
ATOM 5435 C CA . TRP B 1 110 ? -8.594 14.164 27.156 1 97.06 110 TRP B CA 1
ATOM 5436 C C . TRP B 1 110 ? -7.664 14.203 25.953 1 97.06 110 TRP B C 1
ATOM 5438 O O . TRP B 1 110 ? -6.715 13.422 25.859 1 97.06 110 TRP B O 1
ATOM 5448 N N . PHE B 1 111 ? -7.93 15.047 25.016 1 97.5 111 PHE B N 1
ATOM 5449 C CA . PHE B 1 111 ? -7.145 15.203 23.797 1 97.5 111 PHE B CA 1
ATOM 5450 C C . PHE B 1 111 ? -5.695 15.531 24.125 1 97.5 111 PHE B C 1
ATOM 5452 O O . PHE B 1 111 ? -4.773 14.891 23.609 1 97.5 111 PHE B O 1
ATOM 5459 N N . MET B 1 112 ? -5.434 16.453 25.031 1 97.5 112 MET B N 1
ATOM 5460 C CA . MET B 1 112 ? -4.098 16.953 25.328 1 97.5 112 MET B CA 1
ATOM 5461 C C . MET B 1 112 ? -3.309 15.945 26.156 1 97.5 112 MET B C 1
ATOM 5463 O O . MET B 1 112 ? -2.082 15.875 26.062 1 97.5 112 MET B O 1
ATOM 5467 N N . THR B 1 113 ? -4.02 15.172 26.984 1 97.81 113 THR B N 1
ATOM 5468 C CA . THR B 1 113 ? -3.334 14.141 27.75 1 97.81 113 THR B CA 1
ATOM 5469 C C . THR B 1 113 ? -2.688 13.117 26.828 1 97.81 113 THR B C 1
ATOM 5471 O O . THR B 1 113 ? -1.535 12.727 27.031 1 97.81 113 THR B O 1
ATOM 5474 N N . ILE B 1 114 ? -3.43 12.734 25.797 1 97.62 114 ILE B N 1
ATOM 5475 C CA . ILE B 1 114 ? -2.902 11.773 24.828 1 97.62 114 ILE B CA 1
ATOM 5476 C C . ILE B 1 114 ? -1.77 12.414 24.031 1 97.62 114 ILE B C 1
ATOM 5478 O O . ILE B 1 114 ? -0.725 11.797 23.828 1 97.62 114 ILE B O 1
ATOM 5482 N N . LEU B 1 115 ? -2.002 13.641 23.641 1 97.69 115 LEU B N 1
ATOM 5483 C CA . LEU B 1 115 ? -1.009 14.367 22.875 1 97.69 115 LEU B CA 1
ATOM 5484 C C . LEU B 1 115 ? 0.296 14.508 23.641 1 97.69 115 LEU B C 1
ATOM 5486 O O . LEU B 1 115 ? 1.381 14.359 23.078 1 97.69 115 LEU B O 1
ATOM 5490 N N . LYS B 1 116 ? 0.185 14.828 24.906 1 97.5 116 LYS B N 1
ATOM 5491 C CA . LYS B 1 116 ? 1.328 14.984 25.797 1 97.5 116 LYS B CA 1
ATOM 5492 C C . LYS B 1 116 ? 2.178 13.711 25.828 1 97.5 116 LYS B C 1
ATOM 5494 O O . LYS B 1 116 ? 3.404 13.781 25.719 1 97.5 116 LYS B O 1
ATOM 5499 N N . ASP B 1 117 ? 1.564 12.633 25.922 1 96.25 117 ASP B N 1
ATOM 5500 C CA . ASP B 1 117 ? 2.264 11.352 25.953 1 96.25 117 ASP B CA 1
ATOM 5501 C C . ASP B 1 117 ? 2.85 11 24.594 1 96.25 117 ASP B C 1
ATOM 5503 O O . ASP B 1 117 ? 3.959 10.469 24.5 1 96.25 117 ASP B O 1
ATOM 5507 N N . ASP B 1 118 ? 2.127 11.266 23.547 1 95.56 118 ASP B N 1
ATOM 5508 C CA . ASP B 1 118 ? 2.549 10.93 22.188 1 95.56 118 ASP B CA 1
ATOM 5509 C C . ASP B 1 118 ? 3.812 11.695 21.797 1 95.56 118 ASP B C 1
ATOM 5511 O O . ASP B 1 118 ? 4.711 11.141 21.156 1 95.56 118 ASP B O 1
ATOM 5515 N N . LEU B 1 119 ? 3.846 12.984 22.188 1 96.44 119 LEU B N 1
ATOM 5516 C CA . LEU B 1 119 ? 4.938 13.852 21.75 1 96.44 119 LEU B CA 1
ATOM 5517 C C . LEU B 1 119 ? 5.973 14.023 22.859 1 96.44 119 LEU B C 1
ATOM 5519 O O . LEU B 1 119 ? 6.953 14.75 22.688 1 96.44 119 LEU B O 1
ATOM 5523 N N . ASN B 1 120 ? 5.773 13.383 23.969 1 94.06 120 ASN B N 1
ATOM 5524 C CA . ASN B 1 120 ? 6.68 13.516 25.109 1 94.06 120 ASN B CA 1
ATOM 5525 C C . ASN B 1 120 ? 6.934 14.984 25.453 1 94.06 120 ASN B C 1
ATOM 5527 O O . ASN B 1 120 ? 8.086 15.414 25.531 1 94.06 120 ASN B O 1
ATOM 5531 N N . LEU B 1 121 ? 5.895 15.695 25.703 1 95.75 121 LEU B N 1
ATOM 5532 C CA . LEU B 1 121 ? 5.977 17.141 25.922 1 95.75 121 LEU B CA 1
ATOM 5533 C C . LEU B 1 121 ? 6.254 17.438 27.391 1 95.75 121 LEU B C 1
ATOM 5535 O O . LEU B 1 121 ? 6.531 18.594 27.75 1 95.75 121 LEU B O 1
ATOM 5539 N N . GLY B 1 122 ? 6.207 16.484 28.266 1 93.38 122 GLY B N 1
ATOM 5540 C CA . GLY B 1 122 ? 6.449 16.719 29.672 1 93.38 122 GLY B CA 1
ATOM 5541 C C . GLY B 1 122 ? 5.512 17.75 30.281 1 93.38 122 GLY B C 1
ATOM 5542 O O . GLY B 1 122 ? 4.305 17.719 30.031 1 93.38 122 GLY B O 1
ATOM 5543 N N . ASN B 1 123 ? 6.082 18.672 31.047 1 94.31 123 ASN B N 1
ATOM 5544 C CA . ASN B 1 123 ? 5.266 19.688 31.688 1 94.31 123 ASN B CA 1
ATOM 5545 C C . ASN B 1 123 ? 5.125 20.938 30.812 1 94.31 123 ASN B C 1
ATOM 5547 O O . ASN B 1 123 ? 4.574 21.953 31.25 1 94.31 123 ASN B O 1
ATOM 5551 N N . GLY B 1 124 ? 5.629 20.844 29.672 1 94.62 124 GLY B N 1
ATOM 5552 C CA . GLY B 1 124 ? 5.492 21.938 28.719 1 94.62 124 GLY B CA 1
ATOM 5553 C C . GLY B 1 124 ? 6.66 22.906 28.75 1 94.62 124 GLY B C 1
ATOM 5554 O O . GLY B 1 124 ? 6.527 24.062 28.344 1 94.62 124 GLY B O 1
ATOM 5555 N N . SER B 1 125 ? 7.801 22.438 29.266 1 94.88 125 SER B N 1
ATOM 5556 C CA . SER B 1 125 ? 8.984 23.281 29.281 1 94.88 125 SER B CA 1
ATOM 5557 C C . SER B 1 125 ? 9.461 23.609 27.875 1 94.88 125 SER B C 1
ATOM 5559 O O . SER B 1 125 ? 9.586 22.703 27.031 1 94.88 125 SER B O 1
ATOM 5561 N N . GLN B 1 126 ? 9.648 24.875 27.609 1 94.94 126 GLN B N 1
ATOM 5562 C CA . GLN B 1 126 ? 10.102 25.359 26.312 1 94.94 126 GLN B CA 1
ATOM 5563 C C . GLN B 1 126 ? 9.102 25.016 25.203 1 94.94 126 GLN B C 1
ATOM 5565 O O . GLN B 1 126 ? 9.5 24.594 24.109 1 94.94 126 GLN B O 1
ATOM 5570 N N . LEU B 1 127 ? 7.875 24.938 25.609 1 96.88 127 LEU B N 1
ATOM 5571 C CA . LEU B 1 127 ? 6.785 24.688 24.672 1 96.88 127 LEU B CA 1
ATOM 5572 C C . LEU B 1 127 ? 5.879 25.906 24.562 1 96.88 127 LEU B C 1
ATOM 5574 O O . LEU B 1 127 ? 5.559 26.547 25.562 1 96.88 127 LEU B O 1
ATOM 5578 N N . THR B 1 128 ? 5.586 26.266 23.328 1 97.44 128 THR B N 1
ATOM 5579 C CA . THR B 1 128 ? 4.629 27.328 23.062 1 97.44 128 THR B CA 1
ATOM 5580 C C . THR B 1 128 ? 3.316 26.766 22.531 1 97.44 128 THR B C 1
ATOM 5582 O O . THR B 1 128 ? 3.311 26.016 21.562 1 97.44 128 THR B O 1
ATOM 5585 N N . ILE B 1 129 ? 2.246 27.094 23.156 1 97.38 129 ILE B N 1
ATOM 5586 C CA . ILE B 1 129 ? 0.915 26.703 22.719 1 97.38 129 ILE B CA 1
ATOM 5587 C C . ILE B 1 129 ? 0.107 27.953 22.359 1 97.38 129 ILE B C 1
ATOM 5589 O O . ILE B 1 129 ? 0.064 28.906 23.141 1 97.38 129 ILE B O 1
ATOM 5593 N N . ILE B 1 130 ? -0.404 27.984 21.203 1 97.06 130 ILE B N 1
ATOM 5594 C CA . ILE B 1 130 ? -1.255 29.094 20.766 1 97.06 130 ILE B CA 1
ATOM 5595 C C . ILE B 1 130 ? -2.691 28.594 20.609 1 97.06 130 ILE B C 1
ATOM 5597 O O . ILE B 1 130 ? -2.939 27.578 19.953 1 97.06 130 ILE B O 1
ATOM 5601 N N . SER B 1 131 ? -3.615 29.203 21.25 1 94.81 131 SER B N 1
ATOM 5602 C CA . SER B 1 131 ? -5.012 28.781 21.172 1 94.81 131 SER B CA 1
ATOM 5603 C C . SER B 1 131 ? -5.945 29.984 21.125 1 94.81 131 SER B C 1
ATOM 5605 O O . SER B 1 131 ? -5.492 31.125 21.125 1 94.81 131 SER B O 1
ATOM 5607 N N . ASP B 1 132 ? -7.168 29.625 20.969 1 89.06 132 ASP B N 1
ATOM 5608 C CA . ASP B 1 132 ? -8.18 30.672 21.062 1 89.06 132 ASP B CA 1
ATOM 5609 C C . ASP B 1 132 ? -8.578 30.922 22.516 1 89.06 132 ASP B C 1
ATOM 5611 O O . ASP B 1 132 ? -8.07 30.266 23.422 1 89.06 132 ASP B O 1
ATOM 5615 N N . MET B 1 133 ? -9.281 31.781 22.922 1 85.56 133 MET B N 1
ATOM 5616 C CA . MET B 1 133 ? -9.594 32.219 24.281 1 85.56 133 MET B CA 1
ATOM 5617 C C . MET B 1 133 ? -10.75 31.422 24.859 1 85.56 133 MET B C 1
ATOM 5619 O O . MET B 1 133 ? -11.523 31.922 25.672 1 85.56 133 MET B O 1
ATOM 5623 N N . GLN B 1 134 ? -10.742 30.141 24.469 1 87.44 134 GLN B N 1
ATOM 5624 C CA . GLN B 1 134 ? -11.805 29.328 25.047 1 87.44 134 GLN B CA 1
ATOM 5625 C C . GLN B 1 134 ? -11.477 28.922 26.469 1 87.44 134 GLN B C 1
ATOM 5627 O O . GLN B 1 134 ? -10.375 28.422 26.75 1 87.44 134 GLN B O 1
ATOM 5632 N N . LYS B 1 135 ? -12.367 29.078 27.344 1 87.31 135 LYS B N 1
ATOM 5633 C CA . LYS B 1 135 ? -12.148 28.875 28.766 1 87.31 135 LYS B CA 1
ATOM 5634 C C . LYS B 1 135 ? -11.758 27.422 29.062 1 87.31 135 LYS B C 1
ATOM 5636 O O . LYS B 1 135 ? -10.836 27.172 29.844 1 87.31 135 LYS B O 1
ATOM 5641 N N . GLY B 1 136 ? -12.492 26.5 28.469 1 89.19 136 GLY B N 1
ATOM 5642 C CA . GLY B 1 136 ? -12.18 25.094 28.672 1 89.19 136 GLY B CA 1
ATOM 5643 C C . GLY B 1 136 ? -10.781 24.719 28.219 1 89.19 136 GLY B C 1
ATOM 5644 O O . GLY B 1 136 ? -10.102 23.922 28.859 1 89.19 136 GLY B O 1
ATOM 5645 N N . LEU B 1 137 ? -10.352 25.297 27.188 1 92.38 137 LEU B N 1
ATOM 5646 C CA . LEU B 1 137 ? -9.031 25.031 26.625 1 92.38 137 LEU B CA 1
ATOM 5647 C C . LEU B 1 137 ? -7.938 25.625 27.5 1 92.38 137 LEU B C 1
ATOM 5649 O O . LEU B 1 137 ? -6.922 24.969 27.766 1 92.38 137 LEU B O 1
ATOM 5653 N N . ILE B 1 138 ? -8.125 26.828 28 1 92.94 138 ILE B N 1
ATOM 5654 C CA . ILE B 1 138 ? -7.156 27.516 28.844 1 92.94 138 ILE B CA 1
ATOM 5655 C C . ILE B 1 138 ? -6.945 26.719 30.125 1 92.94 138 ILE B C 1
ATOM 5657 O O . ILE B 1 138 ? -5.809 26.5 30.562 1 92.94 138 ILE B O 1
ATOM 5661 N N . ALA B 1 139 ? -8.055 26.266 30.656 1 94.5 139 ALA B N 1
ATOM 5662 C CA . ALA B 1 139 ? -7.984 25.5 31.906 1 94.5 139 ALA B CA 1
ATOM 5663 C C . ALA B 1 139 ? -7.234 24.188 31.703 1 94.5 139 ALA B C 1
ATOM 5665 O O . ALA B 1 139 ? -6.449 23.781 32.562 1 94.5 139 ALA B O 1
ATOM 5666 N N . ALA B 1 140 ? -7.516 23.562 30.641 1 95.69 140 ALA B N 1
ATOM 5667 C CA . ALA B 1 140 ? -6.859 22.281 30.328 1 95.69 140 ALA B CA 1
ATOM 5668 C C . ALA B 1 140 ? -5.355 22.484 30.141 1 95.69 140 ALA B C 1
ATOM 5670 O O . ALA B 1 140 ? -4.555 21.672 30.609 1 95.69 140 ALA B O 1
ATOM 5671 N N . VAL B 1 141 ? -4.93 23.547 29.469 1 96.25 141 VAL B N 1
ATOM 5672 C CA . VAL B 1 141 ? -3.52 23.828 29.219 1 96.25 141 VAL B CA 1
ATOM 5673 C C . VAL B 1 141 ? -2.812 24.109 30.547 1 96.25 141 VAL B C 1
ATOM 5675 O O . VAL B 1 141 ? -1.702 23.641 30.781 1 96.25 141 VAL B O 1
ATOM 5678 N N . ASP B 1 142 ? -3.445 24.875 31.375 1 95.19 142 ASP B N 1
ATOM 5679 C CA . ASP B 1 142 ? -2.859 25.25 32.656 1 95.19 142 ASP B CA 1
ATOM 5680 C C . ASP B 1 142 ? -2.629 24.031 33.531 1 95.19 142 ASP B C 1
ATOM 5682 O O . ASP B 1 142 ? -1.648 23.969 34.281 1 95.19 142 ASP B O 1
ATOM 5686 N N . GLU B 1 143 ? -3.504 23.141 33.406 1 96.31 143 GLU B N 1
ATOM 5687 C CA . GLU B 1 143 ? -3.422 21.938 34.25 1 96.31 143 GLU B CA 1
ATOM 5688 C C . GLU B 1 143 ? -2.361 20.984 33.719 1 96.31 143 GLU B C 1
ATOM 5690 O O . GLU B 1 143 ? -1.574 20.422 34.5 1 96.31 143 GLU B O 1
ATOM 5695 N N . LEU B 1 144 ? -2.266 20.781 32.438 1 96.62 144 LEU B N 1
ATOM 5696 C CA . LEU B 1 144 ? -1.435 19.734 31.859 1 96.62 144 LEU B CA 1
ATOM 5697 C C . LEU B 1 144 ? -0.048 20.266 31.516 1 96.62 144 LEU B C 1
ATOM 5699 O O . LEU B 1 144 ? 0.929 19.516 31.516 1 96.62 144 LEU B O 1
ATOM 5703 N N . PHE B 1 145 ? 0.01 21.562 31.188 1 97.31 145 PHE B N 1
ATOM 5704 C CA . PHE B 1 145 ? 1.266 22.188 30.781 1 97.31 145 PHE B CA 1
ATOM 5705 C C . PHE B 1 145 ? 1.536 23.453 31.594 1 97.31 145 PHE B C 1
ATOM 5707 O O . PHE B 1 145 ? 1.607 24.547 31.031 1 97.31 145 PHE B O 1
ATOM 5714 N N . PRO B 1 146 ? 1.877 23.344 32.75 1 96.19 146 PRO B N 1
ATOM 5715 C CA . PRO B 1 146 ? 2.037 24.516 33.625 1 96.19 146 PRO B CA 1
ATOM 5716 C C . PRO B 1 146 ? 3.26 25.359 33.25 1 96.19 146 PRO B C 1
ATOM 5718 O O . PRO B 1 146 ? 3.289 26.562 33.5 1 96.19 146 PRO B O 1
ATOM 5721 N N . GLU B 1 147 ? 4.219 24.812 32.594 1 96.38 147 GLU B N 1
ATOM 5722 C CA . GLU B 1 147 ? 5.453 25.547 32.281 1 96.38 147 GLU B CA 1
ATOM 5723 C C . GLU B 1 147 ? 5.465 26.047 30.859 1 96.38 147 GLU B C 1
ATOM 5725 O O . GLU B 1 147 ? 6.426 26.688 30.422 1 96.38 147 GLU B O 1
ATOM 5730 N N . CYS B 1 148 ? 4.391 25.812 30.172 1 96.69 148 CYS B N 1
ATOM 5731 C CA . CYS B 1 148 ? 4.379 26.219 28.766 1 96.69 148 CYS B CA 1
ATOM 5732 C C . CYS B 1 148 ? 4.062 27.703 28.641 1 96.69 148 CYS B C 1
ATOM 5734 O O . CYS B 1 148 ? 3.529 28.328 29.562 1 96.69 148 CYS B O 1
ATOM 5736 N N . GLU B 1 149 ? 4.547 28.328 27.547 1 97 149 GLU B N 1
ATOM 5737 C CA . GLU B 1 149 ? 4.051 29.641 27.156 1 97 149 GLU B CA 1
ATOM 5738 C C . GLU B 1 149 ? 2.725 29.531 26.406 1 97 149 GLU B C 1
ATOM 5740 O O . GLU B 1 149 ? 2.678 29.016 25.297 1 97 149 GLU B O 1
ATOM 5745 N N . HIS B 1 150 ? 1.7 29.969 27.062 1 96.44 150 HIS B N 1
ATOM 5746 C CA . HIS B 1 150 ? 0.383 29.906 26.438 1 96.44 150 HIS B CA 1
ATOM 5747 C C . HIS B 1 150 ? -0.015 31.25 25.859 1 96.44 150 HIS B C 1
ATOM 5749 O O . HIS B 1 150 ? -0.213 32.219 26.594 1 96.44 150 HIS B O 1
ATOM 5755 N N . ARG B 1 151 ? -0.099 31.281 24.578 1 96.75 151 ARG B N 1
ATOM 5756 C CA . ARG B 1 151 ? -0.472 32.5 23.875 1 96.75 151 ARG B CA 1
ATOM 5757 C C . ARG B 1 151 ? -1.935 32.469 23.438 1 96.75 151 ARG B C 1
ATOM 5759 O O . ARG B 1 151 ? -2.451 31.406 23.078 1 96.75 151 ARG B O 1
ATOM 5766 N N . MET B 1 152 ? -2.496 33.625 23.531 1 95.5 152 MET B N 1
ATOM 5767 C CA . MET B 1 152 ? -3.861 33.781 23.031 1 95.5 152 MET B CA 1
ATOM 5768 C C . MET B 1 152 ? -3.875 34.438 21.656 1 95.5 152 MET B C 1
ATOM 5770 O O . MET B 1 152 ? -3.166 35.406 21.422 1 95.5 152 MET B O 1
ATOM 5774 N N . CYS B 1 153 ? -4.645 33.844 20.781 1 95.06 153 CYS B N 1
ATOM 5775 C CA . CYS B 1 153 ? -4.699 34.344 19.406 1 95.06 153 CYS B CA 1
ATOM 5776 C C . CYS B 1 153 ? -5.16 35.781 19.359 1 95.06 153 CYS B C 1
ATOM 5778 O O . CYS B 1 153 ? -6.285 36.094 19.75 1 95.06 153 CYS B O 1
ATOM 5780 N N . ALA B 1 154 ? -4.297 36.625 18.781 1 95.25 154 ALA B N 1
ATOM 5781 C CA . ALA B 1 154 ? -4.566 38.031 18.734 1 95.25 154 ALA B CA 1
ATOM 5782 C C . ALA B 1 154 ? -5.789 38.344 17.875 1 95.25 154 ALA B C 1
ATOM 5784 O O . ALA B 1 154 ? -6.527 39.281 18.141 1 95.25 154 ALA B O 1
ATOM 5785 N N . ARG B 1 155 ? -6.004 37.562 16.922 1 92.5 155 ARG B N 1
ATOM 5786 C CA . ARG B 1 155 ? -7.164 37.75 16.062 1 92.5 155 ARG B CA 1
ATOM 5787 C C . ARG B 1 155 ? -8.461 37.594 16.844 1 92.5 155 ARG B C 1
ATOM 5789 O O . ARG B 1 155 ? -9.43 38.312 16.609 1 92.5 155 ARG B O 1
ATOM 5796 N N . HIS B 1 156 ? -8.484 36.656 17.703 1 90.81 156 HIS B N 1
ATOM 5797 C CA . HIS B 1 156 ? -9.672 36.406 18.516 1 90.81 156 HIS B CA 1
ATOM 5798 C C . HIS B 1 156 ? -9.828 37.5 19.578 1 90.81 156 HIS B C 1
ATOM 5800 O O . HIS B 1 156 ? -10.953 37.875 19.906 1 90.81 156 HIS B O 1
ATOM 5806 N N . ILE B 1 157 ? -8.742 37.938 20.078 1 93.06 157 ILE B N 1
ATOM 5807 C CA . ILE B 1 157 ? -8.789 39.062 21.016 1 93.06 157 ILE B CA 1
ATOM 5808 C C . ILE B 1 157 ? -9.336 40.312 20.328 1 93.06 157 ILE B C 1
ATOM 5810 O O . ILE B 1 157 ? -10.203 41 20.875 1 93.06 157 ILE B O 1
ATOM 5814 N N . LEU B 1 158 ? -8.82 40.531 19.172 1 93.38 158 LEU B N 1
ATOM 5815 C CA . LEU B 1 158 ? -9.297 41.688 18.391 1 93.38 158 LEU B CA 1
ATOM 5816 C C . LEU B 1 158 ? -10.797 41.594 18.141 1 93.38 158 LEU B C 1
ATOM 5818 O O . LEU B 1 158 ? -11.516 42.562 18.266 1 93.38 158 LEU B O 1
ATOM 5822 N N . ALA B 1 159 ? -11.242 40.406 17.781 1 90.19 159 ALA B N 1
ATOM 5823 C CA . ALA B 1 159 ? -12.656 40.219 17.484 1 90.19 159 ALA B CA 1
ATOM 5824 C C . ALA B 1 159 ? -13.516 40.5 18.719 1 90.19 159 ALA B C 1
ATOM 5826 O O . ALA B 1 159 ? -14.578 41.125 18.609 1 90.19 159 ALA B O 1
ATOM 5827 N N . ASN B 1 160 ? -13.07 40.062 19.891 1 88.56 160 ASN B N 1
ATOM 5828 C CA . ASN B 1 160 ? -13.797 40.312 21.125 1 88.56 160 ASN B CA 1
ATOM 5829 C C . ASN B 1 160 ? -13.695 41.781 21.562 1 88.56 160 ASN B C 1
ATOM 5831 O O . ASN B 1 160 ? -14.68 42.375 22 1 88.56 160 ASN B O 1
ATOM 5835 N N . TRP B 1 161 ? -12.5 42.312 21.406 1 90.94 161 TRP B N 1
ATOM 5836 C CA . TRP B 1 161 ? -12.219 43.688 21.797 1 90.94 161 TRP B CA 1
ATOM 5837 C C . TRP B 1 161 ? -12.938 44.656 20.891 1 90.94 161 TRP B C 1
ATOM 5839 O O . TRP B 1 161 ? -13.422 45.688 21.344 1 90.94 161 TRP B O 1
ATOM 5849 N N . SER B 1 162 ? -13.086 44.344 19.641 1 90.31 162 SER B N 1
ATOM 5850 C CA . SER B 1 162 ? -13.664 45.25 18.641 1 90.31 162 SER B CA 1
ATOM 5851 C C . SER B 1 162 ? -15.18 45.312 18.781 1 90.31 162 SER B C 1
ATOM 5853 O O . SER B 1 162 ? -15.828 46.156 18.141 1 90.31 162 SER B O 1
ATOM 5855 N N . GLN B 1 163 ? -15.688 44.375 19.5 1 88.81 163 GLN B N 1
ATOM 5856 C CA . GLN B 1 163 ? -17.125 44.469 19.75 1 88.81 163 GLN B CA 1
ATOM 5857 C C . GLN B 1 163 ? -17.484 45.781 20.438 1 88.81 163 GLN B C 1
ATOM 5859 O O . GLN B 1 163 ? -18.547 46.375 20.188 1 88.81 163 GLN B O 1
ATOM 5864 N N . ASN B 1 164 ? -16.609 46.312 21.203 1 86.62 164 ASN B N 1
ATOM 5865 C CA . ASN B 1 164 ? -16.828 47.562 21.953 1 86.62 164 ASN B CA 1
ATOM 5866 C C . ASN B 1 164 ? -16.141 48.75 21.266 1 86.62 164 ASN B C 1
ATOM 5868 O O . ASN B 1 164 ? -16.5 49.906 21.516 1 86.62 164 ASN B O 1
ATOM 5872 N N . PHE B 1 165 ? -15.086 48.469 20.609 1 88.31 165 PHE B N 1
ATOM 5873 C CA . PHE B 1 165 ? -14.312 49.531 19.969 1 88.31 165 PHE B CA 1
ATOM 5874 C C . PHE B 1 165 ? -14.164 49.25 18.484 1 88.31 165 PHE B C 1
ATOM 5876 O O . PHE B 1 165 ? -13.133 48.75 18.031 1 88.31 165 PHE B O 1
ATOM 5883 N N . ARG B 1 166 ? -15.07 49.75 17.75 1 85.44 166 ARG B N 1
ATOM 5884 C CA . ARG B 1 166 ? -15.102 49.5 16.312 1 85.44 166 ARG B CA 1
ATOM 5885 C C . ARG B 1 166 ? -14.336 50.562 15.555 1 85.44 166 ARG B C 1
ATOM 5887 O O . ARG B 1 166 ? -14.141 51.688 16.078 1 85.44 166 ARG B O 1
ATOM 5894 N N . GLY B 1 167 ? -13.742 50.25 14.375 1 88.94 167 GLY B N 1
ATOM 5895 C CA . GLY B 1 167 ? -13.055 51.219 13.523 1 88.94 167 GLY B CA 1
ATOM 5896 C C . GLY B 1 167 ? -11.766 50.688 12.938 1 88.94 167 GLY B C 1
ATOM 5897 O O . GLY B 1 167 ? -11.055 49.906 13.594 1 88.94 167 GLY B O 1
ATOM 5898 N N . LEU B 1 168 ? -11.5 51.094 11.836 1 90.69 168 LEU B N 1
ATOM 5899 C CA . LEU B 1 168 ? -10.328 50.625 11.102 1 90.69 168 LEU B CA 1
ATOM 5900 C C . LEU B 1 168 ? -9.047 51.125 11.758 1 90.69 168 LEU B C 1
ATOM 5902 O O . LEU B 1 168 ? -8.055 50.406 11.828 1 90.69 168 LEU B O 1
ATOM 5906 N N . GLU B 1 169 ? -9.078 52.344 12.148 1 92.38 169 GLU B N 1
ATOM 5907 C CA . GLU B 1 169 ? -7.887 52.906 12.766 1 92.38 169 GLU B CA 1
ATOM 5908 C C . GLU B 1 169 ? -7.562 52.219 14.086 1 92.38 169 GLU B C 1
ATOM 5910 O O . GLU B 1 169 ? -6.395 52 14.414 1 92.38 169 GLU B O 1
ATOM 5915 N N . ARG B 1 170 ? -8.555 51.938 14.844 1 93 170 ARG B N 1
ATOM 5916 C CA . ARG B 1 170 ? -8.367 51.219 16.094 1 93 170 ARG B CA 1
ATOM 5917 C C . ARG B 1 170 ? -7.82 49.812 15.859 1 93 170 ARG B C 1
ATOM 5919 O O . ARG B 1 170 ? -6.98 49.344 16.609 1 93 170 ARG B O 1
ATOM 5926 N N . ARG B 1 171 ? -8.289 49.219 14.828 1 94.25 171 ARG B N 1
ATOM 5927 C CA . ARG B 1 171 ? -7.789 47.875 14.469 1 94.25 171 ARG B CA 1
ATOM 5928 C C . ARG B 1 171 ? -6.312 47.938 14.086 1 94.25 171 ARG B C 1
ATOM 5930 O O . ARG B 1 171 ? -5.531 47.062 14.477 1 94.25 171 ARG B O 1
ATOM 5937 N N . LYS B 1 172 ? -5.992 48.875 13.281 1 95.5 172 LYS B N 1
ATOM 5938 C CA . LYS B 1 172 ? -4.602 49.062 12.867 1 95.5 172 LYS B CA 1
ATOM 5939 C C . LYS B 1 172 ? -3.689 49.25 14.07 1 95.5 172 LYS B C 1
ATOM 5941 O O . LYS B 1 172 ? -2.598 48.688 14.141 1 95.5 172 LYS B O 1
ATOM 5946 N N . LYS B 1 173 ? -4.18 50.094 14.938 1 95 173 LYS B N 1
ATOM 5947 C CA . LYS B 1 173 ? -3.365 50.375 16.109 1 95 173 LYS B CA 1
ATOM 5948 C C . LYS B 1 173 ? -3.285 49.188 17.047 1 95 173 LYS B C 1
ATOM 5950 O O . LYS B 1 173 ? -2.268 48.969 17.703 1 95 173 LYS B O 1
ATOM 5955 N N . PHE B 1 174 ? -4.398 48.438 17.141 1 95.19 174 PHE B N 1
ATOM 5956 C CA . PHE B 1 174 ? -4.355 47.188 17.891 1 95.19 174 PHE B CA 1
ATOM 5957 C C . PHE B 1 174 ? -3.238 46.281 17.391 1 95.19 174 PHE B C 1
ATOM 5959 O O . PHE B 1 174 ? -2.438 45.781 18.172 1 95.19 174 PHE B O 1
ATOM 5966 N N . TRP B 1 175 ? -3.184 46.125 16.109 1 96.06 175 TRP B N 1
ATOM 5967 C CA . TRP B 1 175 ? -2.172 45.25 15.523 1 96.06 175 TRP B CA 1
ATOM 5968 C C . TRP B 1 175 ? -0.775 45.844 15.711 1 96.06 175 TRP B C 1
ATOM 5970 O O . TRP B 1 175 ? 0.193 45.094 15.891 1 96.06 175 TRP B O 1
ATOM 5980 N N . ALA B 1 176 ? -0.686 47.125 15.57 1 96.56 176 ALA B N 1
ATOM 5981 C CA . ALA B 1 176 ? 0.6 47.75 15.844 1 96.56 176 ALA B CA 1
ATOM 5982 C C . ALA B 1 176 ? 1.076 47.438 17.266 1 96.56 176 ALA B C 1
ATOM 5984 O O . ALA B 1 176 ? 2.268 47.219 17.484 1 96.56 176 ALA B O 1
ATOM 5985 N N . CYS B 1 177 ? 0.134 47.438 18.172 1 96.31 177 CYS B N 1
ATOM 5986 C CA . CYS B 1 177 ? 0.462 47.094 19.547 1 96.31 177 CYS B CA 1
ATOM 5987 C C . CYS B 1 177 ? 0.859 45.625 19.656 1 96.31 177 CYS B C 1
ATOM 5989 O O . CYS B 1 177 ? 1.882 45.281 20.266 1 96.31 177 CYS B O 1
ATOM 5991 N N . ALA B 1 178 ? 0.066 44.781 19.047 1 96.5 178 ALA B N 1
ATOM 5992 C CA . ALA B 1 178 ? 0.289 43.344 19.125 1 96.5 178 ALA B CA 1
ATOM 5993 C C . ALA B 1 178 ? 1.613 42.938 18.469 1 96.5 178 ALA B C 1
ATOM 5995 O O . ALA B 1 178 ? 2.279 42 18.922 1 96.5 178 ALA B O 1
ATOM 5996 N N . ARG B 1 179 ? 2.037 43.656 17.422 1 96.75 179 ARG B N 1
ATOM 5997 C CA . ARG B 1 179 ? 3.201 43.281 16.625 1 96.75 179 ARG B CA 1
ATOM 5998 C C . ARG B 1 179 ? 4.453 44 17.109 1 96.75 179 ARG B C 1
ATOM 6000 O O . ARG B 1 179 ? 5.539 43.812 16.562 1 96.75 179 ARG B O 1
ATOM 6007 N N . SER B 1 180 ? 4.305 44.844 18.125 1 97.12 180 SER B N 1
ATOM 6008 C CA . SER B 1 180 ? 5.484 45.5 18.703 1 97.12 180 SER B CA 1
ATOM 6009 C C . SER B 1 180 ? 6.445 44.438 19.281 1 97.12 180 SER B C 1
ATOM 6011 O O . SER B 1 180 ? 6.035 43.562 20.031 1 97.12 180 SER B O 1
ATOM 6013 N N . THR B 1 181 ? 7.711 44.531 18.969 1 96.81 181 THR B N 1
ATOM 6014 C CA . THR B 1 181 ? 8.664 43.5 19.344 1 96.81 181 THR B CA 1
ATOM 6015 C C . THR B 1 181 ? 9.414 43.875 20.625 1 96.81 181 THR B C 1
ATOM 6017 O O . THR B 1 181 ? 10.039 43.031 21.266 1 96.81 181 THR B O 1
ATOM 6020 N N . PHE B 1 182 ? 9.477 45.094 20.953 1 96.06 182 PHE B N 1
ATOM 6021 C CA . PHE B 1 182 ? 10.133 45.562 22.172 1 96.06 182 PHE B CA 1
ATOM 6022 C C . PHE B 1 182 ? 9.25 46.531 22.938 1 96.06 182 PHE B C 1
ATOM 6024 O O . PHE B 1 182 ? 8.305 47.094 22.375 1 96.06 182 PHE B O 1
ATOM 6031 N N . GLU B 1 183 ? 9.508 46.844 24.156 1 96.19 183 GLU B N 1
ATOM 6032 C CA . GLU B 1 183 ? 8.602 47.5 25.094 1 96.19 183 GLU B CA 1
ATOM 6033 C C . GLU B 1 183 ? 8.398 48.969 24.688 1 96.19 183 GLU B C 1
ATOM 6035 O O . GLU B 1 183 ? 7.285 49.5 24.781 1 96.19 183 GLU B O 1
ATOM 6040 N N . ALA B 1 184 ? 9.492 49.656 24.281 1 96.12 184 ALA B N 1
ATOM 6041 C CA . ALA B 1 184 ? 9.383 51.062 23.906 1 96.12 184 ALA B CA 1
ATOM 6042 C C . ALA B 1 184 ? 8.406 51.25 22.75 1 96.12 184 ALA B C 1
ATOM 6044 O O . ALA B 1 184 ? 7.633 52.188 22.719 1 96.12 184 ALA B O 1
ATOM 6045 N N . GLN B 1 185 ? 8.523 50.375 21.828 1 95.5 185 GLN B N 1
ATOM 6046 C CA . GLN B 1 185 ? 7.617 50.438 20.688 1 95.5 185 GLN B CA 1
ATOM 6047 C C . GLN B 1 185 ? 6.18 50.156 21.125 1 95.5 185 GLN B C 1
ATOM 6049 O O . GLN B 1 185 ? 5.242 50.781 20.609 1 95.5 185 GLN B O 1
ATOM 6054 N N . PHE B 1 186 ? 5.969 49.188 22.031 1 95.88 186 PHE B N 1
ATOM 6055 C CA . PHE B 1 186 ? 4.645 48.875 22.562 1 95.88 186 PHE B CA 1
ATOM 6056 C C . PHE B 1 186 ? 4.043 50.094 23.266 1 95.88 186 PHE B C 1
ATOM 6058 O O . PHE B 1 186 ? 2.883 50.438 23.031 1 95.88 186 PHE B O 1
ATOM 6065 N N . LYS B 1 187 ? 4.871 50.719 24.047 1 95.31 187 LYS B N 1
ATOM 6066 C CA . LYS B 1 187 ? 4.422 51.906 24.766 1 95.31 187 LYS B CA 1
ATOM 6067 C C . LYS B 1 187 ? 4.016 53.031 23.797 1 95.31 187 LYS B C 1
ATOM 6069 O O . LYS B 1 187 ? 3.012 53.719 24.016 1 95.31 187 LYS B O 1
ATOM 6074 N N . TYR B 1 188 ? 4.805 53.219 22.828 1 95.69 188 TYR B N 1
ATOM 6075 C CA . TYR B 1 188 ? 4.5 54.219 21.812 1 95.69 188 TYR B CA 1
ATOM 6076 C C . TYR B 1 188 ? 3.154 53.938 21.156 1 95.69 188 TYR B C 1
ATOM 6078 O O . TYR B 1 188 ? 2.32 54.844 21.031 1 95.69 188 TYR B O 1
ATOM 6086 N N . ASN B 1 189 ? 2.922 52.719 20.828 1 95.75 189 ASN B N 1
ATOM 6087 C CA . ASN B 1 189 ? 1.7 52.344 20.125 1 95.75 189 ASN B CA 1
ATOM 6088 C C . ASN B 1 189 ? 0.491 52.344 21.062 1 95.75 189 ASN B C 1
ATOM 6090 O O . ASN B 1 189 ? -0.618 52.688 20.641 1 95.75 189 ASN B O 1
ATOM 6094 N N . ILE B 1 190 ? 0.705 51.938 22.281 1 94.69 190 ILE B N 1
ATOM 6095 C CA . ILE B 1 190 ?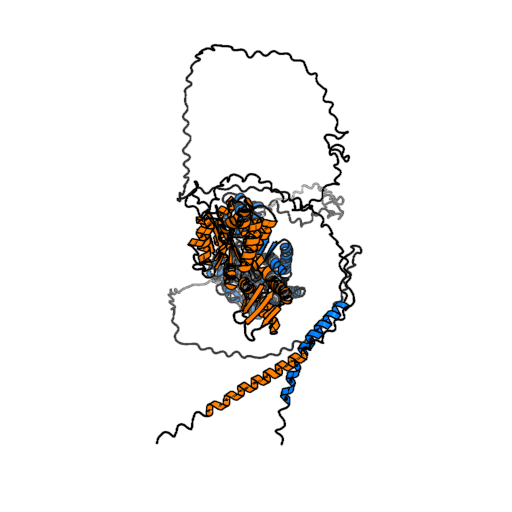 -0.375 51.969 23.266 1 94.69 190 ILE B CA 1
ATOM 6096 C C . ILE B 1 190 ? -0.819 53.406 23.516 1 94.69 190 ILE B C 1
ATOM 6098 O O . ILE B 1 190 ? -2.008 53.656 23.719 1 94.69 190 ILE B O 1
ATOM 6102 N N . ASN B 1 191 ? 0.154 54.344 23.547 1 94.94 191 ASN B N 1
ATOM 6103 C CA . ASN B 1 191 ? -0.166 55.75 23.719 1 94.94 191 ASN B CA 1
ATOM 6104 C C . ASN B 1 191 ? -0.95 56.281 22.516 1 94.94 191 ASN B C 1
ATOM 6106 O O . ASN B 1 191 ? -1.877 57.094 22.688 1 94.94 191 ASN B O 1
ATOM 6110 N N . ALA B 1 192 ? -0.52 55.875 21.406 1 94.88 192 ALA B N 1
ATOM 6111 C CA . ALA B 1 192 ? -1.247 56.281 20.219 1 94.88 192 ALA B CA 1
ATOM 6112 C C . ALA B 1 192 ? -2.676 55.75 20.234 1 94.88 192 ALA B C 1
ATOM 6114 O O . ALA B 1 192 ? -3.604 56.406 19.766 1 94.88 192 ALA B O 1
ATOM 6115 N N . LEU B 1 193 ? -2.879 54.531 20.766 1 94.38 193 LEU B N 1
ATOM 6116 C CA . LEU B 1 193 ? -4.195 53.906 20.875 1 94.38 193 LEU B CA 1
ATOM 6117 C C . LEU B 1 193 ? -5.059 54.625 21.906 1 94.38 193 LEU B C 1
ATOM 6119 O O . LEU B 1 193 ? -6.27 54.781 21.719 1 94.38 193 LEU B O 1
ATOM 6123 N N . SER B 1 194 ? -4.414 55.125 22.922 1 93.12 194 SER B N 1
ATOM 6124 C CA . SER B 1 194 ? -5.125 55.844 23.969 1 93.12 194 SER B CA 1
ATOM 6125 C C . SER B 1 194 ? -5.789 57.094 23.453 1 93.12 194 SER B C 1
ATOM 6127 O O . SER B 1 194 ? -6.816 57.531 23.969 1 93.12 194 SER B O 1
ATOM 6129 N N . LYS B 1 195 ? -5.25 57.656 22.406 1 92.62 195 LYS B N 1
ATOM 6130 C CA . LYS B 1 195 ? -5.762 58.906 21.828 1 92.62 195 LYS B CA 1
ATOM 6131 C C . LYS B 1 195 ? -7.023 58.656 21.016 1 92.62 195 LYS B C 1
ATOM 6133 O O . LYS B 1 195 ? -7.762 59.594 20.703 1 92.62 195 LYS B O 1
ATOM 6138 N N . LEU B 1 196 ? -7.297 57.469 20.797 1 91.75 196 LEU B N 1
ATOM 6139 C CA . LEU B 1 196 ? -8.414 57.156 19.906 1 91.75 196 LEU B CA 1
ATOM 6140 C C . LEU B 1 196 ? -9.688 56.906 20.703 1 91.75 196 LEU B C 1
ATOM 6142 O O . LEU B 1 196 ? -10.773 56.781 20.125 1 91.75 196 LEU B O 1
ATOM 6146 N N . GLY B 1 197 ? -9.609 56.844 21.953 1 87.06 197 GLY B N 1
ATOM 6147 C CA . GLY B 1 197 ? -10.828 56.656 22.719 1 87.06 197 GLY B CA 1
ATOM 6148 C C . GLY B 1 197 ? -10.578 56.531 24.219 1 87.06 197 GLY B C 1
ATOM 6149 O O . GLY B 1 197 ? -9.5 56.125 24.641 1 87.06 197 GLY B O 1
ATOM 6150 N N . ILE B 1 198 ? -11.672 56.875 24.922 1 87.75 198 ILE B N 1
ATOM 6151 C CA . ILE B 1 198 ? -11.594 56.844 26.375 1 87.75 198 ILE B CA 1
ATOM 6152 C C . ILE B 1 198 ? -11.742 55.406 26.859 1 87.75 198 ILE B C 1
ATOM 6154 O O . ILE B 1 198 ? -12.672 54.688 26.453 1 87.75 198 ILE B O 1
ATOM 6158 N N . GLY B 1 199 ? -10.797 54.875 27.656 1 89.5 199 GLY B N 1
ATOM 6159 C CA . GLY B 1 199 ? -10.875 53.562 28.25 1 89.5 199 GLY B CA 1
ATOM 6160 C C . GLY B 1 199 ? -10.422 52.469 27.312 1 89.5 199 GLY B C 1
ATOM 6161 O O . GLY B 1 199 ? -10.562 51.281 27.625 1 89.5 199 GLY B O 1
ATOM 6162 N N . ILE B 1 200 ? -9.992 52.844 26.141 1 91.75 200 ILE B N 1
ATOM 6163 C CA . ILE B 1 200 ? -9.641 51.875 25.094 1 91.75 200 ILE B CA 1
ATOM 6164 C C . ILE B 1 200 ? -8.445 51.031 25.547 1 91.75 200 ILE B C 1
ATOM 6166 O O . ILE B 1 200 ? -8.43 49.812 25.359 1 91.75 200 ILE B O 1
ATOM 6170 N N . VAL B 1 201 ? -7.477 51.656 26.172 1 92.06 201 VAL B N 1
ATOM 6171 C CA . VAL B 1 201 ? -6.266 50.969 26.594 1 92.06 201 VAL B CA 1
ATOM 6172 C C . VAL B 1 201 ? -6.57 50.094 27.812 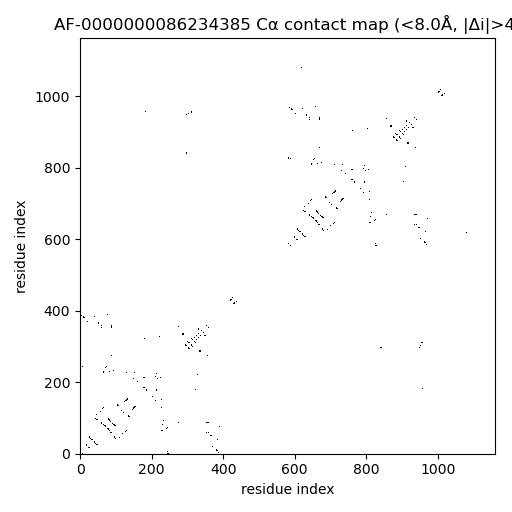1 92.06 201 VAL B C 1
ATOM 6174 O O . VAL B 1 201 ? -6.066 48.969 27.906 1 92.06 201 VAL B O 1
ATOM 6177 N N . GLU B 1 202 ? -7.398 50.562 28.719 1 90.44 202 GLU B N 1
ATOM 6178 C CA . GLU B 1 202 ? -7.777 49.781 29.906 1 90.44 202 GLU B CA 1
ATOM 6179 C C . GLU B 1 202 ? -8.508 48.5 29.516 1 90.44 202 GLU B C 1
ATOM 6181 O O . GLU B 1 202 ? -8.312 47.469 30.125 1 90.44 202 GLU B O 1
ATOM 6186 N N . SER B 1 203 ? -9.297 48.625 28.531 1 91.38 203 SER B N 1
ATOM 6187 C CA . SER B 1 203 ? -10.031 47.438 28.062 1 91.38 203 SER B CA 1
ATOM 6188 C C . SER B 1 203 ? -9.102 46.438 27.422 1 91.38 203 SER B C 1
ATOM 6190 O O . SER B 1 203 ? -9.328 45.219 27.531 1 91.38 203 SER B O 1
ATOM 6192 N N . LEU B 1 204 ? -8.117 46.844 26.781 1 91.12 204 LEU B N 1
ATOM 6193 C CA . LEU B 1 204 ? -7.184 45.969 26.094 1 91.12 204 LEU B CA 1
ATOM 6194 C C . LEU B 1 204 ? -6.254 45.281 27.094 1 91.12 204 LEU B C 1
ATOM 6196 O O . LEU B 1 204 ? -5.895 44.125 26.906 1 91.12 204 LEU B O 1
ATOM 6200 N N . ILE B 1 205 ? -5.883 45.969 28.047 1 87.06 205 ILE B N 1
ATOM 6201 C CA . ILE B 1 205 ? -4.938 45.438 29.031 1 87.06 205 ILE B CA 1
ATOM 6202 C C . ILE B 1 205 ? -5.586 44.344 29.844 1 87.06 205 ILE B C 1
ATOM 6204 O O . ILE B 1 205 ? -4.895 43.5 30.422 1 87.06 205 ILE B O 1
ATOM 6208 N N . LYS B 1 206 ? -6.91 44.344 29.781 1 88 206 LYS B N 1
ATOM 6209 C CA . LYS B 1 206 ? -7.621 43.281 30.453 1 88 206 LYS B CA 1
ATOM 6210 C C . LYS B 1 206 ? -7.262 41.906 29.859 1 88 206 LYS B C 1
ATOM 6212 O O . LYS B 1 206 ? -7.355 40.875 30.531 1 88 206 LYS B O 1
ATOM 6217 N N . TYR B 1 207 ? -6.852 42.125 28.578 1 90.06 207 TYR B N 1
ATOM 6218 C CA . TYR B 1 207 ? -6.328 40.938 27.938 1 90.06 207 TYR B CA 1
ATOM 6219 C C . TYR B 1 207 ? -4.844 40.75 28.234 1 90.06 207 TYR B C 1
ATOM 6221 O O . TYR B 1 207 ? -4.062 41.688 28.094 1 90.06 207 TYR B O 1
ATOM 6229 N N . ASN B 1 208 ? -4.387 40.156 29.203 1 89.81 208 ASN B N 1
ATOM 6230 C CA . ASN B 1 208 ? -3 39.969 29.594 1 89.81 208 ASN B CA 1
ATOM 6231 C C . ASN B 1 208 ? -2.043 40.156 28.438 1 89.81 208 ASN B C 1
ATOM 6233 O O . ASN B 1 208 ? -1.88 39.281 27.594 1 89.81 208 ASN B O 1
ATOM 6237 N N . LYS B 1 209 ? -1.379 41.25 28.328 1 91.38 209 LYS B N 1
ATOM 6238 C CA . LYS B 1 209 ? -0.509 41.656 27.234 1 91.38 209 LYS B CA 1
ATOM 6239 C C . LYS B 1 209 ? 0.614 40.656 27.016 1 91.38 209 LYS B C 1
ATOM 6241 O O . LYS B 1 209 ? 1.178 40.562 25.922 1 91.38 209 LYS B O 1
ATOM 6246 N N . GLU B 1 210 ? 0.993 39.875 27.984 1 92.88 210 GLU B N 1
ATOM 6247 C CA . GLU B 1 210 ? 2.074 38.906 27.906 1 92.88 210 GLU B CA 1
ATOM 6248 C C . GLU B 1 210 ? 1.689 37.75 27.016 1 92.88 210 GLU B C 1
ATOM 6250 O O . GLU B 1 210 ? 2.553 36.969 26.562 1 92.88 210 GLU B O 1
ATOM 6255 N N . THR B 1 211 ? 0.39 37.656 26.688 1 93.44 211 THR B N 1
ATOM 6256 C CA . THR B 1 211 ? -0.07 36.5 25.953 1 93.44 211 THR B CA 1
ATOM 6257 C C . THR B 1 211 ? -0.303 36.812 24.484 1 93.44 211 THR B C 1
ATOM 6259 O O . THR B 1 211 ? -0.429 35.938 23.656 1 93.44 211 THR B O 1
ATOM 6262 N N . TRP B 1 212 ? -0.361 38.094 24.109 1 94.5 212 TRP B N 1
ATOM 6263 C CA . TRP B 1 212 ? -0.765 38.344 22.734 1 94.5 212 TRP B CA 1
ATOM 6264 C C . TRP B 1 212 ? 0.134 39.406 22.094 1 94.5 212 TRP B C 1
ATOM 6266 O O . TRP B 1 212 ? -0.045 39.75 20.922 1 94.5 212 TRP B O 1
ATOM 6276 N N . CYS B 1 213 ? 1.133 39.938 22.797 1 96.31 213 CYS B N 1
ATOM 6277 C CA . CYS B 1 213 ? 2.053 40.938 22.25 1 96.31 213 CYS B CA 1
ATOM 6278 C C . CYS B 1 213 ? 3.455 40.344 22.109 1 96.31 213 CYS B C 1
ATOM 6280 O O . CYS B 1 213 ? 3.984 39.75 23.031 1 96.31 213 CYS B O 1
ATOM 6282 N N . LYS B 1 214 ? 4.121 40.625 21 1 97.44 214 LYS B N 1
ATOM 6283 C CA . LYS B 1 214 ? 5.426 40.062 20.672 1 97.44 214 LYS B CA 1
ATOM 6284 C C . LYS B 1 214 ? 6.5 40.531 21.641 1 97.44 214 LYS B C 1
ATOM 6286 O O . LYS B 1 214 ? 7.5 39.875 21.859 1 97.44 214 LYS B O 1
ATOM 6291 N N . ALA B 1 215 ? 6.32 41.719 22.156 1 96.69 215 ALA B N 1
ATOM 6292 C CA . ALA B 1 215 ? 7.316 42.344 23.031 1 96.69 215 ALA B CA 1
ATOM 6293 C C . ALA B 1 215 ? 7.48 41.531 24.312 1 96.69 215 ALA B C 1
ATOM 6295 O O . ALA B 1 215 ? 8.523 41.594 24.969 1 96.69 215 ALA B O 1
ATOM 6296 N N . PHE B 1 216 ? 6.5 40.75 24.656 1 95.94 216 PHE B N 1
ATOM 6297 C CA . PHE B 1 216 ? 6.516 40.125 25.984 1 95.94 216 PHE B CA 1
ATOM 6298 C C . PHE B 1 216 ? 6.535 38.594 25.859 1 95.94 216 PHE B C 1
ATOM 6300 O O . PHE B 1 216 ? 6.523 37.875 26.875 1 95.94 216 PHE B O 1
ATOM 6307 N N . ILE B 1 217 ? 6.547 38.062 24.688 1 95.75 217 ILE B N 1
ATOM 6308 C CA . ILE B 1 217 ? 6.57 36.625 24.516 1 95.75 217 ILE B CA 1
ATOM 6309 C C . ILE B 1 217 ? 8.008 36.125 24.578 1 95.75 217 ILE B C 1
ATOM 6311 O O . ILE B 1 217 ? 8.953 36.875 24.391 1 95.75 217 ILE B O 1
ATOM 6315 N N . GLN B 1 218 ? 8.141 34.875 24.797 1 95.31 218 GLN B N 1
ATOM 6316 C CA . GLN B 1 218 ? 9.453 34.25 24.938 1 95.31 218 GLN B CA 1
ATOM 6317 C C . GLN B 1 218 ? 10.062 33.938 23.578 1 95.31 218 GLN B C 1
ATOM 6319 O O . GLN B 1 218 ? 9.359 33.938 22.562 1 95.31 218 GLN B O 1
ATOM 6324 N N . THR B 1 219 ? 11.383 33.656 23.594 1 95.12 219 THR B N 1
ATOM 6325 C CA . THR B 1 219 ? 12.094 33.531 22.328 1 95.12 219 THR B CA 1
ATOM 6326 C C . THR B 1 219 ? 12.594 32.125 22.094 1 95.12 219 THR B C 1
ATOM 6328 O O . THR B 1 219 ? 13.211 31.828 21.078 1 95.12 219 THR B O 1
ATOM 6331 N N . PHE B 1 220 ? 12.266 31.203 22.969 1 93.94 220 PHE B N 1
ATOM 6332 C CA . PHE B 1 220 ? 12.875 29.875 22.891 1 93.94 220 PHE B CA 1
ATOM 6333 C C . PHE B 1 220 ? 12.32 29.109 21.688 1 93.94 220 PHE B C 1
ATOM 6335 O O . PHE B 1 220 ? 13.016 28.281 21.109 1 93.94 220 PHE B O 1
ATOM 6342 N N . SER B 1 221 ? 11.117 29.375 21.266 1 93.06 221 SER B N 1
ATOM 6343 C CA . SER B 1 221 ? 10.492 28.594 20.203 1 93.06 221 SER B CA 1
ATOM 6344 C C . SER B 1 221 ? 10.844 29.156 18.828 1 93.06 221 SER B C 1
ATOM 6346 O O . SER B 1 221 ? 10.539 28.531 17.797 1 93.06 221 SER B O 1
ATOM 6348 N N . LYS B 1 222 ? 11.508 30.266 18.734 1 94.81 222 LYS B N 1
ATOM 6349 C CA . LYS B 1 222 ? 11.867 30.922 17.484 1 94.81 222 LYS B CA 1
ATOM 6350 C C . LYS B 1 222 ? 10.641 31.094 16.578 1 94.81 222 LYS B C 1
ATOM 6352 O O . LYS B 1 222 ? 10.703 30.859 15.375 1 94.81 222 LYS B O 1
ATOM 6357 N N . CYS B 1 223 ? 9.539 31.328 17.234 1 94.25 223 CYS B N 1
ATOM 6358 C CA . CYS B 1 223 ? 8.266 31.594 16.578 1 94.25 223 CYS B CA 1
ATOM 6359 C C . CYS B 1 223 ? 7.629 32.875 17.109 1 94.25 223 CYS B C 1
ATOM 6361 O O . CYS B 1 223 ? 7.32 32.969 18.297 1 94.25 223 CYS B O 1
ATOM 6363 N N . ASP B 1 224 ? 7.461 33.812 16.25 1 94.81 224 ASP B N 1
ATOM 6364 C CA . ASP B 1 224 ? 6.926 35.094 16.703 1 94.81 224 ASP B CA 1
ATOM 6365 C C . ASP B 1 224 ? 5.434 35.188 16.391 1 94.81 224 ASP B C 1
ATOM 6367 O O . ASP B 1 224 ? 4.863 36.281 16.438 1 94.81 224 ASP B O 1
ATOM 6371 N N . SER B 1 225 ? 4.809 34.062 16.078 1 94.12 225 SER B N 1
ATOM 6372 C CA . SER B 1 225 ? 3.389 34.094 15.75 1 94.12 225 SER B CA 1
ATOM 6373 C C . SER B 1 225 ? 2.541 34.438 16.969 1 94.12 225 SER B C 1
ATOM 6375 O O . SER B 1 225 ? 2.764 33.938 18.062 1 94.12 225 SER B O 1
ATOM 6377 N N . ILE B 1 226 ? 1.669 35.375 16.75 1 94.94 226 ILE B N 1
ATOM 6378 C CA . ILE B 1 226 ? 0.74 35.75 17.812 1 94.94 226 ILE B CA 1
ATOM 6379 C C . ILE B 1 226 ? -0.688 35.406 17.391 1 94.94 226 ILE B C 1
ATOM 6381 O O . ILE B 1 226 ? -1.632 35.594 18.156 1 94.94 226 ILE B O 1
ATOM 6385 N N . ASP B 1 227 ? -0.799 34.969 16.219 1 93.31 227 ASP B N 1
ATOM 6386 C CA . ASP B 1 227 ? -2.084 34.438 15.742 1 93.31 227 ASP B CA 1
ATOM 6387 C C . ASP B 1 227 ? -2.021 32.938 15.508 1 93.31 227 ASP B C 1
ATOM 6389 O O . ASP B 1 227 ? -0.934 32.344 15.445 1 93.31 227 ASP B O 1
ATOM 6393 N N . ASN B 1 228 ? -3.176 32.281 15.57 1 94.25 228 ASN B N 1
ATOM 6394 C CA . ASN B 1 228 ? -3.277 30.844 15.359 1 94.25 228 ASN B CA 1
ATOM 6395 C C . ASN B 1 228 ? -3.555 30.516 13.898 1 94.25 228 ASN B C 1
ATOM 6397 O O . ASN B 1 228 ? -4.453 29.734 13.602 1 94.25 228 ASN B O 1
ATOM 6401 N N . ASN B 1 229 ? -2.727 31.125 13.055 1 89.81 229 ASN B N 1
ATOM 6402 C CA . ASN B 1 229 ? -2.922 30.984 11.609 1 89.81 229 ASN B CA 1
ATOM 6403 C C . ASN B 1 229 ? -2.715 29.547 11.156 1 89.81 229 ASN B C 1
ATOM 6405 O O . ASN B 1 229 ? -3.32 29.109 10.18 1 89.81 229 ASN B O 1
ATOM 6409 N N . MET B 1 230 ? -1.853 28.859 11.836 1 92.06 230 MET B N 1
ATOM 6410 C CA . MET B 1 230 ? -1.581 27.484 11.438 1 92.06 230 MET B CA 1
ATOM 6411 C C . MET B 1 230 ? -2.826 26.609 11.586 1 92.06 230 MET B C 1
ATOM 6413 O O . MET B 1 230 ? -3.186 25.875 10.672 1 92.06 230 MET B O 1
ATOM 6417 N N . ALA B 1 231 ? -3.516 26.703 12.688 1 92.62 231 ALA B N 1
ATOM 6418 C CA . ALA B 1 231 ? -4.727 25.922 12.906 1 92.62 231 ALA B CA 1
ATOM 6419 C C . ALA B 1 231 ? -5.848 26.375 11.977 1 92.62 231 ALA B C 1
ATOM 6421 O O . ALA B 1 231 ? -6.617 25.547 11.469 1 92.62 231 ALA B O 1
ATOM 6422 N N . GLU B 1 232 ? -5.891 27.688 11.75 1 90.5 232 GLU B N 1
ATOM 6423 C CA . GLU B 1 232 ? -6.895 28.219 10.836 1 90.5 232 GLU B CA 1
ATOM 6424 C C . GLU B 1 232 ? -6.668 27.719 9.414 1 90.5 232 GLU B C 1
ATOM 6426 O O . GLU B 1 232 ? -7.629 27.438 8.695 1 90.5 232 GLU B O 1
ATOM 6431 N N . SER B 1 233 ? -5.461 27.672 9.023 1 93.56 233 SER B N 1
ATOM 6432 C CA . SER B 1 233 ? -5.117 27.156 7.707 1 93.56 233 SER B CA 1
ATOM 6433 C C . SER B 1 233 ? -5.543 25.703 7.555 1 93.56 233 SER B C 1
ATOM 6435 O O . SER B 1 233 ? -6.062 25.297 6.512 1 93.56 233 SER B O 1
ATOM 6437 N N . PHE B 1 234 ? -5.293 24.969 8.57 1 96 234 PHE B N 1
ATOM 6438 C CA . PHE B 1 234 ? -5.699 23.578 8.539 1 96 234 PHE B CA 1
ATOM 6439 C C . PHE B 1 234 ? -7.211 23.453 8.406 1 96 234 PHE B C 1
ATOM 6441 O O . PHE B 1 234 ? -7.707 22.672 7.598 1 96 234 PHE B O 1
ATOM 6448 N N . ASN B 1 235 ? -7.914 24.172 9.211 1 92.94 235 ASN B N 1
ATOM 6449 C CA . ASN B 1 235 ? -9.375 24.109 9.203 1 92.94 235 ASN B CA 1
ATOM 6450 C C . ASN B 1 235 ? -9.938 24.484 7.828 1 92.94 235 ASN B C 1
ATOM 6452 O O . ASN B 1 235 ? -10.945 23.922 7.398 1 92.94 235 ASN B O 1
ATOM 6456 N N . SER B 1 236 ? -9.289 25.453 7.227 1 93.06 236 SER B N 1
ATOM 6457 C CA . SER B 1 236 ? -9.688 25.828 5.875 1 93.06 236 SER B CA 1
ATOM 6458 C C . SER B 1 236 ? -9.344 24.734 4.871 1 93.06 236 SER B C 1
ATOM 6460 O O . SER B 1 236 ? -10.078 24.516 3.898 1 93.06 236 SER B O 1
ATOM 6462 N N . TRP B 1 237 ? -8.312 24.062 5.152 1 94.38 237 TRP B N 1
ATOM 6463 C CA . TRP B 1 237 ? -7.773 23.031 4.277 1 94.38 237 TRP B CA 1
ATOM 6464 C C . TRP B 1 237 ? -8.672 21.797 4.281 1 94.38 237 TRP B C 1
ATOM 6466 O O . TRP B 1 237 ? -8.711 21.047 3.301 1 94.38 237 TRP B O 1
ATOM 6476 N N . ILE B 1 238 ? -9.445 21.578 5.348 1 94.88 238 ILE B N 1
ATOM 6477 C CA . ILE B 1 238 ? -10.258 20.359 5.461 1 94.88 238 ILE B CA 1
ATOM 6478 C C . ILE B 1 238 ? -11.734 20.719 5.336 1 94.88 238 ILE B C 1
ATOM 6480 O O . ILE B 1 238 ? -12.602 19.984 5.828 1 94.88 238 ILE B O 1
ATOM 6484 N N . LEU B 1 239 ? -12.055 21.781 4.754 1 92.38 239 LEU B N 1
ATOM 6485 C CA . LEU B 1 239 ? -13.438 22.203 4.59 1 92.38 239 LEU B CA 1
ATOM 6486 C C . LEU B 1 239 ? -14.242 21.156 3.832 1 92.38 239 LEU B C 1
ATOM 6488 O O . LEU B 1 239 ? -15.367 20.828 4.211 1 92.38 239 LEU B O 1
ATOM 6492 N N . GLY B 1 240 ? -13.688 20.578 2.742 1 90.06 240 GLY B N 1
ATOM 6493 C CA . GLY B 1 240 ? -14.344 19.547 1.96 1 90.06 240 GLY B CA 1
ATOM 6494 C C . GLY B 1 240 ? -14.672 18.297 2.768 1 90.06 240 GLY B C 1
ATOM 6495 O O . GLY B 1 240 ? -15.836 17.938 2.92 1 90.06 240 GLY B O 1
ATOM 6496 N N . PRO B 1 241 ? -13.664 17.766 3.369 1 92.94 241 PRO B N 1
ATOM 6497 C CA . PRO B 1 241 ? -13.859 16.547 4.164 1 92.94 241 PRO B CA 1
ATOM 6498 C C . PRO B 1 241 ? -14.828 16.75 5.32 1 92.94 241 PRO B C 1
ATOM 6500 O O . PRO B 1 241 ? -15.523 15.805 5.719 1 92.94 241 PRO B O 1
ATOM 6503 N N . ARG B 1 242 ? -14.977 17.891 5.93 1 91.38 242 ARG B N 1
ATOM 6504 C CA . ARG B 1 242 ? -15.773 18.172 7.117 1 91.38 242 ARG B CA 1
ATOM 6505 C C . ARG B 1 242 ? -17.266 17.938 6.84 1 91.38 242 ARG B C 1
ATOM 6507 O O . ARG B 1 242 ? -18.062 17.859 7.77 1 91.38 242 ARG B O 1
ATOM 6514 N N . ASN B 1 243 ? -17.625 17.797 5.609 1 90.31 243 ASN B N 1
ATOM 6515 C CA . ASN B 1 243 ? -19.016 17.609 5.238 1 90.31 243 ASN B CA 1
ATOM 6516 C C . ASN B 1 243 ? -19.344 16.141 5.008 1 90.31 243 ASN B C 1
ATOM 6518 O O . ASN B 1 243 ? -20.469 15.805 4.648 1 90.31 243 ASN B O 1
ATOM 6522 N N . LYS B 1 244 ? -18.469 15.32 5.227 1 92.56 244 LYS B N 1
ATOM 6523 C CA . LYS B 1 244 ? -18.656 13.906 4.906 1 92.56 244 LYS B CA 1
ATOM 6524 C C . LYS B 1 244 ? -18.875 13.078 6.168 1 92.56 244 LYS B C 1
ATOM 6526 O O . LYS B 1 244 ? -18.922 13.625 7.273 1 92.56 244 LYS B O 1
ATOM 6531 N N . THR B 1 245 ? -19.125 11.773 5.941 1 93 245 THR B N 1
ATOM 6532 C CA . THR B 1 245 ? -19.328 10.852 7.059 1 93 245 THR B CA 1
ATOM 6533 C C . THR B 1 245 ? -18 10.609 7.797 1 93 245 THR B C 1
ATOM 6535 O O . THR B 1 245 ? -16.938 10.945 7.285 1 93 245 THR B O 1
ATOM 6538 N N . ILE B 1 246 ? -18.031 10.078 8.938 1 93.69 246 ILE B N 1
ATOM 6539 C CA . ILE B 1 246 ? -16.922 10.094 9.883 1 93.69 246 ILE B CA 1
ATOM 6540 C C . ILE B 1 246 ? -15.711 9.391 9.281 1 93.69 246 ILE B C 1
ATOM 6542 O O . ILE B 1 246 ? -14.609 9.945 9.258 1 93.69 246 ILE B O 1
ATOM 6546 N N . VAL B 1 247 ? -15.875 8.156 8.797 1 95.38 247 VAL B N 1
ATOM 6547 C CA . VAL B 1 247 ? -14.734 7.414 8.273 1 95.38 247 VAL B CA 1
ATOM 6548 C C . VAL B 1 247 ? -14.266 8.031 6.961 1 95.38 247 VAL B C 1
ATOM 6550 O O . VAL B 1 247 ? -13.062 8.188 6.73 1 95.38 247 VAL B O 1
ATOM 6553 N N . THR B 1 248 ? -15.219 8.391 6.141 1 94.56 248 THR B N 1
ATOM 6554 C CA . THR B 1 248 ? -14.883 9.031 4.871 1 94.56 248 THR B CA 1
ATOM 6555 C C . THR B 1 248 ? -14.133 10.344 5.105 1 94.56 248 THR B C 1
ATOM 6557 O O . THR B 1 248 ? -13.164 10.641 4.406 1 94.56 248 THR B O 1
ATOM 6560 N N . MET B 1 249 ? -14.57 11.117 6.055 1 95.62 249 MET B N 1
ATOM 6561 C CA . MET B 1 249 ? -13.906 12.367 6.402 1 95.62 249 MET B CA 1
ATOM 6562 C C . MET B 1 249 ? -12.484 12.117 6.875 1 95.62 249 MET B C 1
ATOM 6564 O O . MET B 1 249 ? -11.539 12.75 6.387 1 95.62 249 MET B O 1
ATOM 6568 N N . LEU B 1 250 ? -12.352 11.203 7.789 1 97.12 250 LEU B N 1
ATOM 6569 C CA . LEU B 1 250 ? -11.047 10.93 8.375 1 97.12 250 LEU B CA 1
ATOM 6570 C C . LEU B 1 250 ? -10.094 10.352 7.336 1 97.12 250 LEU B C 1
ATOM 6572 O O . LEU B 1 250 ? -8.898 10.648 7.348 1 97.12 250 LEU B O 1
ATOM 6576 N N . GLU B 1 251 ? -10.594 9.539 6.438 1 96.5 251 GLU B N 1
ATOM 6577 C CA . GLU B 1 251 ? -9.781 8.977 5.359 1 96.5 251 GLU B CA 1
ATOM 6578 C C . GLU B 1 251 ? -9.328 10.07 4.395 1 96.5 251 GLU B C 1
ATOM 6580 O O . GLU B 1 251 ? -8.18 10.062 3.936 1 96.5 251 GLU B O 1
ATOM 6585 N N . GLU B 1 252 ? -10.203 10.938 4.102 1 96.06 252 GLU B N 1
ATOM 6586 C CA . GLU B 1 252 ? -9.812 12.031 3.213 1 96.06 252 GLU B CA 1
ATOM 6587 C C . GLU B 1 252 ? -8.742 12.914 3.854 1 96.06 252 GLU B C 1
ATOM 6589 O O . GLU B 1 252 ? -7.828 13.375 3.176 1 96.06 252 GLU B O 1
ATOM 6594 N N . ILE B 1 253 ? -8.922 13.18 5.121 1 97.5 253 ILE B N 1
ATOM 6595 C CA . ILE B 1 253 ? -7.906 13.953 5.832 1 97.5 253 ILE B CA 1
ATOM 6596 C C . ILE B 1 253 ? -6.574 13.203 5.801 1 97.5 253 ILE B C 1
ATOM 6598 O O . ILE B 1 253 ? -5.531 13.797 5.52 1 97.5 253 ILE B O 1
ATOM 6602 N N . ARG B 1 254 ? -6.648 11.922 6.098 1 97.75 254 ARG B N 1
ATOM 6603 C CA . ARG B 1 254 ? -5.441 11.102 6.086 1 97.75 254 ARG B CA 1
ATOM 6604 C C . ARG B 1 254 ? -4.758 11.156 4.723 1 97.75 254 ARG B C 1
ATOM 6606 O O . ARG B 1 254 ? -3.537 11.32 4.641 1 97.75 254 ARG B O 1
ATOM 6613 N N . VAL B 1 255 ? -5.496 11 3.697 1 96.81 255 VAL B N 1
ATOM 6614 C CA . VAL B 1 255 ? -4.953 10.977 2.344 1 96.81 255 VAL B CA 1
ATOM 6615 C C . VAL B 1 255 ? -4.344 12.344 2.016 1 96.81 255 VAL B C 1
ATOM 6617 O O . VAL B 1 255 ? -3.287 12.414 1.382 1 96.81 255 VAL B O 1
ATOM 6620 N N . LYS B 1 256 ? -5.031 13.414 2.41 1 96.81 256 LYS B N 1
ATOM 6621 C CA . LYS B 1 256 ? -4.492 14.758 2.205 1 96.81 256 LYS B CA 1
ATOM 6622 C C . LYS B 1 256 ? -3.146 14.922 2.904 1 96.81 256 LYS B C 1
ATOM 6624 O O . LYS B 1 256 ? -2.209 15.477 2.328 1 96.81 256 LYS B O 1
ATOM 6629 N N . VAL B 1 257 ? -3.092 14.477 4.102 1 97.69 257 VAL B N 1
ATOM 6630 C CA . VAL B 1 257 ? -1.852 14.594 4.859 1 97.69 257 VAL B CA 1
ATOM 6631 C C . VAL B 1 257 ? -0.775 13.711 4.234 1 97.69 257 VAL B C 1
ATOM 6633 O O . VAL B 1 257 ? 0.382 14.117 4.117 1 97.69 257 VAL B O 1
ATOM 6636 N N . MET B 1 258 ? -1.163 12.484 3.854 1 97.12 258 MET B N 1
ATOM 6637 C CA . MET B 1 258 ? -0.24 11.562 3.191 1 97.12 258 MET B CA 1
ATOM 6638 C C . MET B 1 258 ? 0.347 12.195 1.933 1 97.12 258 MET B C 1
ATOM 6640 O O . MET B 1 258 ? 1.562 12.172 1.729 1 97.12 258 MET B O 1
ATOM 6644 N N . SER B 1 259 ? -0.48 12.797 1.12 1 95 259 SER B N 1
ATOM 6645 C CA . SER B 1 259 ? -0.048 13.43 -0.12 1 95 259 SER B CA 1
ATOM 6646 C C . SER B 1 259 ? 0.82 14.656 0.161 1 95 259 SER B C 1
ATOM 6648 O O . SER B 1 259 ? 1.725 14.969 -0.615 1 95 259 SER B O 1
ATOM 6650 N N . ARG B 1 260 ? 0.505 15.32 1.222 1 95.56 260 ARG B N 1
ATOM 6651 C CA . ARG B 1 260 ? 1.271 16.5 1.586 1 95.56 260 ARG B CA 1
ATOM 6652 C C . ARG B 1 260 ? 2.727 16.156 1.872 1 95.56 260 ARG B C 1
ATOM 6654 O O . ARG B 1 260 ? 3.633 16.922 1.561 1 95.56 260 ARG B O 1
ATOM 6661 N N . VAL B 1 261 ? 2.969 15.055 2.414 1 95.25 261 VAL B N 1
ATOM 6662 C CA . VAL B 1 261 ? 4.328 14.625 2.717 1 95.25 261 VAL B CA 1
ATOM 6663 C C . VAL B 1 261 ? 5.137 14.508 1.426 1 95.25 261 VAL B C 1
ATOM 6665 O O . VAL B 1 261 ? 6.246 15.039 1.333 1 95.25 261 VAL B O 1
ATOM 6668 N N . SER B 1 262 ? 4.531 13.883 0.453 1 92.12 262 SER B N 1
ATOM 6669 C CA . SER B 1 262 ? 5.219 13.711 -0.824 1 92.12 262 SER B CA 1
ATOM 6670 C C . SER B 1 262 ? 5.426 15.055 -1.521 1 92.12 262 SER B C 1
ATOM 6672 O O . SER B 1 262 ? 6.5 15.312 -2.07 1 92.12 262 SER B O 1
ATOM 6674 N N . LYS B 1 263 ? 4.48 15.867 -1.479 1 94.69 263 LYS B N 1
ATOM 6675 C CA . LYS B 1 263 ? 4.562 17.172 -2.121 1 94.69 263 LYS B CA 1
ATOM 6676 C C . LYS B 1 263 ? 5.598 18.062 -1.437 1 94.69 263 LYS B C 1
ATOM 6678 O O . LYS B 1 263 ? 6.316 18.812 -2.1 1 94.69 263 LYS B O 1
ATOM 6683 N N . SER B 1 264 ? 5.629 18 -0.114 1 96.5 264 SER B N 1
ATOM 6684 C CA . SER B 1 264 ? 6.582 18.797 0.646 1 96.5 264 SER B CA 1
ATOM 6685 C C . SER B 1 264 ? 8.016 18.359 0.372 1 96.5 264 SER B C 1
ATOM 6687 O O . SER B 1 264 ? 8.922 19.203 0.289 1 96.5 264 SER B O 1
ATOM 6689 N N . ARG B 1 265 ? 8.234 17.109 0.242 1 94.88 265 ARG B N 1
ATOM 6690 C CA . ARG B 1 265 ? 9.562 16.609 -0.088 1 94.88 265 ARG B CA 1
ATOM 6691 C C . ARG B 1 265 ? 9.992 17.078 -1.475 1 94.88 265 ARG B C 1
ATOM 6693 O O . ARG B 1 265 ? 11.141 17.484 -1.668 1 94.88 265 ARG B O 1
ATOM 6700 N N . ALA B 1 266 ? 9.094 16.984 -2.436 1 92.81 266 ALA B N 1
ATOM 6701 C CA . ALA B 1 266 ? 9.375 17.484 -3.779 1 92.81 266 ALA B CA 1
ATOM 6702 C C . ALA B 1 266 ? 9.672 18.984 -3.76 1 92.81 266 ALA B C 1
ATOM 6704 O O . ALA B 1 266 ? 10.531 19.453 -4.496 1 92.81 266 ALA B O 1
ATOM 6705 N N . PHE B 1 267 ? 8.953 19.75 -2.945 1 95.62 267 PHE B N 1
ATOM 6706 C CA . PHE B 1 267 ? 9.125 21.188 -2.785 1 95.62 267 PHE B CA 1
ATOM 6707 C C . PHE B 1 267 ? 10.523 21.516 -2.268 1 95.62 267 PHE B C 1
ATOM 6709 O O . PHE B 1 267 ? 11.156 22.469 -2.709 1 95.62 267 PHE B O 1
ATOM 6716 N N . ALA B 1 268 ? 11.008 20.688 -1.367 1 94.75 268 ALA B N 1
ATOM 6717 C CA . ALA B 1 268 ? 12.328 20.906 -0.787 1 94.75 268 ALA B CA 1
ATOM 6718 C C . ALA B 1 268 ? 13.422 20.781 -1.847 1 94.75 268 ALA B C 1
ATOM 6720 O O . ALA B 1 268 ? 14.469 21.438 -1.748 1 94.75 268 ALA B O 1
ATOM 6721 N N . GLU B 1 269 ? 13.156 19.938 -2.818 1 91.31 269 GLU B N 1
ATOM 6722 C CA . GLU B 1 269 ? 14.133 19.734 -3.881 1 91.31 269 GLU B CA 1
ATOM 6723 C C . GLU B 1 269 ? 14.297 20.984 -4.73 1 91.31 269 GLU B C 1
ATOM 6725 O O . GLU B 1 269 ? 15.336 21.172 -5.371 1 91.31 269 GLU B O 1
ATOM 6730 N N . THR B 1 270 ? 13.367 21.844 -4.68 1 92.56 270 THR B N 1
ATOM 6731 C CA . THR B 1 270 ? 13.414 23.062 -5.484 1 92.56 270 THR B CA 1
ATOM 6732 C C . THR B 1 270 ? 14.219 24.141 -4.781 1 92.56 270 THR B C 1
ATOM 6734 O O . THR B 1 270 ? 14.531 25.188 -5.375 1 92.56 270 THR B O 1
ATOM 6737 N N . TRP B 1 271 ? 14.547 23.875 -3.494 1 93.25 271 TRP B N 1
ATOM 6738 C CA . TRP B 1 271 ? 15.289 24.891 -2.742 1 93.25 271 TRP B CA 1
ATOM 6739 C C . TRP B 1 271 ? 16.703 25.047 -3.299 1 93.25 271 TRP B C 1
ATOM 6741 O O . TRP B 1 271 ? 17.391 24.062 -3.555 1 93.25 271 TRP B O 1
ATOM 6751 N N . THR B 1 272 ? 17.203 26.188 -3.555 1 86.62 272 THR B N 1
ATOM 6752 C CA . THR B 1 272 ? 18.516 26.438 -4.156 1 86.62 272 THR B CA 1
ATOM 6753 C C . THR B 1 272 ? 19.562 26.719 -3.082 1 86.62 272 THR B C 1
ATOM 6755 O O . THR B 1 272 ? 20.703 26.25 -3.172 1 86.62 272 THR B O 1
ATOM 6758 N N . ASP B 1 273 ? 19.328 27.484 -2.004 1 84.81 273 ASP B N 1
ATOM 6759 C CA . ASP B 1 273 ? 20.328 27.969 -1.05 1 84.81 273 ASP B CA 1
ATOM 6760 C C . ASP B 1 273 ? 20.281 27.156 0.242 1 84.81 273 ASP B C 1
ATOM 6762 O O . ASP B 1 273 ? 20.922 27.531 1.229 1 84.81 273 ASP B O 1
ATOM 6766 N N . GLY B 1 274 ? 19.531 26.094 0.308 1 93.12 274 GLY B N 1
ATOM 6767 C CA . GLY B 1 274 ? 19.453 25.266 1.502 1 93.12 274 GLY B CA 1
ATOM 6768 C C . GLY B 1 274 ? 18.641 25.906 2.615 1 93.12 274 GLY B C 1
ATOM 6769 O O . GLY B 1 274 ? 18.578 25.375 3.727 1 93.12 274 GLY B O 1
ATOM 6770 N N . ILE B 1 275 ? 18.203 27.125 2.439 1 96.44 275 ILE B N 1
ATOM 6771 C CA . ILE B 1 275 ? 17.344 27.844 3.381 1 96.44 275 ILE B CA 1
ATOM 6772 C C . ILE B 1 275 ? 15.93 27.922 2.828 1 96.44 275 ILE B C 1
ATOM 6774 O O . ILE B 1 275 ? 15.727 28.031 1.616 1 96.44 275 ILE B O 1
ATOM 6778 N N . SER B 1 276 ? 14.984 27.859 3.709 1 96.31 276 SER B N 1
ATOM 6779 C CA . SER B 1 276 ? 13.586 27.859 3.281 1 96.31 276 SER B CA 1
ATOM 6780 C C . SER B 1 276 ? 13.234 29.156 2.574 1 96.31 276 SER B C 1
ATOM 6782 O O . SER B 1 276 ? 13.703 30.234 2.965 1 96.31 276 SER B O 1
ATOM 6784 N N . PRO B 1 277 ? 12.398 29.125 1.555 1 95.44 277 PRO B N 1
ATOM 6785 C CA . PRO B 1 277 ? 12.008 30.312 0.794 1 95.44 277 PRO B CA 1
ATOM 6786 C C . PRO B 1 277 ? 11.352 31.391 1.666 1 95.44 277 PRO B C 1
ATOM 6788 O O . PRO B 1 277 ? 11.602 32.594 1.482 1 95.44 277 PRO B O 1
ATOM 6791 N N . MET B 1 278 ? 10.562 31.031 2.586 1 95.19 278 MET B N 1
ATOM 6792 C CA . MET B 1 278 ? 9.898 32 3.443 1 95.19 278 MET B CA 1
ATOM 6793 C C . MET B 1 278 ? 10.898 32.719 4.355 1 95.19 278 MET B C 1
ATOM 6795 O O . MET B 1 278 ? 10.797 33.906 4.598 1 95.19 278 MET B O 1
ATOM 6799 N N . ALA B 1 279 ? 11.773 31.938 4.91 1 95.88 279 ALA B N 1
ATOM 6800 C CA . ALA B 1 279 ? 12.828 32.531 5.73 1 95.88 279 ALA B CA 1
ATOM 6801 C C . ALA B 1 279 ? 13.703 33.469 4.906 1 95.88 279 ALA B C 1
ATOM 6803 O O . ALA B 1 279 ? 14.117 34.531 5.387 1 95.88 279 ALA B O 1
ATOM 6804 N N . MET B 1 280 ? 13.969 33.125 3.658 1 95.94 280 MET B N 1
ATOM 6805 C CA . MET B 1 280 ? 14.781 33.938 2.771 1 95.94 280 MET B CA 1
ATOM 6806 C C . MET B 1 280 ? 14.055 35.25 2.43 1 95.94 280 MET B C 1
ATOM 6808 O O . MET B 1 280 ? 14.688 36.281 2.273 1 95.94 280 MET B O 1
ATOM 6812 N N . MET B 1 281 ? 12.828 35.125 2.277 1 96.19 281 MET B N 1
ATOM 6813 C CA . MET B 1 281 ? 12.039 36.312 2.008 1 96.19 281 MET B CA 1
ATOM 6814 C C . MET B 1 281 ? 12.148 37.312 3.16 1 96.19 281 MET B C 1
ATOM 6816 O O . MET B 1 281 ? 12.359 38.5 2.939 1 96.19 281 MET B O 1
ATOM 6820 N N . VAL B 1 282 ? 11.992 36.844 4.363 1 96.69 282 VAL B N 1
ATOM 6821 C CA . VAL B 1 282 ? 12.125 37.688 5.547 1 96.69 282 VAL B CA 1
ATOM 6822 C C . VAL B 1 282 ? 13.547 38.219 5.637 1 96.69 282 VAL B C 1
ATOM 6824 O O . VAL B 1 282 ? 13.742 39.406 5.922 1 96.69 282 VAL B O 1
ATOM 6827 N N . PHE B 1 283 ? 14.484 37.375 5.441 1 97 283 PHE B N 1
ATOM 6828 C CA . PHE B 1 283 ? 15.891 37.75 5.48 1 97 283 PHE B CA 1
ATOM 6829 C C . PHE B 1 283 ? 16.172 38.875 4.492 1 97 283 PHE B C 1
ATOM 6831 O O . PHE B 1 283 ? 16.812 39.875 4.84 1 97 283 PHE B O 1
ATOM 6838 N N . ASN B 1 284 ? 15.68 38.75 3.244 1 96.56 284 ASN B N 1
ATOM 6839 C CA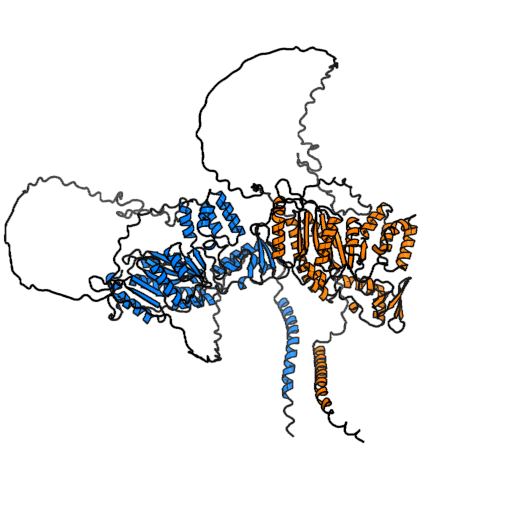 . ASN B 1 284 ? 15.914 39.75 2.203 1 96.56 284 ASN B CA 1
ATOM 6840 C C . ASN B 1 284 ? 15.242 41.062 2.545 1 96.56 284 ASN B C 1
ATOM 6842 O O . ASN B 1 284 ? 15.781 42.156 2.24 1 96.56 284 ASN B O 1
ATOM 6846 N N . THR B 1 285 ? 14.141 40.969 3.094 1 97.06 285 THR B N 1
ATOM 6847 C CA . THR B 1 285 ? 13.477 42.188 3.543 1 97.06 285 THR B CA 1
ATOM 6848 C C . THR B 1 285 ? 14.312 42.906 4.594 1 97.06 285 THR B C 1
ATOM 6850 O O . THR B 1 285 ? 14.422 44.125 4.578 1 97.06 285 THR B O 1
ATOM 6853 N N . ASN B 1 286 ? 14.859 42.125 5.496 1 97.5 286 ASN B N 1
ATOM 6854 C CA . ASN B 1 286 ? 15.711 42.688 6.539 1 97.5 286 ASN B CA 1
ATOM 6855 C C . ASN B 1 286 ? 17 43.25 5.957 1 97.5 286 ASN B C 1
ATOM 6857 O O . ASN B 1 286 ? 17.531 44.25 6.477 1 97.5 286 ASN B O 1
ATOM 6861 N N . VAL B 1 287 ? 17.5 42.625 4.922 1 97 287 VAL B N 1
ATOM 6862 C CA . VAL B 1 287 ? 18.688 43.156 4.254 1 97 287 VAL B CA 1
ATOM 6863 C C . VAL B 1 287 ? 18.422 44.531 3.682 1 97 287 VAL B C 1
ATOM 6865 O O . VAL B 1 287 ? 19.234 45.438 3.83 1 97 287 VAL B O 1
ATOM 6868 N N . THR B 1 288 ? 17.281 44.688 3.074 1 96.69 288 THR B N 1
ATOM 6869 C CA . THR B 1 288 ? 16.906 45.969 2.498 1 96.69 288 THR B CA 1
ATOM 6870 C C . THR B 1 288 ? 16.797 47.031 3.584 1 96.69 288 THR B C 1
ATOM 6872 O O . THR B 1 288 ? 17.266 48.156 3.416 1 96.69 288 THR B O 1
ATOM 6875 N N . ARG B 1 289 ? 16.25 46.656 4.664 1 96.06 289 ARG B N 1
ATOM 6876 C CA . ARG B 1 289 ? 16.078 47.594 5.785 1 96.06 289 ARG B CA 1
ATOM 6877 C C . ARG B 1 289 ? 17.422 47.938 6.422 1 96.06 289 ARG B C 1
ATOM 6879 O O . ARG B 1 289 ? 17.594 49.031 6.949 1 96.06 289 ARG B O 1
ATOM 6886 N N . SER B 1 290 ? 18.281 46.969 6.438 1 96.44 290 SER B N 1
ATOM 6887 C CA . SER B 1 290 ? 19.594 47.156 7.066 1 96.44 290 SER B CA 1
ATOM 6888 C C . SER B 1 290 ? 20.406 48.25 6.355 1 96.44 290 SER B C 1
ATOM 6890 O O . SER B 1 290 ? 21.266 48.875 6.961 1 96.44 290 SER B O 1
ATOM 6892 N N . MET B 1 291 ? 20.047 48.469 5.125 1 93.19 291 MET B N 1
ATOM 6893 C CA . MET B 1 291 ? 20.781 49.469 4.332 1 93.19 291 MET B CA 1
ATOM 6894 C C . MET B 1 291 ? 20.469 50.875 4.797 1 93.19 291 MET B C 1
ATOM 6896 O O . MET B 1 291 ? 21.219 51.812 4.516 1 93.19 291 MET B O 1
ATOM 6900 N N . GLN B 1 292 ? 19.422 51 5.531 1 92.38 292 GLN B N 1
ATOM 6901 C CA . GLN B 1 292 ? 19 52.344 6 1 92.38 292 GLN B CA 1
ATOM 6902 C C . GLN B 1 292 ? 19.469 52.594 7.43 1 92.38 292 GLN B C 1
ATOM 6904 O O . GLN B 1 292 ? 19.156 53.625 8.023 1 92.38 292 GLN B O 1
ATOM 6909 N N . CYS B 1 293 ? 20.266 51.688 7.922 1 94.81 293 CYS B N 1
ATOM 6910 C CA . CYS B 1 293 ? 20.688 51.812 9.312 1 94.81 293 CYS B CA 1
ATOM 6911 C C . CYS B 1 293 ? 22.062 52.469 9.422 1 94.81 293 CYS B C 1
ATOM 6913 O O . CYS B 1 293 ? 22.906 52.281 8.547 1 94.81 293 CYS B O 1
ATOM 6915 N N . ASN B 1 294 ? 22.203 53.281 10.492 1 95.38 294 ASN B N 1
ATOM 6916 C CA . ASN B 1 294 ? 23.5 53.844 10.852 1 95.38 294 ASN B CA 1
ATOM 6917 C C . ASN B 1 294 ? 24.156 53.062 11.992 1 95.38 294 ASN B C 1
ATOM 6919 O O . ASN B 1 294 ? 23.5 52.781 13.008 1 95.38 294 ASN B O 1
ATOM 6923 N N . ILE B 1 295 ? 25.453 52.75 11.82 1 95.12 295 ILE B N 1
ATOM 6924 C CA . ILE B 1 295 ? 26.062 51.781 12.742 1 95.12 295 ILE B CA 1
ATOM 6925 C C . ILE B 1 295 ? 27.266 52.438 13.438 1 95.12 295 ILE B C 1
ATOM 6927 O O . ILE B 1 295 ? 27.984 53.219 12.82 1 95.12 295 ILE B O 1
ATOM 6931 N N . GLU B 1 296 ? 27.359 52.219 14.695 1 96.69 296 GLU B N 1
ATOM 6932 C CA . GLU B 1 296 ? 28.562 52.5 15.492 1 96.69 296 GLU B CA 1
ATOM 6933 C C . GLU B 1 296 ? 29.094 51.25 16.172 1 96.69 296 GLU B C 1
ATOM 6935 O O . GLU B 1 296 ? 28.375 50.594 16.922 1 96.69 296 GLU B O 1
ATOM 6940 N N . TRP B 1 297 ? 30.406 50.938 15.938 1 95.88 297 TRP B N 1
ATOM 6941 C CA . TRP B 1 297 ? 31.016 49.719 16.391 1 95.88 297 TRP B CA 1
ATOM 6942 C C . TRP B 1 297 ? 31.906 49.969 17.609 1 95.88 297 TRP B C 1
ATOM 6944 O O . TRP B 1 297 ? 32.656 50.938 17.641 1 95.88 297 TRP B O 1
ATOM 6954 N N . ASN B 1 298 ? 31.797 49.156 18.562 1 95.62 298 ASN B N 1
ATOM 6955 C CA . ASN B 1 298 ? 32.594 49.344 19.766 1 95.62 298 ASN B CA 1
ATOM 6956 C C . ASN B 1 298 ? 33.969 48.719 19.641 1 95.62 298 ASN B C 1
ATOM 6958 O O . ASN B 1 298 ? 34.781 48.781 20.562 1 95.62 298 ASN B O 1
ATOM 6962 N N . GLY B 1 299 ? 34.25 48.031 18.578 1 92.62 299 GLY B N 1
ATOM 6963 C CA . GLY B 1 299 ? 35.531 47.438 18.312 1 92.62 299 GLY B CA 1
ATOM 6964 C C . GLY B 1 299 ? 35.594 45.938 18.656 1 92.62 299 GLY B C 1
ATOM 6965 O O . GLY B 1 299 ? 36.625 45.281 18.438 1 92.62 299 GLY B O 1
ATOM 6966 N N . ASP B 1 300 ? 34.5 45.406 19.203 1 93.94 300 ASP B N 1
ATOM 6967 C CA . ASP B 1 300 ? 34.406 44 19.578 1 93.94 300 ASP B CA 1
ATOM 6968 C C . ASP B 1 300 ? 33.094 43.375 19.062 1 93.94 300 ASP B C 1
ATOM 6970 O O . ASP B 1 300 ? 32.844 43.375 17.859 1 93.94 300 ASP B O 1
ATOM 6974 N N . VAL B 1 301 ? 32.281 42.875 20 1 92.94 301 VAL B N 1
ATOM 6975 C CA . VAL B 1 301 ? 31.078 42.156 19.578 1 92.94 301 VAL B CA 1
ATOM 6976 C C . VAL B 1 301 ? 29.875 43.094 19.656 1 92.94 301 VAL B C 1
ATOM 6978 O O . VAL B 1 301 ? 28.812 42.781 19.141 1 92.94 301 VAL B O 1
ATOM 6981 N N . GLY B 1 302 ? 30.062 44.312 20.156 1 96.62 302 GLY B N 1
ATOM 6982 C CA . GLY B 1 302 ? 28.969 45.219 20.422 1 96.62 302 GLY B CA 1
ATOM 6983 C C . GLY B 1 302 ? 28.812 46.281 19.359 1 96.62 302 GLY B C 1
ATOM 6984 O O . GLY B 1 302 ? 29.797 46.812 18.844 1 96.62 302 GLY B O 1
ATOM 6985 N N . PHE B 1 303 ? 27.531 46.625 19.031 1 97.62 303 PHE B N 1
ATOM 6986 C CA . PHE B 1 303 ? 27.203 47.625 18.031 1 97.62 303 PHE B CA 1
ATOM 6987 C C . PHE B 1 303 ? 26.031 48.5 18.5 1 97.62 303 PHE B C 1
ATOM 6989 O O . PHE B 1 303 ? 25.156 48 19.203 1 97.62 303 PHE B O 1
ATOM 6996 N N . GLU B 1 304 ? 26.031 49.719 18.188 1 97.88 304 GLU B N 1
ATOM 6997 C CA . GLU B 1 304 ? 24.875 50.594 18.234 1 97.88 304 GLU B CA 1
ATOM 6998 C C . GLU B 1 304 ? 24.328 50.875 16.844 1 97.88 304 GLU B C 1
ATOM 7000 O O . GLU B 1 304 ? 25.078 51.312 15.961 1 97.88 304 GLU B O 1
ATOM 7005 N N . VAL B 1 305 ? 23.109 50.531 16.688 1 97.38 305 VAL B N 1
ATOM 7006 C CA . VAL B 1 305 ? 22.516 50.656 15.367 1 97.38 305 VAL B CA 1
ATOM 7007 C C . VAL B 1 305 ? 21.297 51.594 15.445 1 97.38 305 VAL B C 1
ATOM 7009 O O . VAL B 1 305 ? 20.328 51.281 16.141 1 97.38 305 VAL B O 1
ATOM 7012 N N . LEU B 1 306 ? 21.328 52.625 14.742 1 96.44 306 LEU B N 1
ATOM 7013 C CA . LEU B 1 306 ? 20.25 53.625 14.727 1 96.44 306 LEU B CA 1
ATOM 7014 C C . LEU B 1 306 ? 19.328 53.406 13.523 1 96.44 306 LEU B C 1
ATOM 7016 O O . LEU B 1 306 ? 19.797 53.406 12.375 1 96.44 306 LEU B O 1
ATOM 7020 N N . GLU B 1 307 ? 18.109 53.156 13.773 1 93.12 307 GLU B N 1
ATOM 7021 C CA . GLU B 1 307 ? 17.047 53.062 12.766 1 93.12 307 GLU B CA 1
ATOM 7022 C C . GLU B 1 307 ? 15.898 54 13.086 1 93.12 307 GLU B C 1
ATOM 7024 O O . GLU B 1 307 ? 15.148 53.781 14.039 1 93.12 307 GLU B O 1
ATOM 7029 N N . GLY B 1 308 ? 15.719 55 12.266 1 89.38 308 GLY B N 1
ATOM 7030 C CA . GLY B 1 308 ? 14.703 56 12.602 1 89.38 308 GLY B CA 1
ATOM 7031 C C . GLY B 1 308 ? 14.977 56.688 13.914 1 89.38 308 GLY B C 1
ATOM 7032 O O . GLY B 1 308 ? 16.031 57.312 14.086 1 89.38 308 GLY B O 1
ATOM 7033 N N . VAL B 1 309 ? 14.016 56.438 14.836 1 91.62 309 VAL B N 1
ATOM 7034 C CA . VAL B 1 309 ? 14.141 57.156 16.109 1 91.62 309 VAL B CA 1
ATOM 7035 C C . VAL B 1 309 ? 14.758 56.219 17.156 1 91.62 309 VAL B C 1
ATOM 7037 O O . VAL B 1 309 ? 15.273 56.688 18.172 1 91.62 309 VAL B O 1
ATOM 7040 N N . TYR B 1 310 ? 14.844 54.969 16.875 1 94.62 310 TYR B N 1
ATOM 7041 C CA . TYR B 1 310 ? 15.297 54.031 17.875 1 94.62 310 TYR B CA 1
ATOM 7042 C C . TYR B 1 310 ? 16.75 53.625 17.641 1 94.62 310 TYR B C 1
ATOM 7044 O O . TYR B 1 310 ? 17.156 53.375 16.5 1 94.62 310 TYR B O 1
ATOM 7052 N N . LYS B 1 311 ? 17.531 53.625 18.688 1 97.12 311 LYS B N 1
ATOM 7053 C CA . LYS B 1 311 ? 18.891 53.125 18.672 1 97.12 311 LYS B CA 1
ATOM 7054 C C . LYS B 1 311 ? 19 51.781 19.375 1 97.12 311 LYS B C 1
ATOM 7056 O O . LYS B 1 311 ? 18.875 51.688 20.609 1 97.12 311 LYS B O 1
ATOM 7061 N N . HIS B 1 312 ? 19.328 50.812 18.594 1 97.56 312 HIS B N 1
ATOM 7062 C CA . HIS B 1 312 ? 19.359 49.469 19.141 1 97.56 312 HIS B CA 1
ATOM 7063 C C . HIS B 1 312 ? 20.781 49 19.406 1 97.56 312 HIS B C 1
ATOM 7065 O O . HIS B 1 312 ? 21.719 49.5 18.781 1 97.56 312 HIS B O 1
ATOM 7071 N N . THR B 1 313 ? 20.906 48.125 20.359 1 98.06 313 THR B N 1
ATOM 7072 C CA . THR B 1 313 ? 22.188 47.5 20.641 1 98.06 313 THR B CA 1
ATOM 7073 C C . THR B 1 313 ? 22.219 46.062 20.125 1 98.06 313 THR B C 1
ATOM 7075 O O . THR B 1 313 ? 21.266 45.312 20.312 1 98.06 313 THR B O 1
ATOM 7078 N N . VAL B 1 314 ? 23.281 45.781 19.375 1 97.94 314 VAL B N 1
ATOM 7079 C CA . VAL B 1 314 ? 23.453 44.438 18.812 1 97.94 314 VAL B CA 1
ATOM 7080 C C . VAL B 1 314 ? 24.688 43.781 19.406 1 97.94 314 VAL B C 1
ATOM 7082 O O . VAL B 1 314 ? 25.75 44.406 19.516 1 97.94 314 VAL B O 1
ATOM 7085 N N . ASN B 1 315 ? 24.516 42.656 19.938 1 97.5 315 ASN B N 1
ATOM 7086 C CA . ASN B 1 315 ? 25.625 41.812 20.375 1 97.5 315 ASN B CA 1
ATOM 7087 C C . ASN B 1 315 ? 25.812 40.594 19.453 1 97.5 315 ASN B C 1
ATOM 7089 O O . ASN B 1 315 ? 25.078 39.625 19.547 1 97.5 315 ASN B O 1
ATOM 7093 N N . LEU B 1 316 ? 26.812 40.531 18.641 1 95.75 316 LEU B N 1
ATOM 7094 C CA . LEU B 1 316 ? 27.031 39.5 17.641 1 95.75 316 LEU B CA 1
ATOM 7095 C C . LEU B 1 316 ? 27.453 38.188 18.297 1 95.75 316 LEU B C 1
ATOM 7097 O O . LEU B 1 316 ? 27.188 37.094 17.781 1 95.75 316 LEU B O 1
ATOM 7101 N N . GLY B 1 317 ? 28.156 38.281 19.438 1 92.88 317 GLY B N 1
ATOM 7102 C CA . GLY B 1 317 ? 28.578 37.094 20.156 1 92.88 317 GLY B CA 1
ATOM 7103 C C . GLY B 1 317 ? 27.422 36.25 20.656 1 92.88 317 GLY B C 1
ATOM 7104 O O . GLY B 1 317 ? 27.453 35.031 20.562 1 92.88 317 GLY B O 1
ATOM 7105 N N . GLN B 1 318 ? 26.406 36.906 21.125 1 94.62 318 GLN B N 1
ATOM 7106 C CA . GLN B 1 318 ? 25.25 36.219 21.672 1 94.62 318 GLN B CA 1
ATOM 7107 C C . GLN B 1 318 ? 24.109 36.188 20.641 1 94.62 318 GLN B C 1
ATOM 7109 O O . GLN B 1 318 ? 23.094 35.531 20.875 1 94.62 318 GLN B O 1
ATOM 7114 N N . GLN B 1 319 ? 24.312 36.812 19.484 1 94.81 319 GLN B N 1
ATOM 7115 C CA . GLN B 1 319 ? 23.297 36.906 18.438 1 94.81 319 GLN B CA 1
ATOM 7116 C C . GLN B 1 319 ? 22 37.469 18.984 1 94.81 319 GLN B C 1
ATOM 7118 O O . GLN B 1 319 ? 20.922 36.875 18.812 1 94.81 319 GLN B O 1
ATOM 7123 N N . LYS B 1 320 ? 22.141 38.625 19.625 1 96.62 320 LYS B N 1
ATOM 7124 C CA . LYS B 1 320 ? 21.016 39.312 20.266 1 96.62 320 LYS B CA 1
ATOM 7125 C C . LYS B 1 320 ? 20.922 40.75 19.812 1 96.62 320 LYS B C 1
ATOM 7127 O O . LYS B 1 320 ? 21.938 41.406 19.562 1 96.62 320 LYS B O 1
ATOM 7132 N N . CYS B 1 321 ? 19.766 41.188 19.609 1 97.75 321 CYS B N 1
ATOM 7133 C CA . CYS B 1 321 ? 19.438 42.562 19.281 1 97.75 321 CYS B CA 1
ATOM 7134 C C . CYS B 1 321 ? 18.375 43.125 20.219 1 97.75 321 CYS B C 1
ATOM 7136 O O . CYS B 1 321 ? 17.422 42.406 20.578 1 97.75 321 CYS B O 1
ATOM 7138 N N . SER B 1 322 ? 18.469 44.344 20.609 1 97.31 322 SER B N 1
ATOM 7139 C CA . SER B 1 322 ? 17.516 44.938 21.531 1 97.31 322 SER B CA 1
ATOM 7140 C C . SER B 1 322 ? 16.141 45.094 20.891 1 97.31 322 SER B C 1
ATOM 7142 O O . SER B 1 322 ? 15.141 45.312 21.578 1 97.31 322 SER B O 1
ATOM 7144 N N . CYS B 1 323 ? 16.062 45 19.578 1 96.75 323 CYS B N 1
ATOM 7145 C CA . CYS B 1 323 ? 14.75 45 18.922 1 96.75 323 CYS B CA 1
ATOM 7146 C C . CYS B 1 323 ? 14.039 43.656 19.109 1 96.75 323 CYS B C 1
ATOM 7148 O O . CYS B 1 323 ? 12.836 43.562 18.875 1 96.75 323 CYS B O 1
ATOM 7150 N N . ARG B 1 324 ? 14.688 42.562 19.406 1 97.62 324 ARG B N 1
ATOM 7151 C CA . ARG B 1 324 ? 14.227 41.219 19.812 1 97.62 324 ARG B CA 1
ATOM 7152 C C . ARG B 1 324 ? 13.75 40.438 18.609 1 97.62 324 ARG B C 1
ATOM 7154 O O . ARG B 1 324 ? 13.5 39.219 18.719 1 97.62 324 ARG B O 1
ATOM 7161 N N . SER B 1 325 ? 13.664 41.031 17.453 1 97 325 SER B N 1
ATOM 7162 C CA . SER B 1 325 ? 13.156 40.344 16.266 1 97 325 SER B CA 1
ATOM 7163 C C . SER B 1 325 ? 14.055 39.188 15.891 1 97 325 SER B C 1
ATOM 7165 O O . SER B 1 325 ? 13.57 38.125 15.445 1 97 325 SER B O 1
ATOM 7167 N N . TRP B 1 326 ? 15.312 39.375 16.047 1 97.44 326 TRP B N 1
ATOM 7168 C CA . TRP B 1 326 ? 16.281 38.312 15.734 1 97.44 326 TRP B CA 1
ATOM 7169 C C . TRP B 1 326 ? 16.047 37.094 16.594 1 97.44 326 TRP B C 1
ATOM 7171 O O . TRP B 1 326 ? 15.906 35.969 16.078 1 97.44 326 TRP B O 1
ATOM 7181 N N . GLU B 1 327 ? 15.844 37.25 17.875 1 96.62 327 GLU B N 1
ATOM 7182 C CA . GLU B 1 327 ? 15.664 36.156 18.812 1 96.62 327 GLU B CA 1
ATOM 7183 C C . GLU B 1 327 ? 14.281 35.531 18.672 1 96.62 327 GLU B C 1
ATOM 7185 O O . GLU B 1 327 ? 14.117 34.312 18.875 1 96.62 327 GLU B O 1
ATOM 7190 N N . LEU B 1 328 ? 13.336 36.312 18.344 1 97.06 328 LEU B N 1
ATOM 7191 C CA . LEU B 1 328 ? 11.961 35.844 18.25 1 97.06 328 LEU B CA 1
ATOM 7192 C C . LEU B 1 328 ? 11.789 34.906 17.047 1 97.06 328 LEU B C 1
ATOM 7194 O O . LEU B 1 328 ? 11.133 33.875 17.172 1 97.06 328 LEU B O 1
ATOM 7198 N N . LYS B 1 329 ? 12.383 35.25 15.938 1 96.5 329 LYS B N 1
ATOM 7199 C CA . LYS B 1 329 ? 12.156 34.5 14.703 1 96.5 329 LYS B CA 1
ATOM 7200 C C . LYS B 1 329 ? 13.305 33.531 14.445 1 96.5 329 LYS B C 1
ATOM 7202 O O . LYS B 1 329 ? 13.133 32.531 13.727 1 96.5 329 LYS B O 1
ATOM 7207 N N . GLY B 1 330 ? 14.414 33.781 14.938 1 96.56 330 GLY B N 1
ATOM 7208 C CA . GLY B 1 330 ? 15.602 33 14.594 1 96.56 330 GLY B CA 1
ATOM 7209 C C . GLY B 1 330 ? 16.203 33.406 13.266 1 96.56 330 GLY B C 1
ATOM 7210 O O . GLY B 1 330 ? 16.938 32.625 12.656 1 96.56 330 GLY B O 1
ATOM 7211 N N . ILE B 1 331 ? 15.844 34.562 12.773 1 97.69 331 ILE B N 1
ATOM 7212 C CA . ILE B 1 331 ? 16.359 35.188 11.555 1 97.69 331 ILE B CA 1
ATOM 7213 C C . ILE B 1 331 ? 16.969 36.562 11.875 1 97.69 331 ILE B C 1
ATOM 7215 O O . ILE B 1 331 ? 16.344 37.375 12.555 1 97.69 331 ILE B O 1
ATOM 7219 N N . PRO B 1 332 ? 18.172 36.719 11.398 1 97.94 332 PRO B N 1
ATOM 7220 C CA . PRO B 1 332 ? 18.812 38 11.711 1 97.94 332 PRO B CA 1
ATOM 7221 C C . PRO B 1 332 ? 17.938 39.188 11.328 1 97.94 332 PRO B C 1
ATOM 7223 O O . PRO B 1 332 ? 17.391 39.25 10.227 1 97.94 332 PRO B O 1
ATOM 7226 N N . CYS B 1 333 ? 17.766 40.094 12.312 1 98 333 CYS B N 1
ATOM 7227 C CA . CYS B 1 333 ? 17.016 41.281 12.047 1 98 333 CYS B CA 1
ATOM 7228 C C . CYS B 1 333 ? 17.828 42.281 11.234 1 98 333 CYS B C 1
ATOM 7230 O O . CYS B 1 333 ? 19.016 42.062 10.977 1 98 333 CYS B O 1
ATOM 7232 N N . ALA B 1 334 ? 17.188 43.375 10.82 1 97.81 334 ALA B N 1
ATOM 7233 C CA . ALA B 1 334 ? 17.875 44.406 10.031 1 97.81 334 ALA B CA 1
ATOM 7234 C C . ALA B 1 334 ? 19.094 44.938 10.773 1 97.81 334 ALA B C 1
ATOM 7236 O O . ALA B 1 334 ? 20.141 45.188 10.164 1 97.81 334 ALA B O 1
ATOM 7237 N N . HIS B 1 335 ? 19.047 45.094 12.047 1 98 335 HIS B N 1
ATOM 7238 C CA . HIS B 1 335 ? 20.141 45.625 12.867 1 98 335 HIS B CA 1
ATOM 7239 C C . HIS B 1 335 ? 21.297 44.625 12.922 1 98 335 HIS B C 1
ATOM 7241 O O . HIS B 1 335 ? 22.469 45.031 12.773 1 98 335 HIS B O 1
ATOM 7247 N N . GLY B 1 336 ? 20.938 43.375 13.133 1 97.75 336 GLY B N 1
ATOM 7248 C CA . GLY B 1 336 ? 21.953 42.344 13.125 1 97.75 336 GLY B CA 1
ATOM 7249 C C . GLY B 1 336 ? 22.672 42.219 11.797 1 97.75 336 GLY B C 1
ATOM 7250 O O . GLY B 1 336 ? 23.891 42.031 11.758 1 97.75 336 GLY B O 1
ATOM 7251 N N . ILE B 1 337 ? 21.891 42.281 10.766 1 98.06 337 ILE B N 1
ATOM 7252 C CA . ILE B 1 337 ? 22.453 42.156 9.43 1 98.06 337 ILE B CA 1
ATOM 7253 C C . ILE B 1 337 ? 23.391 43.344 9.172 1 98.06 337 ILE B C 1
ATOM 7255 O O . ILE B 1 337 ? 24.484 43.156 8.617 1 98.06 337 ILE B O 1
ATOM 7259 N N . ALA B 1 338 ? 22.984 44.562 9.547 1 97.44 338 ALA B N 1
ATOM 7260 C CA . ALA B 1 338 ? 23.828 45.75 9.391 1 97.44 338 ALA B CA 1
ATOM 7261 C C . ALA B 1 338 ? 25.156 45.562 10.125 1 97.44 338 ALA B C 1
ATOM 7263 O O . ALA B 1 338 ? 26.219 45.906 9.594 1 97.44 338 ALA B O 1
ATOM 7264 N N . ALA B 1 339 ? 25.125 45.062 11.273 1 97.44 339 ALA B N 1
ATOM 7265 C CA . ALA B 1 339 ? 26.328 44.812 12.07 1 97.44 339 ALA B CA 1
ATOM 7266 C C . ALA B 1 339 ? 27.234 43.781 11.406 1 97.44 339 ALA B C 1
ATOM 7268 O O . ALA B 1 339 ? 28.438 43.969 11.328 1 97.44 339 ALA B O 1
ATOM 7269 N N . MET B 1 340 ? 26.656 42.688 10.977 1 96.81 340 MET B N 1
ATOM 7270 C CA . MET B 1 340 ? 27.422 41.625 10.352 1 96.81 340 MET B CA 1
ATOM 7271 C C . MET B 1 340 ? 28.031 42.094 9.031 1 96.81 340 MET B C 1
ATOM 7273 O O . MET B 1 340 ? 29.156 41.75 8.703 1 96.81 340 MET B O 1
ATOM 7277 N N . ASN B 1 341 ? 27.281 42.844 8.32 1 94.75 341 ASN B N 1
ATOM 7278 C CA . ASN B 1 341 ? 27.812 43.406 7.078 1 94.75 341 ASN B CA 1
ATOM 7279 C C . ASN B 1 341 ? 29 44.312 7.336 1 94.75 341 ASN B C 1
ATOM 7281 O O . ASN B 1 341 ? 29.938 44.344 6.539 1 94.75 341 ASN B O 1
ATOM 7285 N N . HIS B 1 342 ? 28.922 45.125 8.367 1 94.88 342 HIS B N 1
ATOM 7286 C CA . HIS B 1 342 ? 30.016 46 8.742 1 94.88 342 HIS B CA 1
ATOM 7287 C C . HIS B 1 342 ? 31.312 45.188 8.922 1 94.88 342 HIS B C 1
ATOM 7289 O O . HIS B 1 342 ? 32.406 45.688 8.609 1 94.88 342 HIS B O 1
ATOM 7295 N N . LEU B 1 343 ? 31.234 44.062 9.359 1 95.12 343 LEU B N 1
ATOM 7296 C CA . LEU B 1 343 ? 32.406 43.219 9.578 1 95.12 343 LEU B CA 1
ATOM 7297 C C . LEU B 1 343 ? 32.625 42.281 8.391 1 95.12 343 LEU B C 1
ATOM 7299 O O . LEU B 1 343 ? 33.406 41.344 8.477 1 95.12 343 LEU B O 1
ATOM 7303 N N . ASN B 1 344 ? 31.859 42.344 7.324 1 93.81 344 ASN B N 1
ATOM 7304 C CA . ASN B 1 344 ? 31.938 41.531 6.113 1 93.81 344 ASN B CA 1
ATOM 7305 C C . ASN B 1 344 ? 31.656 40.062 6.402 1 93.81 344 ASN B C 1
ATOM 7307 O O . ASN B 1 344 ? 32.344 39.156 5.898 1 93.81 344 ASN B O 1
ATOM 7311 N N . MET B 1 345 ? 30.719 39.875 7.312 1 94.5 345 MET B N 1
ATOM 7312 C CA . MET B 1 345 ? 30.266 38.531 7.621 1 94.5 345 MET B CA 1
ATOM 7313 C C . MET B 1 345 ? 29.031 38.188 6.805 1 94.5 345 MET B C 1
ATOM 7315 O O . MET B 1 345 ? 28.203 39.031 6.496 1 94.5 345 MET B O 1
ATOM 7319 N N . ASP B 1 346 ? 28.906 36.938 6.477 1 94 346 ASP B N 1
ATOM 7320 C CA . ASP B 1 346 ? 27.719 36.469 5.781 1 94 346 ASP B CA 1
ATOM 7321 C C . ASP B 1 346 ? 26.547 36.281 6.754 1 94 346 ASP B C 1
ATOM 7323 O O . ASP B 1 346 ? 26.5 35.312 7.492 1 94 346 ASP B O 1
ATOM 7327 N N . ALA B 1 347 ? 25.609 37.094 6.684 1 96.06 347 ALA B N 1
ATOM 7328 C CA . ALA B 1 347 ? 24.5 37.125 7.637 1 96.06 347 ALA B CA 1
ATOM 7329 C C . ALA B 1 347 ? 23.594 35.938 7.465 1 96.06 347 ALA B C 1
ATOM 7331 O O . ALA B 1 347 ? 22.844 35.562 8.383 1 96.06 347 ALA B O 1
ATOM 7332 N N . SER B 1 348 ? 23.547 35.281 6.301 1 94.25 348 SER B N 1
ATOM 7333 C CA . SER B 1 348 ? 22.688 34.125 6.039 1 94.25 348 SER B CA 1
ATOM 7334 C C . SER B 1 348 ? 23.078 32.938 6.895 1 94.25 348 SER B C 1
ATOM 7336 O O . SER B 1 348 ? 22.266 32.062 7.164 1 94.25 348 SER B O 1
ATOM 7338 N N . GLN B 1 349 ? 24.234 32.906 7.34 1 94.19 349 GLN B N 1
ATOM 7339 C CA . GLN B 1 349 ? 24.719 31.797 8.156 1 94.19 349 GLN B CA 1
ATOM 7340 C C . GLN B 1 349 ? 24.172 31.875 9.578 1 94.19 349 GLN B C 1
ATOM 7342 O O . GLN B 1 349 ? 24.203 30.891 10.312 1 94.19 349 GLN B O 1
ATOM 7347 N N . ALA B 1 350 ? 23.719 33.094 9.906 1 96.31 350 ALA B N 1
ATOM 7348 C CA . ALA B 1 350 ? 23.203 33.281 11.258 1 96.31 350 ALA B CA 1
ATOM 7349 C C . ALA B 1 350 ? 21.719 32.906 11.336 1 96.31 350 ALA B C 1
ATOM 7351 O O . ALA B 1 350 ? 21.109 32.969 12.406 1 96.31 350 ALA B O 1
ATOM 7352 N N . ILE B 1 351 ? 21.156 32.438 10.219 1 96.56 351 ILE B N 1
ATOM 7353 C CA . ILE B 1 351 ? 19.781 31.953 10.227 1 96.56 351 ILE B CA 1
ATOM 7354 C C . ILE B 1 351 ? 19.703 30.625 10.984 1 96.56 351 ILE B C 1
ATOM 7356 O O . ILE B 1 351 ? 20.562 29.75 10.797 1 96.56 351 ILE B O 1
ATOM 7360 N N . SER B 1 352 ? 18.766 30.531 11.812 1 96.19 352 SER B N 1
ATOM 7361 C CA . SER B 1 352 ? 18.609 29.375 12.688 1 96.19 352 SER B CA 1
ATOM 7362 C C . SER B 1 352 ? 18.547 28.078 11.883 1 96.19 352 SER B C 1
ATOM 7364 O O . SER B 1 352 ? 18.141 28.078 10.719 1 96.19 352 SER B O 1
ATOM 7366 N N . SER B 1 353 ? 18.891 26.922 12.531 1 95.56 353 SER B N 1
ATOM 7367 C CA . SER B 1 353 ? 18.875 25.594 11.906 1 95.56 353 SER B CA 1
ATOM 7368 C C . SER B 1 353 ? 17.453 25.141 11.617 1 95.56 353 SER B C 1
ATOM 7370 O O . SER B 1 353 ? 17.219 24.281 10.766 1 95.56 353 SER B O 1
ATOM 7372 N N . TRP B 1 354 ? 16.516 25.844 12.234 1 96.38 354 TRP B N 1
ATOM 7373 C CA . TRP B 1 354 ? 15.109 25.453 12.086 1 96.38 354 TRP B CA 1
ATOM 7374 C C . TRP B 1 354 ? 14.617 25.75 10.672 1 96.38 354 TRP B C 1
ATOM 7376 O O . TRP B 1 354 ? 13.602 25.203 10.242 1 96.38 354 TRP B O 1
ATOM 7386 N N . TYR B 1 355 ? 15.367 26.609 9.977 1 97.12 355 TYR B N 1
ATOM 7387 C CA . TYR B 1 355 ? 14.891 27.047 8.672 1 97.12 355 TYR B CA 1
ATOM 7388 C C . TYR B 1 355 ? 15.703 26.406 7.551 1 97.12 355 TYR B C 1
ATOM 7390 O O . TYR B 1 355 ? 15.562 26.781 6.383 1 97.12 355 TYR B O 1
ATOM 7398 N N . ARG B 1 356 ? 16.5 25.406 7.875 1 96.94 356 ARG B N 1
ATOM 7399 C CA . ARG B 1 356 ? 17.391 24.781 6.898 1 96.94 356 ARG B CA 1
ATOM 7400 C C . ARG B 1 356 ? 16.719 23.594 6.223 1 96.94 356 ARG B C 1
ATOM 7402 O O . ARG B 1 356 ? 15.789 23 6.773 1 96.94 356 ARG B O 1
ATOM 7409 N N . LYS B 1 357 ? 17.25 23.234 5.098 1 96.62 357 LYS B N 1
ATOM 7410 C CA . LYS B 1 357 ? 16.703 22.156 4.277 1 96.62 357 LYS B CA 1
ATOM 7411 C C . LYS B 1 357 ? 16.797 20.812 5.004 1 96.62 357 LYS B C 1
ATOM 7413 O O . LYS B 1 357 ? 15.867 20 4.93 1 96.62 357 LYS B O 1
ATOM 7418 N N . ASP B 1 358 ? 17.875 20.594 5.609 1 95.5 358 ASP B N 1
ATOM 7419 C CA . ASP B 1 358 ? 18.047 19.344 6.34 1 95.5 358 ASP B CA 1
ATOM 7420 C C . ASP B 1 358 ? 16.953 19.156 7.387 1 95.5 358 ASP B C 1
ATOM 7422 O O . ASP B 1 358 ? 16.422 18.062 7.547 1 95.5 358 ASP B O 1
ATOM 7426 N N . THR B 1 359 ? 16.641 20.234 8.102 1 96.81 359 THR B N 1
ATOM 7427 C CA . THR B 1 359 ? 15.594 20.188 9.117 1 96.81 359 THR B CA 1
ATOM 7428 C C . THR B 1 359 ? 14.234 19.953 8.477 1 96.81 359 THR B C 1
ATOM 7430 O O . THR B 1 359 ? 13.422 19.188 9 1 96.81 359 THR B O 1
ATOM 7433 N N . TYR B 1 360 ? 14.031 20.594 7.375 1 97.81 360 TYR B N 1
ATOM 7434 C CA . TYR B 1 360 ? 12.797 20.406 6.629 1 97.81 360 TYR B CA 1
ATOM 7435 C C . TYR B 1 360 ? 12.641 18.969 6.168 1 97.81 360 TYR B C 1
ATOM 7437 O O . TYR B 1 360 ? 11.555 18.391 6.273 1 97.81 360 TYR B O 1
ATOM 7445 N N . MET B 1 361 ? 13.703 18.391 5.711 1 96.56 361 MET B N 1
ATOM 7446 C CA . MET B 1 361 ? 13.68 17.016 5.219 1 96.56 361 MET B CA 1
ATOM 7447 C C . MET B 1 361 ? 13.484 16.031 6.367 1 96.56 361 MET B C 1
ATOM 7449 O O . MET B 1 361 ? 12.859 14.992 6.191 1 96.56 361 MET B O 1
ATOM 7453 N N . LYS B 1 362 ? 13.93 16.375 7.527 1 96.81 362 LYS B N 1
ATOM 7454 C CA . LYS B 1 362 ? 13.719 15.539 8.703 1 96.81 362 LYS B CA 1
ATOM 7455 C C . LYS B 1 362 ? 12.242 15.508 9.094 1 96.81 362 LYS B C 1
ATOM 7457 O O . LYS B 1 362 ? 11.734 14.484 9.547 1 96.81 362 LYS B O 1
ATOM 7462 N N . THR B 1 363 ? 11.602 16.625 8.938 1 97.75 363 THR B N 1
ATOM 7463 C CA . THR B 1 363 ? 10.18 16.734 9.25 1 97.75 363 THR B CA 1
ATOM 7464 C C . THR B 1 363 ? 9.367 15.758 8.398 1 97.75 363 THR B C 1
ATOM 7466 O O . THR B 1 363 ? 8.383 15.18 8.867 1 97.75 363 THR B O 1
ATOM 7469 N N . TYR B 1 364 ? 9.781 15.586 7.156 1 97.38 364 TYR B N 1
ATOM 7470 C CA . TYR B 1 364 ? 9.016 14.789 6.207 1 97.38 364 TYR B CA 1
ATOM 7471 C C . TYR B 1 364 ? 9.773 13.523 5.82 1 97.38 364 TYR B C 1
ATOM 7473 O O . TYR B 1 364 ? 9.688 13.07 4.676 1 97.38 364 TYR B O 1
ATOM 7481 N N . SER B 1 365 ? 10.531 12.984 6.746 1 95.94 365 SER B N 1
ATOM 7482 C CA . SER B 1 365 ? 11.344 11.805 6.477 1 95.94 365 SER B CA 1
ATOM 7483 C C . SER B 1 365 ? 10.531 10.523 6.613 1 95.94 365 SER B C 1
ATOM 7485 O O . SER B 1 365 ? 10.93 9.477 6.109 1 95.94 365 SER B O 1
ATOM 7487 N N . HIS B 1 366 ? 9.438 10.555 7.297 1 96.69 366 HIS B N 1
ATOM 7488 C CA . HIS B 1 366 ? 8.594 9.383 7.5 1 96.69 366 HIS B CA 1
ATOM 7489 C C . HIS B 1 366 ? 7.289 9.492 6.719 1 96.69 366 HIS B C 1
ATOM 7491 O O . HIS B 1 366 ? 6.77 10.594 6.523 1 96.69 366 HIS B O 1
ATOM 7497 N N . PHE B 1 367 ? 6.762 8.328 6.301 1 96.56 367 PHE B N 1
ATOM 7498 C CA . PHE B 1 367 ? 5.617 8.336 5.398 1 96.56 367 PHE B CA 1
ATOM 7499 C C . PHE B 1 367 ? 4.422 7.633 6.031 1 96.56 367 PHE B C 1
ATOM 7501 O O . PHE B 1 367 ? 4.586 6.648 6.758 1 96.56 367 PHE B O 1
ATOM 7508 N N . ILE B 1 368 ? 3.273 8.172 5.766 1 97.44 368 ILE B N 1
ATOM 7509 C CA . ILE B 1 368 ? 2.031 7.5 6.125 1 97.44 368 ILE B CA 1
ATOM 7510 C C . ILE B 1 368 ? 1.735 6.395 5.113 1 97.44 368 ILE B C 1
ATOM 7512 O O . ILE B 1 368 ? 1.823 6.609 3.904 1 97.44 368 ILE B O 1
ATOM 7516 N N . GLN B 1 369 ? 1.411 5.23 5.633 1 96.25 369 GLN B N 1
ATOM 7517 C CA . GLN B 1 369 ? 1.174 4.082 4.766 1 96.25 369 GLN B CA 1
ATOM 7518 C C . GLN B 1 369 ? -0.264 4.062 4.258 1 96.25 369 GLN B C 1
ATOM 7520 O O . GLN B 1 369 ? -1.184 4.484 4.961 1 96.25 369 GLN B O 1
ATOM 7525 N N . PRO B 1 370 ? -0.382 3.545 3.037 1 95.31 370 PRO B N 1
ATOM 7526 C CA . PRO B 1 370 ? -1.724 3.447 2.459 1 95.31 370 PRO B CA 1
ATOM 7527 C C . PRO B 1 370 ? -2.641 2.518 3.25 1 95.31 370 PRO B C 1
ATOM 7529 O O . PRO B 1 370 ? -2.168 1.581 3.898 1 95.31 370 PRO B O 1
ATOM 7532 N N . VAL B 1 371 ? -3.896 2.803 3.199 1 96.38 371 VAL B N 1
ATOM 7533 C CA . VAL B 1 371 ? -4.922 2.025 3.891 1 96.38 371 VAL B CA 1
ATOM 7534 C C . VAL B 1 371 ? -6.02 1.628 2.908 1 96.38 371 VAL B C 1
ATOM 7536 O O . VAL B 1 371 ? -6.473 2.451 2.109 1 96.38 371 VAL B O 1
ATOM 7539 N N . PRO B 1 372 ? -6.383 0.338 2.877 1 94.5 372 PRO B N 1
ATOM 7540 C CA . PRO B 1 372 ? -7.512 -0.06 2.033 1 94.5 372 PRO B CA 1
ATOM 7541 C C . PRO B 1 372 ? -8.844 0.504 2.523 1 94.5 372 PRO B C 1
ATOM 7543 O O . PRO B 1 372 ? -8.938 0.98 3.658 1 94.5 372 PRO B O 1
ATOM 7546 N N . ASN B 1 373 ? -9.82 0.5 1.636 1 93.19 373 ASN B N 1
ATOM 7547 C CA . ASN B 1 373 ? -11.117 1.033 2.029 1 93.19 373 ASN B CA 1
ATOM 7548 C C . ASN B 1 373 ? -11.922 0.016 2.834 1 93.19 373 ASN B C 1
ATOM 7550 O O . ASN B 1 373 ? -11.492 -1.127 3.002 1 93.19 373 ASN B O 1
ATOM 7554 N N . MET B 1 374 ? -13.031 0.453 3.32 1 92.44 374 MET B N 1
ATOM 7555 C CA . MET B 1 374 ? -13.852 -0.319 4.246 1 92.44 374 MET B CA 1
ATOM 7556 C C . MET B 1 374 ? -14.312 -1.625 3.607 1 92.44 374 MET B C 1
ATOM 7558 O O . MET B 1 374 ? -14.398 -2.652 4.281 1 92.44 374 MET B O 1
ATOM 7562 N N . GLU B 1 375 ? -14.547 -1.648 2.332 1 90.31 375 GLU B N 1
ATOM 7563 C CA . GLU B 1 375 ? -15.016 -2.826 1.606 1 90.31 375 GLU B CA 1
ATOM 7564 C C . GLU B 1 375 ? -13.977 -3.941 1.639 1 90.31 375 GLU B C 1
ATOM 7566 O O . GLU B 1 375 ? -14.312 -5.121 1.505 1 90.31 375 GLU B O 1
ATOM 7571 N N . MET B 1 376 ? -12.727 -3.502 1.816 1 93.75 376 MET B N 1
ATOM 7572 C CA . MET B 1 376 ? -11.625 -4.457 1.755 1 93.75 376 MET B CA 1
ATOM 7573 C C . MET B 1 376 ? -11.273 -4.98 3.145 1 93.75 376 MET B C 1
ATOM 7575 O O . MET B 1 376 ? -10.453 -5.887 3.285 1 93.75 376 MET B O 1
ATOM 7579 N N . TRP B 1 377 ? -11.914 -4.445 4.184 1 93.19 377 TRP B N 1
ATOM 7580 C CA . TRP B 1 377 ? -11.539 -4.809 5.547 1 93.19 377 TRP B CA 1
ATOM 7581 C C . TRP B 1 377 ? -11.992 -6.227 5.875 1 93.19 377 TRP B C 1
ATOM 7583 O O . TRP B 1 377 ? -13 -6.699 5.355 1 93.19 377 TRP B O 1
ATOM 7593 N N . PRO B 1 378 ? -11.258 -6.934 6.668 1 90 378 PRO B N 1
ATOM 7594 C CA . PRO B 1 378 ? -11.688 -8.266 7.105 1 90 378 PRO B CA 1
ATOM 7595 C C . PRO B 1 378 ? -12.977 -8.227 7.926 1 90 378 PRO B C 1
ATOM 7597 O O . PRO B 1 378 ? -13.453 -7.148 8.281 1 90 378 PRO B O 1
ATOM 7600 N N . GLU B 1 379 ? -13.461 -9.391 8.125 1 88.38 379 GLU B N 1
ATOM 7601 C CA . GLU B 1 379 ? -14.664 -9.484 8.953 1 88.38 379 GLU B CA 1
ATOM 7602 C C . GLU B 1 379 ? -14.406 -8.945 10.359 1 88.38 379 GLU B C 1
ATOM 7604 O O . GLU B 1 379 ? -13.344 -9.188 10.938 1 88.38 379 GLU B O 1
ATOM 7609 N N . SER B 1 380 ? -15.398 -8.273 10.82 1 88.81 380 SER B N 1
ATOM 7610 C CA . SER B 1 380 ? -15.234 -7.555 12.078 1 88.81 380 SER B CA 1
ATOM 7611 C C . SER B 1 380 ? -15.266 -8.508 13.266 1 88.81 380 SER B C 1
ATOM 7613 O O . SER B 1 380 ? -16.109 -9.406 13.32 1 88.81 380 SER B O 1
ATOM 7615 N N . ARG B 1 381 ? -14.359 -8.336 14.148 1 88.81 381 ARG B N 1
ATOM 7616 C CA . ARG B 1 381 ? -14.359 -9.031 15.43 1 88.81 381 ARG B CA 1
ATOM 7617 C C . ARG B 1 381 ? -14.703 -8.078 16.562 1 88.81 381 ARG B C 1
ATOM 7619 O O . ARG B 1 381 ? -14.773 -8.484 17.734 1 88.81 381 ARG B O 1
ATOM 7626 N N . ASN B 1 382 ? -14.977 -6.812 16.234 1 92.75 382 ASN B N 1
ATOM 7627 C CA . ASN B 1 382 ? -15.25 -5.766 17.219 1 92.75 382 ASN B CA 1
ATOM 7628 C C . ASN B 1 382 ? -16.75 -5.523 17.375 1 92.75 382 ASN B C 1
ATOM 7630 O O . ASN B 1 382 ? -17.516 -5.785 16.453 1 92.75 382 ASN B O 1
ATOM 7634 N N . PRO B 1 383 ? -17.078 -5.047 18.594 1 92 383 PRO B N 1
ATOM 7635 C CA . PRO B 1 383 ? -18.484 -4.676 18.766 1 92 383 PRO B CA 1
ATOM 7636 C C . PRO B 1 383 ? -18.891 -3.482 17.906 1 92 383 PRO B C 1
ATOM 7638 O O . PRO B 1 383 ? -18.062 -2.611 17.625 1 92 383 PRO B O 1
ATOM 7641 N N . MET B 1 384 ? -20.125 -3.51 17.547 1 92.69 384 MET B N 1
ATOM 7642 C CA . MET B 1 384 ? -20.656 -2.396 16.766 1 92.69 384 MET B CA 1
ATOM 7643 C C . MET B 1 384 ? -20.828 -1.156 17.641 1 92.69 384 MET B C 1
ATOM 7645 O O . MET B 1 384 ? -21.203 -1.263 18.812 1 92.69 384 MET B O 1
ATOM 7649 N N . VAL B 1 385 ? -20.594 -0.005 17.078 1 93.19 385 VAL B N 1
ATOM 7650 C CA . VAL B 1 385 ? -20.703 1.269 17.781 1 93.19 385 VAL B CA 1
ATOM 7651 C C . VAL B 1 385 ? -21.812 2.109 17.156 1 93.19 385 VAL B C 1
ATOM 7653 O O . VAL B 1 385 ? -21.922 2.189 15.922 1 93.19 385 VAL B O 1
ATOM 7656 N N . GLU B 1 386 ? -22.625 2.732 17.984 1 91.12 386 GLU B N 1
ATOM 7657 C CA . GLU B 1 386 ? -23.703 3.582 17.5 1 91.12 386 GLU B CA 1
ATOM 7658 C C . GLU B 1 386 ? -23.25 5.031 17.375 1 91.12 386 GLU B C 1
ATOM 7660 O O . GLU B 1 386 ? -22.453 5.516 18.172 1 91.12 386 GLU B O 1
ATOM 7665 N N . PRO B 1 387 ? -23.859 5.707 16.359 1 88.94 387 PRO B N 1
ATOM 7666 C CA . PRO B 1 387 ? -23.562 7.133 16.219 1 88.94 387 PRO B CA 1
ATOM 7667 C C . PRO B 1 387 ? -24.047 7.961 17.406 1 88.94 387 PRO B C 1
ATOM 7669 O O . PRO B 1 387 ? -24.953 7.535 18.125 1 88.94 387 PRO B O 1
ATOM 7672 N N . PRO B 1 388 ? -23.422 9.117 17.594 1 83.38 388 PRO B N 1
ATOM 7673 C CA . PRO B 1 388 ? -23.859 9.984 18.688 1 83.38 388 PRO B CA 1
ATOM 7674 C C . PRO B 1 388 ? -25.266 10.523 18.469 1 83.38 388 PRO B C 1
ATOM 7676 O O . PRO B 1 388 ? -25.734 10.617 17.328 1 83.38 388 PRO B O 1
ATOM 7679 N N . GLU B 1 389 ? -25.922 10.828 19.594 1 74.44 389 GLU B N 1
ATOM 7680 C CA . GLU B 1 389 ? -27.281 11.336 19.547 1 74.44 389 GLU B CA 1
ATOM 7681 C C . GLU B 1 389 ? -27.328 12.75 18.969 1 74.44 389 GLU B C 1
ATOM 7683 O O . GLU B 1 389 ? -26.422 13.555 19.219 1 74.44 389 GLU B O 1
ATOM 7688 N N . ALA B 1 390 ? -28 12.898 17.938 1 60.56 390 ALA B N 1
ATOM 7689 C CA . ALA B 1 390 ? -28.141 14.203 17.297 1 60.56 390 ALA B CA 1
ATOM 7690 C C . ALA B 1 390 ? -28.594 15.266 18.281 1 60.56 390 ALA B C 1
ATOM 7692 O O . ALA B 1 390 ? -29.625 15.086 18.953 1 60.56 390 ALA B O 1
ATOM 7693 N N . ARG B 1 391 ? -27.75 16.047 18.859 1 55.34 391 ARG B N 1
ATOM 7694 C CA . ARG B 1 391 ? -28.234 17.172 19.656 1 55.34 391 ARG B CA 1
ATOM 7695 C C . ARG B 1 391 ? -28.688 18.312 18.766 1 55.34 391 ARG B C 1
ATOM 7697 O O . ARG B 1 391 ? -28 18.688 17.812 1 55.34 391 ARG B O 1
ATOM 7704 N N . GLN B 1 392 ? -29.891 18.578 18.625 1 47.31 392 GLN B N 1
ATOM 7705 C CA . GLN B 1 392 ? -30.422 19.75 17.938 1 47.31 392 GLN B CA 1
ATOM 7706 C C . GLN B 1 392 ? -29.844 21.031 18.531 1 47.31 392 GLN B C 1
ATOM 7708 O O . GLN B 1 392 ? -30.094 21.359 19.688 1 47.31 392 GLN B O 1
ATOM 7713 N N . MET B 1 393 ? -28.672 21.359 18.219 1 47.69 393 MET B N 1
ATOM 7714 C CA . MET B 1 393 ? -28.234 22.656 18.719 1 47.69 393 MET B CA 1
ATOM 7715 C C . MET B 1 393 ? -29.156 23.766 18.234 1 47.69 393 MET B C 1
ATOM 7717 O O . MET B 1 393 ? -29.672 23.703 17.109 1 47.69 393 MET B O 1
ATOM 7721 N N . PRO B 1 394 ? -29.672 24.688 19 1 42.09 394 PRO B N 1
ATOM 7722 C CA . PRO B 1 394 ? -30.438 25.812 18.484 1 42.09 394 PRO B CA 1
ATOM 7723 C C . PRO B 1 394 ? -29.719 26.547 17.344 1 42.09 394 PRO B C 1
ATOM 7725 O O . PRO B 1 394 ? -28.484 26.656 17.359 1 42.09 394 PRO B O 1
ATOM 7728 N N . GLY B 1 395 ? -30.109 26.391 16.125 1 40.62 395 GLY B N 1
ATOM 7729 C CA . GLY B 1 395 ? -29.547 27.062 14.969 1 40.62 395 GLY B CA 1
ATOM 7730 C C . GLY B 1 395 ? -29.062 28.469 15.273 1 40.62 395 GLY B C 1
ATOM 7731 O O . GLY B 1 395 ? -29.609 29.141 16.156 1 40.62 395 GLY B O 1
ATOM 7732 N N . ARG B 1 396 ? -27.906 28.797 15.125 1 38.44 396 ARG B N 1
ATOM 7733 C CA . ARG B 1 396 ? -27.516 30.203 15.219 1 38.44 396 ARG B CA 1
ATOM 7734 C C . ARG B 1 396 ? -28.453 31.094 14.398 1 38.44 396 ARG B C 1
ATOM 7736 O O . ARG B 1 396 ? -28.828 30.734 13.281 1 38.44 396 ARG B O 1
ATOM 7743 N N . PRO B 1 397 ? -29.125 32.062 14.828 1 41.03 397 PRO B N 1
ATOM 7744 C CA . PRO B 1 397 ? -29.875 32.969 13.977 1 41.03 397 PRO B CA 1
ATOM 7745 C C . PRO B 1 397 ? -29.078 33.438 12.758 1 41.03 397 PRO B C 1
ATOM 7747 O O . PRO B 1 397 ? -27.844 33.5 12.812 1 41.03 397 PRO B O 1
ATOM 7750 N N . PRO B 1 398 ? -29.578 33.281 11.508 1 38.84 398 PRO B N 1
ATOM 7751 C CA . PRO B 1 398 ? -28.859 33.688 10.297 1 38.84 398 PRO B CA 1
ATOM 7752 C C . PRO B 1 398 ? -28.109 35 10.469 1 38.84 398 PRO B C 1
ATOM 7754 O O . PRO B 1 398 ? -28.703 36 10.844 1 38.84 398 PRO B O 1
ATOM 7757 N N . LYS B 1 399 ? -27.047 35.062 11.062 1 38.03 399 LYS B N 1
ATOM 7758 C CA . LYS B 1 399 ? -26.359 36.375 11.062 1 38.03 399 LYS B CA 1
ATOM 7759 C C . LYS B 1 399 ? -26 36.781 9.648 1 38.03 399 LYS B C 1
ATOM 7761 O O . LYS B 1 399 ? -25.375 36.031 8.898 1 38.03 399 LYS B O 1
ATOM 7766 N N . ASN B 1 400 ? -26.797 37.656 8.859 1 37.16 400 ASN B N 1
ATOM 7767 C CA . ASN B 1 400 ? -26.453 38.375 7.652 1 37.16 400 ASN B CA 1
ATOM 7768 C C . ASN B 1 400 ? -25.031 38.969 7.738 1 37.16 400 ASN B C 1
ATOM 7770 O O . ASN B 1 400 ? -24.719 39.688 8.672 1 37.16 400 ASN B O 1
ATOM 7774 N N . ARG B 1 401 ? -24.219 38.219 7.281 1 38.62 401 ARG B N 1
ATOM 7775 C CA . ARG B 1 401 ? -22.875 38.781 7.207 1 38.62 401 ARG B CA 1
ATOM 7776 C C . ARG B 1 401 ? -22.922 40.219 6.66 1 38.62 401 ARG B C 1
ATOM 7778 O O . ARG B 1 401 ? -23.328 40.438 5.52 1 38.62 401 ARG B O 1
ATOM 7785 N N . ARG B 1 402 ? -23.109 41.25 7.402 1 36.75 402 ARG B N 1
ATOM 7786 C CA . ARG B 1 402 ? -22.938 42.625 6.953 1 36.75 402 ARG B CA 1
ATOM 7787 C C . ARG B 1 402 ? -21.531 42.875 6.418 1 36.75 402 ARG B C 1
ATOM 7789 O O . ARG B 1 402 ? -20.547 42.625 7.125 1 36.75 402 ARG B O 1
ATOM 7796 N N . ARG B 1 403 ? -21.453 42.906 5.105 1 41.06 403 ARG B N 1
ATOM 7797 C CA . ARG B 1 403 ? -20.25 43.219 4.336 1 41.06 403 ARG B CA 1
ATOM 7798 C C . ARG B 1 403 ? -19.625 44.531 4.824 1 41.06 403 ARG B C 1
ATOM 7800 O O . ARG B 1 403 ? -20.328 45.469 5.199 1 41.06 403 ARG B O 1
ATOM 7807 N N . GLU B 1 404 ? -18.547 44.406 5.223 1 31.61 404 GLU B N 1
ATOM 7808 C CA . GLU B 1 404 ? -17.922 45.688 5.598 1 31.61 404 GLU B CA 1
ATOM 7809 C C . GLU B 1 404 ? -17.938 46.656 4.43 1 31.61 404 GLU B C 1
ATOM 7811 O O . GLU B 1 404 ? -17.969 46.25 3.266 1 31.61 404 GLU B O 1
ATOM 7816 N N . ILE B 1 405 ? -18.141 47.906 4.586 1 34.56 405 ILE B N 1
ATOM 7817 C CA . ILE B 1 405 ? -18.297 48.969 3.596 1 34.56 405 ILE B CA 1
ATOM 7818 C C . ILE B 1 405 ? -17.297 48.781 2.463 1 34.56 405 ILE B C 1
ATOM 7820 O O . ILE B 1 405 ? -17.625 48.938 1.288 1 34.56 405 ILE B O 1
ATOM 7824 N N . GLY B 1 406 ? -16.016 48.75 2.746 1 35.78 406 GLY B N 1
ATOM 7825 C CA . GLY B 1 406 ? -14.961 48.75 1.743 1 35.78 406 GLY B CA 1
ATOM 7826 C C . GLY B 1 406 ? -14.758 47.406 1.074 1 35.78 406 GLY B C 1
ATOM 7827 O O . GLY B 1 406 ? -13.828 47.25 0.28 1 35.78 406 GLY B O 1
ATOM 7828 N N . GLU B 1 407 ? -15.281 46.562 1.787 1 38.94 407 GLU B N 1
ATOM 7829 C CA . GLU B 1 407 ? -15.102 45.25 1.162 1 38.94 407 GLU B CA 1
ATOM 7830 C C . GLU B 1 407 ? -15.852 45.156 -0.165 1 38.94 407 GLU B C 1
ATOM 7832 O O . GLU B 1 407 ? -17.078 45.281 -0.202 1 38.94 407 GLU B O 1
ATOM 7837 N N . VAL B 1 408 ? -15.062 45.594 -1.175 1 31.98 408 VAL B N 1
ATOM 7838 C CA . VAL B 1 408 ? -15.562 45.5 -2.545 1 31.98 408 VAL B CA 1
ATOM 7839 C C . VAL B 1 408 ? -16.156 44.125 -2.797 1 31.98 408 VAL B C 1
ATOM 7841 O O . VAL B 1 408 ? -15.625 43.125 -2.322 1 31.98 408 VAL B O 1
ATOM 7844 N N . ARG B 1 409 ? -17.312 44.062 -2.9 1 36.16 409 ARG B N 1
ATOM 7845 C CA . ARG B 1 409 ? -17.938 42.844 -3.432 1 36.16 409 ARG B CA 1
ATOM 7846 C C . ARG B 1 409 ? -17.047 42.188 -4.492 1 36.16 409 ARG B C 1
ATOM 7848 O O . ARG B 1 409 ? -16.531 42.875 -5.383 1 36.16 409 ARG B O 1
ATOM 7855 N N . LYS B 1 410 ? -16.281 41.219 -4.148 1 32.62 410 LYS B N 1
ATOM 7856 C CA . LYS B 1 410 ? -15.812 40.562 -5.375 1 32.62 410 LYS B CA 1
ATOM 7857 C C . LYS B 1 410 ? -16.906 40.562 -6.445 1 32.62 410 LYS B C 1
ATOM 7859 O O . LYS B 1 410 ? -18.016 40.094 -6.215 1 32.62 410 LYS B O 1
ATOM 7864 N N . ALA B 1 411 ? -16.969 41.688 -7.211 1 33.16 411 ALA B N 1
ATOM 7865 C CA . ALA B 1 411 ? -17.797 41.812 -8.406 1 33.16 411 ALA B CA 1
ATOM 7866 C C . ALA B 1 411 ? -17.812 40.5 -9.195 1 33.16 411 ALA B C 1
ATOM 7868 O O . ALA B 1 411 ? -17.562 40.5 -10.398 1 33.16 411 ALA B O 1
ATOM 7869 N N . GLY B 1 412 ? -17.25 39.469 -8.578 1 29.89 412 GLY B N 1
ATOM 7870 C CA . GLY B 1 412 ? -17.109 38.469 -9.602 1 29.89 412 GLY B CA 1
ATOM 7871 C C . GLY B 1 412 ? -18.406 38.156 -10.32 1 29.89 412 GLY B C 1
ATOM 7872 O O . GLY B 1 412 ? -18.438 37.281 -11.211 1 29.89 412 GLY B O 1
ATOM 7873 N N . LYS B 1 413 ? -19.5 38.219 -9.445 1 31.52 413 LYS B N 1
ATOM 7874 C CA . LYS B 1 413 ? -20.578 37.812 -10.336 1 31.52 413 LYS B CA 1
ATOM 7875 C C . LYS B 1 413 ? -20.891 38.875 -11.383 1 31.52 413 LYS B C 1
ATOM 7877 O O . LYS B 1 413 ? -21.094 40.031 -11.039 1 31.52 413 LYS B O 1
ATOM 7882 N N . LEU B 1 414 ? -20.172 38.719 -12.523 1 30.86 414 LEU B N 1
ATOM 7883 C CA . LEU B 1 414 ? -20.547 39.531 -13.68 1 30.86 414 LEU B CA 1
ATOM 7884 C C . LEU B 1 414 ? -22.047 39.781 -13.719 1 30.86 414 LEU B C 1
ATOM 7886 O O . LEU B 1 414 ? -22.844 38.875 -13.438 1 30.86 414 LEU B O 1
ATOM 7890 N N . PRO B 1 415 ? -22.469 40.938 -13.5 1 30.03 415 PRO B N 1
ATOM 7891 C CA . PRO B 1 415 ? -23.891 41.25 -13.68 1 30.03 415 PRO B CA 1
ATOM 7892 C C . PRO B 1 415 ? -24.5 40.594 -14.914 1 30.03 415 PRO B C 1
ATOM 7894 O O . PRO B 1 415 ? -23.828 40.469 -15.945 1 30.03 415 PRO B O 1
ATOM 7897 N N . ARG B 1 416 ? -25.266 39.594 -14.719 1 34.94 416 ARG B N 1
ATOM 7898 C CA . ARG B 1 416 ? -26.094 38.969 -15.75 1 34.94 416 ARG B CA 1
ATOM 7899 C C . ARG B 1 416 ? -26.812 40.031 -16.578 1 34.94 416 ARG B C 1
ATOM 7901 O O . ARG B 1 416 ? -27.938 40.406 -16.25 1 34.94 416 ARG B O 1
ATOM 7908 N N . MET B 1 417 ? -26.188 41.188 -16.781 1 33.03 417 MET B N 1
ATOM 7909 C CA . MET B 1 417 ? -26.969 42.156 -17.547 1 33.03 417 MET B CA 1
ATOM 7910 C C . MET B 1 417 ? -27.625 41.5 -18.766 1 33.03 417 MET B C 1
ATOM 7912 O O . MET B 1 417 ? -28.719 41.875 -19.156 1 33.03 417 MET B O 1
ATOM 7916 N N . GLY B 1 418 ? -26.844 40.969 -19.672 1 36.31 418 GLY B N 1
ATOM 7917 C CA . GLY B 1 418 ? -27.281 40.875 -21.047 1 36.31 418 GLY B CA 1
ATOM 7918 C C . GLY B 1 418 ? -28.344 39.812 -21.281 1 36.31 418 GLY B C 1
ATOM 7919 O O . GLY B 1 418 ? -28.625 39.438 -22.422 1 36.31 418 GLY B O 1
ATOM 7920 N N . THR B 1 419 ? -28.562 39.062 -20.312 1 39.81 419 THR B N 1
ATOM 7921 C CA . THR B 1 419 ? -29.391 37.938 -20.781 1 39.81 419 THR B CA 1
ATOM 7922 C C . THR B 1 419 ? -30.828 38.406 -21.031 1 39.81 419 THR B C 1
ATOM 7924 O O . THR B 1 419 ? -31.453 39 -20.156 1 39.81 419 THR B O 1
ATOM 7927 N N . VAL B 1 420 ? -31.125 38.656 -22.344 1 45.75 420 VAL B N 1
ATOM 7928 C CA . VAL B 1 420 ? -32.469 38.938 -22.875 1 45.75 420 VAL B CA 1
ATOM 7929 C C . VAL B 1 420 ? -33.438 37.875 -22.391 1 45.75 420 VAL B C 1
ATOM 7931 O O . VAL B 1 420 ? -33.219 36.688 -22.578 1 45.75 420 VAL B O 1
ATOM 7934 N N . MET B 1 421 ? -34.062 38.156 -21.406 1 51.56 421 MET B N 1
ATOM 7935 C CA . MET B 1 421 ? -35.062 37.25 -20.875 1 51.56 421 MET B CA 1
ATOM 7936 C C . MET B 1 421 ? -36.062 36.875 -21.953 1 51.56 421 MET B C 1
ATOM 7938 O O . MET B 1 421 ? -36.625 37.75 -22.656 1 51.56 421 MET B O 1
ATOM 7942 N N . THR B 1 422 ? -36.031 35.781 -22.531 1 60 422 THR B N 1
ATOM 7943 C CA . THR B 1 422 ? -36.938 35.281 -23.547 1 60 422 THR B CA 1
ATOM 7944 C C . THR B 1 422 ? -38.188 34.688 -22.906 1 60 422 THR B C 1
ATOM 7946 O O . THR B 1 422 ? -38.094 33.969 -21.906 1 60 422 THR B O 1
ATOM 7949 N N . CYS B 1 423 ? -39.344 35.125 -23.141 1 60.12 423 CYS B N 1
ATOM 7950 C CA . CYS B 1 423 ? -40.625 34.656 -22.672 1 60.12 423 CYS B CA 1
ATOM 7951 C C . CYS B 1 423 ? -40.812 33.156 -22.969 1 60.12 423 CYS B C 1
ATOM 7953 O O . CYS B 1 423 ? -40.531 32.719 -24.078 1 60.12 423 CYS B O 1
ATOM 7955 N N . SER B 1 424 ? -40.906 32.438 -22.078 1 71 424 SER B N 1
ATOM 7956 C CA . SER B 1 424 ? -41 30.984 -22.219 1 71 424 SER B CA 1
ATOM 7957 C C . SER B 1 424 ? -42.25 30.562 -23.016 1 71 424 SER B C 1
ATOM 7959 O O . SER B 1 424 ? -42.312 29.453 -23.531 1 71 424 SER B O 1
ATOM 7961 N N . LEU B 1 425 ? -43.25 31.375 -23 1 67.19 425 LEU B N 1
ATOM 7962 C CA . LEU B 1 425 ? -44.5 31.094 -23.703 1 67.19 425 LEU B CA 1
ATOM 7963 C C . LEU B 1 425 ? -44.375 31.406 -25.188 1 67.19 425 LEU B C 1
ATOM 7965 O O . LEU B 1 425 ? -44.688 30.578 -26.031 1 67.19 425 LEU B O 1
ATOM 7969 N N . CYS B 1 426 ? -44.094 32.594 -25.594 1 64.5 426 CYS B N 1
ATOM 7970 C CA . CYS B 1 426 ? -44.031 33.031 -27 1 64.5 426 CYS B CA 1
ATOM 7971 C C . CYS B 1 426 ? -42.594 33.125 -27.469 1 64.5 426 CYS B C 1
ATOM 7973 O O . CYS B 1 426 ? -42.344 33.469 -28.625 1 64.5 426 CYS B O 1
ATOM 7975 N N . LYS B 1 427 ? -41.594 32.688 -26.703 1 71.06 427 LYS B N 1
ATOM 7976 C CA . LYS B 1 427 ? -40.156 32.625 -26.922 1 71.06 427 LYS B CA 1
ATOM 7977 C C . LYS B 1 427 ? -39.594 33.969 -27.391 1 71.06 427 LYS B C 1
ATOM 7979 O O . LYS B 1 427 ? -38.5 34.031 -27.938 1 71.06 427 LYS B O 1
ATOM 7984 N N . GLY B 1 428 ? -40.375 35.031 -27.25 1 64.56 428 GLY B N 1
ATOM 7985 C CA . GLY B 1 428 ? -39.969 36.375 -27.641 1 64.56 428 GLY B CA 1
ATOM 7986 C C . GLY B 1 428 ? -39.125 37.062 -26.578 1 64.56 428 GLY B C 1
ATOM 7987 O O . GLY B 1 428 ? -39.156 36.656 -25.406 1 64.56 428 GLY B O 1
ATOM 7988 N N . PRO B 1 429 ? -38.188 37.938 -26.891 1 68.56 429 PRO B N 1
ATOM 7989 C CA . PRO B 1 429 ? -37.25 38.562 -25.969 1 68.56 429 PRO B CA 1
ATOM 7990 C C . PRO B 1 429 ? -37.906 39.688 -25.141 1 68.56 429 PRO B C 1
ATOM 7992 O O . PRO B 1 429 ? -38.906 40.25 -25.547 1 68.56 429 PRO B O 1
ATOM 7995 N N . ASN B 1 430 ? -37.531 39.938 -23.844 1 64.94 430 ASN B N 1
ATOM 7996 C CA . ASN B 1 430 ? -37.75 41.094 -23 1 64.94 430 ASN B CA 1
ATOM 7997 C C . ASN B 1 430 ? -39.125 41.062 -22.328 1 64.94 430 ASN B C 1
ATOM 7999 O O . ASN B 1 430 ? -39.656 42.094 -21.938 1 64.94 430 ASN B O 1
ATOM 8003 N N . HIS B 1 431 ? -39.781 39.812 -22.484 1 67.88 431 HIS B N 1
ATOM 8004 C CA . HIS B 1 431 ? -41 39.688 -21.688 1 67.88 431 HIS B CA 1
ATOM 8005 C C . HIS B 1 431 ? -41.125 38.312 -21.078 1 67.88 431 HIS B C 1
ATOM 8007 O O . HIS B 1 431 ? -40.438 37.375 -21.5 1 67.88 431 HIS B O 1
ATOM 8013 N N . ASN B 1 432 ? -41.781 38.125 -19.969 1 69.56 432 ASN B N 1
ATOM 8014 C CA . ASN B 1 432 ? -41.969 36.812 -19.344 1 69.56 432 ASN B CA 1
ATOM 8015 C C . ASN B 1 432 ? -43.344 36.25 -19.688 1 69.56 432 ASN B C 1
ATOM 8017 O O . ASN B 1 432 ? -44.219 36.938 -20.219 1 69.56 432 ASN B O 1
ATOM 8021 N N . LYS B 1 433 ? -43.562 34.969 -19.453 1 69.88 433 LYS B N 1
ATOM 8022 C CA . LYS B 1 433 ? -44.781 34.188 -19.781 1 69.88 433 LYS B CA 1
ATOM 8023 C C . LYS B 1 433 ? -46.031 34.906 -19.297 1 69.88 433 LYS B C 1
ATOM 8025 O O . LYS B 1 433 ? -47.062 34.875 -19.953 1 69.88 433 LYS B O 1
ATOM 8030 N N . ARG B 1 434 ? -45.938 35.562 -18.094 1 71.5 434 ARG B N 1
ATOM 8031 C CA . ARG B 1 434 ? -47.125 36.156 -17.469 1 71.5 434 ARG B CA 1
ATOM 8032 C C . ARG B 1 434 ? -47.594 37.375 -18.234 1 71.5 434 ARG B C 1
ATOM 8034 O O . ARG B 1 434 ? -48.812 37.625 -18.312 1 71.5 434 ARG B O 1
ATOM 8041 N N . ASN B 1 435 ? -46.625 38.094 -18.812 1 66 435 ASN B N 1
ATOM 8042 C CA . ASN B 1 435 ? -46.969 39.312 -19.562 1 66 435 ASN B CA 1
ATOM 8043 C C . ASN B 1 435 ? -46.844 39.094 -21.078 1 66 435 ASN B C 1
ATOM 8045 O O . ASN B 1 435 ? -46.688 40.062 -21.828 1 66 435 ASN B O 1
ATOM 8049 N N . CYS B 1 436 ? -46.562 37.75 -21.609 1 62.16 436 CYS B N 1
ATOM 8050 C CA . CYS B 1 436 ? -46.438 37.344 -23 1 62.16 436 CYS B CA 1
ATOM 8051 C C . CYS B 1 436 ? -47.719 37.625 -23.766 1 62.16 436 CYS B C 1
ATOM 8053 O O . CYS B 1 436 ? -48.812 37.188 -23.344 1 62.16 436 CYS B O 1
ATOM 8055 N N . PRO B 1 437 ? -47.688 38.625 -24.641 1 64.25 437 PRO B N 1
ATOM 8056 C CA . PRO B 1 437 ? -48.906 38.969 -25.375 1 64.25 437 PRO B CA 1
ATOM 8057 C C . PRO B 1 437 ? -49.594 37.75 -25.938 1 64.25 437 PRO B C 1
ATOM 8059 O O . PRO B 1 437 ? -50.781 37.812 -26.344 1 64.25 437 PRO B O 1
ATOM 8062 N N . LYS B 1 438 ? -48.719 36.719 -26.359 1 57 438 LYS B N 1
ATOM 8063 C CA . LYS B 1 438 ? -49.344 35.562 -26.953 1 57 438 LYS B CA 1
ATOM 8064 C C . LYS B 1 438 ? -49.938 34.625 -25.891 1 57 438 LYS B C 1
ATOM 8066 O O . LYS B 1 438 ? -50.219 33.469 -26.156 1 57 438 LYS B O 1
ATOM 8071 N N . ASN B 1 439 ? -49.656 34.906 -24.641 1 52.41 439 ASN B N 1
ATOM 8072 C CA . ASN B 1 439 ? -50.312 34.156 -23.562 1 52.41 439 ASN B CA 1
ATOM 8073 C C . ASN B 1 439 ? -51.844 34.125 -23.75 1 52.41 439 ASN B C 1
ATOM 8075 O O . ASN B 1 439 ? -52.469 35.188 -23.828 1 52.41 439 ASN B O 1
ATOM 8079 N N . PRO B 1 440 ? -52.375 33 -24.281 1 47.53 440 PRO B N 1
ATOM 8080 C CA . PRO B 1 440 ? -53.812 33 -24.516 1 47.53 440 PRO B CA 1
ATOM 8081 C C . PRO B 1 440 ? -54.594 33.531 -23.328 1 47.53 440 PRO B C 1
ATOM 8083 O O . PRO B 1 440 ? -54.438 33.031 -22.203 1 47.53 440 PRO B O 1
ATOM 8086 N N . LYS B 1 441 ? -54.781 34.781 -23.266 1 38.47 441 LYS B N 1
ATOM 8087 C CA . LYS B 1 441 ? -55.656 35.375 -22.266 1 38.47 441 LYS B CA 1
ATOM 8088 C C . LYS B 1 441 ? -56.906 34.531 -22.062 1 38.47 441 LYS B C 1
ATOM 8090 O O . LYS B 1 441 ? -57.688 34.312 -23.016 1 38.47 441 LYS B O 1
ATOM 8095 N N . THR B 1 442 ? -56.781 33.344 -21.438 1 32.41 442 THR B N 1
ATOM 8096 C CA . THR B 1 442 ? -58.094 32.75 -21.219 1 32.41 442 THR B CA 1
ATOM 8097 C C . THR B 1 442 ? -59.062 33.844 -20.734 1 32.41 442 THR B C 1
ATOM 8099 O O . THR B 1 442 ? -58.75 34.594 -19.797 1 32.41 442 THR B O 1
ATOM 8102 N N . LYS B 1 443 ? -59.844 34.25 -21.547 1 30.08 443 LYS B N 1
ATOM 8103 C CA . LYS B 1 443 ? -60.969 35.125 -21.312 1 30.08 443 LYS B CA 1
ATOM 8104 C C . LYS B 1 443 ? -61.75 34.688 -20.062 1 30.08 443 LYS B C 1
ATOM 8106 O O . LYS B 1 443 ? -62.344 33.594 -20.047 1 30.08 443 LYS B O 1
ATOM 8111 N N . SER B 1 444 ? -61.156 34.844 -18.828 1 27.34 444 SER B N 1
ATOM 8112 C CA . SER B 1 444 ? -62 34.594 -17.656 1 27.34 444 SER B CA 1
ATOM 8113 C C . SER B 1 444 ? -63.312 35.344 -17.75 1 27.34 444 SER B C 1
ATOM 8115 O O . SER B 1 444 ? -63.344 36.562 -17.953 1 27.34 444 SER B O 1
ATOM 8117 N N . THR B 1 445 ? -64.312 34.75 -18.25 1 24.86 445 THR B N 1
ATOM 8118 C CA . THR B 1 445 ? -65.625 35.375 -18.266 1 24.86 445 THR B CA 1
ATOM 8119 C C . THR B 1 445 ? -66 35.906 -16.875 1 24.86 445 THR B C 1
ATOM 8121 O O . THR B 1 445 ? -65.812 35.188 -15.875 1 24.86 445 THR B O 1
ATOM 8124 N N . PRO B 1 446 ? -66 37.219 -16.703 1 26.56 446 PRO B N 1
ATOM 8125 C CA . PRO B 1 446 ? -66.312 37.969 -15.477 1 26.56 446 PRO B CA 1
ATOM 8126 C C . PRO B 1 446 ? -67.625 37.469 -14.812 1 26.56 446 PRO B C 1
ATOM 8128 O O . PRO B 1 446 ? -68.688 37.562 -15.406 1 26.56 446 PRO B O 1
ATOM 8131 N N . THR B 1 447 ? -67.75 36.188 -14.375 1 25.14 447 THR B N 1
ATOM 8132 C CA . THR B 1 447 ? -69.062 35.906 -13.906 1 25.14 447 THR B CA 1
ATOM 8133 C C . THR B 1 447 ? -69.5 36.906 -12.859 1 25.14 447 THR B C 1
ATOM 8135 O O . THR B 1 447 ? -68.75 37.25 -11.961 1 25.14 447 THR B O 1
ATOM 8138 N N . PRO B 1 448 ? -70.688 37.5 -12.922 1 23.22 448 PRO B N 1
ATOM 8139 C CA . PRO B 1 448 ? -71.375 38.656 -12.305 1 23.22 448 PRO B CA 1
ATOM 8140 C C . PRO B 1 448 ? -71.438 38.531 -10.781 1 23.22 448 PRO B C 1
ATOM 8142 O O . PRO B 1 448 ? -71.375 37.438 -10.234 1 23.22 448 PRO B O 1
ATOM 8145 N N . THR B 1 449 ? -70.938 39.469 -10.047 1 24.14 449 THR B N 1
ATOM 8146 C CA . THR B 1 449 ? -70.875 39.812 -8.633 1 24.14 449 THR B CA 1
ATOM 8147 C C . THR B 1 449 ? -72.25 39.688 -8 1 24.14 449 THR B C 1
ATOM 8149 O O . THR B 1 449 ? -73.125 40.5 -8.273 1 24.14 449 THR B O 1
ATOM 8152 N N . GLN B 1 450 ? -72.938 38.5 -8.055 1 20.89 450 GLN B N 1
ATOM 8153 C CA . GLN B 1 450 ? -74.25 38.562 -7.473 1 20.89 450 GLN B CA 1
ATOM 8154 C C . GLN B 1 450 ? -74.25 39.125 -6.051 1 20.89 450 GLN B C 1
ATOM 8156 O O . GLN B 1 450 ? -73.25 38.844 -5.309 1 20.89 450 GLN B O 1
ATOM 8161 N N . GLU B 1 451 ? -74.938 40.188 -5.715 1 21.41 451 GLU B N 1
ATOM 8162 C CA . GLU B 1 451 ? -75.25 41.156 -4.66 1 21.41 451 GLU B CA 1
ATOM 8163 C C . GLU B 1 451 ? -75.688 40.438 -3.389 1 21.41 451 GLU B C 1
ATOM 8165 O O . GLU B 1 451 ? -76.062 41.094 -2.406 1 21.41 451 GLU B O 1
ATOM 8170 N N . SER B 1 452 ? -75.125 39.031 -3.191 1 20.34 452 SER B N 1
ATOM 8171 C CA . SER B 1 452 ? -76 38.312 -2.289 1 20.34 452 SER B CA 1
ATOM 8172 C C . SER B 1 452 ? -76 38.938 -0.898 1 20.34 452 SER B C 1
ATOM 8174 O O . SER B 1 452 ? -74.938 39.281 -0.353 1 20.34 452 SER B O 1
ATOM 8176 N N . THR B 1 453 ? -77.062 39.531 -0.368 1 19.34 453 THR B N 1
ATOM 8177 C CA . THR B 1 453 ? -77.625 40.344 0.701 1 19.34 453 THR B CA 1
ATOM 8178 C C . THR B 1 453 ? -77.438 39.656 2.053 1 19.34 453 THR B C 1
ATOM 8180 O O . THR B 1 453 ? -77.562 40.312 3.1 1 19.34 453 THR B O 1
ATOM 8183 N N . THR B 1 454 ? -77.188 38.156 2.031 1 19.56 454 THR B N 1
ATOM 8184 C CA . THR B 1 454 ? -78.062 37.562 3.064 1 19.56 454 THR B CA 1
ATOM 8185 C C . THR B 1 454 ? -77.5 37.812 4.453 1 19.56 454 THR B C 1
ATOM 8187 O O . THR B 1 454 ? -76.25 37.906 4.621 1 19.56 454 THR B O 1
ATOM 8190 N N . GLY B 1 455 ? -78.25 38.312 5.449 1 17.75 455 GLY B N 1
ATOM 8191 C CA . GLY B 1 455 ? -78.375 38.875 6.785 1 17.75 455 GLY B CA 1
ATOM 8192 C C . GLY B 1 455 ? -78.062 37.875 7.883 1 17.75 455 GLY B C 1
ATOM 8193 O O . GLY B 1 455 ? -78.375 38.125 9.055 1 17.75 455 GLY B O 1
ATOM 8194 N N . LYS B 1 456 ? -77.062 36.875 7.664 1 18.98 456 LYS B N 1
ATOM 8195 C CA . LYS B 1 456 ? -77.188 35.688 8.523 1 18.98 456 LYS B CA 1
ATOM 8196 C C . LYS B 1 456 ? -77 36.062 9.992 1 18.98 456 LYS B C 1
ATOM 8198 O O . LYS B 1 456 ? -75.875 36.531 10.375 1 18.98 456 LYS B O 1
ATOM 8203 N N . LYS B 1 457 ? -78.062 36.094 10.711 1 17.67 457 LYS B N 1
ATOM 8204 C CA . LYS B 1 457 ? -78.375 36.406 12.102 1 17.67 457 LYS B CA 1
ATOM 8205 C C . LYS B 1 457 ? -77.812 35.312 13.039 1 17.67 457 LYS B C 1
ATOM 8207 O O . LYS B 1 457 ? -77.938 34.125 12.742 1 17.67 457 LYS B O 1
ATOM 8212 N N . ARG B 1 458 ? -76.875 35.438 13.836 1 19.44 458 ARG B N 1
ATOM 8213 C CA . ARG B 1 458 ? -76.062 34.656 14.82 1 19.44 458 ARG B CA 1
ATOM 8214 C C . ARG B 1 458 ? -77 34.094 15.898 1 19.44 458 ARG B C 1
ATOM 8216 O O . ARG B 1 458 ? -77.25 34.75 16.906 1 19.44 458 ARG B O 1
ATOM 8223 N N . GLY B 1 459 ? -78.125 33.312 15.469 1 15.99 459 GLY B N 1
ATOM 8224 C CA . GLY B 1 459 ? -79.125 32.969 16.469 1 15.99 459 GLY B CA 1
ATOM 8225 C C . GLY B 1 459 ? -78.625 32.031 17.547 1 15.99 459 GLY B C 1
ATOM 8226 O O . GLY B 1 459 ? -77.562 31.375 17.344 1 15.99 459 GLY B O 1
ATOM 8227 N N . ARG B 1 460 ? -79.25 31.891 18.844 1 18.69 460 ARG B N 1
ATOM 8228 C CA . ARG B 1 460 ? -79.188 31.578 20.266 1 18.69 460 ARG B CA 1
ATOM 8229 C C . ARG B 1 460 ? -79.438 30.078 20.484 1 18.69 460 ARG B C 1
ATOM 8231 O O . ARG B 1 460 ? -79 29.547 21.531 1 18.69 460 ARG B O 1
ATOM 8238 N N . GLY B 1 461 ? -80.125 29.234 19.547 1 16.09 461 GLY B N 1
ATOM 8239 C CA . GLY B 1 461 ? -81.188 28.469 20.188 1 16.09 461 GLY B CA 1
ATOM 8240 C C . GLY B 1 461 ? -80.625 27.312 21.031 1 16.09 461 GLY B C 1
ATOM 8241 O O . GLY B 1 461 ? -79.5 26.922 20.906 1 16.09 461 GLY B O 1
ATOM 8242 N N . HIS B 1 462 ? -81.562 26.562 21.969 1 17.42 462 HIS B N 1
ATOM 8243 C CA . HIS B 1 462 ? -81.875 25.844 23.188 1 17.42 462 HIS B CA 1
ATOM 8244 C C . HIS B 1 462 ? -81.688 24.344 23.016 1 17.42 462 HIS B C 1
ATOM 8246 O O . HIS B 1 462 ? -81.25 23.656 23.938 1 17.42 462 HIS B O 1
ATOM 8252 N N . TYR B 1 463 ? -82 23.594 21.797 1 16.16 463 TYR B N 1
ATOM 8253 C CA . TYR B 1 463 ? -82.938 22.5 22.062 1 16.16 463 TYR B CA 1
ATOM 8254 C C . TYR B 1 463 ? -82.188 21.344 22.75 1 16.16 463 TYR B C 1
ATOM 8256 O O . TYR B 1 463 ? -81 21.219 22.641 1 16.16 463 TYR B O 1
ATOM 8264 N N . GLU B 1 464 ? -83 20.281 23.469 1 16.33 464 GLU B N 1
ATOM 8265 C CA . GLU B 1 464 ? -83.312 19.266 24.469 1 16.33 464 GLU B CA 1
ATOM 8266 C C . GLU B 1 464 ? -82.938 17.875 23.984 1 16.33 464 GLU B C 1
ATOM 8268 O O . GLU B 1 464 ? -83 16.906 24.734 1 16.33 464 GLU B O 1
ATOM 8273 N N . ARG B 1 465 ? -82.125 17.641 22.938 1 15.62 465 ARG B N 1
ATOM 8274 C CA . ARG B 1 465 ? -82.5 16.328 22.391 1 15.62 465 ARG B CA 1
ATOM 8275 C C . ARG B 1 465 ? -82.375 15.258 23.469 1 15.62 465 ARG B C 1
ATOM 8277 O O . ARG B 1 465 ? -81.5 15.359 24.375 1 15.62 465 ARG B O 1
ATOM 8284 N N . THR B 1 466 ? -83.188 14.188 23.312 1 15.5 466 THR B N 1
ATOM 8285 C CA . THR B 1 466 ? -83.938 13 23.734 1 15.5 466 THR B CA 1
ATOM 8286 C C . THR B 1 466 ? -83 11.805 23.891 1 15.5 466 THR B C 1
ATOM 8288 O O . THR B 1 466 ? -81.938 11.742 23.25 1 15.5 466 THR B O 1
ATOM 8291 N N . SER B 1 467 ? -83.312 10.719 24.828 1 16.5 467 SER B N 1
ATOM 8292 C CA . SER B 1 467 ? -82.938 9.695 25.812 1 16.5 467 SER B CA 1
ATOM 8293 C C . SER B 1 467 ? -82.625 8.375 25.141 1 16.5 467 SER B C 1
ATOM 8295 O O . SER B 1 467 ? -81.875 7.555 25.703 1 16.5 467 SER B O 1
ATOM 8297 N N . THR B 1 468 ? -82.938 8.156 23.812 1 15.32 468 THR B N 1
ATOM 8298 C CA . THR B 1 468 ? -83.562 6.84 23.703 1 15.32 468 THR B CA 1
ATOM 8299 C C . THR B 1 468 ? -82.562 5.738 23.922 1 15.32 468 THR B C 1
ATOM 8301 O O . THR B 1 468 ? -81.375 5.922 23.609 1 15.32 468 THR B O 1
ATOM 8304 N N . SER B 1 469 ? -83 4.367 24.375 1 15.32 469 SER B N 1
ATOM 8305 C CA . SER B 1 469 ? -82.875 3.131 25.141 1 15.32 469 SER B CA 1
ATOM 8306 C C . SER B 1 469 ? -82.188 2.041 24.297 1 15.32 469 SER B C 1
ATOM 8308 O O . SER B 1 469 ? -81.75 1.014 24.844 1 15.32 469 SER B O 1
ATOM 8310 N N . LYS B 1 470 ? -81.938 2.098 23.016 1 15.5 470 LYS B N 1
ATOM 8311 C CA . LYS B 1 470 ? -82.375 0.833 22.391 1 15.5 470 LYS B CA 1
ATOM 8312 C C . LYS B 1 470 ? -81.5 -0.315 22.906 1 15.5 470 LYS B C 1
ATOM 8314 O O . LYS B 1 470 ? -80.312 -0.104 23.297 1 15.5 470 LYS B O 1
ATOM 8319 N N . THR B 1 471 ? -81.75 -1.731 22.609 1 14.95 471 THR B N 1
ATOM 8320 C CA . THR B 1 471 ? -82 -3.104 23.031 1 14.95 471 THR B CA 1
ATOM 8321 C C . THR B 1 471 ? -80.75 -3.967 22.859 1 14.95 471 THR B C 1
ATOM 8323 O O . THR B 1 471 ? -79.875 -3.58 22.141 1 14.95 471 THR B O 1
ATOM 8326 N N . GLY B 1 472 ? -80.875 -5.461 22.547 1 15.03 472 GLY B N 1
ATOM 8327 C CA . GLY B 1 472 ? -80.75 -6.734 23.234 1 15.03 472 GLY B CA 1
ATOM 8328 C C . GLY B 1 472 ? -79.562 -7.523 22.828 1 15.03 472 GLY B C 1
ATOM 8329 O O . GLY B 1 472 ? -78.688 -7.887 23.672 1 15.03 472 GLY B O 1
ATOM 8330 N N . THR B 1 473 ? -79.5 -8.438 21.594 1 15.31 473 THR B N 1
ATOM 8331 C CA . THR B 1 473 ? -79.5 -9.898 21.688 1 15.31 473 THR B CA 1
ATOM 8332 C C . THR B 1 473 ? -78.062 -10.43 21.594 1 15.31 473 THR B C 1
ATOM 8334 O O . THR B 1 473 ? -77.188 -9.766 21.047 1 15.31 473 THR B O 1
ATOM 8337 N N . ARG B 1 474 ? -77.688 -11.867 22.156 1 15.47 474 ARG B N 1
ATOM 8338 C CA . ARG B 1 474 ? -76.875 -12.781 22.906 1 15.47 474 ARG B CA 1
ATOM 8339 C C . ARG B 1 474 ? -75.938 -13.594 21.969 1 15.47 474 ARG B C 1
ATOM 8341 O O . ARG B 1 474 ? -75.188 -14.43 22.406 1 15.47 474 ARG B O 1
ATOM 8348 N N . ARG B 1 475 ? -75.875 -13.422 20.594 1 16.31 475 ARG B N 1
ATOM 8349 C CA . ARG B 1 475 ? -75.75 -14.711 19.922 1 16.31 475 ARG B CA 1
ATOM 8350 C C . ARG B 1 475 ? -74.438 -15.43 20.328 1 16.31 475 ARG B C 1
ATOM 8352 O O . ARG B 1 475 ? -73.375 -14.805 20.422 1 16.31 475 ARG B O 1
ATOM 8359 N N . GLY B 1 476 ? -74.438 -16.844 20.672 1 14.48 476 GLY B N 1
ATOM 8360 C CA . GLY B 1 476 ? -73.875 -17.969 21.391 1 14.48 476 GLY B CA 1
ATOM 8361 C C . GLY B 1 476 ? -72.562 -18.469 20.797 1 14.48 476 GLY B C 1
ATOM 8362 O O . GLY B 1 476 ? -71.562 -18.516 21.469 1 14.48 476 GLY B O 1
ATOM 8363 N N . ALA B 1 477 ? -72.625 -19.516 19.781 1 15.09 477 ALA B N 1
ATOM 8364 C CA . ALA B 1 477 ? -72.25 -20.891 20.094 1 15.09 477 ALA B CA 1
ATOM 8365 C C . ALA B 1 477 ? -70.75 -21.141 19.828 1 15.09 477 ALA B C 1
ATOM 8367 O O . ALA B 1 477 ? -70.062 -20.266 19.312 1 15.09 477 ALA B O 1
ATOM 8368 N N . GLY B 1 478 ? -70.375 -22.312 18.969 1 14.8 478 GLY B N 1
ATOM 8369 C CA . GLY B 1 478 ? -69.875 -23.641 19.266 1 14.8 478 GLY B CA 1
ATOM 8370 C C . GLY B 1 478 ? -68.375 -23.781 18.969 1 14.8 478 GLY B C 1
ATOM 8371 O O . GLY B 1 478 ? -67.562 -24.156 19.844 1 14.8 478 GLY B O 1
ATOM 8372 N N . SER B 1 479 ? -67.875 -24.234 17.641 1 16.17 479 SER B N 1
ATOM 8373 C CA . SER B 1 479 ? -67.312 -25.562 17.406 1 16.17 479 SER B CA 1
ATOM 8374 C C . SER B 1 479 ? -65.812 -25.547 17.547 1 16.17 479 SER B C 1
ATOM 8376 O O . SER B 1 479 ? -65.188 -24.5 17.406 1 16.17 479 SER B O 1
ATOM 8378 N N . GLY B 1 480 ? -65.062 -26.734 17.953 1 16.17 480 GLY B N 1
ATOM 8379 C CA . GLY B 1 480 ? -64 -27.422 18.672 1 16.17 480 GLY B CA 1
ATOM 8380 C C . GLY B 1 480 ? -62.688 -27.516 17.891 1 16.17 480 GLY B C 1
ATOM 8381 O O . GLY B 1 480 ? -61.688 -28 18.406 1 16.17 480 GLY B O 1
ATOM 8382 N N . TYR B 1 481 ? -62.688 -27.375 16.5 1 17.55 481 TYR B N 1
ATOM 8383 C CA . TYR B 1 481 ? -61.844 -28.359 15.836 1 17.55 481 TYR B CA 1
ATOM 8384 C C . TYR B 1 481 ? -60.375 -28.172 16.219 1 17.55 481 TYR B C 1
ATOM 8386 O O . TYR B 1 481 ? -59.906 -27.031 16.359 1 17.55 481 TYR B O 1
ATOM 8394 N N . LYS B 1 482 ? -59.625 -29.312 16.625 1 16.94 482 LYS B N 1
ATOM 8395 C CA . LYS B 1 482 ? -58.469 -29.844 17.344 1 16.94 482 LYS B CA 1
ATOM 8396 C C . LYS B 1 482 ? -57.188 -29.609 16.562 1 16.94 482 LYS B C 1
ATOM 8398 O O . LYS B 1 482 ? -56.156 -30.203 16.875 1 16.94 482 LYS B O 1
ATOM 8403 N N . LYS B 1 483 ? -57.094 -28.734 15.531 1 17.17 483 LYS B N 1
ATOM 8404 C CA . LYS B 1 483 ? -56.031 -29.062 14.594 1 17.17 483 LYS B CA 1
ATOM 8405 C C . LYS B 1 483 ? -54.719 -29.281 15.336 1 17.17 483 LYS B C 1
ATOM 8407 O O . LYS B 1 483 ? -54.438 -28.625 16.344 1 17.17 483 LYS B O 1
ATOM 8412 N N . ARG B 1 484 ? -53.938 -30.266 14.906 1 19.39 484 ARG B N 1
ATOM 8413 C CA . ARG B 1 484 ? -52.875 -31.188 15.289 1 19.39 484 ARG B CA 1
ATOM 8414 C C . ARG B 1 484 ? -51.562 -30.453 15.523 1 19.39 484 ARG B C 1
ATOM 8416 O O . ARG B 1 484 ? -51.281 -29.453 14.859 1 19.39 484 ARG B O 1
ATOM 8423 N N . PRO B 1 485 ? -50.719 -30.797 16.562 1 17.23 485 PRO B N 1
ATOM 8424 C CA . PRO B 1 485 ? -49.625 -30.25 17.391 1 17.23 485 PRO B CA 1
ATOM 8425 C C . PRO B 1 485 ? -48.312 -30.125 16.641 1 17.23 485 PRO B C 1
ATOM 8427 O O . PRO B 1 485 ? -47.75 -31.141 16.188 1 17.23 485 PRO B O 1
ATOM 8430 N N . LYS B 1 486 ? -48.312 -29.312 15.516 1 17.02 486 LYS B N 1
ATOM 8431 C CA . LYS B 1 486 ? -47.125 -29.266 14.695 1 17.02 486 LYS B CA 1
ATOM 8432 C C . LYS B 1 486 ? -45.875 -29.109 15.555 1 17.02 486 LYS B C 1
ATOM 8434 O O . LYS B 1 486 ? -45.688 -28.094 16.234 1 17.02 486 LYS B O 1
ATOM 8439 N N . VAL B 1 487 ? -45.281 -30.125 16.062 1 17.25 487 VAL B N 1
ATOM 8440 C CA . VAL B 1 487 ? -44.281 -30.188 17.125 1 17.25 487 VAL B CA 1
ATOM 8441 C C . VAL B 1 487 ? -42.969 -29.562 16.625 1 17.25 487 VAL B C 1
ATOM 8443 O O . VAL B 1 487 ? -42.125 -29.172 17.422 1 17.25 487 VAL B O 1
ATOM 8446 N N . VAL B 1 488 ? -42.781 -29.328 15.305 1 20.11 488 VAL B N 1
ATOM 8447 C CA . VAL B 1 488 ? -41.438 -29.688 14.93 1 20.11 488 VAL B CA 1
ATOM 8448 C C . VAL B 1 488 ? -40.438 -28.781 15.664 1 20.11 488 VAL B C 1
ATOM 8450 O O . VAL B 1 488 ? -40.656 -27.578 15.805 1 20.11 488 VAL B O 1
ATOM 8453 N N . GLY B 1 489 ? -39.406 -29.297 16.266 1 17.61 489 GLY B N 1
ATOM 8454 C CA . GLY B 1 489 ? -38.5 -28.969 17.344 1 17.61 489 GLY B CA 1
ATOM 8455 C C . GLY B 1 489 ? -37.469 -27.891 16.984 1 17.61 489 GLY B C 1
ATOM 8456 O O . GLY B 1 489 ? -36.75 -28.031 16 1 17.61 489 GLY B O 1
ATOM 8457 N N . GLN B 1 490 ? -37.75 -26.562 17.094 1 19.22 490 GLN B N 1
ATOM 8458 C CA . GLN B 1 490 ? -37.125 -25.266 16.828 1 19.22 490 GLN B CA 1
ATOM 8459 C C . GLN B 1 490 ? -35.844 -25.094 17.594 1 19.22 490 GLN B C 1
ATOM 8461 O O . GLN B 1 490 ? -35.75 -24.281 18.531 1 19.22 490 GLN B O 1
ATOM 8466 N N . GLY B 1 491 ? -34.844 -25.922 17.438 1 19 491 GLY B N 1
ATOM 8467 C CA . GLY B 1 491 ? -33.875 -25.781 18.516 1 19 491 GLY B CA 1
ATOM 8468 C C . GLY B 1 491 ? -33.188 -24.438 18.531 1 19 491 GLY B C 1
ATOM 8469 O O . GLY B 1 491 ? -32.688 -23.969 17.5 1 19 491 GLY B O 1
ATOM 8470 N N . VAL B 1 492 ? -33.5 -23.406 19.281 1 19.02 492 VAL B N 1
ATOM 8471 C CA . VAL B 1 492 ? -33.219 -22 19.578 1 19.02 492 VAL B CA 1
ATOM 8472 C C . VAL B 1 492 ? -31.828 -21.875 20.188 1 19.02 492 VAL B C 1
ATOM 8474 O O . VAL B 1 492 ? -31.562 -22.438 21.25 1 19.02 492 VAL B O 1
ATOM 8477 N N . PHE B 1 493 ? -30.656 -22.125 19.578 1 19.94 493 PHE B N 1
ATOM 8478 C CA . PHE B 1 493 ? -29.594 -22 20.562 1 19.94 493 PHE B CA 1
ATOM 8479 C C . PHE B 1 493 ? -29.438 -20.531 20.984 1 19.94 493 PHE B C 1
ATOM 8481 O O . PHE B 1 493 ? -29.516 -19.625 20.156 1 19.94 493 PHE B O 1
ATOM 8488 N N . VAL B 1 494 ? -29.453 -20.094 22.203 1 18.72 494 VAL B N 1
ATOM 8489 C CA . VAL B 1 494 ? -29.516 -18.938 23.109 1 18.72 494 VAL B CA 1
ATOM 8490 C C . VAL B 1 494 ? -28.125 -18.344 23.266 1 18.72 494 VAL B C 1
ATOM 8492 O O . VAL B 1 494 ? -27.25 -18.906 23.922 1 18.72 494 VAL B O 1
ATOM 8495 N N . ALA B 1 495 ? -27.094 -17.953 22.484 1 22.19 495 ALA B N 1
ATOM 8496 C CA . ALA B 1 495 ? -26.125 -17.422 23.453 1 22.19 495 ALA B CA 1
ATOM 8497 C C . ALA B 1 495 ? -26.641 -16.141 24.109 1 22.19 495 ALA B C 1
ATOM 8499 O O . ALA B 1 495 ? -27.594 -15.531 23.609 1 22.19 495 ALA B O 1
ATOM 8500 N N . ASP B 1 496 ? -25.938 -15.375 25.031 1 21.22 496 ASP B N 1
ATOM 8501 C CA . ASP B 1 496 ? -26.188 -14.18 25.828 1 21.22 496 ASP B CA 1
ATOM 8502 C C . ASP B 1 496 ? -26.469 -12.977 24.922 1 21.22 496 ASP B C 1
ATOM 8504 O O . ASP B 1 496 ? -27.453 -12.258 25.141 1 21.22 496 ASP B O 1
ATOM 8508 N N . THR B 1 497 ? -25.641 -11.828 24.422 1 23.48 497 THR B N 1
ATOM 8509 C CA . THR B 1 497 ? -26.281 -10.531 24.219 1 23.48 497 THR B CA 1
ATOM 8510 C C . THR B 1 497 ? -27.125 -10.516 22.953 1 23.48 497 THR B C 1
ATOM 8512 O O . THR B 1 497 ? -27.047 -11.445 22.141 1 23.48 497 THR B O 1
ATOM 8515 N N . GLY B 1 498 ? -27.344 -9.094 22.438 1 19.08 498 GLY B N 1
ATOM 8516 C CA . GLY B 1 498 ? -28.484 -8.5 21.766 1 19.08 498 GLY B CA 1
ATOM 8517 C C . GLY B 1 498 ? -28.609 -8.898 20.297 1 19.08 498 GLY B C 1
ATOM 8518 O O . GLY B 1 498 ? -27.734 -9.609 19.781 1 19.08 498 GLY B O 1
ATOM 8519 N N . TYR B 1 499 ? -29.594 -8.188 19.609 1 21.03 499 TYR B N 1
ATOM 8520 C CA . TYR B 1 499 ? -30.547 -8.453 18.531 1 21.03 499 TYR B CA 1
ATOM 8521 C C . TYR B 1 499 ? -29.953 -8.047 17.188 1 21.03 499 TYR B C 1
ATOM 8523 O O . TYR B 1 499 ? -29.453 -6.926 17.031 1 21.03 499 TYR B O 1
ATOM 8531 N N . THR B 1 500 ? -29.219 -8.828 16.438 1 19.23 500 THR B N 1
ATOM 8532 C CA . THR B 1 500 ? -28.359 -8.359 15.352 1 19.23 500 THR B CA 1
ATOM 8533 C C . THR B 1 500 ? -29.188 -8.117 14.094 1 19.23 500 THR B C 1
ATOM 8535 O O . THR B 1 500 ? -29.891 -9.016 13.609 1 19.23 500 THR B O 1
ATOM 8538 N N . CYS B 1 501 ? -29.516 -6.695 13.867 1 19.45 501 CYS B N 1
ATOM 8539 C CA . CYS B 1 501 ? -30.516 -6.219 12.922 1 19.45 501 CYS B CA 1
ATOM 8540 C C . CYS B 1 501 ? -30.016 -6.367 11.484 1 19.45 501 CYS B C 1
ATOM 8542 O O . CYS B 1 501 ? -28.828 -6.172 11.211 1 19.45 501 CYS B O 1
ATOM 8544 N N . ILE B 1 502 ? -30.766 -6.91 10.531 1 20.19 502 ILE B N 1
ATOM 8545 C CA . ILE B 1 502 ? -30.516 -7.434 9.195 1 20.19 502 ILE B CA 1
ATOM 8546 C C . ILE B 1 502 ? -30.781 -6.352 8.148 1 20.19 502 ILE B C 1
ATOM 8548 O O . ILE B 1 502 ? -31.922 -5.945 7.945 1 20.19 502 ILE B O 1
ATOM 8552 N N . ASN B 1 503 ? -29.859 -5.188 8.055 1 19.22 503 ASN B N 1
ATOM 8553 C CA . ASN B 1 503 ? -30.172 -3.982 7.289 1 19.22 503 ASN B CA 1
ATOM 8554 C C . ASN B 1 503 ? -30.234 -4.27 5.793 1 19.22 503 ASN B C 1
ATOM 8556 O O . ASN B 1 503 ? -29.422 -5.027 5.262 1 19.22 503 ASN B O 1
ATOM 8560 N N . GLN B 1 504 ? -31.375 -3.777 5.113 1 18.83 504 GLN B N 1
ATOM 8561 C CA . GLN B 1 504 ? -31.922 -3.971 3.775 1 18.83 504 GLN B CA 1
ATOM 8562 C C . GLN B 1 504 ? -31.312 -2.986 2.781 1 18.83 504 GLN B C 1
ATOM 8564 O O . GLN B 1 504 ? -31.453 -1.772 2.938 1 18.83 504 GLN B O 1
ATOM 8569 N N . GLY B 1 505 ? -30.188 -3.008 2.031 1 18.55 505 GLY B N 1
ATOM 8570 C CA . GLY B 1 505 ? -29.234 -2.158 1.335 1 18.55 505 GLY B CA 1
ATOM 8571 C C . GLY B 1 505 ? -29.734 -1.688 -0.019 1 18.55 505 GLY B C 1
ATOM 8572 O O . GLY B 1 505 ? -28.953 -1.184 -0.831 1 18.55 505 GLY B O 1
ATOM 8573 N N . LEU B 1 506 ? -30.969 -1.18 -0.394 1 18.28 506 LEU B N 1
ATOM 8574 C CA . LEU B 1 506 ? -31.172 -1.239 -1.837 1 18.28 506 LEU B CA 1
ATOM 8575 C C . LEU B 1 506 ? -30.453 -0.086 -2.535 1 18.28 506 LEU B C 1
ATOM 8577 O O . LEU B 1 506 ? -30.125 0.917 -1.901 1 18.28 506 LEU B O 1
ATOM 8581 N N . SER B 1 507 ? -30.422 0.148 -4.16 1 17.3 507 SER B N 1
ATOM 8582 C CA . SER B 1 507 ? -29.672 0.357 -5.398 1 17.3 507 SER B CA 1
ATOM 8583 C C . SER B 1 507 ? -29.875 1.772 -5.93 1 17.3 507 SER B C 1
ATOM 8585 O O . SER B 1 507 ? -29.438 2.094 -7.039 1 17.3 507 SER B O 1
ATOM 8587 N N . SER B 1 508 ? -29.797 3.01 -5.293 1 18.27 508 SER B N 1
ATOM 8588 C CA . SER B 1 508 ? -30.359 4.16 -5.996 1 18.27 508 SER B CA 1
ATOM 8589 C C . SER B 1 508 ? -29.391 4.676 -7.062 1 18.27 508 SER B C 1
ATOM 8591 O O . SER B 1 508 ? -28.203 4.848 -6.797 1 18.27 508 SER B O 1
ATOM 8593 N N . ARG B 1 509 ? -29.625 4.773 -8.484 1 18.91 509 ARG B N 1
ATOM 8594 C CA . ARG B 1 509 ? -28.984 4.957 -9.789 1 18.91 509 ARG B CA 1
ATOM 8595 C C . ARG B 1 509 ? -28.734 6.434 -10.062 1 18.91 509 ARG B C 1
ATOM 8597 O O . ARG B 1 509 ? -29.625 7.156 -10.5 1 18.91 509 ARG B O 1
ATOM 8604 N N . ARG B 1 510 ? -28.016 7.301 -9.305 1 18.12 510 ARG B N 1
ATOM 8605 C CA . ARG B 1 510 ? -28.094 8.719 -9.648 1 18.12 510 ARG B CA 1
ATOM 8606 C C . ARG B 1 510 ? -27.344 9.008 -10.945 1 18.12 510 ARG B C 1
ATOM 8608 O O . ARG B 1 510 ? -26.281 8.438 -11.188 1 18.12 510 ARG B O 1
ATOM 8615 N N . ARG B 1 511 ? -27.953 9.711 -12.008 1 20.11 511 ARG B N 1
ATOM 8616 C CA . ARG B 1 511 ? -27.719 10.102 -13.391 1 20.11 511 ARG B CA 1
ATOM 8617 C C . ARG B 1 511 ? -26.766 11.289 -13.477 1 20.11 511 ARG B C 1
ATOM 8619 O O . ARG B 1 511 ? -27.016 12.352 -12.914 1 20.11 511 ARG B O 1
ATOM 8626 N N . VAL B 1 512 ? -25.406 11.156 -13.414 1 18.53 512 VAL B N 1
ATOM 8627 C CA . VAL B 1 512 ? -24.375 12.188 -13.367 1 18.53 512 VAL B CA 1
ATOM 8628 C C . VAL B 1 512 ? -24.344 12.945 -14.695 1 18.53 512 VAL B C 1
ATOM 8630 O O . VAL B 1 512 ? -24.125 12.344 -15.75 1 18.53 512 VAL B O 1
ATOM 8633 N N . ASN B 1 513 ? -25.031 14.117 -14.797 1 19.23 513 ASN B N 1
ATOM 8634 C CA . ASN B 1 513 ? -25.094 15.023 -15.938 1 19.23 513 ASN B CA 1
ATOM 8635 C C . ASN B 1 513 ? -23.75 15.68 -16.219 1 19.23 513 ASN B C 1
ATOM 8637 O O . ASN B 1 513 ? -23.172 16.328 -15.336 1 19.23 513 ASN B O 1
ATOM 8641 N N . THR B 1 514 ? -22.891 15.219 -17.094 1 19.69 514 THR B N 1
ATOM 8642 C CA . THR B 1 514 ? -21.516 15.477 -17.516 1 19.69 514 THR B CA 1
ATOM 8643 C C . THR B 1 514 ? -21.406 16.859 -18.156 1 19.69 514 THR B C 1
ATOM 8645 O O . THR B 1 514 ? -20.422 17.141 -18.859 1 19.69 514 THR B O 1
ATOM 8648 N N . GLY B 1 515 ? -21.938 17.969 -17.609 1 19.08 515 GLY B N 1
ATOM 8649 C CA . GLY B 1 515 ? -21.875 19.203 -18.359 1 19.08 515 GLY B CA 1
ATOM 8650 C C . GLY B 1 515 ? -20.453 19.703 -18.594 1 19.08 515 GLY B C 1
ATOM 8651 O O . GLY B 1 515 ? -19.656 19.75 -17.656 1 19.08 515 GLY B O 1
ATOM 8652 N N . VAL B 1 516 ? -19.891 19.625 -19.812 1 20.69 516 VAL B N 1
ATOM 8653 C CA . VAL B 1 516 ? -18.625 19.906 -20.484 1 20.69 516 VAL B CA 1
ATOM 8654 C C . VAL B 1 516 ? -18.344 21.406 -20.422 1 20.69 516 VAL B C 1
ATOM 8656 O O . VAL B 1 516 ? -19.031 22.203 -21.062 1 20.69 516 VAL B O 1
ATOM 8659 N N . VAL B 1 517 ? -18.25 21.984 -19.234 1 19.55 517 VAL B N 1
ATOM 8660 C CA . VAL B 1 517 ? -18.109 23.438 -19.266 1 19.55 517 VAL B CA 1
ATOM 8661 C C . VAL B 1 517 ? -16.766 23.812 -19.891 1 19.55 517 VAL B C 1
ATOM 8663 O O . VAL B 1 517 ? -15.727 23.266 -19.516 1 19.55 517 VAL B O 1
ATOM 8666 N N . SER B 1 518 ? -16.766 24.438 -21.078 1 18.92 518 SER B N 1
ATOM 8667 C CA . SER B 1 518 ? -15.789 24.938 -22.047 1 18.92 518 SER B CA 1
ATOM 8668 C C . SER B 1 518 ? -14.836 25.938 -21.391 1 18.92 518 SER B C 1
ATOM 8670 O O . SER B 1 518 ? -15.25 26.75 -20.562 1 18.92 518 SER B O 1
ATOM 8672 N N . SER B 1 519 ? -13.562 25.516 -21.25 1 19.05 519 SER B N 1
ATOM 8673 C CA . SER B 1 519 ? -12.352 26.109 -20.688 1 19.05 519 SER B CA 1
ATOM 8674 C C . SER B 1 519 ? -12.07 27.469 -21.312 1 19.05 519 SER B C 1
ATOM 8676 O O . SER B 1 519 ? -12 27.609 -22.531 1 19.05 519 SER B O 1
ATOM 8678 N N . ALA B 1 520 ? -12.617 28.516 -20.75 1 19.2 520 ALA B N 1
ATOM 8679 C CA . ALA B 1 520 ? -12.438 29.891 -21.203 1 19.2 520 ALA B CA 1
ATOM 8680 C C . ALA B 1 520 ? -10.961 30.25 -21.312 1 19.2 520 ALA B C 1
ATOM 8682 O O . ALA B 1 520 ? -10.164 29.906 -20.438 1 19.2 520 ALA B O 1
ATOM 8683 N N . HIS B 1 521 ? -10.391 30.359 -22.547 1 19.58 521 HIS B N 1
ATOM 8684 C CA . HIS B 1 521 ? -9.117 30.688 -23.172 1 19.58 521 HIS B CA 1
ATOM 8685 C C . HIS B 1 521 ? -8.578 32.031 -22.656 1 19.58 521 HIS B C 1
ATOM 8687 O O . HIS B 1 521 ? -9.062 33.094 -23.047 1 19.58 521 HIS B O 1
ATOM 8693 N N . VAL B 1 522 ? -8.453 32.219 -21.297 1 18.48 522 VAL B N 1
ATOM 8694 C CA . VAL B 1 522 ? -8.078 33.562 -20.922 1 18.48 522 VAL B CA 1
ATOM 8695 C C . VAL B 1 522 ? -6.684 33.875 -21.469 1 18.48 522 VAL B C 1
ATOM 8697 O O . VAL B 1 522 ? -5.695 33.281 -21.062 1 18.48 522 VAL B O 1
ATOM 8700 N N . THR B 1 523 ? -6.461 34.219 -22.766 1 18.91 523 THR B N 1
ATOM 8701 C CA . THR B 1 523 ? -5.301 34.5 -23.594 1 18.91 523 THR B CA 1
ATOM 8702 C C . THR B 1 523 ? -4.59 35.75 -23.109 1 18.91 523 THR B C 1
ATOM 8704 O O . THR B 1 523 ? -3.689 36.281 -23.766 1 18.91 523 THR B O 1
ATOM 8707 N N . GLY B 1 524 ? -4.59 36.188 -21.797 1 18.8 524 GLY B N 1
ATOM 8708 C CA . GLY B 1 524 ? -4.105 37.562 -21.672 1 18.8 524 GLY B CA 1
ATOM 8709 C C . GLY B 1 524 ? -2.643 37.688 -22.062 1 18.8 524 GLY B C 1
ATOM 8710 O O . GLY B 1 524 ? -1.792 36.938 -21.578 1 18.8 524 GLY B O 1
ATOM 8711 N N . ASP B 1 525 ? -2.338 38.062 -23.281 1 18.94 525 ASP B N 1
ATOM 8712 C CA . ASP B 1 525 ? -1.132 38.344 -24.062 1 18.94 525 ASP B CA 1
ATOM 8713 C C . ASP B 1 525 ? -0.256 39.375 -23.375 1 18.94 525 ASP B C 1
ATOM 8715 O O . ASP B 1 525 ? -0.542 40.562 -23.438 1 18.94 525 ASP B O 1
ATOM 8719 N N . ILE B 1 526 ? 0.122 39.219 -22.094 1 19.16 526 ILE B N 1
ATOM 8720 C CA . ILE B 1 526 ? 0.828 40.344 -21.531 1 19.16 526 ILE B CA 1
ATOM 8721 C C . ILE B 1 526 ? 2.131 40.594 -22.297 1 19.16 526 ILE B C 1
ATOM 8723 O O . ILE B 1 526 ? 2.914 39.656 -22.5 1 19.16 526 ILE B O 1
ATOM 8727 N N . GLY B 1 527 ? 2.395 41.688 -23.047 1 19.31 527 GLY B N 1
ATOM 8728 C CA . GLY B 1 527 ? 3.207 42.344 -24.062 1 19.31 527 GLY B CA 1
ATOM 8729 C C . GLY B 1 527 ? 4.641 42.562 -23.625 1 19.31 527 GLY B C 1
ATOM 8730 O O . GLY B 1 527 ? 5.422 43.188 -24.344 1 19.31 527 GLY B O 1
ATOM 8731 N N . PHE B 1 528 ? 5.113 42.344 -22.344 1 19.78 528 PHE B N 1
ATOM 8732 C CA . PHE B 1 528 ? 6.254 43.188 -22.078 1 19.78 528 PHE B CA 1
ATOM 8733 C C . PHE B 1 528 ? 7.492 42.719 -22.812 1 19.78 528 PHE B C 1
ATOM 8735 O O . PHE B 1 528 ? 7.801 41.531 -22.797 1 19.78 528 PHE B O 1
ATOM 8742 N N . LYS B 1 529 ? 7.957 43.438 -23.797 1 20.44 529 LYS B N 1
ATOM 8743 C CA . LYS B 1 529 ? 9.055 43.312 -24.75 1 20.44 529 LYS B CA 1
ATOM 8744 C C . LYS B 1 529 ? 10.406 43.375 -24.047 1 20.44 529 LYS B C 1
ATOM 8746 O O . LYS B 1 529 ? 10.648 44.25 -23.203 1 20.44 529 LYS B O 1
ATOM 8751 N N . PRO B 1 530 ? 11.188 42.219 -23.969 1 20.95 530 PRO B N 1
ATOM 8752 C CA . PRO B 1 530 ? 12.484 42.094 -23.297 1 20.95 530 PRO B CA 1
ATOM 8753 C C . PRO B 1 530 ? 13.523 43.062 -23.812 1 20.95 530 PRO B C 1
ATOM 8755 O O . PRO B 1 530 ? 13.719 43.188 -25.016 1 20.95 530 PRO B O 1
ATOM 8758 N N . THR B 1 531 ? 13.68 44.188 -23.219 1 19.81 531 THR B N 1
ATOM 8759 C CA . THR B 1 531 ? 14.656 45.156 -23.656 1 19.81 531 THR B CA 1
ATOM 8760 C C . THR B 1 531 ? 16.031 44.531 -23.812 1 19.81 531 THR B C 1
ATOM 8762 O O . THR B 1 531 ? 16.375 43.594 -23.094 1 19.81 531 THR B O 1
ATOM 8765 N N . LYS B 1 532 ? 16.859 44.938 -24.797 1 22.39 532 LYS B N 1
ATOM 8766 C CA . LYS B 1 532 ? 18.078 44.562 -25.516 1 22.39 532 LYS B CA 1
ATOM 8767 C C . LYS B 1 532 ? 19.281 44.469 -24.594 1 22.39 532 LYS B C 1
ATOM 8769 O O . LYS B 1 532 ? 20.188 43.656 -24.797 1 22.39 532 LYS B O 1
ATOM 8774 N N . GLY B 1 533 ? 19.547 45.469 -23.734 1 22.02 533 GLY B N 1
ATOM 8775 C CA . GLY B 1 533 ? 20.859 46.094 -23.672 1 22.02 533 GLY B CA 1
ATOM 8776 C C . GLY B 1 533 ? 21.844 45.281 -22.844 1 22.02 533 GLY B C 1
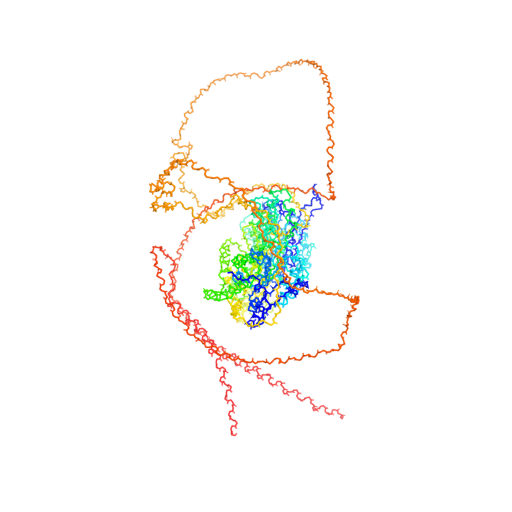ATOM 8777 O O . GLY B 1 533 ? 23.062 45.375 -23.047 1 22.02 533 GLY B O 1
ATOM 8778 N N . LEU B 1 534 ? 21.516 45 -21.547 1 22.36 534 LEU B N 1
ATOM 8779 C CA . LEU B 1 534 ? 22.641 45.156 -20.625 1 22.36 534 LEU B CA 1
ATOM 8780 C C . LEU B 1 534 ? 23.609 43.969 -20.734 1 22.36 534 LEU B C 1
ATOM 8782 O O . LEU B 1 534 ? 23.203 42.812 -20.625 1 22.36 534 LEU B O 1
ATOM 8786 N N . LYS B 1 535 ? 24.781 44.312 -21.344 1 23.91 535 LYS B N 1
ATOM 8787 C CA . LYS B 1 535 ? 25.953 43.531 -21.688 1 23.91 535 LYS B CA 1
ATOM 8788 C C . LYS B 1 535 ? 26.594 42.906 -20.438 1 23.91 535 LYS B C 1
ATOM 8790 O O . LYS B 1 535 ? 26.859 43.625 -19.469 1 23.91 535 LYS B O 1
ATOM 8795 N N . TRP B 1 536 ? 26.219 41.688 -20.156 1 24.36 536 TRP B N 1
ATOM 8796 C CA . TRP B 1 536 ? 26.672 40.906 -19 1 24.36 536 TRP B CA 1
ATOM 8797 C C . TRP B 1 536 ? 28.188 40.875 -18.938 1 24.36 536 TRP B C 1
ATOM 8799 O O . TRP B 1 536 ? 28.844 40.344 -19.859 1 24.36 536 TRP B O 1
ATOM 8809 N N . LYS B 1 537 ? 28.875 41.906 -18.516 1 26.94 537 LYS B N 1
ATOM 8810 C CA . LYS B 1 537 ? 30.328 42.094 -18.5 1 26.94 537 LYS B CA 1
ATOM 8811 C C . LYS B 1 537 ? 31 41.094 -17.562 1 26.94 537 LYS B C 1
ATOM 8813 O O . LYS B 1 537 ? 32.219 41.219 -17.312 1 26.94 537 LYS B O 1
ATOM 8818 N N . GLY B 1 538 ? 30.203 40.562 -16.625 1 24.19 538 GLY B N 1
ATOM 8819 C CA . GLY B 1 538 ? 30.984 40.188 -15.453 1 24.19 538 GLY B CA 1
ATOM 8820 C C . GLY B 1 538 ? 32 39.094 -15.727 1 24.19 538 GLY B C 1
ATOM 8821 O O . GLY B 1 538 ? 31.953 38.438 -16.781 1 24.19 538 GLY B O 1
ATOM 8822 N N . LYS B 1 539 ? 33.031 39.062 -14.789 1 30.56 539 LYS B N 1
ATOM 8823 C CA . LYS B 1 539 ? 34.344 38.406 -14.82 1 30.56 539 LYS B CA 1
ATOM 8824 C C . LYS B 1 539 ? 34.188 36.906 -15 1 30.56 539 LYS B C 1
ATOM 8826 O O . LYS B 1 539 ? 33.188 36.312 -14.617 1 30.56 539 LYS B O 1
ATOM 8831 N N . GLN B 1 540 ? 34.969 36.375 -15.883 1 30.17 540 GLN B N 1
ATOM 8832 C CA . GLN B 1 540 ? 35.062 35.094 -16.531 1 30.17 540 GLN B CA 1
ATOM 8833 C C . GLN B 1 540 ? 35.188 33.969 -15.5 1 30.17 540 GLN B C 1
ATOM 8835 O O . GLN B 1 540 ? 35.906 34.094 -14.516 1 30.17 540 GLN B O 1
ATOM 8840 N N . ALA B 1 541 ? 34.156 33.219 -15.273 1 29.5 541 ALA B N 1
ATOM 8841 C CA . ALA B 1 541 ? 34 32.156 -14.289 1 29.5 541 ALA B CA 1
ATOM 8842 C C . ALA B 1 541 ? 35.188 31.188 -14.297 1 29.5 541 ALA B C 1
ATOM 8844 O O . ALA B 1 541 ? 35.656 30.781 -15.359 1 29.5 541 ALA B O 1
ATOM 8845 N N . MET B 1 542 ? 35.969 31.266 -13.188 1 33.62 542 MET B N 1
ATOM 8846 C CA . MET B 1 542 ? 37.188 30.5 -13.008 1 33.62 542 MET B CA 1
ATOM 8847 C C . MET B 1 542 ? 36.938 29.016 -13.328 1 33.62 542 MET B C 1
ATOM 8849 O O . MET B 1 542 ? 35.906 28.469 -12.992 1 33.62 542 MET B O 1
ATOM 8853 N N . THR B 1 543 ? 37.531 28.609 -14.383 1 34.09 543 THR B N 1
ATOM 8854 C CA . THR B 1 543 ? 37.312 27.328 -15.047 1 34.09 543 THR B CA 1
ATOM 8855 C C . THR B 1 543 ? 37.562 26.172 -14.094 1 34.09 543 THR B C 1
ATOM 8857 O O . THR B 1 543 ? 38.25 26.344 -13.07 1 34.09 543 THR B O 1
ATOM 8860 N N . GLN B 1 544 ? 36.812 25.219 -14.273 1 28.97 544 GLN B N 1
ATOM 8861 C CA . GLN B 1 544 ? 36.812 24.016 -13.461 1 28.97 544 GLN B CA 1
ATOM 8862 C C . GLN B 1 544 ? 38.25 23.516 -13.242 1 28.97 544 GLN B C 1
ATOM 8864 O O . GLN B 1 544 ? 38.531 22.875 -12.227 1 28.97 544 GLN B O 1
ATOM 8869 N N . ARG B 1 545 ? 39.094 23.906 -14.227 1 35.66 545 ARG B N 1
ATOM 8870 C CA . ARG B 1 545 ? 40.469 23.391 -14.188 1 35.66 545 ARG B CA 1
ATOM 8871 C C . ARG B 1 545 ? 41.219 23.969 -13 1 35.66 545 ARG B C 1
ATOM 8873 O O . ARG B 1 545 ? 42 23.266 -12.359 1 35.66 545 ARG B O 1
ATOM 8880 N N . GLN B 1 546 ? 40.906 25.297 -12.844 1 38.69 546 GLN B N 1
ATOM 8881 C CA . GLN B 1 546 ? 41.688 25.984 -11.828 1 38.69 546 GLN B CA 1
ATOM 8882 C C . GLN B 1 546 ? 41.406 25.438 -10.438 1 38.69 546 GLN B C 1
ATOM 8884 O O . GLN B 1 546 ? 42.312 25.328 -9.602 1 38.69 546 GLN B O 1
ATOM 8889 N N . LEU B 1 547 ? 40.062 25.125 -10.398 1 33.34 547 LEU B N 1
ATOM 8890 C CA . LEU B 1 547 ? 39.719 24.688 -9.047 1 33.34 547 LEU B CA 1
ATOM 8891 C C . LEU B 1 547 ? 40.344 23.328 -8.75 1 33.34 547 LEU B C 1
ATOM 8893 O O . LEU B 1 547 ? 40.688 23.031 -7.602 1 33.34 547 LEU B O 1
ATOM 8897 N N . GLN B 1 548 ? 40.5 22.484 -9.781 1 39.06 548 GLN B N 1
ATOM 8898 C CA . GLN B 1 548 ? 41.031 21.141 -9.57 1 39.06 548 GLN B CA 1
ATOM 8899 C C . GLN B 1 548 ? 42.469 21.219 -9.086 1 39.06 548 GLN B C 1
ATOM 8901 O O . GLN B 1 548 ? 42.875 20.438 -8.219 1 39.06 548 GLN B O 1
ATOM 8906 N N . VAL B 1 549 ? 43.25 22.172 -9.609 1 40.03 549 VAL B N 1
ATOM 8907 C CA . VAL B 1 549 ? 44.656 22.297 -9.266 1 40.03 549 VAL B CA 1
ATOM 8908 C C . VAL B 1 549 ? 44.812 22.609 -7.781 1 40.03 549 VAL B C 1
ATOM 8910 O O . VAL B 1 549 ? 45.688 22.047 -7.109 1 40.03 549 VAL B O 1
ATOM 8913 N N . GLU B 1 550 ? 43.844 23.438 -7.289 1 37.38 550 GLU B N 1
ATOM 8914 C CA . GLU B 1 550 ? 44.094 23.859 -5.914 1 37.38 550 GLU B CA 1
ATOM 8915 C C . GLU B 1 550 ? 43.906 22.703 -4.941 1 37.38 550 GLU B C 1
ATOM 8917 O O . GLU B 1 550 ? 44.625 22.578 -3.949 1 37.38 550 GLU B O 1
ATOM 8922 N N . SER B 1 551 ? 42.906 21.844 -5.387 1 33.81 551 SER B N 1
ATOM 8923 C CA . SER B 1 551 ? 42.656 20.797 -4.41 1 33.81 551 SER B CA 1
ATOM 8924 C C . SER B 1 551 ? 43.812 19.797 -4.332 1 33.81 551 SER B C 1
ATOM 8926 O O . SER B 1 551 ? 44 19.156 -3.301 1 33.81 551 SER B O 1
ATOM 8928 N N . VAL B 1 552 ? 44.562 19.578 -5.469 1 39.28 552 VAL B N 1
ATOM 8929 C CA . VAL B 1 552 ? 45.688 18.656 -5.41 1 39.28 552 VAL B CA 1
ATOM 8930 C C . VAL B 1 552 ? 46.75 19.188 -4.453 1 39.28 552 VAL B C 1
ATOM 8932 O O . VAL B 1 552 ? 47.312 18.438 -3.672 1 39.28 552 VAL B O 1
ATOM 8935 N N . VAL B 1 553 ? 46.906 20.547 -4.461 1 38.03 553 VAL B N 1
ATOM 8936 C CA . VAL B 1 553 ? 47.969 21.109 -3.633 1 38.03 553 VAL B CA 1
ATOM 8937 C C . VAL B 1 553 ? 47.688 20.844 -2.158 1 38.03 553 VAL B C 1
ATOM 8939 O O . VAL B 1 553 ? 48.594 20.5 -1.393 1 38.03 553 VAL B O 1
ATOM 8942 N N . ARG B 1 554 ? 46.344 20.906 -1.856 1 34.5 554 ARG B N 1
ATOM 8943 C CA . ARG B 1 554 ? 46.094 20.781 -0.427 1 34.5 554 ARG B CA 1
ATOM 8944 C C . ARG B 1 554 ? 46.344 19.359 0.055 1 34.5 554 ARG B C 1
ATOM 8946 O O . ARG B 1 554 ? 46.781 19.156 1.194 1 34.5 554 ARG B O 1
ATOM 8953 N N . ARG B 1 555 ? 46 18.438 -0.95 1 35.47 555 ARG B N 1
ATOM 8954 C CA . ARG B 1 555 ? 46.219 17.062 -0.508 1 35.47 555 ARG B CA 1
ATOM 8955 C C . ARG B 1 555 ? 47.688 16.781 -0.26 1 35.47 555 ARG B C 1
ATOM 8957 O O . ARG B 1 555 ? 48.031 16.016 0.64 1 35.47 555 ARG B O 1
ATOM 8964 N N . ILE B 1 556 ? 48.5 17.391 -1.199 1 36.12 556 ILE B N 1
ATOM 8965 C CA . ILE B 1 556 ? 49.938 17.156 -1.009 1 36.12 556 ILE B CA 1
ATOM 8966 C C . ILE B 1 556 ? 50.344 17.656 0.366 1 36.12 556 ILE B C 1
ATOM 8968 O O . ILE B 1 556 ? 51.125 17 1.056 1 36.12 556 ILE B O 1
ATOM 8972 N N . GLN B 1 557 ? 49.656 18.828 0.736 1 35.69 557 GLN B N 1
ATOM 8973 C CA . GLN B 1 557 ? 50.188 19.406 1.966 1 35.69 557 GLN B CA 1
ATOM 8974 C C . GLN B 1 557 ? 49.844 18.547 3.176 1 35.69 557 GLN B C 1
ATOM 8976 O O . GLN B 1 557 ? 50.625 18.422 4.109 1 35.69 557 GLN B O 1
ATOM 8981 N N . THR B 1 558 ? 48.625 17.906 3.029 1 31.08 558 THR B N 1
ATOM 8982 C CA . THR B 1 558 ? 48.281 17.219 4.27 1 31.08 558 THR B CA 1
ATOM 8983 C C . THR B 1 558 ? 49 15.883 4.367 1 31.08 558 THR B C 1
ATOM 8985 O O . THR B 1 558 ? 49.094 15.281 5.441 1 31.08 558 THR B O 1
ATOM 8988 N N . ARG B 1 559 ? 49.375 15.219 3.16 1 31.73 559 ARG B N 1
ATOM 8989 C CA . ARG B 1 559 ? 50.156 13.984 3.303 1 31.73 559 ARG B CA 1
ATOM 8990 C C . ARG B 1 559 ? 51.469 14.25 4.031 1 31.73 559 ARG B C 1
ATOM 8992 O O . ARG B 1 559 ? 51.969 13.359 4.711 1 31.73 559 ARG B O 1
ATOM 8999 N N . SER B 1 560 ? 52.031 15.461 3.768 1 30.09 560 SER B N 1
ATOM 9000 C CA . SER B 1 560 ? 53.344 15.695 4.383 1 30.09 560 SER B CA 1
ATOM 9001 C C . SER B 1 560 ? 53.25 15.688 5.902 1 30.09 560 SER B C 1
ATOM 9003 O O . SER B 1 560 ? 54.25 15.453 6.594 1 30.09 560 SER B O 1
ATOM 9005 N N . LYS B 1 561 ? 52.031 16.109 6.461 1 30.69 561 LYS B N 1
ATOM 9006 C CA . LYS B 1 561 ? 52.125 16.172 7.918 1 30.69 561 LYS B CA 1
ATOM 9007 C C . LYS B 1 561 ? 52.094 14.781 8.531 1 30.69 561 LYS B C 1
ATOM 9009 O O . LYS B 1 561 ? 52.344 14.609 9.727 1 30.69 561 LYS B O 1
ATOM 9014 N N . ALA B 1 562 ? 51.406 13.797 7.738 1 28.41 562 ALA B N 1
ATOM 9015 C CA . ALA B 1 562 ? 51.344 12.5 8.406 1 28.41 562 ALA B CA 1
ATOM 9016 C C . ALA B 1 562 ? 52.75 11.922 8.648 1 28.41 562 ALA B C 1
ATOM 9018 O O . ALA B 1 562 ? 52.969 11.273 9.672 1 28.41 562 ALA B O 1
ATOM 9019 N N . ASP B 1 563 ? 53.625 12.039 7.629 1 28.14 563 ASP B N 1
ATOM 9020 C CA . ASP B 1 563 ? 54.938 11.375 7.773 1 28.14 563 ASP B CA 1
ATOM 9021 C C . ASP B 1 563 ? 55.719 11.953 8.953 1 28.14 563 ASP B C 1
ATOM 9023 O O . ASP B 1 563 ? 56.656 11.328 9.445 1 28.14 563 ASP B O 1
ATOM 9027 N N . GLY B 1 564 ? 55.438 13.25 9.273 1 25.55 564 GLY B N 1
ATOM 9028 C CA . GLY B 1 564 ? 56.344 13.82 10.25 1 25.55 564 GLY B CA 1
ATOM 9029 C C . GLY B 1 564 ? 56.156 13.258 11.648 1 25.55 564 GLY B C 1
ATOM 9030 O O . GLY B 1 564 ? 57 13.422 12.516 1 25.55 564 GLY B O 1
ATOM 9031 N N . ILE B 1 565 ? 54.875 12.852 11.977 1 27.28 565 ILE B N 1
ATOM 9032 C CA . ILE B 1 565 ? 54.812 12.539 13.398 1 27.28 565 ILE B CA 1
ATOM 9033 C C . ILE B 1 565 ? 55.406 11.156 13.656 1 27.28 565 ILE B C 1
ATOM 9035 O O . ILE B 1 565 ? 55.312 10.617 14.758 1 27.28 565 ILE B O 1
ATOM 9039 N N . GLN B 1 566 ? 55.844 10.375 12.641 1 24.5 566 GLN B N 1
ATOM 9040 C CA . GLN B 1 566 ? 56.438 9.094 12.969 1 24.5 566 GLN B CA 1
ATOM 9041 C C . GLN B 1 566 ? 57.656 9.266 13.906 1 24.5 566 GLN B C 1
ATOM 9043 O O . GLN B 1 566 ? 57.875 8.453 14.805 1 24.5 566 GLN B O 1
ATOM 9048 N N . THR B 1 567 ? 58.594 10.203 13.633 1 22.12 567 THR B N 1
ATOM 9049 C CA . THR B 1 567 ? 59.938 10.133 14.141 1 22.12 567 THR B CA 1
ATOM 9050 C C . THR B 1 567 ? 60 10.461 15.633 1 22.12 567 THR B C 1
ATOM 9052 O O . THR B 1 567 ? 60.906 10.039 16.344 1 22.12 567 THR B O 1
ATOM 9055 N N . ARG B 1 568 ? 59.219 11.438 16.188 1 22.08 568 ARG B N 1
ATOM 9056 C CA . ARG B 1 568 ? 59.781 12.008 17.406 1 22.08 568 ARG B CA 1
ATOM 9057 C C . ARG B 1 568 ? 59.594 11.047 18.594 1 22.08 568 ARG B C 1
ATOM 9059 O O . ARG B 1 568 ? 60.094 11.312 19.688 1 22.08 568 ARG B O 1
ATOM 9066 N N . SER B 1 569 ? 58.75 10.07 18.641 1 21.72 569 SER B N 1
ATOM 9067 C CA . SER B 1 569 ? 58.688 9.453 19.953 1 21.72 569 SER B CA 1
ATOM 9068 C C . SER B 1 569 ? 59.906 8.578 20.219 1 21.72 569 SER B C 1
ATOM 9070 O O . SER B 1 569 ? 59.938 7.828 21.203 1 21.72 569 SER B O 1
ATOM 9072 N N . GLN B 1 570 ? 60.969 8.484 19.406 1 20.78 570 GLN B N 1
ATOM 9073 C CA . GLN B 1 570 ? 62.125 7.734 19.828 1 20.78 570 GLN B CA 1
ATOM 9074 C C . GLN B 1 570 ? 62.719 8.336 21.109 1 20.78 570 GLN B C 1
ATOM 9076 O O . GLN B 1 570 ? 63.531 7.684 21.797 1 20.78 570 GLN B O 1
ATOM 9081 N N . ALA B 1 571 ? 62.75 9.641 21.328 1 21.28 571 ALA B N 1
ATOM 9082 C CA . ALA B 1 571 ? 63.688 10.172 22.297 1 21.28 571 ALA B CA 1
ATOM 9083 C C . ALA B 1 571 ? 63.25 9.844 23.734 1 21.28 571 ALA B C 1
ATOM 9085 O O . ALA B 1 571 ? 62.719 10.703 24.438 1 21.28 571 ALA B O 1
ATOM 9086 N N . LYS B 1 572 ? 62.375 8.82 24.016 1 23.23 572 LYS B N 1
ATOM 9087 C CA . LYS B 1 572 ? 62.094 8.383 25.375 1 23.23 572 LYS B CA 1
ATOM 9088 C C . LYS B 1 572 ? 63.375 8.039 26.125 1 23.23 572 LYS B C 1
ATOM 9090 O O . LYS B 1 572 ? 63.406 8.008 27.359 1 23.23 572 LYS B O 1
ATOM 9095 N N . GLY B 1 573 ? 64.438 7.328 25.609 1 19.56 573 GLY B N 1
ATOM 9096 C CA . GLY B 1 573 ? 65.188 6.465 26.469 1 19.56 573 GLY B CA 1
ATOM 9097 C C . GLY B 1 573 ? 66.062 7.234 27.438 1 19.56 573 GLY B C 1
ATOM 9098 O O . GLY B 1 573 ? 66.375 6.746 28.531 1 19.56 573 GLY B O 1
ATOM 9099 N N . LYS B 1 574 ? 66.938 8.141 26.984 1 21.52 574 LYS B N 1
ATOM 9100 C CA . LYS B 1 574 ? 68.25 8.312 27.609 1 21.52 574 LYS B CA 1
ATOM 9101 C C . LYS B 1 574 ? 68.125 8.961 28.984 1 21.52 574 LYS B C 1
ATOM 9103 O O . LYS B 1 574 ? 68.812 8.57 29.922 1 21.52 574 LYS B O 1
ATOM 9108 N N . SER B 1 575 ? 67.75 10.281 29.109 1 19.75 575 SER B N 1
ATOM 9109 C CA . SER B 1 575 ? 68.562 11.133 29.953 1 19.75 575 SER B CA 1
ATOM 9110 C C . SER B 1 575 ? 68.188 10.984 31.422 1 19.75 575 SER B C 1
ATOM 9112 O O . SER B 1 575 ? 68.688 11.75 32.281 1 19.75 575 SER B O 1
ATOM 9114 N N . LEU B 1 576 ? 67.188 10.18 31.859 1 21.39 576 LEU B N 1
ATOM 9115 C CA . LEU B 1 576 ? 67 10.383 33.281 1 21.39 576 LEU B CA 1
ATOM 9116 C C . LEU B 1 576 ? 68.062 9.672 34.094 1 21.39 576 LEU B C 1
ATOM 9118 O O . LEU B 1 576 ? 67.875 8.539 34.531 1 21.39 576 LEU B O 1
ATOM 9122 N N . SER B 1 577 ? 69.375 9.414 33.656 1 20.27 577 SER B N 1
ATOM 9123 C CA . SER B 1 577 ? 70.438 8.906 34.531 1 20.27 577 SER B CA 1
ATOM 9124 C C . SER B 1 577 ? 70.562 9.781 35.781 1 20.27 577 SER B C 1
ATOM 9126 O O . SER B 1 577 ? 71.188 9.352 36.75 1 20.27 577 SER B O 1
ATOM 9128 N N . LYS B 1 578 ? 70.688 11.07 35.781 1 20.56 578 LYS B N 1
ATOM 9129 C CA . LYS B 1 578 ? 71.625 11.688 36.719 1 20.56 578 LYS B CA 1
ATOM 9130 C C . LYS B 1 578 ? 71.125 11.555 38.156 1 20.56 578 LYS B C 1
ATOM 9132 O O . LYS B 1 578 ? 71.938 11.75 39.094 1 20.56 578 LYS B O 1
ATOM 9137 N N . LYS B 1 579 ? 69.875 11.945 38.531 1 22.16 579 LYS B N 1
ATOM 9138 C CA . LYS B 1 579 ? 69.938 12.539 39.844 1 22.16 579 LYS B CA 1
ATOM 9139 C C . LYS B 1 579 ? 70.188 11.469 40.906 1 22.16 579 LYS B C 1
ATOM 9141 O O . LYS B 1 579 ? 69.25 10.859 41.406 1 22.16 579 LYS B O 1
ATOM 9146 N N . THR B 1 580 ? 71.125 10.422 40.562 1 21.36 580 THR B N 1
ATOM 9147 C CA . THR B 1 580 ? 71.688 9.633 41.625 1 21.36 580 THR B CA 1
ATOM 9148 C C . THR B 1 580 ? 72.25 10.547 42.719 1 21.36 580 THR B C 1
ATOM 9150 O O . THR B 1 580 ? 72.312 10.164 43.906 1 21.36 580 THR B O 1
ATOM 9153 N N . SER B 1 581 ? 73.312 11.5 42.344 1 21.14 581 SER B N 1
ATOM 9154 C CA . SER B 1 581 ? 74.188 11.922 43.406 1 21.14 581 SER B CA 1
ATOM 9155 C C . SER B 1 581 ? 73.562 12.883 44.375 1 21.14 581 SER B C 1
ATOM 9157 O O . SER B 1 581 ? 72.812 13.781 43.969 1 21.14 581 SER B O 1
#

Nearest PDB structures (foldseek):
  6xg8-assembly1_A  TM=6.076E-01  e=4.304E-08  Acetivibrio thermocellus ATCC 27405
  6xg8-assembly1_A  TM=6.114E-01  e=5.837E-08  Acetivibrio thermocellus ATCC 27405
  3k9j-assembly3_B  TM=3.882E-01  e=2.271E-02  Homo sapiens

Solvent-accessible surface area (backbone atoms only — not comparable to full-atom values): 67937 Å² total; per-residue (Å²): 127,65,56,60,64,63,40,35,33,40,44,65,54,50,48,50,51,50,43,68,54,33,66,78,32,48,68,49,76,41,61,42,88,62,58,43,98,84,72,33,35,24,52,42,32,42,38,43,32,48,36,28,35,46,52,9,41,76,62,18,30,52,47,40,36,19,42,44,74,44,74,38,76,33,83,59,54,30,27,38,38,38,38,19,26,36,41,28,57,70,41,67,36,73,41,35,39,28,43,33,58,63,94,36,38,64,53,43,37,53,53,48,53,53,48,33,63,71,65,64,45,70,49,17,68,78,26,36,38,30,26,62,89,45,65,35,52,54,53,30,41,53,69,60,27,67,55,32,47,68,30,35,18,38,65,58,49,47,58,60,54,34,73,79,52,72,53,69,68,54,49,53,37,49,48,49,30,31,65,16,41,27,63,48,56,26,51,53,31,45,54,59,43,41,74,74,37,88,63,48,52,64,61,53,53,70,69,42,58,58,30,32,20,45,43,54,46,73,46,84,47,36,55,69,73,39,53,44,56,43,31,51,51,50,55,61,70,42,52,73,39,38,51,33,24,65,60,58,19,52,49,48,52,49,49,52,53,42,52,46,40,57,53,51,55,58,53,59,67,69,49,84,82,48,46,27,67,54,56,48,51,54,43,51,53,21,52,62,53,18,72,68,46,47,78,44,56,26,65,70,51,35,26,30,31,36,48,92,85,48,36,34,35,32,33,64,82,76,61,42,40,64,52,36,50,23,41,19,49,32,38,52,30,26,63,52,37,38,56,30,48,73,71,72,44,70,50,74,74,62,39,42,69,56,31,23,46,70,27,38,47,41,30,49,66,49,71,67,57,80,76,81,56,77,88,72,52,73,85,79,88,63,76,54,30,37,66,60,80,82,72,81,64,81,73,72,74,83,72,74,78,71,71,55,85,80,58,64,65,78,66,67,69,65,77,75,68,81,63,66,45,47,7,80,71,70,65,42,69,73,37,47,45,91,73,27,86,73,45,74,75,70,72,72,67,76,79,84,75,91,81,83,80,83,84,86,89,78,89,75,81,78,86,84,82,82,74,84,70,81,82,85,89,84,86,91,87,90,89,90,93,83,89,88,88,86,79,90,78,93,89,89,94,83,87,78,88,79,93,76,90,75,88,78,85,79,82,83,77,83,73,83,78,80,78,84,77,81,82,86,78,88,71,83,80,78,81,75,78,76,82,82,75,79,79,72,80,61,81,78,76,81,52,72,65,64,53,49,55,55,48,49,56,48,44,53,58,48,47,63,57,53,61,65,56,59,65,70,63,61,72,70,64,64,86,65,57,90,68,69,125,127,63,56,62,64,63,40,34,33,40,43,63,54,49,47,50,49,49,42,70,54,32,66,79,32,48,69,50,77,43,63,42,87,63,58,42,97,71,71,30,34,25,52,42,33,40,38,44,30,47,36,30,35,46,50,10,42,74,62,18,31,51,47,39,39,17,43,44,73,43,74,37,75,32,84,58,52,32,28,38,38,38,37,19,26,36,40,27,55,69,40,66,36,74,41,36,40,28,45,34,59,62,94,37,37,65,50,43,36,53,53,48,54,53,48,34,64,72,64,66,45,70,49,17,68,78,27,37,40,31,27,63,88,46,66,36,52,53,52,29,42,53,71,59,27,66,57,33,48,66,30,35,19,37,64,58,50,48,58,62,54,35,74,79,51,73,55,68,68,54,49,52,37,49,47,50,30,32,65,16,40,26,62,70,56,26,51,53,31,47,52,58,43,39,73,74,36,88,64,48,51,63,60,51,57,70,48,59,55,60,29,33,20,45,42,56,46,73,44,86,47,36,53,66,72,40,54,46,57,45,31,51,49,48,56,63,68,41,51,72,38,39,50,34,22,63,57,57,18,52,48,47,50,48,49,51,53,23,37,44,41,30,51,51,53,57,53,56,68,69,48,83,82,49,46,25,69,55,56,47,51,54,41,50,53,20,52,62,52,16,72,71,45,47,78,46,74,75,86,71,54,42,34,40,31,37,46,92,90,47,73,33,47,32,33,65,82,78,59,43,40,64,55,35,51,23,42,20,49,33,39,51,29,28,62,48,37,38,55,30,47,74,71,72,43,70,52,76,74,62,40,41,68,56,31,23,44,69,27,38,48,40,30,51,65,50,64,51,57,50,70,57,39,79,73,62,51,74,85,80,88,63,75,53,30,37,67,60,78,82,69,82,65,80,73,74,72,83,74,75,79,75,73,54,86,80,57,65,64,78,66,67,68,64,76,79,65,78,68,66,48,49,7,79,70,67,64,43,70,78,36,46,46,91,73,27,85,73,44,76,70,72,77,73,74,79,72,78,82,74,77,79,74,81,75,86,71,87,78,84,86,83,87,77,88,85,82,85,78,87,91,87,92,79,92,78,90,84,91,78,86,73,83,76,81,81,68,79,84,72,85,72,85,74,77,84,85,76,82,84,80,85,83,85,80,85,83,88,82,82,84,83,79,75,79,78,77,80,80,78,79,80,68,83,74,80,74,83,72,82,80,87,70,86,73,84,71,74,80,77,75,80,48,72,64,61,58,53,54,54,55,55,54,52,51,56,55,56,56,55,58,60,65,58,67,67,65,68,73,67,81,70,73,71,79,87,66,60,92,76,120